Protein AF-0000000076649477 (afdb_homodimer)

Sequence (1118 aa):
MYPLTRFLCGWVLLFLPVAQAIWNPIISGWNPDPAILTVGDDYYIATSSFEYWPGIPIYHSKDLSNWTIKSHALTRPEQLQLYGTPTGAGAWAPSLSFINGKFWLSAMTRWTYDPVARVWPRVWFISSEDLVNWSDPVWAEPWGIDPELFQDPVTKKTYLNLMAPNNNKDRLWGISQCEVSLASGNCVGPYVSLWNGTLPHNSTARPEGPKMYYKDEWYYLLIAEGGTDQLHRSTIARSKTPSGPFVAGPHNPLLYNGQWGFDNLTVQSTGHATLTKTNDGLWYATFLARRNINGSSPLGRETFMVNVDWKDEWPVFNQGDPVLLSKQIKPEVGPRQVPRQWVDDFSRTNLDPSWYQLRAPYTKNYKLEKGKLVLKPNVFG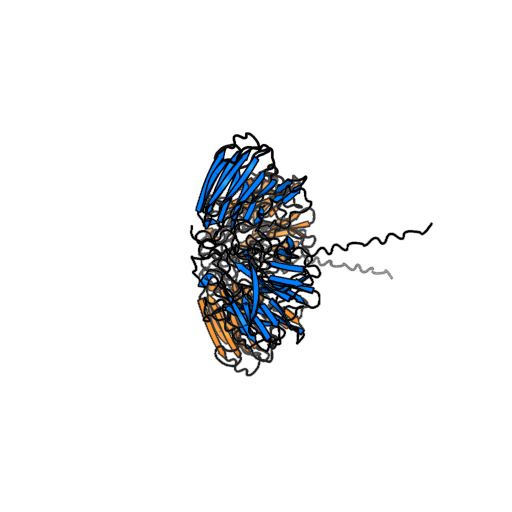LSDRDTPAALLRKQKSLNMTFSAELSNFKGDLGPRNRIGISSYLSEFQHQDIGVRGCVNATGICIYTELNKNGTQEYWQTPLNQTSGLAGGFRLHIKAEPLKYRLGYSFGKEAPVYVTSFASSWQAFAPPNWFVFSGASWAIFATGDGEPWPHNGPQVGFNEVRETFHEENIPNYDRWMYPLTRFLCGWVLLFLPVAQAIWNPIISGWNPDPAILTVGDDYYIATSSFEYWPGIPIYHSKDLSNWTIKSHALTRPEQLQLYGTPTGAGAWAPSLSFINGKFWLSAMTRWTYDPVARVWPRVWFISSEDLVNWSDPVWAEPWGIDPELFQDPVTKKTYLNLMAPNNNKDRLWGISQCEVSLASGNCVGPYVSLWNGTLPHNSTARPEGPKMYYKDEWYYLLIAEGGTDQLHRSTIARSKTPSGPFVAGPHNPLLYNGQWGFDNLTVQSTGHATLTKTNDGLWYATFLARRNINGSSPLGRETFMVNVDWKDEWPVFNQGDPVLLSKQIKPEVGPRQVPRQWVDDFSRTNLDPSWYQLRAPYTKNYKLEKGKLVLKPNVFGLSDRDTPAALLRKQKSLNMTFSAELSNFKGDLGPRNRIGISSYLSEFQHQDIGVRGCVNATGICIYTELNKNGTQEYWQTPLNQTSGLAGGFRLHIKAEPLKYRLGYSFGKEAPVYVTSFASSWQAFAPPNWFVFSGASWAIFATGDGEPWPHNGPQVGFNEVRETFHEENIPNYDRW

pLDDT: mean 94.02, std 10.31, range [33.03, 98.94]

Structure (mmCIF, N/CA/C/O backbone):
data_AF-0000000076649477-model_v1
#
loop_
_entity.id
_entity.type
_entity.pdbx_description
1 polymer 'Probable xylan 1,4-beta-xylosidase'
#
loop_
_atom_site.group_PDB
_atom_site.id
_atom_site.type_symbol
_atom_site.label_atom_id
_atom_site.label_alt_id
_atom_site.label_comp_id
_atom_site.label_asym_id
_atom_site.label_entity_id
_atom_site.label_seq_id
_atom_site.pdbx_PDB_ins_code
_atom_site.Cartn_x
_atom_site.Cartn_y
_atom_site.Cartn_z
_atom_site.occupancy
_atom_site.B_iso_or_equiv
_atom_site.auth_seq_id
_atom_site.auth_comp_id
_atom_site.auth_asym_id
_atom_site.auth_atom_id
_atom_site.pdbx_PDB_model_num
ATOM 1 N N . MET A 1 1 ? 13.805 -37.781 -79.062 1 33.09 1 MET A N 1
ATOM 2 C CA . MET A 1 1 ? 14.367 -37.281 -77.875 1 33.09 1 MET A CA 1
ATOM 3 C C . MET A 1 1 ? 13.266 -36.875 -76.875 1 33.09 1 MET A C 1
ATOM 5 O O . MET A 1 1 ? 12.523 -35.938 -77.125 1 33.09 1 MET A O 1
ATOM 9 N N . TYR A 1 2 ? 12.594 -37.906 -76.25 1 39.88 2 TYR A N 1
ATOM 10 C CA . TYR A 1 2 ? 11.43 -37.875 -75.375 1 39.88 2 TYR A CA 1
ATOM 11 C C . TYR A 1 2 ? 11.758 -37.188 -74.062 1 39.88 2 TYR A C 1
ATOM 13 O O . TYR A 1 2 ? 12.789 -37.469 -73.438 1 39.88 2 TYR A O 1
ATOM 21 N N . PRO A 1 3 ? 11.25 -35.969 -73.812 1 43.91 3 PRO A N 1
ATOM 22 C CA . PRO A 1 3 ? 11.523 -35.188 -72.562 1 43.91 3 PRO A CA 1
ATOM 23 C C . PRO A 1 3 ? 11.062 -35.906 -71.312 1 43.91 3 PRO A C 1
ATOM 25 O O . PRO A 1 3 ? 9.945 -36.406 -71.25 1 43.91 3 PRO A O 1
ATOM 28 N N . LEU A 1 4 ? 11.898 -36.562 -70.562 1 44.44 4 LEU A N 1
ATOM 29 C CA . LEU A 1 4 ? 11.695 -37.125 -69.25 1 44.44 4 LEU A CA 1
ATOM 30 C C . LEU A 1 4 ? 11.227 -36.094 -68.25 1 44.44 4 LEU A C 1
ATOM 32 O O . LEU A 1 4 ? 11.961 -35.156 -67.938 1 44.44 4 LEU A O 1
ATOM 36 N N . THR A 1 5 ? 9.953 -35.781 -68.188 1 41.66 5 THR A N 1
ATOM 37 C CA . THR A 1 5 ? 9.391 -34.938 -67.125 1 41.66 5 THR A CA 1
ATOM 38 C C . THR A 1 5 ? 9.617 -35.562 -65.75 1 41.66 5 THR A C 1
ATOM 40 O O . THR A 1 5 ? 9.148 -36.688 -65.438 1 41.66 5 THR A O 1
ATOM 43 N N . ARG A 1 6 ? 10.727 -35.188 -65.062 1 44.47 6 ARG A N 1
ATOM 44 C CA . ARG A 1 6 ? 11.031 -35.562 -63.656 1 44.47 6 ARG A CA 1
ATOM 45 C C . ARG A 1 6 ? 9.922 -35.094 -62.719 1 44.47 6 ARG A C 1
ATOM 47 O O . ARG A 1 6 ? 9.625 -33.906 -62.656 1 44.47 6 ARG A O 1
ATOM 54 N N . PHE A 1 7 ? 8.992 -36 -62.406 1 41.12 7 PHE A N 1
ATOM 55 C CA . PHE A 1 7 ? 8.047 -35.75 -61.312 1 41.12 7 PHE A CA 1
ATOM 56 C C . PHE A 1 7 ? 8.781 -35.625 -59.969 1 41.12 7 PHE A C 1
ATOM 58 O O . PHE A 1 7 ? 9.453 -36.562 -59.531 1 41.12 7 PHE A O 1
ATOM 65 N N . LEU A 1 8 ? 9.195 -34.438 -59.562 1 40.97 8 LEU A N 1
ATOM 66 C CA . LEU A 1 8 ? 9.648 -34.188 -58.188 1 40.97 8 LEU A CA 1
ATOM 67 C C . LEU A 1 8 ? 8.555 -34.5 -57.188 1 40.97 8 LEU A C 1
ATOM 69 O O . LEU A 1 8 ? 7.504 -33.875 -57.156 1 40.97 8 LEU A O 1
ATOM 73 N N . CYS A 1 9 ? 8.453 -35.75 -56.719 1 41.22 9 CYS A N 1
ATOM 74 C CA . CYS A 1 9 ? 7.637 -36.094 -55.562 1 41.22 9 CYS A CA 1
ATOM 75 C C . CYS A 1 9 ? 8.062 -35.25 -54.375 1 41.22 9 CYS A C 1
ATOM 77 O O . CYS A 1 9 ? 9.18 -35.375 -53.875 1 41.22 9 CYS A O 1
ATOM 79 N N . GLY A 1 10 ? 7.617 -34.062 -54.25 1 41.19 10 GLY A N 1
ATOM 80 C CA . GLY A 1 10 ? 7.766 -33.344 -53 1 41.19 10 GLY A CA 1
ATOM 81 C C . GLY A 1 10 ? 7.34 -34.125 -51.781 1 41.19 10 GLY A C 1
ATOM 82 O O . GLY A 1 10 ? 6.172 -34.5 -51.656 1 41.19 10 GLY A O 1
ATOM 83 N N . TRP A 1 11 ? 8.211 -34.906 -51.156 1 42.25 11 TRP A N 1
ATOM 84 C CA . TRP A 1 11 ? 7.953 -35.469 -49.844 1 42.25 11 TRP A CA 1
ATOM 85 C C . TRP A 1 11 ? 7.492 -34.406 -48.875 1 42.25 11 TRP A C 1
ATOM 87 O O . TRP A 1 11 ? 8.25 -33.469 -48.562 1 42.25 11 TRP A O 1
ATOM 97 N N . VAL A 1 12 ? 6.246 -34.156 -48.812 1 44.19 12 VAL A N 1
ATOM 98 C CA . VAL A 1 12 ? 5.734 -33.438 -47.625 1 44.19 12 VAL A CA 1
ATOM 99 C C . VAL A 1 12 ? 6.113 -34.188 -46.344 1 44.19 12 VAL A C 1
ATOM 101 O O . VAL A 1 12 ? 5.602 -35.281 -46.094 1 44.19 12 VAL A O 1
ATOM 104 N N . LEU A 1 13 ? 7.324 -34.062 -45.875 1 40.12 13 LEU A N 1
ATOM 105 C CA . LEU A 1 13 ? 7.574 -34.438 -44.5 1 40.12 13 LEU A CA 1
ATOM 106 C C . LEU A 1 13 ? 6.5 -33.875 -43.594 1 40.12 13 LEU A C 1
ATOM 108 O O . LEU A 1 13 ? 6.426 -32.656 -43.375 1 40.12 13 LEU A O 1
ATOM 112 N N . LEU A 1 14 ? 5.414 -34.531 -43.594 1 40.5 14 LEU A N 1
ATOM 113 C CA . LEU A 1 14 ? 4.539 -34.25 -42.469 1 40.5 14 LEU A CA 1
ATOM 114 C C . LEU A 1 14 ? 5.324 -34.219 -41.156 1 40.5 14 LEU A C 1
ATOM 116 O O . LEU A 1 14 ? 5.793 -35.281 -40.688 1 40.5 14 LEU A O 1
ATOM 120 N N . PHE A 1 15 ? 6.004 -33.188 -40.844 1 42.84 15 PHE A N 1
ATOM 121 C CA . PHE A 1 15 ? 6.457 -33.062 -39.469 1 42.84 15 PHE A CA 1
ATOM 122 C C . PHE A 1 15 ? 5.34 -33.406 -38.5 1 42.84 15 PHE A C 1
ATOM 124 O O . PHE A 1 15 ? 4.395 -32.625 -38.312 1 42.84 15 PHE A O 1
ATOM 131 N N . LEU A 1 16 ? 5.016 -34.625 -38.375 1 44.28 16 LEU A N 1
ATOM 132 C CA . LEU A 1 16 ? 4.191 -34.938 -37.219 1 44.28 16 LEU A CA 1
ATOM 133 C C . LEU A 1 16 ? 4.773 -34.344 -35.969 1 44.28 16 LEU A C 1
ATOM 135 O O . LEU A 1 16 ? 5.965 -34.469 -35.688 1 44.28 16 LEU A O 1
ATOM 139 N N . PRO A 1 17 ? 4.133 -33.375 -35.438 1 51.94 17 PRO A N 1
ATOM 140 C CA . PRO A 1 17 ? 4.656 -32.844 -34.188 1 51.94 17 PRO A CA 1
ATOM 141 C C . PRO A 1 17 ? 5.043 -33.938 -33.188 1 51.94 17 PRO A C 1
ATOM 143 O O . PRO A 1 17 ? 4.238 -34.844 -32.938 1 51.94 17 PRO A O 1
ATOM 146 N N . VAL A 1 18 ? 6.27 -34.406 -33.188 1 54.88 18 VAL A N 1
ATOM 147 C CA . VAL A 1 18 ? 6.809 -35.344 -32.219 1 54.88 18 VAL A CA 1
ATOM 148 C C . VAL A 1 18 ? 6.27 -35.031 -30.812 1 54.88 18 VAL A C 1
ATOM 150 O O . VAL A 1 18 ? 6.5 -33.938 -30.297 1 54.88 18 VAL A O 1
ATOM 153 N N . ALA A 1 19 ? 5.332 -35.844 -30.391 1 64.44 19 ALA A N 1
ATOM 154 C CA . ALA A 1 19 ? 4.832 -35.75 -29.016 1 64.44 19 ALA A CA 1
ATOM 155 C C . ALA A 1 19 ? 5.98 -35.688 -28.016 1 64.44 19 ALA A C 1
ATOM 157 O O . ALA A 1 19 ? 6.934 -36.469 -28.125 1 64.44 19 ALA A O 1
ATOM 158 N N . GLN A 1 20 ? 6.082 -34.625 -27.234 1 78.38 20 GLN A N 1
ATOM 159 C CA . GLN A 1 20 ? 7.09 -34.531 -26.172 1 78.38 20 GLN A CA 1
ATOM 160 C C . GLN A 1 20 ? 6.559 -35.062 -24.844 1 78.38 20 GLN A C 1
ATOM 162 O O . GLN A 1 20 ? 5.352 -35 -24.594 1 78.38 20 GLN A O 1
ATOM 167 N N . ALA A 1 21 ? 7.457 -35.688 -24.094 1 87.81 21 ALA A N 1
ATOM 168 C CA . ALA A 1 21 ? 7.129 -36.25 -22.797 1 87.81 21 ALA A CA 1
ATOM 169 C C . ALA A 1 21 ? 6.711 -35.188 -21.812 1 87.81 21 ALA A C 1
ATOM 171 O O . ALA A 1 21 ? 7.375 -34.156 -21.688 1 87.81 21 ALA A O 1
ATOM 172 N N . ILE A 1 22 ? 5.605 -35.406 -21.172 1 93.69 22 ILE A N 1
ATOM 173 C CA . ILE A 1 22 ? 5.117 -34.5 -20.156 1 93.69 22 ILE A CA 1
ATOM 174 C C . ILE A 1 22 ? 5.414 -35.062 -18.766 1 93.69 22 ILE A C 1
ATOM 176 O O . ILE A 1 22 ? 4.918 -36.125 -18.391 1 93.69 22 ILE A O 1
ATOM 180 N N . TRP A 1 23 ? 6.266 -34.344 -18.031 1 94.75 23 TRP A N 1
ATOM 181 C CA . TRP A 1 23 ? 6.633 -34.719 -16.672 1 94.75 23 TRP A CA 1
ATOM 182 C C . TRP A 1 23 ? 6.258 -33.625 -15.688 1 94.75 23 TRP A C 1
ATOM 184 O O . TRP A 1 23 ? 6.41 -32.438 -15.977 1 94.75 23 TRP A O 1
ATOM 194 N N . ASN A 1 24 ? 5.781 -34.094 -14.547 1 96.56 24 ASN A N 1
ATOM 195 C CA . ASN A 1 24 ? 5.555 -33.156 -13.461 1 96.56 24 ASN A CA 1
ATOM 196 C C . ASN A 1 24 ? 6.84 -32.875 -12.688 1 96.56 24 ASN A C 1
ATOM 198 O O . ASN A 1 24 ? 7.652 -33.781 -12.477 1 96.56 24 ASN A O 1
ATOM 202 N N . PRO A 1 25 ? 6.941 -31.625 -12.18 1 97.38 25 PRO A N 1
ATOM 203 C CA . PRO A 1 25 ? 6.09 -30.484 -12.5 1 97.38 25 PRO A CA 1
ATOM 204 C C . PRO A 1 25 ? 6.285 -29.984 -13.938 1 97.38 25 PRO A C 1
ATOM 206 O O . PRO A 1 25 ? 7.402 -30.031 -14.461 1 97.38 25 PRO A O 1
ATOM 209 N N . ILE A 1 26 ? 5.234 -29.453 -14.523 1 97.56 26 ILE A N 1
ATOM 210 C CA . ILE A 1 26 ? 5.352 -28.984 -15.898 1 97.56 26 ILE A CA 1
ATOM 211 C C . ILE A 1 26 ? 5.969 -27.578 -15.914 1 97.56 26 ILE A C 1
ATOM 213 O O . ILE A 1 26 ? 6.59 -27.188 -16.906 1 97.56 26 ILE A O 1
ATOM 217 N N . ILE A 1 27 ? 5.77 -26.797 -14.945 1 98.12 27 ILE A N 1
ATOM 218 C CA . ILE A 1 27 ? 6.5 -25.562 -14.688 1 98.12 27 ILE A CA 1
ATOM 219 C C . ILE A 1 27 ? 7.094 -25.594 -13.289 1 98.12 27 ILE A C 1
ATOM 221 O O . ILE A 1 27 ? 6.395 -25.344 -12.297 1 98.12 27 ILE A O 1
ATOM 225 N N . SER A 1 28 ? 8.375 -25.828 -13.234 1 97.12 28 SER A N 1
ATOM 226 C CA . SER A 1 28 ? 9.055 -25.984 -11.961 1 97.12 28 SER A CA 1
ATOM 227 C C . SER A 1 28 ? 9.352 -24.625 -11.328 1 97.12 28 SER A C 1
ATOM 229 O O . SER A 1 28 ? 9.406 -23.609 -12.031 1 97.12 28 SER A O 1
ATOM 231 N N . GLY A 1 29 ? 9.547 -24.625 -9.945 1 98.06 29 GLY A N 1
ATOM 232 C CA . GLY A 1 29 ? 9.578 -23.375 -9.188 1 98.06 29 GLY A CA 1
ATOM 233 C C . GLY A 1 29 ? 8.195 -22.859 -8.836 1 98.06 29 GLY A C 1
ATOM 234 O O . GLY A 1 29 ? 7.195 -23.312 -9.391 1 98.06 29 GLY A O 1
ATOM 235 N N . TRP A 1 30 ? 8.109 -21.984 -7.887 1 98.38 30 TRP A N 1
ATOM 236 C CA . TRP A 1 30 ? 6.785 -21.531 -7.484 1 98.38 30 TRP A CA 1
ATOM 237 C C . TRP A 1 30 ? 6.07 -20.844 -8.641 1 98.38 30 TRP A C 1
ATOM 239 O O . TRP A 1 30 ? 6.559 -19.844 -9.172 1 98.38 30 TRP A O 1
ATOM 249 N N . ASN A 1 31 ? 5.027 -21.328 -9.086 1 98.69 31 ASN A N 1
ATOM 250 C CA . ASN A 1 31 ? 4.039 -20.906 -10.078 1 98.69 31 ASN A CA 1
ATOM 251 C C . ASN A 1 31 ? 2.641 -21.391 -9.719 1 98.69 31 ASN A C 1
ATOM 253 O O . ASN A 1 31 ? 2.041 -22.172 -10.461 1 98.69 31 ASN A O 1
ATOM 257 N N . PRO A 1 32 ? 2.129 -20.828 -8.641 1 98.25 32 PRO A N 1
ATOM 258 C CA . PRO A 1 32 ? 0.87 -21.359 -8.117 1 98.25 32 PRO A CA 1
ATOM 259 C C . PRO A 1 32 ? -0.351 -20.859 -8.883 1 98.25 32 PRO A C 1
ATOM 261 O O . PRO A 1 32 ? -0.244 -19.906 -9.664 1 98.25 32 PRO A O 1
ATOM 264 N N . ASP A 1 33 ? -1.457 -21.578 -8.672 1 98.5 33 ASP A N 1
ATOM 265 C CA . ASP A 1 33 ? -2.775 -21.234 -9.195 1 98.5 33 ASP A CA 1
ATOM 266 C C . ASP A 1 33 ? -2.771 -21.203 -10.719 1 98.5 33 ASP A C 1
ATOM 268 O O . ASP A 1 33 ? -3.223 -20.234 -11.328 1 98.5 33 ASP A O 1
ATOM 272 N N . PRO A 1 34 ? -2.27 -22.25 -11.305 1 98.81 34 PRO A N 1
ATOM 273 C CA . PRO A 1 34 ? -2.18 -22.234 -12.766 1 98.81 34 PRO A CA 1
ATOM 274 C C . PRO A 1 34 ? -3.549 -22.234 -13.445 1 98.81 34 PRO A C 1
ATOM 276 O O . PRO A 1 34 ? -4.367 -23.125 -13.188 1 98.81 34 PRO A O 1
ATOM 279 N N . ALA A 1 35 ? -3.758 -21.281 -14.25 1 98.81 35 ALA A N 1
ATOM 280 C CA . ALA A 1 35 ? -4.965 -21.172 -15.07 1 98.81 35 ALA A CA 1
ATOM 281 C C . ALA A 1 35 ? -4.652 -21.406 -16.547 1 98.81 35 ALA A C 1
ATOM 283 O O . ALA A 1 35 ? -4.168 -20.516 -17.234 1 98.81 35 ALA A O 1
ATOM 284 N N . ILE A 1 36 ? -4.965 -22.609 -17 1 98.75 36 ILE A N 1
ATOM 285 C CA . ILE A 1 36 ? -4.645 -22.969 -18.375 1 98.75 36 ILE A CA 1
ATOM 286 C C . ILE A 1 36 ? -5.816 -22.609 -19.281 1 98.75 36 ILE A C 1
ATOM 288 O O . ILE A 1 36 ? -6.98 -22.734 -18.891 1 98.75 36 ILE A O 1
ATOM 292 N N . LEU A 1 37 ? -5.527 -22.125 -20.469 1 98.38 37 LEU A N 1
ATOM 293 C CA . LEU A 1 37 ? -6.48 -21.812 -21.516 1 98.38 37 LEU A CA 1
ATOM 294 C C . LEU A 1 37 ? -5.977 -22.312 -22.875 1 98.38 37 LEU A C 1
ATOM 296 O O . LEU A 1 37 ? -4.816 -22.078 -23.219 1 98.38 37 LEU A O 1
ATOM 300 N N . THR A 1 38 ? -6.801 -23.047 -23.531 1 97.56 38 THR A N 1
ATOM 301 C CA . THR A 1 38 ? -6.516 -23.469 -24.906 1 97.56 38 THR A CA 1
ATOM 302 C C . THR A 1 38 ? -7.219 -22.562 -25.906 1 97.56 38 THR A C 1
ATOM 304 O O . THR A 1 38 ? -8.43 -22.359 -25.828 1 97.56 38 THR A O 1
ATOM 307 N N . VAL A 1 39 ? -6.496 -21.984 -26.797 1 96.19 39 VAL A N 1
ATOM 308 C CA . VAL A 1 39 ? -7.031 -21.234 -27.922 1 96.19 39 VAL A CA 1
ATOM 309 C C . VAL A 1 39 ? -6.367 -21.703 -29.219 1 96.19 39 VAL A C 1
ATOM 311 O O . VAL A 1 39 ? -5.164 -21.516 -29.406 1 96.19 39 VAL A O 1
ATOM 314 N N . GLY A 1 40 ? -7.105 -22.266 -30.078 1 93.25 40 GLY A N 1
ATOM 315 C CA . GLY A 1 40 ? -6.512 -22.891 -31.25 1 93.25 40 GLY A CA 1
ATOM 316 C C . GLY A 1 40 ? -5.566 -24.031 -30.891 1 93.25 40 GLY A C 1
ATOM 317 O O . GLY A 1 40 ? -5.934 -24.938 -30.156 1 93.25 40 GLY A O 1
ATOM 318 N N . ASP A 1 41 ? -4.336 -23.922 -31.391 1 93.81 41 ASP A N 1
ATOM 319 C CA . ASP A 1 41 ? -3.348 -24.969 -31.156 1 93.81 41 ASP A CA 1
ATOM 320 C C . ASP A 1 41 ? -2.357 -24.562 -30.078 1 93.81 41 ASP A C 1
ATOM 322 O O . ASP A 1 41 ? -1.328 -25.219 -29.891 1 93.81 41 ASP A O 1
ATOM 326 N N . ASP A 1 42 ? -2.719 -23.5 -29.406 1 96.81 42 ASP A N 1
ATOM 327 C CA . ASP A 1 42 ? -1.796 -22.969 -28.406 1 96.81 42 ASP A CA 1
ATOM 328 C C . ASP A 1 42 ? -2.357 -23.125 -27 1 96.81 42 ASP A C 1
ATOM 330 O O . ASP A 1 42 ? -3.572 -23.062 -26.797 1 96.81 42 ASP A O 1
ATOM 334 N N . TYR A 1 43 ? -1.467 -23.375 -26.047 1 98.06 43 TYR A N 1
ATOM 335 C CA . TYR A 1 43 ? -1.799 -23.453 -24.625 1 98.06 43 TYR A CA 1
ATOM 336 C C . TYR A 1 43 ? -1.148 -22.328 -23.844 1 98.06 43 TYR A C 1
ATOM 338 O O . TYR A 1 43 ? 0.032 -22.031 -24.031 1 98.06 43 TYR A O 1
ATOM 346 N N . TYR A 1 44 ? -1.955 -21.672 -23.031 1 98.75 44 TYR A N 1
ATOM 347 C CA . TYR A 1 44 ? -1.463 -20.594 -22.172 1 98.75 44 TYR A CA 1
ATOM 348 C C . TYR A 1 44 ? -1.757 -20.891 -20.719 1 98.75 44 TYR A C 1
ATOM 350 O O . TYR A 1 44 ? -2.803 -21.453 -20.375 1 98.75 44 TYR A O 1
ATOM 358 N N . ILE A 1 45 ? -0.805 -20.547 -19.844 1 98.88 45 ILE A N 1
ATOM 359 C CA . ILE A 1 45 ? -1.014 -20.656 -18.391 1 98.88 45 ILE A CA 1
ATOM 360 C C . ILE A 1 45 ? -0.663 -19.328 -17.719 1 98.88 45 ILE A C 1
ATOM 362 O O . ILE A 1 45 ? 0.417 -18.781 -17.953 1 98.88 45 ILE A O 1
ATOM 366 N N . ALA A 1 46 ? -1.607 -18.75 -17.016 1 98.94 46 ALA A N 1
ATOM 367 C CA . ALA A 1 46 ? -1.323 -17.641 -16.109 1 98.94 46 ALA A CA 1
ATOM 368 C C . ALA A 1 46 ? -1.118 -18.141 -14.68 1 98.94 46 ALA A C 1
ATOM 370 O O . ALA A 1 46 ? -1.828 -19.031 -14.211 1 98.94 46 ALA A O 1
ATOM 371 N N . THR A 1 47 ? -0.164 -17.547 -13.914 1 98.88 47 THR A N 1
ATOM 372 C CA . THR A 1 47 ? 0.074 -17.938 -12.531 1 98.88 47 THR A CA 1
ATOM 373 C C . THR A 1 47 ? 0.193 -16.703 -11.641 1 98.88 47 THR A C 1
ATOM 375 O O . THR A 1 47 ? 0.349 -15.586 -12.133 1 98.88 47 THR A O 1
ATOM 378 N N . SER A 1 48 ? 0.037 -16.922 -10.352 1 98.75 48 SER A N 1
ATOM 379 C CA . SER A 1 48 ? 0.168 -15.844 -9.375 1 98.75 48 SER A CA 1
ATOM 380 C C . SER A 1 48 ? 1.591 -15.297 -9.344 1 98.75 48 SER A C 1
ATOM 382 O O . SER A 1 48 ? 2.547 -16.031 -9.617 1 98.75 48 SER A O 1
ATOM 384 N N . SER A 1 49 ? 1.669 -13.977 -8.969 1 98.62 49 SER A N 1
ATOM 385 C CA . SER A 1 49 ? 2.99 -13.367 -8.883 1 98.62 49 SER A CA 1
ATOM 386 C C . SER A 1 49 ? 3.205 -12.695 -7.527 1 98.62 49 SER A C 1
ATOM 388 O O . SER A 1 49 ? 4.328 -12.32 -7.188 1 98.62 49 SER A O 1
ATOM 390 N N . PHE A 1 50 ? 2.162 -12.5 -6.766 1 98.31 50 PHE A N 1
ATOM 391 C CA . PHE A 1 50 ? 2.223 -11.992 -5.402 1 98.31 50 PHE A CA 1
ATOM 392 C C . PHE A 1 50 ? 2.885 -10.625 -5.363 1 98.31 50 PHE A C 1
ATOM 394 O O . PHE A 1 50 ? 2.473 -9.711 -6.078 1 98.31 50 PHE A O 1
ATOM 401 N N . GLU A 1 51 ? 3.844 -10.383 -4.477 1 98.25 51 GLU A N 1
ATOM 402 C CA . GLU A 1 51 ? 4.434 -9.062 -4.285 1 98.25 51 GLU A CA 1
ATOM 403 C C . GLU A 1 51 ? 5.523 -8.789 -5.316 1 98.25 51 GLU A C 1
ATOM 405 O O . GLU A 1 51 ? 6.238 -7.793 -5.223 1 98.25 51 GLU A O 1
ATOM 410 N N . TYR A 1 52 ? 5.621 -9.578 -6.34 1 98.56 52 TYR A N 1
ATOM 411 C CA . TYR A 1 52 ? 6.703 -9.461 -7.312 1 98.56 52 TYR A CA 1
ATOM 412 C C . TYR A 1 52 ? 6.227 -8.734 -8.562 1 98.56 52 TYR A C 1
ATOM 414 O O . TYR A 1 52 ? 5.035 -8.75 -8.883 1 98.56 52 TYR A O 1
ATOM 422 N N . TRP A 1 53 ? 7.219 -8.133 -9.258 1 98.25 53 TRP A N 1
ATOM 423 C CA . TRP A 1 53 ? 7.02 -7.309 -10.438 1 98.25 53 TRP A CA 1
ATOM 424 C C . TRP A 1 53 ? 7.961 -7.738 -11.562 1 98.25 53 TRP A C 1
ATOM 426 O O . TRP A 1 53 ? 9.156 -7.941 -11.336 1 98.25 53 TRP A O 1
ATOM 436 N N . PRO A 1 54 ? 7.48 -7.805 -12.859 1 98.12 54 PRO A N 1
ATOM 437 C CA . PRO A 1 54 ? 6.105 -7.641 -13.328 1 98.12 54 PRO A CA 1
ATOM 438 C C . PRO A 1 54 ? 5.172 -8.742 -12.836 1 98.12 54 PRO A C 1
ATOM 440 O O . PRO A 1 54 ? 5.633 -9.719 -12.234 1 98.12 54 PRO A O 1
ATOM 443 N N . GLY A 1 55 ? 3.861 -8.492 -13.078 1 98.69 55 GLY A N 1
ATOM 444 C CA . GLY A 1 55 ? 2.893 -9.359 -12.438 1 98.69 55 GLY A CA 1
ATOM 445 C C . GLY A 1 55 ? 2.225 -10.32 -13.406 1 98.69 55 GLY A C 1
ATOM 446 O O . GLY A 1 55 ? 2.033 -10 -14.578 1 98.69 55 GLY A O 1
ATOM 447 N N . ILE A 1 56 ? 1.915 -11.477 -12.867 1 98.81 56 ILE A N 1
ATOM 448 C CA . ILE A 1 56 ? 1.141 -12.539 -13.5 1 98.81 56 ILE A CA 1
ATOM 449 C C . ILE A 1 56 ? 1.813 -12.953 -14.812 1 98.81 56 ILE A C 1
ATOM 451 O O . ILE A 1 56 ? 1.379 -12.555 -15.891 1 98.81 56 ILE A O 1
ATOM 455 N N . PRO A 1 57 ? 2.74 -13.812 -14.734 1 98.81 57 PRO A N 1
ATOM 456 C CA . PRO A 1 57 ? 3.35 -14.352 -15.953 1 98.81 57 PRO A CA 1
ATOM 457 C C . PRO A 1 57 ? 2.379 -15.188 -16.781 1 98.81 57 PRO A C 1
ATOM 459 O O . PRO A 1 57 ? 1.552 -15.914 -16.219 1 98.81 57 PRO A O 1
ATOM 462 N N . ILE A 1 58 ? 2.5 -15.008 -18.062 1 98.88 58 ILE A N 1
ATOM 463 C CA . ILE A 1 58 ? 1.779 -15.828 -19.031 1 98.88 58 ILE A CA 1
ATOM 464 C C . ILE A 1 58 ? 2.752 -16.766 -19.734 1 98.88 58 ILE A C 1
ATOM 466 O O . ILE A 1 58 ? 3.635 -16.328 -20.469 1 98.88 58 ILE A O 1
ATOM 470 N N . TYR A 1 59 ? 2.549 -18.062 -19.453 1 98.81 59 TYR A N 1
ATOM 471 C CA . TYR A 1 59 ? 3.35 -19.078 -20.109 1 98.81 59 TYR A CA 1
ATOM 472 C C . TYR A 1 59 ? 2.674 -19.562 -21.391 1 98.81 59 TYR A C 1
ATOM 474 O O . TYR A 1 59 ? 1.45 -19.5 -21.516 1 98.81 59 TYR A O 1
ATOM 482 N N . HIS A 1 60 ? 3.492 -20.047 -22.312 1 98.69 60 HIS A N 1
ATOM 483 C CA . HIS A 1 60 ? 3.016 -20.547 -23.609 1 98.69 60 HIS A CA 1
ATOM 484 C C . HIS A 1 60 ? 3.635 -21.891 -23.938 1 98.69 60 HIS A C 1
ATOM 486 O O . HIS A 1 60 ? 4.812 -22.125 -23.656 1 98.69 60 HIS A O 1
ATOM 492 N N . SER A 1 61 ? 2.869 -22.781 -24.422 1 97.5 61 SER A N 1
ATOM 493 C CA . SER A 1 61 ? 3.312 -24.094 -24.922 1 97.5 61 SER A CA 1
ATOM 494 C C . SER A 1 61 ? 2.529 -24.5 -26.156 1 97.5 61 SER A C 1
ATOM 496 O O . SER A 1 61 ? 1.379 -24.094 -26.328 1 97.5 61 SER A O 1
ATOM 498 N N . LYS A 1 62 ? 3.111 -25.344 -27.016 1 95.12 62 LYS A N 1
ATOM 499 C CA . LYS A 1 62 ? 2.438 -25.938 -28.156 1 95.12 62 LYS A CA 1
ATOM 500 C C . LYS A 1 62 ? 2.24 -27.438 -27.953 1 95.12 62 LYS A C 1
ATOM 502 O O . LYS A 1 62 ? 1.485 -28.078 -28.703 1 95.12 62 LYS A O 1
ATOM 507 N N . ASP A 1 63 ? 2.859 -28 -26.922 1 92.75 63 ASP A N 1
ATOM 508 C CA . ASP A 1 63 ? 2.867 -29.469 -26.781 1 92.75 63 ASP A CA 1
ATOM 509 C C . ASP A 1 63 ? 2.559 -29.891 -25.359 1 92.75 63 ASP A C 1
ATOM 511 O O . ASP A 1 63 ? 2.67 -31.062 -25.016 1 92.75 63 ASP A O 1
ATOM 515 N N . LEU A 1 64 ? 2.264 -28.922 -24.438 1 95.12 64 LEU A N 1
ATOM 516 C CA . LEU A 1 64 ? 1.919 -29.141 -23.031 1 95.12 64 LEU A CA 1
ATOM 517 C C . LEU A 1 64 ? 3.127 -29.641 -22.25 1 95.12 64 LEU A C 1
ATOM 519 O O . LEU A 1 64 ? 3.01 -29.969 -21.062 1 95.12 64 LEU A O 1
ATOM 523 N N . SER A 1 65 ? 4.309 -29.641 -22.844 1 92.94 65 SER A N 1
ATOM 524 C CA . SER A 1 65 ? 5.516 -30.141 -22.203 1 92.94 65 SER A CA 1
ATOM 525 C C . SER A 1 65 ? 6.543 -29.031 -22.016 1 92.94 65 SER A C 1
ATOM 527 O O . SER A 1 65 ? 7.129 -28.891 -20.938 1 92.94 65 SER A O 1
ATOM 529 N N . ASN A 1 66 ? 6.73 -28.266 -23.062 1 93.31 66 ASN A N 1
ATOM 530 C CA . ASN A 1 66 ? 7.68 -27.156 -23.031 1 93.31 66 ASN A CA 1
ATOM 531 C C . ASN A 1 66 ? 6.977 -25.812 -22.812 1 93.31 66 ASN A C 1
ATOM 533 O O . ASN A 1 66 ? 6.188 -25.375 -23.656 1 93.31 66 ASN A O 1
ATOM 537 N N . TRP A 1 67 ? 7.285 -25.234 -21.719 1 97 67 TRP A N 1
ATOM 538 C CA . TRP A 1 67 ? 6.637 -23.984 -21.359 1 97 67 TRP A CA 1
ATOM 539 C C . TRP A 1 67 ? 7.656 -22.844 -21.281 1 97 67 TRP A C 1
ATOM 541 O O . TRP A 1 67 ? 8.711 -23 -20.672 1 97 67 TRP A O 1
ATOM 551 N N . THR A 1 68 ? 7.324 -21.734 -21.938 1 97 68 THR A N 1
ATOM 552 C CA . THR A 1 68 ? 8.141 -20.516 -21.875 1 97 68 THR A CA 1
ATOM 553 C C . THR A 1 68 ? 7.301 -19.312 -21.484 1 97 68 THR A C 1
ATOM 555 O O . THR A 1 68 ? 6.09 -19.297 -21.703 1 97 68 THR A O 1
ATOM 558 N N . ILE A 1 69 ? 7.938 -18.328 -20.922 1 98.25 69 ILE A N 1
ATOM 559 C CA . ILE A 1 69 ? 7.227 -17.094 -20.594 1 98.25 69 ILE A CA 1
ATOM 560 C C . ILE A 1 69 ? 6.965 -16.297 -21.875 1 98.25 69 ILE A C 1
ATOM 562 O O . ILE A 1 69 ? 7.906 -15.891 -22.547 1 98.25 69 ILE A O 1
ATOM 566 N N . LYS A 1 70 ? 5.77 -16.125 -22.125 1 98.06 70 LYS A N 1
ATOM 567 C CA . LYS A 1 70 ? 5.375 -15.305 -23.266 1 98.06 70 LYS A CA 1
ATOM 568 C C . LYS A 1 70 ? 5.371 -13.82 -22.906 1 98.06 70 LYS A C 1
ATOM 570 O O . LYS A 1 70 ? 5.809 -12.977 -23.688 1 98.06 70 LYS A O 1
ATOM 575 N N . SER A 1 71 ? 4.785 -13.523 -21.812 1 98.31 71 SER A N 1
ATOM 576 C CA . SER A 1 71 ? 4.625 -12.148 -21.344 1 98.31 71 SER A CA 1
ATOM 577 C C . SER A 1 71 ? 4.27 -12.117 -19.859 1 98.31 71 SER A C 1
ATOM 579 O O . SER A 1 71 ? 4.199 -13.164 -19.203 1 98.31 71 SER A O 1
ATOM 581 N N . HIS A 1 72 ? 4.207 -10.922 -19.375 1 98.69 72 HIS A N 1
ATOM 582 C CA . HIS A 1 72 ? 3.529 -10.633 -18.109 1 98.69 72 HIS A CA 1
ATOM 583 C C . HIS A 1 72 ? 2.301 -9.758 -18.328 1 98.69 72 HIS A C 1
ATOM 585 O O . HIS A 1 72 ? 2.328 -8.836 -19.141 1 98.69 72 HIS A O 1
ATOM 591 N N . ALA A 1 73 ? 1.286 -9.992 -17.578 1 98.81 73 ALA A N 1
ATOM 592 C CA . ALA A 1 73 ? 0.033 -9.273 -17.781 1 98.81 73 ALA A CA 1
ATOM 593 C C . ALA A 1 73 ? 0.103 -7.859 -17.219 1 98.81 73 ALA A C 1
ATOM 595 O O . ALA A 1 73 ? -0.509 -6.934 -17.75 1 98.81 73 ALA A O 1
ATOM 596 N N . LEU A 1 74 ? 0.801 -7.719 -16.125 1 98.56 74 LEU A N 1
ATOM 597 C CA . LEU A 1 74 ? 0.87 -6.441 -15.422 1 98.56 74 LEU A CA 1
ATOM 598 C C . LEU A 1 74 ? 2.283 -5.871 -15.469 1 98.56 74 LEU A C 1
ATOM 600 O O . LEU A 1 74 ? 3.164 -6.316 -14.734 1 98.56 74 LEU A O 1
ATOM 604 N N . THR A 1 75 ? 2.451 -4.797 -16.312 1 97.5 75 THR A N 1
ATOM 605 C CA . THR A 1 75 ? 3.803 -4.301 -16.547 1 97.5 75 THR A CA 1
ATOM 606 C C . THR A 1 75 ? 3.871 -2.793 -16.328 1 97.5 75 THR A C 1
ATOM 608 O O . THR A 1 75 ? 4.918 -2.176 -16.531 1 97.5 75 THR A O 1
ATOM 611 N N . ARG A 1 76 ? 2.734 -2.186 -15.93 1 95.5 76 ARG A N 1
ATOM 612 C CA . ARG A 1 76 ? 2.686 -0.754 -15.656 1 95.5 76 ARG A CA 1
ATOM 613 C C . ARG A 1 76 ? 2.211 -0.484 -14.234 1 95.5 76 ARG A C 1
ATOM 615 O O . ARG A 1 76 ? 1.311 -1.163 -13.734 1 95.5 76 ARG A O 1
ATOM 622 N N . PRO A 1 77 ? 2.744 0.551 -13.609 1 91 77 PRO A N 1
ATOM 623 C CA . PRO A 1 77 ? 2.342 0.848 -12.234 1 91 77 PRO A CA 1
ATOM 624 C C . PRO A 1 77 ? 0.845 1.117 -12.102 1 91 77 PRO A C 1
ATOM 626 O O . PRO A 1 77 ? 0.256 0.842 -11.047 1 91 77 PRO A O 1
ATOM 629 N N . GLU A 1 78 ? 0.195 1.562 -13.148 1 89.75 78 GLU A N 1
ATOM 630 C CA . GLU A 1 78 ? -1.236 1.85 -13.117 1 89.75 78 GLU A CA 1
ATOM 631 C C . GLU A 1 78 ? -2.055 0.567 -13 1 89.75 78 GLU A C 1
ATOM 633 O O . GLU A 1 78 ? -3.193 0.593 -12.531 1 89.75 78 GLU A O 1
ATOM 638 N N . GLN A 1 79 ? -1.429 -0.517 -13.375 1 93.88 79 GLN A N 1
ATOM 639 C CA . GLN A 1 79 ? -2.127 -1.798 -13.344 1 93.88 79 GLN A CA 1
ATOM 640 C C . GLN A 1 79 ? -1.883 -2.525 -12.031 1 93.88 79 GLN A C 1
ATOM 642 O O . GLN A 1 79 ? -2.748 -3.264 -11.555 1 93.88 79 GLN A O 1
ATOM 647 N N . LEU A 1 80 ? -0.709 -2.297 -11.516 1 95.88 80 LEU A N 1
ATOM 648 C CA . LEU A 1 80 ? -0.296 -3.064 -10.352 1 95.88 80 LEU A CA 1
ATOM 649 C C . LEU A 1 80 ? 0.484 -2.191 -9.375 1 95.88 80 LEU A C 1
ATOM 651 O O . LEU A 1 80 ? 1.702 -2.047 -9.5 1 95.88 80 LEU A O 1
ATOM 655 N N . GLN A 1 81 ? -0.254 -1.704 -8.414 1 93.06 81 GLN A N 1
ATOM 656 C CA . GLN A 1 81 ? 0.34 -0.854 -7.387 1 93.06 81 GLN A CA 1
ATOM 657 C C . GLN A 1 81 ? 0.666 -1.654 -6.133 1 93.06 81 GLN A C 1
ATOM 659 O O . GLN A 1 81 ? -0.226 -1.971 -5.34 1 93.06 81 GLN A O 1
ATOM 664 N N . LEU A 1 82 ? 1.95 -1.886 -5.863 1 97.19 82 LEU A N 1
ATOM 665 C CA . LEU A 1 82 ? 2.346 -2.793 -4.793 1 97.19 82 LEU A CA 1
ATOM 666 C C . LEU A 1 82 ? 3.166 -2.062 -3.734 1 97.19 82 LEU A C 1
ATOM 668 O O . LEU A 1 82 ? 3.984 -2.674 -3.043 1 97.19 82 LEU A O 1
ATOM 672 N N . TYR A 1 83 ? 3.014 -0.745 -3.59 1 95.75 83 TYR A N 1
ATOM 673 C CA . TYR A 1 83 ? 3.812 -0.003 -2.621 1 95.75 83 TYR A CA 1
ATOM 674 C C . TYR A 1 83 ? 3.42 -0.372 -1.195 1 95.75 83 TYR A C 1
ATOM 676 O O . TYR A 1 83 ? 2.238 -0.35 -0.844 1 95.75 83 TYR A O 1
ATOM 684 N N . GLY A 1 84 ? 4.395 -0.767 -0.396 1 95.56 84 GLY A N 1
ATOM 685 C CA . GLY A 1 84 ? 4.152 -1.122 0.993 1 95.56 84 GLY A CA 1
ATOM 686 C C . GLY A 1 84 ? 3.496 -2.48 1.155 1 95.56 84 GLY A C 1
ATOM 687 O O . GLY A 1 84 ? 3.076 -2.846 2.256 1 95.56 84 GLY A O 1
ATOM 688 N N . THR A 1 85 ? 3.408 -3.227 0.12 1 97.38 85 THR A N 1
ATOM 689 C CA . THR A 1 85 ? 2.734 -4.52 0.148 1 97.38 85 THR A CA 1
ATOM 690 C C . THR A 1 85 ? 3.619 -5.574 0.806 1 97.38 85 THR A C 1
ATOM 692 O O . THR A 1 85 ? 4.801 -5.699 0.472 1 97.38 85 THR A O 1
ATOM 695 N N . PRO A 1 86 ? 3.111 -6.375 1.761 1 97.25 86 PRO A N 1
ATOM 696 C CA . PRO A 1 86 ? 3.928 -7.363 2.467 1 97.25 86 PRO A CA 1
ATOM 697 C C . PRO A 1 86 ? 4.117 -8.648 1.664 1 97.25 86 PRO A C 1
ATOM 699 O O . PRO A 1 86 ? 3.424 -8.867 0.669 1 97.25 86 PRO A O 1
ATOM 702 N N . THR A 1 87 ? 5.059 -9.461 2.178 1 95.88 87 THR A N 1
ATOM 703 C CA . THR A 1 87 ? 5.215 -10.812 1.642 1 95.88 87 THR A CA 1
ATOM 704 C C . THR A 1 87 ? 3.904 -11.586 1.723 1 95.88 87 THR A C 1
ATOM 706 O O . THR A 1 87 ? 3.17 -11.469 2.707 1 95.88 87 THR A O 1
ATOM 709 N N . GLY A 1 88 ? 3.654 -12.305 0.706 1 95.56 88 GLY A N 1
ATOM 710 C CA . GLY A 1 88 ? 2.461 -13.133 0.684 1 95.56 88 GLY A CA 1
ATOM 711 C C . GLY A 1 88 ? 1.245 -12.414 0.131 1 95.56 88 GLY A C 1
ATOM 712 O O . GLY A 1 88 ? 0.203 -13.031 -0.102 1 95.56 88 GLY A O 1
ATOM 713 N N . ALA A 1 89 ? 1.303 -11.117 -0.092 1 97.5 89 ALA A N 1
ATOM 714 C CA . ALA A 1 89 ? 0.22 -10.336 -0.688 1 97.5 89 ALA A CA 1
ATOM 715 C C . ALA A 1 89 ? 0.477 -10.086 -2.17 1 97.5 89 ALA A C 1
ATOM 717 O O . ALA A 1 89 ? 1.137 -10.891 -2.838 1 97.5 89 ALA A O 1
ATOM 718 N N . GLY A 1 90 ? -0.167 -9.102 -2.744 1 98.06 90 GLY A N 1
ATOM 719 C CA . GLY A 1 90 ? 0.02 -8.758 -4.145 1 98.06 90 GLY A CA 1
ATOM 720 C C . GLY A 1 90 ? -1.003 -9.406 -5.059 1 98.06 90 GLY A C 1
ATOM 721 O O . GLY A 1 90 ? -2.191 -9.453 -4.73 1 98.06 90 GLY A O 1
ATOM 722 N N . ALA A 1 91 ? -0.598 -9.812 -6.266 1 98.44 91 ALA A N 1
ATOM 723 C CA . ALA A 1 91 ? -1.495 -10.32 -7.301 1 98.44 91 ALA A CA 1
ATOM 724 C C . ALA A 1 91 ? -1.638 -11.836 -7.211 1 98.44 91 ALA A C 1
ATOM 726 O O . ALA A 1 91 ? -0.663 -12.57 -7.391 1 98.44 91 ALA A O 1
ATOM 727 N N . TRP A 1 92 ? -2.973 -12.25 -6.98 1 96.75 92 TRP A N 1
ATOM 728 C CA . TRP A 1 92 ? -3.25 -13.656 -6.711 1 96.75 92 TRP A CA 1
ATOM 729 C C . TRP A 1 92 ? -4.164 -14.25 -7.777 1 96.75 92 TRP A C 1
ATOM 731 O O . TRP A 1 92 ? -5.07 -13.57 -8.266 1 96.75 92 TRP A O 1
ATOM 741 N N . ALA A 1 93 ? -3.973 -15.5 -7.977 1 97.5 93 ALA A N 1
ATOM 742 C CA . ALA A 1 93 ? -4.922 -16.5 -8.445 1 97.5 93 ALA A CA 1
ATOM 743 C C . ALA A 1 93 ? -5.645 -16.031 -9.703 1 97.5 93 ALA A C 1
ATOM 745 O O . ALA A 1 93 ? -6.871 -15.906 -9.703 1 97.5 93 ALA A O 1
ATOM 746 N N . PRO A 1 94 ? -4.891 -15.906 -10.773 1 98.75 94 PRO A N 1
ATOM 747 C CA . PRO A 1 94 ? -5.52 -15.5 -12.031 1 98.75 94 PRO A CA 1
ATOM 748 C C . PRO A 1 94 ? -6.371 -16.609 -12.648 1 98.75 94 PRO A C 1
ATOM 750 O O . PRO A 1 94 ? -6.199 -17.781 -12.312 1 98.75 94 PRO A O 1
ATOM 753 N N . SER A 1 95 ? -7.324 -16.172 -13.461 1 98.88 95 SER A N 1
ATOM 754 C CA . SER A 1 95 ? -8.039 -17.031 -14.398 1 98.88 95 SER A CA 1
ATOM 755 C C . SER A 1 95 ? -8.016 -16.453 -15.805 1 98.88 95 SER A C 1
ATOM 757 O O . SER A 1 95 ? -8.062 -15.227 -15.977 1 98.88 95 SER A O 1
ATOM 759 N N . LEU A 1 96 ? -7.941 -17.328 -16.766 1 98.81 96 LEU A N 1
ATOM 760 C CA . LEU A 1 96 ? -7.984 -16.906 -18.172 1 98.81 96 LEU A CA 1
ATOM 761 C C . LEU A 1 96 ? -9.305 -17.312 -18.812 1 98.81 96 LEU A C 1
ATOM 763 O O . LEU A 1 96 ? -9.82 -18.406 -18.547 1 98.81 96 LEU A O 1
ATOM 767 N N . SER A 1 97 ? -9.805 -16.453 -19.641 1 98.56 97 SER A N 1
ATOM 768 C CA . SER A 1 97 ? -10.977 -16.719 -20.453 1 98.56 97 SER A CA 1
ATOM 769 C C . SER A 1 97 ? -10.828 -16.109 -21.844 1 98.56 97 SER A C 1
ATOM 771 O O . SER A 1 97 ? -10.039 -15.18 -22.047 1 98.56 97 SER A O 1
ATOM 773 N N . PHE A 1 98 ? -11.445 -16.703 -22.781 1 97.88 98 PHE A N 1
ATOM 774 C CA . PHE A 1 98 ? -11.555 -16.172 -24.125 1 97.88 98 PHE A CA 1
ATOM 775 C C . PHE A 1 98 ? -13 -15.844 -24.469 1 97.88 98 PHE A C 1
ATOM 777 O O . PHE A 1 98 ? -13.812 -16.75 -24.656 1 97.88 98 PHE A O 1
ATOM 784 N N . ILE A 1 99 ? -13.289 -14.539 -24.453 1 97.75 99 ILE A N 1
ATOM 785 C CA . ILE A 1 99 ? -14.664 -14.078 -24.609 1 97.75 99 ILE A CA 1
ATOM 786 C C . ILE A 1 99 ? -14.758 -13.125 -25.797 1 97.75 99 ILE A C 1
ATOM 788 O O . ILE A 1 99 ? -14.055 -12.109 -25.844 1 97.75 99 ILE A O 1
ATOM 792 N N . ASN A 1 100 ? -15.594 -13.445 -26.734 1 95.44 100 ASN A N 1
ATOM 793 C CA . ASN A 1 100 ? -15.867 -12.609 -27.906 1 95.44 100 ASN A CA 1
ATOM 794 C C . ASN A 1 100 ? -14.586 -12.219 -28.625 1 95.44 100 ASN A C 1
ATOM 796 O O . ASN A 1 100 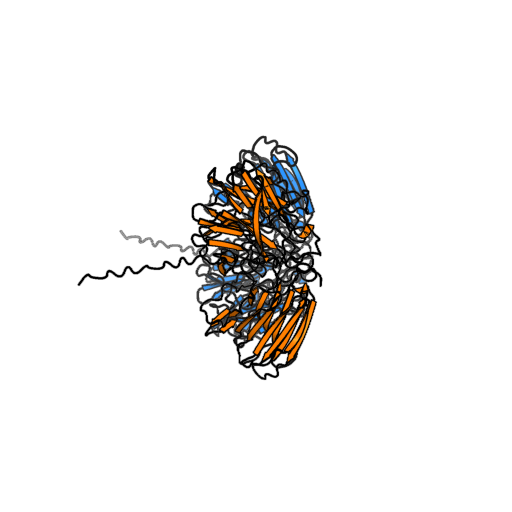? -14.367 -11.047 -28.938 1 95.44 100 ASN A O 1
ATOM 800 N N . GLY A 1 101 ? -13.695 -13.109 -28.766 1 96.06 101 GLY A N 1
ATOM 801 C CA . GLY A 1 101 ? -12.5 -12.93 -29.578 1 96.06 101 GLY A CA 1
ATOM 802 C C . GLY A 1 101 ? -11.375 -12.242 -28.828 1 96.06 101 GLY A C 1
ATOM 803 O O . GLY A 1 101 ? -10.367 -11.867 -29.438 1 96.06 101 GLY A O 1
ATOM 804 N N . LYS A 1 102 ? -11.547 -12.109 -27.516 1 97.56 102 LYS A N 1
ATOM 805 C CA . LYS A 1 102 ? -10.516 -11.453 -26.719 1 97.56 102 LYS A CA 1
ATOM 806 C C . LYS A 1 102 ? -10.117 -12.312 -25.531 1 97.56 102 LYS A C 1
ATOM 808 O O . LYS A 1 102 ? -10.938 -13.062 -25 1 97.56 102 LYS A O 1
ATOM 813 N N . PHE A 1 103 ? -8.828 -12.148 -25.203 1 98.75 103 PHE A N 1
ATOM 814 C CA . PHE A 1 103 ? -8.359 -12.758 -23.953 1 98.75 103 PHE A CA 1
ATOM 815 C C . PHE A 1 103 ? -8.766 -11.914 -22.75 1 98.75 103 PHE A C 1
ATOM 817 O O . PHE A 1 103 ? -8.68 -10.688 -22.797 1 98.75 103 PHE A O 1
ATOM 824 N N . TRP A 1 104 ? -9.305 -12.578 -21.766 1 98.88 104 TRP A N 1
ATOM 825 C CA . TRP A 1 104 ? -9.602 -11.938 -20.484 1 98.88 104 TRP A CA 1
ATOM 826 C C . TRP A 1 104 ? -8.828 -12.602 -19.359 1 98.88 104 TRP A C 1
ATOM 828 O O . TRP A 1 104 ? -8.68 -13.82 -19.328 1 98.88 104 TRP A O 1
ATOM 838 N N . LEU A 1 105 ? -8.312 -11.781 -18.5 1 98.88 105 LEU A N 1
ATOM 839 C CA . LEU A 1 105 ? -7.668 -12.219 -17.266 1 98.88 105 LEU A CA 1
ATOM 840 C C . LEU A 1 105 ? -8.359 -11.625 -16.047 1 98.88 105 LEU A C 1
ATOM 842 O O . LEU A 1 105 ? -8.539 -10.414 -15.953 1 98.88 105 LEU A O 1
ATOM 846 N N . SER A 1 106 ? -8.898 -12.453 -15.172 1 98.88 106 SER A N 1
ATOM 847 C CA . SER A 1 106 ? -9.43 -12.023 -13.891 1 98.88 106 SER A CA 1
ATOM 848 C C . SER A 1 106 ? -8.492 -12.391 -12.742 1 98.88 106 SER A C 1
ATOM 850 O O . SER A 1 106 ? -7.879 -13.461 -12.766 1 98.88 106 SER A O 1
ATOM 852 N N . ALA A 1 107 ? -8.32 -11.508 -11.797 1 98.75 107 ALA A N 1
ATOM 853 C CA . ALA A 1 107 ? -7.461 -11.703 -10.633 1 98.75 107 ALA A CA 1
ATOM 854 C C . ALA A 1 107 ? -7.809 -10.727 -9.516 1 98.75 107 ALA A C 1
ATOM 856 O O . ALA A 1 107 ? -8.906 -10.164 -9.492 1 98.75 107 ALA A O 1
ATOM 857 N N . MET A 1 108 ? -7.012 -10.734 -8.508 1 98.12 108 MET A N 1
ATOM 858 C CA . MET A 1 108 ? -7.156 -9.781 -7.41 1 98.12 108 MET A CA 1
ATOM 859 C C . MET A 1 108 ? -5.793 -9.297 -6.922 1 98.12 108 MET A C 1
ATOM 861 O O . MET A 1 108 ? -4.781 -9.969 -7.141 1 98.12 108 MET A O 1
ATOM 865 N N . THR A 1 109 ? -5.73 -8.117 -6.445 1 97.81 109 THR A N 1
ATOM 866 C CA . THR A 1 109 ? -4.559 -7.559 -5.781 1 97.81 109 THR A CA 1
ATOM 867 C C . THR A 1 109 ? -4.84 -7.312 -4.305 1 97.81 109 THR A C 1
ATOM 869 O O . THR A 1 109 ? -5.715 -6.52 -3.957 1 97.81 109 THR A O 1
ATOM 872 N N . ARG A 1 110 ? -4.148 -8.031 -3.541 1 97.06 110 ARG A N 1
ATOM 873 C CA . ARG A 1 110 ? -4.27 -7.844 -2.1 1 97.06 110 ARG A CA 1
ATOM 874 C C . ARG A 1 110 ? -3.146 -6.961 -1.566 1 97.06 110 ARG A C 1
ATOM 876 O O . ARG A 1 110 ? -1.971 -7.324 -1.65 1 97.06 110 ARG A O 1
ATOM 883 N N . TRP A 1 111 ? -3.512 -5.848 -0.896 1 97 111 TRP A N 1
ATOM 884 C CA . TRP A 1 111 ? -2.496 -4.902 -0.436 1 97 111 TRP A CA 1
ATOM 885 C C . TRP A 1 111 ? -2.17 -5.129 1.037 1 97 111 TRP A C 1
ATOM 887 O O . TRP A 1 111 ? -1.097 -4.75 1.507 1 97 111 TRP A O 1
ATOM 897 N N . THR A 1 112 ? -3.137 -5.75 1.728 1 95 112 THR A N 1
ATOM 898 C CA . THR A 1 112 ? -2.955 -5.977 3.156 1 95 112 THR A CA 1
ATOM 899 C C . THR A 1 112 ? -3.082 -7.461 3.49 1 95 112 THR A C 1
ATOM 901 O O . THR A 1 112 ? -4.129 -8.062 3.262 1 95 112 THR A O 1
ATOM 904 N N . TYR A 1 113 ? -2.047 -8.008 4.023 1 95.62 113 TYR A N 1
ATOM 905 C CA . TYR A 1 113 ? -2.027 -9.406 4.445 1 95.62 113 TYR A CA 1
ATOM 906 C C . TYR A 1 113 ? -0.927 -9.648 5.469 1 95.62 113 TYR A C 1
ATOM 908 O O . TYR A 1 113 ? 0.012 -10.406 5.211 1 95.62 113 TYR A O 1
ATOM 916 N N . ASP A 1 114 ? -1.013 -9.023 6.582 1 94.31 114 ASP A N 1
ATOM 917 C CA . ASP A 1 114 ? -0.092 -9.172 7.703 1 94.31 114 ASP A CA 1
ATOM 918 C C . ASP A 1 114 ? -0.851 -9.375 9.016 1 94.31 114 ASP A C 1
ATOM 920 O O . ASP A 1 114 ? -2.082 -9.445 9.016 1 94.31 114 ASP A O 1
ATOM 924 N N . PRO A 1 115 ? -0.167 -9.531 10.156 1 93.62 115 PRO A N 1
ATOM 925 C CA . PRO A 1 115 ? -0.837 -9.93 11.398 1 93.62 115 PRO A CA 1
ATOM 926 C C . PRO A 1 115 ? -1.828 -8.883 11.891 1 93.62 115 PRO A C 1
ATOM 928 O O . PRO A 1 115 ? -2.699 -9.188 12.711 1 93.62 115 PRO A O 1
ATOM 931 N N . VAL A 1 116 ? -1.803 -7.668 11.352 1 92.5 116 VAL A N 1
ATOM 932 C CA . VAL A 1 116 ? -2.635 -6.633 11.953 1 92.5 116 VAL A CA 1
ATOM 933 C C . VAL A 1 116 ? -3.709 -6.191 10.961 1 92.5 116 VAL A C 1
ATOM 935 O O . VAL A 1 116 ? -4.656 -5.496 11.336 1 92.5 116 VAL A O 1
ATOM 938 N N . ALA A 1 117 ? -3.562 -6.555 9.742 1 91.88 117 ALA A N 1
ATOM 939 C CA . ALA A 1 117 ? -4.543 -6.168 8.727 1 91.88 117 ALA A CA 1
ATOM 940 C C . ALA A 1 117 ? -4.637 -7.219 7.629 1 91.88 117 ALA A C 1
ATOM 942 O O . ALA A 1 117 ? -3.689 -7.422 6.867 1 91.88 117 ALA A O 1
ATOM 943 N N . ARG A 1 118 ? -5.762 -7.859 7.52 1 92.5 118 ARG A N 1
ATOM 944 C CA . ARG A 1 118 ? -6.074 -8.812 6.461 1 92.5 118 ARG A CA 1
ATOM 945 C C . ARG A 1 118 ? -7.387 -8.453 5.77 1 92.5 118 ARG A C 1
ATOM 947 O O . ARG A 1 118 ? -8.414 -9.086 6.016 1 92.5 118 ARG A O 1
ATOM 954 N N . VAL A 1 119 ? -7.367 -7.527 4.848 1 93.31 119 VAL A N 1
ATOM 955 C CA . VAL A 1 119 ? -8.562 -7.02 4.176 1 93.31 119 VAL A CA 1
ATOM 956 C C . VAL A 1 119 ? -8.812 -7.82 2.9 1 93.31 119 VAL A C 1
ATOM 958 O O . VAL A 1 119 ? -7.895 -8.055 2.113 1 93.31 119 VAL A O 1
ATOM 961 N N . TRP A 1 120 ? -10.07 -8.297 2.703 1 94.62 120 TRP A N 1
ATOM 962 C CA . TRP A 1 120 ? -10.43 -8.922 1.436 1 94.62 120 TRP A CA 1
ATOM 963 C C . TRP A 1 120 ? -10.367 -7.918 0.291 1 94.62 120 TRP A C 1
ATOM 965 O O . TRP A 1 120 ? -10.914 -6.816 0.394 1 94.62 120 TRP A O 1
ATOM 975 N N . PRO A 1 121 ? -9.711 -8.289 -0.746 1 95.19 121 PRO A N 1
ATOM 976 C CA . PRO A 1 121 ? -9.633 -7.367 -1.883 1 95.19 121 PRO A CA 1
ATOM 977 C C . PRO A 1 121 ? -10.844 -7.465 -2.807 1 95.19 121 PRO A C 1
ATOM 979 O O . PRO A 1 121 ? -11.469 -8.523 -2.906 1 95.19 121 PRO A O 1
ATOM 982 N N . ARG A 1 122 ? -11.172 -6.328 -3.551 1 94.5 122 ARG A N 1
ATOM 983 C CA . ARG A 1 122 ? -12.016 -6.465 -4.734 1 94.5 122 ARG A CA 1
ATOM 984 C C . ARG A 1 122 ? -11.281 -7.203 -5.848 1 94.5 122 ARG A C 1
ATOM 986 O O . ARG A 1 122 ? -10.062 -7.086 -5.977 1 94.5 122 ARG A O 1
ATOM 993 N N . VAL A 1 123 ? -12.07 -7.875 -6.586 1 98.06 123 VAL A N 1
ATOM 994 C CA . VAL A 1 123 ? -11.477 -8.555 -7.734 1 98.06 123 VAL A CA 1
ATOM 995 C C . VAL A 1 123 ? -11.531 -7.641 -8.953 1 98.06 123 VAL A C 1
ATOM 997 O O . VAL A 1 123 ? -12.242 -6.633 -8.953 1 98.06 123 VAL A O 1
ATOM 1000 N N . TRP A 1 124 ? -10.703 -7.926 -9.953 1 98.44 124 TRP A N 1
ATOM 1001 C CA . TRP A 1 124 ? -10.664 -7.129 -11.172 1 98.44 124 TRP A CA 1
ATOM 1002 C C . TRP A 1 124 ? -10.445 -8.016 -12.391 1 98.44 124 TRP A C 1
ATOM 1004 O O . TRP A 1 124 ? -10.148 -9.211 -12.258 1 98.44 124 TRP A O 1
ATOM 1014 N N . PHE A 1 125 ? -10.688 -7.484 -13.578 1 98.62 125 PHE A N 1
ATOM 1015 C CA . PHE A 1 125 ? -10.312 -8.18 -14.805 1 98.62 125 PHE A CA 1
ATOM 1016 C C . PHE A 1 125 ? -9.797 -7.191 -15.844 1 98.62 125 PHE A C 1
ATOM 1018 O O . PHE A 1 125 ? -10.094 -5.996 -15.773 1 98.62 125 PHE A O 1
ATOM 1025 N N . ILE A 1 126 ? -8.953 -7.664 -16.703 1 98.75 126 ILE A N 1
ATOM 1026 C CA . ILE A 1 126 ? -8.344 -6.934 -17.812 1 98.75 126 ILE A CA 1
ATOM 1027 C C . ILE A 1 126 ? -8.492 -7.738 -19.109 1 98.75 126 ILE A C 1
ATOM 1029 O O . ILE A 1 126 ? -8.828 -8.922 -19.062 1 98.75 126 ILE A O 1
ATOM 1033 N N . SER A 1 127 ? -8.289 -7.082 -20.266 1 98.69 127 SER A N 1
ATOM 1034 C CA . SER A 1 127 ? -8.438 -7.762 -21.547 1 98.69 127 SER A CA 1
ATOM 1035 C C . SER A 1 127 ? -7.258 -7.453 -22.469 1 98.69 127 SER A C 1
ATOM 1037 O O . SER A 1 127 ? -6.547 -6.469 -22.281 1 98.69 127 SER A O 1
ATOM 1039 N N . SER A 1 128 ? -6.984 -8.328 -23.359 1 98.75 128 SER A N 1
ATOM 1040 C CA . SER A 1 128 ? -5.906 -8.234 -24.344 1 98.75 128 SER A CA 1
ATOM 1041 C C . SER A 1 128 ? -6.27 -8.945 -25.641 1 98.75 128 SER A C 1
ATOM 1043 O O . SER A 1 128 ? -6.957 -9.969 -25.625 1 98.75 128 SER A O 1
ATOM 1045 N N . GLU A 1 129 ? -5.738 -8.461 -26.781 1 98.06 129 GLU A N 1
ATOM 1046 C CA . GLU A 1 129 ? -5.898 -9.133 -28.078 1 98.06 129 GLU A CA 1
ATOM 1047 C C . GLU A 1 129 ? -4.738 -10.078 -28.344 1 98.06 129 GLU A C 1
ATOM 1049 O O . GLU A 1 129 ? -4.863 -11.008 -29.156 1 98.06 129 GLU A O 1
ATOM 1054 N N . ASP A 1 130 ? -3.625 -9.867 -27.688 1 97.81 130 ASP A N 1
ATOM 1055 C CA . ASP A 1 130 ? -2.408 -10.562 -28.094 1 97.81 130 ASP A CA 1
ATOM 1056 C C . ASP A 1 130 ? -1.683 -11.156 -26.875 1 97.81 130 ASP A C 1
ATOM 1058 O O . ASP A 1 130 ? -0.579 -11.688 -27.016 1 97.81 130 ASP A O 1
ATOM 1062 N N . LEU A 1 131 ? -2.227 -10.992 -25.656 1 98.12 131 LEU A N 1
ATOM 1063 C CA . LEU A 1 131 ? -1.676 -11.484 -24.406 1 98.12 131 LEU A CA 1
ATOM 1064 C C . LEU A 1 131 ? -0.413 -10.719 -24.016 1 98.12 131 LEU A C 1
ATOM 1066 O O . LEU A 1 131 ? 0.335 -11.148 -23.141 1 98.12 131 LEU A O 1
ATOM 1070 N N . VAL A 1 132 ? -0.105 -9.625 -24.656 1 97.94 132 VAL A N 1
ATOM 1071 C CA . VAL A 1 132 ? 1.067 -8.805 -24.375 1 97.94 132 VAL A CA 1
ATOM 1072 C C . VAL A 1 132 ? 0.626 -7.43 -23.859 1 97.94 132 VAL A C 1
ATOM 1074 O O . VAL A 1 132 ? 1.081 -6.969 -22.812 1 97.94 132 VAL A O 1
ATOM 1077 N N . ASN A 1 133 ? -0.266 -6.84 -24.672 1 98.06 133 ASN A N 1
ATOM 1078 C CA . ASN A 1 133 ? -0.83 -5.547 -24.297 1 98.06 133 ASN A CA 1
ATOM 1079 C C . ASN A 1 133 ? -2.164 -5.703 -23.578 1 98.06 133 ASN A C 1
ATOM 1081 O O . ASN A 1 133 ? -3.145 -6.16 -24.156 1 98.06 133 ASN A O 1
ATOM 1085 N N . TRP A 1 134 ? -2.18 -5.32 -22.359 1 98.62 134 TRP A N 1
ATOM 1086 C CA . TRP A 1 134 ? -3.381 -5.52 -21.547 1 98.62 134 TRP A CA 1
ATOM 1087 C C . TRP A 1 134 ? -3.998 -4.18 -21.156 1 98.62 134 TRP A C 1
ATOM 1089 O O . TRP A 1 134 ? -3.283 -3.199 -20.938 1 98.62 134 TRP A O 1
ATOM 1099 N N . SER A 1 135 ? -5.316 -4.117 -21.031 1 98.06 135 SER A N 1
ATOM 1100 C CA . SER A 1 135 ? -6.051 -2.932 -20.609 1 98.06 135 SER A CA 1
ATOM 1101 C C . SER A 1 135 ? -5.785 -2.617 -19.141 1 98.06 135 SER A C 1
ATOM 1103 O O . SER A 1 135 ? -5.113 -3.385 -18.438 1 98.06 135 SER A O 1
ATOM 1105 N N . ASP A 1 136 ? -6.25 -1.441 -18.734 1 96.81 136 ASP A N 1
ATOM 1106 C CA . ASP A 1 136 ? -6.289 -1.152 -17.297 1 96.81 136 ASP A CA 1
ATOM 1107 C C . ASP A 1 136 ? -7.352 -1.997 -16.594 1 96.81 136 ASP A C 1
ATOM 1109 O O . ASP A 1 136 ? -8.312 -2.445 -17.234 1 96.81 136 ASP A O 1
ATOM 1113 N N . PRO A 1 137 ? -7.215 -2.178 -15.328 1 97.38 137 PRO A N 1
ATOM 1114 C CA . PRO A 1 137 ? -8.156 -3.033 -14.609 1 97.38 137 PRO A CA 1
ATOM 1115 C C . PRO A 1 137 ? -9.57 -2.451 -14.562 1 97.38 137 PRO A C 1
ATOM 1117 O O . PRO A 1 137 ? -9.734 -1.245 -14.359 1 97.38 137 PRO A O 1
ATOM 1120 N N . VAL A 1 138 ? -10.547 -3.283 -14.797 1 97.94 138 VAL A N 1
ATOM 1121 C CA . VAL A 1 138 ? -11.938 -3.047 -14.422 1 97.94 138 VAL A CA 1
ATOM 1122 C C . VAL A 1 138 ? -12.227 -3.695 -13.078 1 97.94 138 VAL A C 1
ATOM 1124 O O . VAL A 1 138 ? -12.156 -4.918 -12.938 1 97.94 138 VAL A O 1
ATOM 1127 N N . TRP A 1 139 ? -12.539 -2.861 -12.102 1 97.62 139 TRP A N 1
ATOM 1128 C CA . TRP A 1 139 ? -12.758 -3.357 -10.75 1 97.62 139 TRP A CA 1
ATOM 1129 C C . TRP A 1 139 ? -14.203 -3.832 -10.57 1 97.62 139 TRP A C 1
ATOM 1131 O O . TRP A 1 139 ? -15.141 -3.076 -10.812 1 97.62 139 TRP A O 1
ATOM 1141 N N . ALA A 1 140 ? -14.312 -5.074 -10.062 1 97.94 140 ALA A N 1
ATOM 1142 C CA . ALA A 1 140 ? -15.633 -5.652 -9.836 1 97.94 140 ALA A CA 1
ATOM 1143 C C . ALA A 1 140 ? -16.203 -5.223 -8.484 1 97.94 140 ALA A C 1
ATOM 1145 O O . ALA A 1 140 ? -15.492 -4.637 -7.668 1 97.94 140 ALA A O 1
ATOM 1146 N N . GLU A 1 141 ? -17.469 -5.508 -8.258 1 96.5 141 GLU A N 1
ATOM 1147 C CA . GLU A 1 141 ? -18.156 -5.043 -7.059 1 96.5 141 GLU A CA 1
ATOM 1148 C C . GLU A 1 141 ? -17.844 -5.945 -5.863 1 96.5 141 GLU A C 1
ATOM 1150 O O . GLU A 1 141 ? -17.672 -5.461 -4.742 1 96.5 141 GLU A O 1
ATOM 1155 N N . PRO A 1 142 ? -17.75 -7.273 -6.086 1 96.31 142 PRO A N 1
ATOM 1156 C CA . PRO A 1 142 ? -17.531 -8.141 -4.926 1 96.31 142 PRO A CA 1
ATOM 1157 C C . PRO A 1 142 ? -16.078 -8.125 -4.441 1 96.31 142 PRO A C 1
ATOM 1159 O O . PRO A 1 142 ? -15.172 -7.848 -5.227 1 96.31 142 PRO A O 1
ATOM 1162 N N . TRP A 1 143 ? -15.914 -8.344 -3.174 1 95.88 143 TRP A N 1
ATOM 1163 C CA . TRP A 1 143 ? -14.586 -8.664 -2.658 1 95.88 143 TRP A CA 1
ATOM 1164 C C . TRP A 1 143 ? -14.414 -10.172 -2.508 1 95.88 143 TRP A C 1
ATOM 1166 O O . TRP A 1 143 ? -15.391 -10.922 -2.518 1 95.88 143 TRP A O 1
ATOM 1176 N N . GLY A 1 144 ? -13.266 -10.602 -2.5 1 96.88 144 GLY A N 1
ATOM 1177 C CA . GLY A 1 144 ? -12.914 -12.008 -2.424 1 96.88 144 GLY A CA 1
ATOM 1178 C C . GLY A 1 144 ? -11.625 -12.344 -3.154 1 96.88 144 GLY A C 1
ATOM 1179 O O . GLY A 1 144 ? -10.773 -11.484 -3.344 1 96.88 144 GLY A O 1
ATOM 1180 N N . ILE A 1 145 ? -11.516 -13.68 -3.488 1 97.44 145 ILE A N 1
ATOM 1181 C CA . ILE A 1 145 ? -10.328 -14.133 -4.191 1 97.44 145 ILE A CA 1
ATOM 1182 C C . ILE A 1 145 ? -10.719 -15.109 -5.297 1 97.44 145 ILE A C 1
ATOM 1184 O O . ILE A 1 145 ? -11.883 -15.5 -5.406 1 97.44 145 ILE A O 1
ATOM 1188 N N . ASP A 1 146 ? -9.789 -15.406 -6.125 1 98.56 146 ASP A N 1
ATOM 1189 C CA . ASP A 1 146 ? -9.844 -16.453 -7.141 1 98.56 146 ASP A CA 1
ATOM 1190 C C . ASP A 1 146 ? -11 -16.219 -8.109 1 98.56 146 ASP A C 1
ATOM 1192 O O . ASP A 1 146 ? -11.812 -17.109 -8.344 1 98.56 146 ASP A O 1
ATOM 1196 N N . PRO A 1 147 ? -11.078 -15.055 -8.734 1 98.81 147 PRO A N 1
ATOM 1197 C CA . PRO A 1 147 ? -12.172 -14.789 -9.672 1 98.81 147 PRO A CA 1
ATOM 1198 C C . PRO A 1 147 ? -12.023 -15.547 -10.992 1 98.81 147 PRO A C 1
ATOM 1200 O O . PRO A 1 147 ? -10.898 -15.828 -11.414 1 98.81 147 PRO A O 1
ATOM 1203 N N . GLU A 1 148 ? -13.164 -15.781 -11.617 1 98.81 148 GLU A N 1
ATOM 1204 C CA . GLU A 1 148 ? -13.234 -16.328 -12.969 1 98.81 148 GLU A CA 1
ATOM 1205 C C . GLU A 1 148 ? -14.367 -15.688 -13.758 1 98.81 148 GLU A C 1
ATOM 1207 O O . GLU A 1 148 ? -15.477 -15.523 -13.242 1 98.81 148 GLU A O 1
ATOM 1212 N N . LEU A 1 149 ? -14.039 -15.305 -14.984 1 98.88 149 LEU A N 1
ATOM 1213 C CA . LEU A 1 149 ? -15.07 -14.898 -15.922 1 98.88 149 LEU A CA 1
ATOM 1214 C C . LEU A 1 149 ? -15.531 -16.078 -16.766 1 98.88 149 LEU A C 1
ATOM 1216 O O . LEU A 1 149 ? -14.719 -16.719 -17.438 1 98.88 149 LEU A O 1
ATOM 1220 N N . PHE A 1 150 ? -16.875 -16.344 -16.75 1 98.62 150 PHE A N 1
ATOM 1221 C CA . PHE A 1 150 ? -17.484 -17.406 -17.547 1 98.62 150 PHE A CA 1
ATOM 1222 C C . PHE A 1 150 ? -18.578 -16.859 -18.453 1 98.62 150 PHE A C 1
ATOM 1224 O O . PHE A 1 150 ? -19.562 -16.297 -17.969 1 98.62 150 PHE A O 1
ATOM 1231 N N . GLN A 1 151 ? -18.344 -16.953 -19.688 1 98.5 151 GLN A N 1
ATOM 1232 C CA . GLN A 1 151 ? -19.438 -16.656 -20.609 1 98.5 151 GLN A CA 1
ATOM 1233 C C . GLN A 1 151 ? -20.25 -17.906 -20.922 1 98.5 151 GLN A C 1
ATOM 1235 O O . GLN A 1 151 ? -19.734 -18.859 -21.484 1 98.5 151 GLN A O 1
ATOM 1240 N N . ASP A 1 152 ? -21.516 -17.844 -20.578 1 98.12 152 ASP A N 1
ATOM 1241 C CA . ASP A 1 152 ? -22.422 -18.938 -20.875 1 98.12 152 ASP A CA 1
ATOM 1242 C C . ASP A 1 152 ? -22.641 -19.109 -22.375 1 98.12 152 ASP A C 1
ATOM 1244 O O . ASP A 1 152 ? -23.141 -18.188 -23.031 1 98.12 152 ASP A O 1
ATOM 1248 N N . PRO A 1 153 ? -22.297 -20.281 -22.844 1 96.56 153 PRO A N 1
ATOM 1249 C CA . PRO A 1 153 ? -22.438 -20.453 -24.297 1 96.56 153 PRO A CA 1
ATOM 1250 C C . PRO A 1 153 ? -23.891 -20.531 -24.734 1 96.56 153 PRO A C 1
ATOM 1252 O O . PRO A 1 153 ? -24.203 -20.359 -25.922 1 96.56 153 PRO A O 1
ATOM 1255 N N . VAL A 1 154 ? -24.781 -20.75 -23.828 1 96.69 154 VAL A N 1
ATOM 1256 C CA . VAL A 1 154 ? -26.203 -20.875 -24.156 1 96.69 154 VAL A CA 1
ATOM 1257 C C . VAL A 1 154 ? -26.859 -19.5 -24.141 1 96.69 154 VAL A C 1
ATOM 1259 O O . VAL A 1 154 ? -27.438 -19.078 -25.141 1 96.69 154 VAL A O 1
ATOM 1262 N N . THR A 1 155 ? -26.734 -18.766 -23.094 1 95.94 155 THR A N 1
ATOM 1263 C CA . THR A 1 155 ? -27.438 -17.5 -22.922 1 95.94 155 THR A CA 1
ATOM 1264 C C . THR A 1 155 ? -26.578 -16.328 -23.375 1 95.94 155 THR A C 1
ATOM 1266 O O . THR A 1 155 ? -27.078 -15.219 -23.562 1 95.94 155 THR A O 1
ATOM 1269 N N . LYS A 1 156 ? -25.312 -16.516 -23.5 1 96.44 156 LYS A N 1
ATOM 1270 C CA . LYS A 1 156 ? -24.312 -15.523 -23.875 1 96.44 156 LYS A CA 1
ATOM 1271 C C . LYS A 1 156 ? -24.094 -14.523 -22.734 1 96.44 156 LYS A C 1
ATOM 1273 O O . LYS A 1 156 ? -23.312 -13.578 -22.891 1 96.44 156 LYS A O 1
ATOM 1278 N N . LYS A 1 157 ? -24.688 -14.758 -21.578 1 97.62 157 LYS A N 1
ATOM 1279 C CA . LYS A 1 157 ? -24.422 -13.945 -20.391 1 97.62 157 LYS A CA 1
ATOM 1280 C C . LYS A 1 157 ? -23.047 -14.25 -19.812 1 97.62 157 LYS A C 1
ATOM 1282 O O . LYS A 1 157 ? -22.578 -15.383 -19.891 1 97.62 157 LYS A O 1
ATOM 1287 N N . THR A 1 158 ? -22.438 -13.188 -19.312 1 98.56 158 THR A N 1
ATOM 1288 C CA . THR A 1 158 ? -21.156 -13.367 -18.656 1 98.56 158 THR A CA 1
ATOM 1289 C C . THR A 1 158 ? -21.312 -13.359 -17.141 1 98.56 158 THR A C 1
ATOM 1291 O O . THR A 1 158 ? -21.969 -12.477 -16.578 1 98.56 158 THR A O 1
ATOM 1294 N N . TYR A 1 159 ? -20.734 -14.359 -16.516 1 98.81 159 TYR A N 1
ATOM 1295 C CA . TYR A 1 159 ? -20.797 -14.484 -15.055 1 98.81 159 TYR A CA 1
ATOM 1296 C C . TYR A 1 159 ? -19.422 -14.297 -14.438 1 98.81 159 TYR A C 1
ATOM 1298 O O . TYR A 1 159 ? -18.406 -14.688 -15.031 1 98.81 159 TYR A O 1
ATOM 1306 N N . LEU A 1 160 ? -19.406 -13.648 -13.266 1 98.81 160 LEU A N 1
ATOM 1307 C CA . LEU A 1 160 ? -18.25 -13.609 -12.383 1 98.81 160 LEU A CA 1
ATOM 1308 C C . LEU A 1 160 ? -18.406 -14.609 -11.242 1 98.81 160 LEU A C 1
ATOM 1310 O O . LEU A 1 160 ? -19.328 -14.492 -10.43 1 98.81 160 LEU A O 1
ATOM 1314 N N . ASN A 1 161 ? -17.578 -15.641 -11.227 1 98.88 161 ASN A N 1
ATOM 1315 C CA . ASN A 1 161 ? -17.484 -16.594 -10.117 1 98.88 161 ASN A CA 1
ATOM 1316 C C . ASN A 1 161 ? -16.281 -16.281 -9.234 1 98.88 161 ASN A C 1
ATOM 1318 O O . ASN A 1 161 ? -15.203 -15.938 -9.727 1 98.88 161 ASN A O 1
ATOM 1322 N N . LEU A 1 162 ? -16.484 -16.375 -7.918 1 98.62 162 LEU A N 1
ATOM 1323 C CA . LEU A 1 162 ? -15.359 -16.094 -7.023 1 98.62 162 LEU A CA 1
ATOM 1324 C C . LEU A 1 162 ? -15.594 -16.719 -5.652 1 98.62 162 LEU A C 1
ATOM 1326 O O . LEU A 1 162 ? -16.719 -17.109 -5.32 1 98.62 162 LEU A O 1
ATOM 1330 N N . MET A 1 163 ? -14.523 -16.859 -4.926 1 98.12 163 MET A N 1
ATOM 1331 C CA . MET A 1 163 ? -14.648 -17.078 -3.488 1 98.12 163 MET A CA 1
ATOM 1332 C C . MET A 1 163 ? -14.922 -15.766 -2.756 1 98.12 163 MET A C 1
ATOM 1334 O O . MET A 1 163 ? -14.234 -14.773 -2.982 1 98.12 163 MET A O 1
ATOM 1338 N N . ALA A 1 164 ? -15.914 -15.742 -1.946 1 96.69 164 ALA A N 1
ATOM 1339 C CA . ALA A 1 164 ? -16.234 -14.594 -1.113 1 96.69 164 ALA A CA 1
ATOM 1340 C C . ALA A 1 164 ? -16.672 -15.023 0.283 1 96.69 164 ALA A C 1
ATOM 1342 O O . ALA A 1 164 ? -17.219 -16.109 0.456 1 96.69 164 ALA A O 1
ATOM 1343 N N . PRO A 1 165 ? -16.359 -14.18 1.255 1 93.38 165 PRO A N 1
ATOM 1344 C CA . PRO A 1 165 ? -16.938 -14.477 2.568 1 93.38 165 PRO A CA 1
ATOM 1345 C C . PRO A 1 165 ? -18.453 -14.281 2.607 1 93.38 165 PRO A C 1
ATOM 1347 O O . PRO A 1 165 ? -18.984 -13.422 1.896 1 93.38 165 PRO A O 1
ATOM 1350 N N . ASN A 1 166 ? -19.047 -15 3.488 1 85.75 166 ASN A N 1
ATOM 1351 C CA . ASN A 1 166 ? -20.5 -14.891 3.609 1 85.75 166 ASN A CA 1
ATOM 1352 C C . ASN A 1 166 ? -20.906 -13.547 4.191 1 85.75 166 ASN A C 1
ATOM 1354 O O . ASN A 1 166 ? -21.969 -13.023 3.863 1 85.75 166 ASN A O 1
ATOM 1358 N N . ASN A 1 167 ? -20.062 -13.07 5.059 1 78.25 167 ASN A N 1
ATOM 1359 C CA . ASN A 1 167 ? -20.266 -11.758 5.652 1 78.25 167 ASN A CA 1
ATOM 1360 C C . ASN A 1 167 ? -19.031 -11.281 6.402 1 78.25 167 ASN A C 1
ATOM 1362 O O . ASN A 1 167 ? -18.016 -11.992 6.457 1 78.25 167 ASN A O 1
ATOM 1366 N N . ASN A 1 168 ? -19.062 -10.07 6.918 1 75.62 168 ASN A N 1
ATOM 1367 C CA . ASN A 1 168 ? -17.922 -9.484 7.594 1 75.62 168 ASN A CA 1
ATOM 1368 C C . ASN A 1 168 ? -17.828 -9.93 9.055 1 75.62 168 ASN A C 1
ATOM 1370 O O . ASN A 1 168 ? -16.859 -9.641 9.742 1 75.62 168 ASN A O 1
ATOM 1374 N N . LYS A 1 169 ? -18.75 -10.758 9.469 1 77 169 LYS A N 1
ATOM 1375 C CA . LYS A 1 169 ? -18.75 -11.234 10.852 1 77 169 LYS A CA 1
ATOM 1376 C C . LYS A 1 169 ? -18.203 -12.656 10.938 1 77 169 LYS A C 1
ATOM 1378 O O . LYS A 1 169 ? -17.141 -12.883 11.531 1 77 169 LYS A O 1
ATOM 1383 N N . ASP A 1 170 ? -18.891 -13.57 10.211 1 82.56 170 ASP A N 1
ATOM 1384 C CA . ASP A 1 170 ? -18.484 -14.969 10.25 1 82.56 170 ASP A CA 1
ATOM 1385 C C . ASP A 1 170 ? -17.297 -15.234 9.312 1 82.56 170 ASP A C 1
ATOM 1387 O O . ASP A 1 170 ? -16.453 -16.078 9.594 1 82.56 170 ASP A O 1
ATOM 1391 N N . ARG A 1 171 ? -17.375 -14.508 8.211 1 87.75 171 ARG A N 1
ATOM 1392 C CA . ARG A 1 171 ? -16.312 -14.531 7.207 1 87.75 171 ARG A CA 1
ATOM 1393 C C . ARG A 1 171 ? -16.031 -15.953 6.738 1 87.75 171 ARG A C 1
ATOM 1395 O O . ARG A 1 171 ? -14.867 -16.344 6.586 1 87.75 171 ARG A O 1
ATOM 1402 N N . LEU A 1 172 ? -17.078 -16.812 6.691 1 92.06 172 LEU A N 1
ATOM 1403 C CA . LEU A 1 172 ? -16.953 -18.156 6.129 1 92.06 172 LEU A CA 1
ATOM 1404 C C . LEU A 1 172 ? -16.812 -18.094 4.613 1 92.06 172 LEU A C 1
ATOM 1406 O O . LEU A 1 172 ? -17.547 -17.359 3.949 1 92.06 172 LEU A O 1
ATOM 1410 N N . TRP A 1 173 ? -15.891 -18.875 4.172 1 95.88 173 TRP A N 1
ATOM 1411 C CA . TRP A 1 173 ? -15.633 -18.891 2.734 1 95.88 173 TRP A CA 1
ATOM 1412 C C . TRP A 1 173 ? -16.766 -19.578 1.985 1 95.88 173 TRP A C 1
ATOM 1414 O O . TRP A 1 173 ? -17.391 -20.516 2.5 1 95.88 173 TRP A O 1
ATOM 1424 N N . GLY A 1 174 ? -17.047 -19.156 0.837 1 96.81 174 GLY A N 1
ATOM 1425 C CA . GLY A 1 174 ? -17.984 -19.75 -0.098 1 96.81 174 GLY A CA 1
ATOM 1426 C C . GLY A 1 174 ? -17.781 -19.281 -1.527 1 96.81 174 GLY A C 1
ATOM 1427 O O . GLY A 1 174 ? -17.078 -18.312 -1.773 1 96.81 174 GLY A O 1
ATOM 1428 N N . ILE A 1 175 ? -18.391 -20.062 -2.414 1 98.19 175 ILE A N 1
ATOM 1429 C CA . ILE A 1 175 ? -18.344 -19.656 -3.816 1 98.19 175 ILE A CA 1
ATOM 1430 C C . ILE A 1 175 ? -19.562 -18.797 -4.152 1 98.19 175 ILE A C 1
ATOM 1432 O O . ILE A 1 175 ? -20.688 -19.219 -3.908 1 98.19 175 ILE A O 1
ATOM 1436 N N . SER A 1 176 ? -19.312 -17.594 -4.703 1 97.75 176 SER A N 1
ATOM 1437 C CA . SER A 1 176 ? -20.359 -16.656 -5.047 1 97.75 176 SER A CA 1
ATOM 1438 C C . SER A 1 176 ? -20.328 -16.297 -6.527 1 97.75 176 SER A C 1
ATOM 1440 O O . SER A 1 176 ? -19.344 -16.594 -7.219 1 97.75 176 SER A O 1
ATOM 1442 N N . GLN A 1 177 ? -21.5 -15.711 -6.977 1 98.38 177 GLN A N 1
ATOM 1443 C CA . GLN A 1 177 ? -21.625 -15.398 -8.398 1 98.38 177 GLN A CA 1
ATOM 1444 C C . GLN A 1 177 ? -22.531 -14.195 -8.625 1 98.38 177 GLN A C 1
ATOM 1446 O O . GLN A 1 177 ? -23.469 -13.969 -7.855 1 98.38 177 GLN A O 1
ATOM 1451 N N . CYS A 1 178 ? -22.281 -13.453 -9.648 1 98 178 CYS A N 1
ATOM 1452 C CA . CYS A 1 178 ? -23.266 -12.562 -10.258 1 98 178 CYS A CA 1
ATOM 1453 C C . CYS A 1 178 ? -23.047 -12.461 -11.766 1 98 178 CYS A C 1
ATOM 1455 O O . CYS A 1 178 ? -21.953 -12.742 -12.258 1 98 178 CYS A O 1
ATOM 1457 N N . GLU A 1 179 ? -24.172 -12.188 -12.484 1 98.5 179 GLU A N 1
ATOM 1458 C CA . GLU A 1 179 ? -23.969 -11.688 -13.844 1 98.5 179 GLU A CA 1
ATOM 1459 C C . GLU A 1 179 ? -23.234 -10.359 -13.836 1 98.5 179 GLU A C 1
ATOM 1461 O O . GLU A 1 179 ? -23.562 -9.461 -13.055 1 98.5 179 GLU A O 1
ATOM 1466 N N . VAL A 1 180 ? -22.219 -10.195 -14.734 1 98.38 180 VAL A N 1
ATOM 1467 C CA . VAL A 1 180 ? -21.328 -9.047 -14.578 1 98.38 180 VAL A CA 1
ATOM 1468 C C . VAL A 1 180 ? -21.234 -8.273 -15.891 1 98.38 180 VAL A C 1
ATOM 1470 O O . VAL A 1 180 ? -21.25 -8.867 -16.969 1 98.38 180 VAL A O 1
ATOM 1473 N N . SER A 1 181 ? -21.078 -6.941 -15.797 1 97.75 181 SER A N 1
ATOM 1474 C CA . SER A 1 181 ? -20.719 -6.082 -16.922 1 97.75 181 SER A CA 1
ATOM 1475 C C . SER A 1 181 ? -19.203 -6.027 -17.109 1 97.75 181 SER A C 1
ATOM 1477 O O . SER A 1 181 ? -18.484 -5.555 -16.234 1 97.75 181 SER A O 1
ATOM 1479 N N . LEU A 1 182 ? -18.75 -6.426 -18.297 1 97.94 182 LEU A N 1
ATOM 1480 C CA . LEU A 1 182 ? -17.312 -6.426 -18.578 1 97.94 182 LEU A CA 1
ATOM 1481 C C . LEU A 1 182 ? -16.797 -5.004 -18.719 1 97.94 182 LEU A C 1
ATOM 1483 O O . LEU A 1 182 ? -15.594 -4.762 -18.547 1 97.94 182 LEU A O 1
ATOM 1487 N N . ALA A 1 183 ? -17.672 -4.094 -19.016 1 96.5 183 ALA A N 1
ATOM 1488 C CA . ALA A 1 183 ? -17.281 -2.705 -19.219 1 96.5 183 ALA A CA 1
ATOM 1489 C C . ALA A 1 183 ? -17.141 -1.974 -17.891 1 96.5 183 ALA A C 1
ATOM 1491 O O . ALA A 1 183 ? -16.203 -1.195 -17.688 1 96.5 183 ALA A O 1
ATOM 1492 N N . SER A 1 184 ? -18.047 -2.307 -16.938 1 96 184 SER A N 1
ATOM 1493 C CA . SER A 1 184 ? -18.109 -1.483 -15.734 1 96 184 SER A CA 1
ATOM 1494 C C . SER A 1 184 ? -17.641 -2.264 -14.508 1 96 184 SER A C 1
ATOM 1496 O O . SER A 1 184 ? -17.312 -1.674 -13.477 1 96 184 SER A O 1
ATOM 1498 N N . GLY A 1 185 ? -17.703 -3.557 -14.57 1 97.06 185 GLY A N 1
ATOM 1499 C CA . GLY A 1 185 ? -17.406 -4.379 -13.406 1 97.06 185 GLY A CA 1
ATOM 1500 C C . GLY A 1 185 ? -18.594 -4.559 -12.477 1 97.06 185 GLY A C 1
ATOM 1501 O O . GLY A 1 185 ? -18.5 -5.301 -11.5 1 97.06 185 GLY A O 1
ATOM 1502 N N . ASN A 1 186 ? -19.734 -3.979 -12.828 1 96 186 ASN A N 1
ATOM 1503 C CA . ASN A 1 186 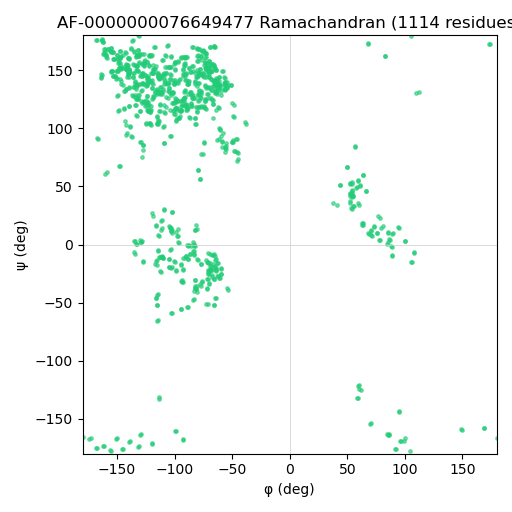? -20.922 -4.047 -11.969 1 96 186 ASN A CA 1
ATOM 1504 C C . ASN A 1 186 ? -21.609 -5.402 -12.07 1 96 186 ASN A C 1
ATOM 1506 O O . ASN A 1 186 ? -21.656 -6 -13.148 1 96 186 ASN A O 1
ATOM 1510 N N . CYS A 1 187 ? -22.188 -5.84 -10.945 1 97.19 187 CYS A N 1
ATOM 1511 C CA . CYS A 1 187 ? -23.141 -6.934 -10.992 1 97.19 187 CYS A CA 1
ATOM 1512 C C . CYS A 1 187 ? -24.469 -6.477 -11.609 1 97.19 187 CYS A C 1
ATOM 1514 O O . CYS A 1 187 ? -25.172 -5.656 -11.023 1 97.19 187 CYS A O 1
ATOM 1516 N N . VAL A 1 188 ? -24.844 -7.016 -12.711 1 96.88 188 VAL A N 1
ATOM 1517 C CA . VAL A 1 188 ? -26.047 -6.594 -13.414 1 96.88 188 VAL A CA 1
ATOM 1518 C C . VAL A 1 188 ? -27.172 -7.605 -13.172 1 96.88 188 VAL A C 1
ATOM 1520 O O . VAL A 1 188 ? -28.188 -7.59 -13.867 1 96.88 188 VAL A O 1
ATOM 1523 N N . GLY A 1 189 ? -27 -8.5 -12.289 1 95.5 189 GLY A N 1
ATOM 1524 C CA . GLY A 1 189 ? -27.938 -9.469 -11.75 1 95.5 189 GLY A CA 1
ATOM 1525 C C . GLY A 1 189 ? -27.734 -9.758 -10.273 1 95.5 189 GLY A C 1
ATOM 1526 O O . GLY A 1 189 ? -26.875 -9.141 -9.633 1 95.5 189 GLY A O 1
ATOM 1527 N N . PRO A 1 190 ? -28.516 -10.703 -9.75 1 95.06 190 PRO A N 1
ATOM 1528 C CA . PRO A 1 190 ? -28.391 -11.008 -8.328 1 95.06 190 PRO A CA 1
ATOM 1529 C C . PRO A 1 190 ? -27.016 -11.555 -7.961 1 95.06 190 PRO A C 1
ATOM 1531 O O . PRO A 1 190 ? -26.406 -12.305 -8.742 1 95.06 190 PRO A O 1
ATOM 1534 N N . TYR A 1 191 ? -26.531 -11.094 -6.789 1 95.38 191 TYR A N 1
ATOM 1535 C CA . TYR A 1 191 ? -25.344 -11.688 -6.168 1 95.38 191 TYR A CA 1
ATOM 1536 C C . TYR A 1 191 ? -25.734 -12.844 -5.258 1 95.38 191 TYR A C 1
ATOM 1538 O O . TYR A 1 191 ? -26.422 -12.648 -4.25 1 95.38 191 TYR A O 1
ATOM 1546 N N . VAL A 1 192 ? -25.219 -14.094 -5.645 1 95.06 192 VAL A N 1
ATOM 1547 C CA . VAL A 1 192 ? -25.781 -15.266 -4.98 1 95.06 192 VAL A CA 1
ATOM 1548 C C . VAL A 1 192 ? -24.656 -16.188 -4.508 1 95.06 192 VAL A C 1
ATOM 1550 O O . VAL A 1 192 ? -23.562 -16.172 -5.066 1 95.06 192 VAL A O 1
ATOM 1553 N N . SER A 1 193 ? -24.969 -16.969 -3.453 1 94.56 193 SER A N 1
ATOM 1554 C CA . SER A 1 193 ? -24.125 -18.094 -3.059 1 94.56 193 SER A CA 1
ATOM 1555 C C . SER A 1 193 ? -24.359 -19.297 -3.969 1 94.56 193 SER A C 1
ATOM 1557 O O . SER A 1 193 ? -25.484 -19.75 -4.145 1 94.56 193 SER A O 1
ATOM 1559 N N . LEU A 1 194 ? -23.266 -19.797 -4.516 1 95.75 194 LEU A N 1
ATOM 1560 C CA . LEU A 1 194 ? -23.391 -20.859 -5.504 1 95.75 194 LEU A CA 1
ATOM 1561 C C . LEU A 1 194 ? -23.25 -22.234 -4.848 1 95.75 194 LEU A C 1
ATOM 1563 O O . LEU A 1 194 ? -24.047 -23.141 -5.105 1 95.75 194 LEU A O 1
ATOM 1567 N N . TRP A 1 195 ? -22.203 -22.469 -4.172 1 96.88 195 TRP A N 1
ATOM 1568 C CA . TRP A 1 195 ? -21.812 -23.766 -3.635 1 96.88 195 TRP A CA 1
ATOM 1569 C C . TRP A 1 195 ? -20.734 -23.609 -2.57 1 96.88 195 TRP A C 1
ATOM 1571 O O . TRP A 1 195 ? -19.859 -22.734 -2.678 1 96.88 195 TRP A O 1
ATOM 1581 N N . ASN A 1 196 ? -20.781 -24.469 -1.502 1 95.44 196 ASN A N 1
ATOM 1582 C CA . ASN A 1 196 ? -19.844 -24.328 -0.395 1 95.44 196 ASN A CA 1
ATOM 1583 C C . ASN A 1 196 ? -18.938 -25.562 -0.281 1 95.44 196 ASN A C 1
ATOM 1585 O O . ASN A 1 196 ? -18.312 -25.781 0.761 1 95.44 196 ASN A O 1
ATOM 1589 N N . GLY A 1 197 ? -18.891 -26.344 -1.333 1 97.06 197 GLY A N 1
ATOM 1590 C CA . GLY A 1 197 ? -17.969 -27.469 -1.342 1 97.06 197 GLY A CA 1
ATOM 1591 C C . GLY A 1 197 ? -18.531 -28.703 -0.67 1 97.06 197 GLY A C 1
ATOM 1592 O O . GLY A 1 197 ? -19.75 -28.859 -0.548 1 97.06 197 GLY A O 1
ATOM 1593 N N . THR A 1 198 ? -17.656 -29.656 -0.32 1 97.88 198 THR A N 1
ATOM 1594 C CA . THR A 1 198 ? -18.062 -30.953 0.188 1 97.88 198 THR A CA 1
ATOM 1595 C C . THR A 1 198 ? -17.719 -31.094 1.67 1 97.88 198 THR A C 1
ATOM 1597 O O . THR A 1 198 ? -18.141 -32.062 2.324 1 97.88 198 THR A O 1
ATOM 1600 N N . LEU A 1 199 ? -16.938 -30.172 2.166 1 97.06 199 LEU A N 1
ATOM 1601 C CA . LEU A 1 199 ? -16.531 -30.219 3.566 1 97.06 199 LEU A CA 1
ATOM 1602 C C . LEU A 1 199 ? -17.531 -29.453 4.441 1 97.06 199 LEU A C 1
ATOM 1604 O O . LEU A 1 199 ? -18.312 -28.656 3.941 1 97.06 199 LEU A O 1
ATOM 1608 N N . PRO A 1 200 ? -17.516 -29.719 5.785 1 95.12 200 PRO A N 1
ATOM 1609 C CA . PRO A 1 200 ? -18.375 -28.891 6.652 1 95.12 200 PRO A CA 1
ATOM 1610 C C . PRO A 1 200 ? -18.125 -27.406 6.488 1 95.12 200 PRO A C 1
ATOM 1612 O O . PRO A 1 200 ? -16.969 -26.969 6.449 1 95.12 200 PRO A O 1
ATOM 1615 N N . HIS A 1 201 ? -19.203 -26.75 6.406 1 92.31 201 HIS A N 1
ATOM 1616 C CA . HIS A 1 201 ? -19.109 -25.328 6.105 1 92.31 201 HIS A CA 1
ATOM 1617 C C . HIS A 1 201 ? -18.656 -24.531 7.328 1 92.31 201 HIS A C 1
ATOM 1619 O O . HIS A 1 201 ? -19.469 -23.875 7.98 1 92.31 201 HIS A O 1
ATOM 1625 N N . ASN A 1 202 ? -17.453 -24.531 7.645 1 92.75 202 ASN A N 1
ATOM 1626 C CA . ASN A 1 202 ? -16.812 -23.797 8.734 1 92.75 202 ASN A CA 1
ATOM 1627 C C . ASN A 1 202 ? -15.469 -23.203 8.305 1 92.75 202 ASN A C 1
ATOM 1629 O O . ASN A 1 202 ? -15.156 -23.172 7.113 1 92.75 202 ASN A O 1
ATOM 1633 N N . SER A 1 203 ? -14.711 -22.719 9.219 1 88.69 203 SER A N 1
ATOM 1634 C CA . SER A 1 203 ? -13.531 -21.906 8.922 1 88.69 203 SER A CA 1
ATOM 1635 C C . SER A 1 203 ? -12.422 -22.766 8.312 1 88.69 203 SER A C 1
ATOM 1637 O O . SER A 1 203 ? -11.461 -22.234 7.746 1 88.69 203 SER A O 1
ATOM 1639 N N . THR A 1 204 ? -12.547 -24.062 8.258 1 90.81 204 THR A N 1
ATOM 1640 C CA . THR A 1 204 ? -11.469 -24.922 7.77 1 90.81 204 THR A CA 1
ATOM 1641 C C . THR A 1 204 ? -11.758 -25.391 6.348 1 90.81 204 THR A C 1
ATOM 1643 O O . THR A 1 204 ? -10.867 -25.875 5.656 1 90.81 204 THR A O 1
ATOM 1646 N N . ALA A 1 205 ? -13.023 -25.344 5.918 1 93.5 205 ALA A N 1
ATOM 1647 C CA . ALA A 1 205 ? -13.406 -25.875 4.609 1 93.5 205 ALA A CA 1
ATOM 1648 C C . ALA A 1 205 ? -12.758 -25.062 3.484 1 93.5 205 ALA A C 1
ATOM 1650 O O . ALA A 1 205 ? -12.234 -25.641 2.525 1 93.5 205 ALA A O 1
ATOM 1651 N N . ARG A 1 206 ? -12.875 -23.797 3.467 1 95.5 206 ARG A N 1
ATOM 1652 C CA . ARG A 1 206 ? -12.234 -22.812 2.605 1 95.5 206 ARG A CA 1
ATOM 1653 C C . ARG A 1 206 ? -12.422 -23.156 1.133 1 95.5 206 ARG A C 1
ATOM 1655 O O . ARG A 1 206 ? -11.445 -23.25 0.384 1 95.5 206 ARG A O 1
ATOM 1662 N N . PRO A 1 207 ? -13.656 -23.391 0.721 1 97.94 207 PRO A N 1
ATOM 1663 C CA . PRO A 1 207 ? -13.867 -23.516 -0.724 1 97.94 207 PRO A CA 1
ATOM 1664 C C . PRO A 1 207 ? -13.359 -22.297 -1.501 1 97.94 207 PRO A C 1
ATOM 1666 O O . PRO A 1 207 ? -13.562 -21.156 -1.075 1 97.94 207 PRO A O 1
ATOM 1669 N N . GLU A 1 208 ? -12.68 -22.547 -2.658 1 98.06 208 GLU A N 1
ATOM 1670 C CA . GLU A 1 208 ? -12.047 -21.469 -3.418 1 98.06 208 GLU A CA 1
ATOM 1671 C C . GLU A 1 208 ? -11.742 -21.922 -4.848 1 98.06 208 GLU A C 1
ATOM 1673 O O . GLU A 1 208 ? -12.031 -23.047 -5.227 1 98.06 208 GLU A O 1
ATOM 1678 N N . GLY A 1 209 ? -11.281 -21.016 -5.664 1 98.5 209 GLY A N 1
ATOM 1679 C CA . GLY A 1 209 ? -10.758 -21.297 -6.992 1 98.5 209 GLY A CA 1
ATOM 1680 C C . GLY A 1 209 ? -11.812 -21.812 -7.953 1 98.5 209 GLY A C 1
ATOM 1681 O O . GLY A 1 209 ? -11.586 -22.797 -8.664 1 98.5 209 GLY A O 1
ATOM 1682 N N . PRO A 1 210 ? -12.977 -21.234 -8.031 1 98.81 210 PRO A N 1
ATOM 1683 C CA . PRO A 1 210 ? -14.016 -21.75 -8.914 1 98.81 210 PRO A CA 1
ATOM 1684 C C . PRO A 1 210 ? -13.641 -21.672 -10.391 1 98.81 210 PRO A C 1
ATOM 1686 O O . PRO A 1 210 ? -13.039 -20.672 -10.82 1 98.81 210 PRO A O 1
ATOM 1689 N N . LYS A 1 211 ?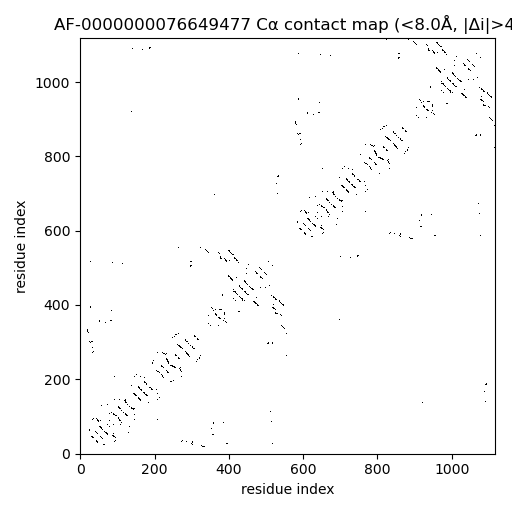 -13.945 -22.719 -11.094 1 98.75 211 LYS A N 1
ATOM 1690 C CA . LYS A 1 211 ? -13.906 -22.828 -12.547 1 98.75 211 LYS A CA 1
ATOM 1691 C C . LYS A 1 211 ? -15.18 -23.484 -13.086 1 98.75 211 LYS A C 1
ATOM 1693 O O . LYS A 1 211 ? -15.5 -24.609 -12.719 1 98.75 211 LYS A O 1
ATOM 1698 N N . MET A 1 212 ? -15.852 -22.719 -13.922 1 98.75 212 MET A N 1
ATOM 1699 C CA . MET A 1 212 ? -17.094 -23.25 -14.461 1 98.75 212 MET A CA 1
ATOM 1700 C C . MET A 1 212 ? -16.906 -23.703 -15.906 1 98.75 212 MET A C 1
ATOM 1702 O O . MET A 1 212 ? -16.219 -23.047 -16.688 1 98.75 212 MET A O 1
ATOM 1706 N N . TYR A 1 213 ? -17.594 -24.844 -16.234 1 98.25 213 TYR A N 1
ATOM 1707 C CA . TYR A 1 213 ? -17.562 -25.422 -17.578 1 98.25 213 TYR A CA 1
ATOM 1708 C C . TYR A 1 213 ? -18.969 -25.844 -18.016 1 98.25 213 TYR A C 1
ATOM 1710 O O . TYR A 1 213 ? -19.797 -26.219 -17.188 1 98.25 213 TYR A O 1
ATOM 1718 N N . TYR A 1 214 ? -19.156 -25.641 -19.281 1 98 214 TYR A N 1
ATOM 1719 C CA . TYR A 1 214 ? -20.359 -26.188 -19.906 1 98 214 TYR A CA 1
ATOM 1720 C C . TYR A 1 214 ? -20.031 -27.375 -20.812 1 98 214 TYR A C 1
ATOM 1722 O O . TYR A 1 214 ? -19.219 -27.25 -21.719 1 98 214 TYR A O 1
ATOM 1730 N N . LYS A 1 215 ? -20.562 -28.531 -20.5 1 97.06 215 LYS A N 1
ATOM 1731 C CA . LYS A 1 215 ? -20.344 -29.75 -21.266 1 97.06 215 LYS A CA 1
ATOM 1732 C C . LYS A 1 215 ? -21.562 -30.672 -21.203 1 97.06 215 LYS A C 1
ATOM 1734 O O . LYS A 1 215 ? -22.094 -30.938 -20.125 1 97.06 215 LYS A O 1
ATOM 1739 N N . ASP A 1 216 ? -22.062 -31.125 -22.375 1 96.75 216 ASP A N 1
ATOM 1740 C CA . ASP A 1 216 ? -23.156 -32.094 -22.5 1 96.75 216 ASP A CA 1
ATOM 1741 C C . ASP A 1 216 ? -24.375 -31.672 -21.688 1 96.75 216 ASP A C 1
ATOM 1743 O O . ASP A 1 216 ? -24.922 -32.438 -20.906 1 96.75 216 ASP A O 1
ATOM 1747 N N . GLU A 1 217 ? -24.719 -30.453 -21.75 1 97 217 GLU A N 1
ATOM 1748 C CA . GLU A 1 217 ? -25.922 -29.812 -21.219 1 97 217 GLU A CA 1
ATOM 1749 C C . GLU A 1 217 ? -25.844 -29.703 -19.703 1 97 217 GLU A C 1
ATOM 1751 O O . GLU A 1 217 ? -26.875 -29.547 -19.031 1 97 217 GLU A O 1
ATOM 1756 N N . TRP A 1 218 ? -24.609 -29.875 -19.141 1 98.31 218 TRP A N 1
ATOM 1757 C CA . TRP A 1 218 ? -24.375 -29.641 -17.719 1 98.31 218 TRP A CA 1
ATOM 1758 C C . TRP A 1 218 ? -23.453 -28.453 -17.5 1 98.31 218 TRP A C 1
ATOM 1760 O O . TRP A 1 218 ? -22.5 -28.25 -18.266 1 98.31 218 TRP A O 1
ATOM 1770 N N . TYR A 1 219 ? -23.766 -27.734 -16.469 1 98.62 219 TYR A N 1
ATOM 1771 C CA . TYR A 1 219 ? -22.797 -26.781 -15.922 1 98.62 219 TYR A CA 1
ATOM 1772 C C . TYR A 1 219 ? -22 -27.406 -14.789 1 98.62 219 TYR A C 1
ATOM 1774 O O . TYR A 1 219 ? -22.562 -27.797 -13.758 1 98.62 219 TYR A O 1
ATOM 1782 N N . TYR A 1 220 ? -20.75 -27.562 -14.992 1 98.75 220 TYR A N 1
ATOM 1783 C CA . TYR A 1 220 ? -19.859 -28.094 -13.969 1 98.75 220 TYR A CA 1
ATOM 1784 C C . TYR A 1 220 ? -19.156 -26.984 -13.219 1 98.75 220 TYR A C 1
ATOM 1786 O O . TYR A 1 220 ? -18.75 -25.984 -13.812 1 98.75 220 TYR A O 1
ATOM 1794 N N . LEU A 1 221 ? -19.031 -27.125 -11.938 1 98.81 221 LEU A N 1
ATOM 1795 C CA . LEU A 1 221 ? -18.281 -26.203 -11.086 1 98.81 221 LEU A CA 1
ATOM 1796 C C . LEU A 1 221 ? -17.172 -26.938 -10.344 1 98.81 221 LEU A C 1
ATOM 1798 O O . LEU A 1 221 ? -17.438 -27.703 -9.422 1 98.81 221 LEU A O 1
ATOM 1802 N N . LEU A 1 222 ? -15.953 -26.719 -10.836 1 98.88 222 LEU A N 1
ATOM 1803 C CA . LEU A 1 222 ? -14.75 -27.25 -10.195 1 98.88 222 LEU A CA 1
ATOM 1804 C C . LEU A 1 222 ? -14.172 -26.25 -9.203 1 98.88 222 LEU A C 1
ATOM 1806 O O . LEU A 1 222 ? -14.008 -25.078 -9.531 1 98.88 222 LEU A O 1
ATOM 1810 N N . ILE A 1 223 ? -13.953 -26.688 -7.926 1 98.81 223 ILE A N 1
ATOM 1811 C CA . ILE A 1 223 ? -13.383 -25.781 -6.93 1 98.81 223 ILE A CA 1
ATOM 1812 C C . ILE A 1 223 ? -12.234 -26.469 -6.199 1 98.81 223 ILE A C 1
ATOM 1814 O O . ILE A 1 223 ? -11.984 -27.656 -6.41 1 98.81 223 ILE A O 1
ATOM 1818 N N . ALA A 1 224 ? -11.453 -25.719 -5.465 1 98.56 224 ALA A N 1
ATOM 1819 C CA . ALA A 1 224 ? -10.547 -26.234 -4.441 1 98.56 224 ALA A CA 1
ATOM 1820 C C . ALA A 1 224 ? -11.156 -26.094 -3.051 1 98.56 224 ALA A C 1
ATOM 1822 O O . ALA A 1 224 ? -12.078 -25.297 -2.848 1 98.56 224 ALA A O 1
ATOM 1823 N N . GLU A 1 225 ? -10.719 -26.875 -2.133 1 98.12 225 GLU A N 1
ATOM 1824 C CA . GLU A 1 225 ? -11.117 -26.719 -0.738 1 98.12 225 GLU A CA 1
ATOM 1825 C C . GLU A 1 225 ? -10.148 -27.422 0.2 1 98.12 225 GLU A C 1
ATOM 1827 O O . GLU A 1 225 ? -9.211 -28.094 -0.253 1 98.12 225 GLU A O 1
ATOM 1832 N N . GLY A 1 226 ? -10.258 -27.156 1.479 1 96.69 226 GLY A N 1
ATOM 1833 C CA . GLY A 1 226 ? -9.414 -27.766 2.494 1 96.69 226 GLY A CA 1
ATOM 1834 C C . GLY A 1 226 ? -8.203 -26.922 2.842 1 96.69 226 GLY A C 1
ATOM 1835 O O . GLY A 1 226 ? -7.23 -27.422 3.414 1 96.69 226 GLY A O 1
ATOM 1836 N N . GLY A 1 227 ? -8.242 -25.703 2.439 1 92.88 227 GLY A N 1
ATOM 1837 C CA . GLY A 1 227 ? -7.102 -24.828 2.678 1 92.88 227 GLY A CA 1
ATOM 1838 C C . GLY A 1 227 ? -6.035 -24.938 1.607 1 92.88 227 GLY A C 1
ATOM 1839 O O . GLY A 1 227 ? -6.32 -25.344 0.478 1 92.88 227 GLY A O 1
ATOM 1840 N N . THR A 1 228 ? -4.824 -24.438 1.904 1 88.38 228 THR A N 1
ATOM 1841 C CA . THR A 1 228 ? -3.783 -24.391 0.883 1 88.38 228 THR A CA 1
ATOM 1842 C C . THR A 1 228 ? -2.631 -25.328 1.252 1 88.38 228 THR A C 1
ATOM 1844 O O . THR A 1 228 ? -1.623 -25.391 0.544 1 88.38 228 THR A O 1
ATOM 1847 N N . ASP A 1 229 ? -2.797 -26.078 2.26 1 90.81 229 ASP A N 1
ATOM 1848 C CA . ASP A 1 229 ? -1.73 -26.953 2.742 1 90.81 229 ASP A CA 1
ATOM 1849 C C . ASP A 1 229 ? -2.098 -28.422 2.557 1 90.81 229 ASP A C 1
ATOM 1851 O O . ASP A 1 229 ? -2.518 -28.828 1.472 1 90.81 229 ASP A O 1
ATOM 1855 N N . GLN A 1 230 ? -1.945 -29.219 3.551 1 89.75 230 GLN A N 1
ATOM 1856 C CA . GLN A 1 230 ? -1.986 -30.672 3.43 1 89.75 230 GLN A CA 1
ATOM 1857 C C . GLN A 1 230 ? -3.389 -31.156 3.076 1 89.75 230 GLN A C 1
ATOM 1859 O O . GLN A 1 230 ? -3.549 -32.188 2.445 1 89.75 230 GLN A O 1
ATOM 1864 N N . LEU A 1 231 ? -4.367 -30.359 3.357 1 95.12 231 LEU A N 1
ATOM 1865 C CA . LEU A 1 231 ? -5.738 -30.797 3.129 1 95.12 231 LEU A CA 1
ATOM 1866 C C . LEU A 1 231 ? -6.25 -30.297 1.78 1 95.12 231 LEU A C 1
ATOM 1868 O O . LEU A 1 231 ? -7.383 -30.594 1.395 1 95.12 231 LEU A O 1
ATOM 1872 N N . HIS A 1 232 ? -5.426 -29.625 1.083 1 97.12 232 HIS A N 1
ATOM 1873 C CA . HIS A 1 232 ? -5.84 -29.031 -0.184 1 97.12 232 HIS A CA 1
ATOM 1874 C C . HIS A 1 232 ? -6.277 -30.109 -1.177 1 97.12 232 HIS A C 1
ATOM 1876 O O . HIS A 1 232 ? -5.641 -31.156 -1.282 1 97.12 232 HIS A O 1
ATOM 1882 N N . ARG A 1 233 ? -7.375 -29.844 -1.872 1 98.31 233 ARG A N 1
ATOM 1883 C CA . ARG A 1 233 ? -7.953 -30.828 -2.785 1 98.31 233 ARG A CA 1
ATOM 1884 C C . ARG A 1 233 ? -8.836 -30.141 -3.826 1 98.31 233 ARG A C 1
ATOM 1886 O O . ARG A 1 233 ? -9.148 -28.953 -3.703 1 98.31 233 ARG A O 1
ATOM 1893 N N . SER A 1 234 ? -9.211 -30.891 -4.84 1 98.62 234 SER A N 1
ATOM 1894 C CA . SER A 1 234 ? -10.172 -30.422 -5.836 1 98.62 234 SER A CA 1
ATOM 1895 C C . SER A 1 234 ? -11.445 -31.25 -5.801 1 98.62 234 SER A C 1
ATOM 1897 O O . SER A 1 234 ? -11.391 -32.469 -5.73 1 98.62 234 SER A O 1
ATOM 1899 N N . THR A 1 235 ? -12.547 -30.531 -5.812 1 98.75 235 THR A N 1
ATOM 1900 C CA . THR A 1 235 ? -13.867 -31.156 -5.832 1 98.75 235 THR A CA 1
ATOM 1901 C C . THR A 1 235 ? -14.75 -30.516 -6.902 1 98.75 235 THR A C 1
ATOM 1903 O O . THR A 1 235 ? -14.453 -29.438 -7.395 1 98.75 235 THR A O 1
ATOM 1906 N N . ILE A 1 236 ? -15.844 -31.266 -7.262 1 98.75 236 ILE A N 1
ATOM 1907 C CA . ILE A 1 236 ? -16.656 -30.781 -8.375 1 98.75 236 ILE A CA 1
ATOM 1908 C C . ILE A 1 236 ? -18.141 -31 -8.062 1 98.75 236 ILE A C 1
ATOM 1910 O O . ILE A 1 236 ? -18.5 -31.906 -7.301 1 98.75 236 ILE A O 1
ATOM 1914 N N . ALA A 1 237 ? -18.984 -30.125 -8.594 1 98.81 237 ALA A N 1
ATOM 1915 C CA . ALA A 1 237 ? -20.438 -30.234 -8.602 1 98.81 237 ALA A CA 1
ATOM 1916 C C . ALA A 1 237 ? -21 -29.891 -9.969 1 98.81 237 ALA A C 1
ATOM 1918 O O . ALA A 1 237 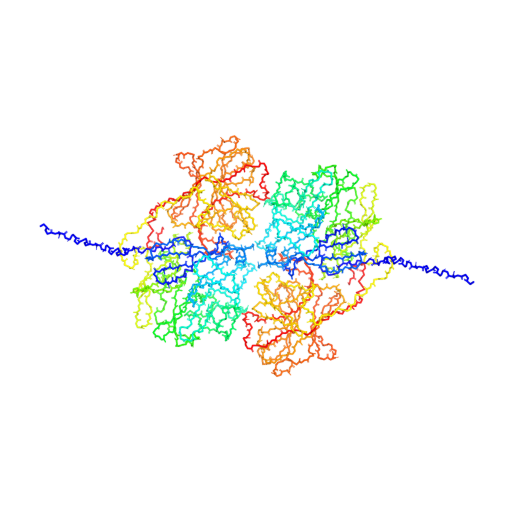? -20.281 -29.422 -10.852 1 98.81 237 ALA A O 1
ATOM 1919 N N . ARG A 1 238 ? -22.281 -30.219 -10.211 1 98.5 238 ARG A N 1
ATOM 1920 C CA . ARG A 1 238 ? -22.891 -29.844 -11.484 1 98.5 238 ARG A CA 1
ATOM 1921 C C . ARG A 1 238 ? -24.328 -29.375 -11.281 1 98.5 238 ARG A C 1
ATOM 1923 O O . ARG A 1 238 ? -24.906 -29.594 -10.219 1 98.5 238 ARG A O 1
ATOM 1930 N N . SER A 1 239 ? -24.828 -28.656 -12.25 1 98.44 239 SER A N 1
ATOM 1931 C CA . SER A 1 239 ? -26.188 -28.109 -12.273 1 98.44 239 SER A CA 1
ATOM 1932 C C . SER A 1 239 ? -26.703 -27.984 -13.703 1 98.44 239 SER A C 1
ATOM 1934 O O . SER A 1 239 ? -25.938 -28.062 -14.664 1 98.44 239 SER A O 1
ATOM 1936 N N . LYS A 1 240 ? -28.062 -27.828 -13.82 1 97.75 240 LYS A N 1
ATOM 1937 C CA . LYS A 1 240 ? -28.688 -27.609 -15.125 1 97.75 240 LYS A CA 1
ATOM 1938 C C . LYS A 1 240 ? -28.734 -26.125 -15.477 1 97.75 240 LYS A C 1
ATOM 1940 O O . LYS A 1 240 ? -28.969 -25.766 -16.625 1 97.75 240 LYS A O 1
ATOM 1945 N N . THR A 1 241 ? -28.469 -25.312 -14.5 1 97.44 241 THR A N 1
ATOM 1946 C CA . THR A 1 241 ? -28.391 -23.875 -14.703 1 97.44 241 THR A CA 1
ATOM 1947 C C . THR A 1 241 ? -27.078 -23.312 -14.18 1 97.44 241 THR A C 1
ATOM 1949 O O . THR A 1 241 ? -26.453 -23.906 -13.297 1 97.44 241 THR A O 1
ATOM 1952 N N . PRO A 1 242 ? -26.625 -22.172 -14.758 1 97.56 242 PRO A N 1
ATOM 1953 C CA . PRO A 1 242 ? -25.312 -21.656 -14.367 1 97.56 242 PRO A CA 1
ATOM 1954 C C . PRO A 1 242 ? -25.281 -21.172 -12.922 1 97.56 242 PRO A C 1
ATOM 1956 O O . PRO A 1 242 ? -24.203 -21.016 -12.344 1 97.56 242 PRO A O 1
ATOM 1959 N N . SER A 1 243 ? -26.438 -20.938 -12.312 1 97.38 243 SER A N 1
ATOM 1960 C CA . SER A 1 243 ? -26.453 -20.375 -10.969 1 97.38 243 SER A CA 1
ATOM 1961 C C . SER A 1 243 ? -26.938 -21.391 -9.945 1 97.38 243 SER A C 1
ATOM 1963 O O . SER A 1 243 ? -27.219 -21.047 -8.797 1 97.38 243 SER A O 1
ATOM 1965 N N . GLY A 1 244 ? -26.969 -22.547 -10.352 1 94.94 244 GLY A N 1
ATOM 1966 C CA . GLY A 1 244 ? -27.328 -23.609 -9.422 1 94.94 244 GLY A CA 1
ATOM 1967 C C . GLY A 1 244 ? -28.812 -23.906 -9.406 1 94.94 244 GLY A C 1
ATOM 1968 O O . GLY A 1 244 ? -29.562 -23.422 -10.258 1 94.94 244 GLY A O 1
ATOM 1969 N N . PRO A 1 245 ? -29.188 -24.828 -8.484 1 96.5 245 PRO A N 1
ATOM 1970 C CA . PRO A 1 245 ? -28.391 -25.422 -7.414 1 96.5 245 PRO A CA 1
ATOM 1971 C C . PRO A 1 245 ? -27.406 -26.469 -7.926 1 96.5 245 PRO A C 1
ATOM 1973 O O . PRO A 1 245 ? -27.719 -27.219 -8.852 1 96.5 245 PRO A O 1
ATOM 1976 N N . PHE A 1 246 ? -26.25 -26.594 -7.285 1 98.06 246 PHE A N 1
ATOM 1977 C CA . PHE A 1 246 ? -25.203 -27.516 -7.68 1 98.06 246 PHE A CA 1
ATOM 1978 C C . PHE A 1 246 ? -25.234 -28.781 -6.82 1 98.06 246 PHE A C 1
ATOM 1980 O O . PHE A 1 246 ? -25.438 -28.703 -5.605 1 98.06 246 PHE A O 1
ATOM 1987 N N . VAL A 1 247 ? -25.047 -29.891 -7.434 1 97.44 247 VAL A N 1
ATOM 1988 C CA . VAL A 1 247 ? -25 -31.188 -6.766 1 97.44 247 VAL A CA 1
ATOM 1989 C C . VAL A 1 247 ? -23.578 -31.766 -6.852 1 97.44 247 VAL A C 1
ATOM 1991 O O . VAL A 1 247 ? -23.016 -31.875 -7.938 1 97.44 247 VAL A O 1
ATOM 1994 N N . ALA A 1 248 ? -23.062 -32.219 -5.734 1 98.44 248 ALA A N 1
ATOM 1995 C CA . ALA A 1 248 ? -21.703 -32.719 -5.641 1 98.44 248 ALA A CA 1
ATOM 1996 C C . ALA A 1 248 ? -21.531 -34 -6.461 1 98.44 248 ALA A C 1
ATOM 1998 O O . ALA A 1 248 ? -22.422 -34.875 -6.48 1 98.44 248 ALA A O 1
ATOM 1999 N N . GLY A 1 249 ? -20.391 -34.125 -7.121 1 98.25 249 GLY A N 1
ATOM 2000 C CA . GLY A 1 249 ? -20.078 -35.375 -7.82 1 98.25 249 GLY A CA 1
ATOM 2001 C C . GLY A 1 249 ? -19.891 -36.562 -6.891 1 98.25 249 GLY A C 1
ATOM 2002 O O . GLY A 1 249 ? -19.391 -36.406 -5.773 1 98.25 249 GLY A O 1
ATOM 2003 N N . PRO A 1 250 ? -20.141 -37.688 -7.398 1 97.12 250 PRO A N 1
ATOM 2004 C CA . PRO A 1 250 ? -20.125 -38.875 -6.543 1 97.12 250 PRO A CA 1
ATOM 2005 C C . PRO A 1 250 ? -18.703 -39.344 -6.223 1 97.12 250 PRO A C 1
ATOM 2007 O O . PRO A 1 250 ? -18.5 -40.094 -5.262 1 97.12 250 PRO A O 1
ATOM 2010 N N . HIS A 1 251 ? -17.719 -38.938 -6.922 1 95.69 251 HIS A N 1
ATOM 2011 C CA . HIS A 1 251 ? -16.375 -39.469 -6.75 1 95.69 251 HIS A CA 1
ATOM 2012 C C . HIS A 1 251 ? -15.438 -38.406 -6.16 1 95.69 251 HIS A C 1
ATOM 2014 O O . HIS A 1 251 ? -14.219 -38.531 -6.262 1 95.69 251 HIS A O 1
ATOM 2020 N N . ASN A 1 252 ? -15.953 -37.406 -5.535 1 97.94 252 ASN A N 1
ATOM 2021 C CA . ASN A 1 252 ? -15.133 -36.406 -4.852 1 97.94 252 ASN A CA 1
ATOM 2022 C C . ASN A 1 252 ? -14.359 -37.031 -3.689 1 97.94 252 ASN A C 1
ATOM 2024 O O . ASN A 1 252 ? -14.859 -37.938 -3.008 1 97.94 252 ASN A O 1
ATOM 2028 N N . PRO A 1 253 ? -13.164 -36.469 -3.387 1 98.06 253 PRO A N 1
ATOM 2029 C CA . PRO A 1 253 ? -12.43 -35.469 -4.168 1 98.06 253 PRO A CA 1
ATOM 2030 C C . PRO A 1 253 ? -11.844 -36.031 -5.453 1 98.06 253 PRO A C 1
ATOM 2032 O O . PRO A 1 253 ? -11.469 -37.219 -5.5 1 98.06 253 PRO A O 1
ATOM 2035 N N . LEU A 1 254 ? -11.742 -35.219 -6.461 1 98.19 254 LEU A N 1
ATOM 2036 C CA . LEU A 1 254 ? -11.156 -35.625 -7.738 1 98.19 254 LEU A CA 1
ATOM 2037 C C . LEU A 1 254 ? -9.633 -35.688 -7.645 1 98.19 254 LEU A C 1
ATOM 2039 O O . LEU A 1 254 ? -9 -36.469 -8.375 1 98.19 254 LEU A O 1
ATOM 2043 N N . LEU A 1 255 ? -9.062 -34.875 -6.859 1 98 255 LEU A N 1
ATOM 2044 C CA . LEU A 1 255 ? -7.625 -34.75 -6.66 1 98 255 LEU A CA 1
ATOM 2045 C C . LEU A 1 255 ? -7.305 -34.438 -5.203 1 98 255 LEU A C 1
ATOM 2047 O O . LEU A 1 255 ? -7.734 -33.406 -4.676 1 98 255 LEU A O 1
ATOM 2051 N N . TYR A 1 256 ? -6.586 -35.375 -4.555 1 98.12 256 TYR A N 1
ATOM 2052 C CA . TYR A 1 256 ? -6.23 -35.219 -3.148 1 98.12 256 TYR A CA 1
ATOM 2053 C C . TYR A 1 256 ? -5.16 -36.219 -2.748 1 98.12 256 TYR A C 1
ATOM 2055 O O . TYR A 1 256 ? -5.469 -37.281 -2.223 1 98.12 256 TYR A O 1
ATOM 2063 N N . ASN A 1 257 ? -3.932 -35.812 -2.883 1 97.81 257 ASN A N 1
ATOM 2064 C CA . ASN A 1 257 ? -2.85 -36.719 -2.523 1 97.81 257 ASN A CA 1
ATOM 2065 C C . ASN A 1 257 ? -2.773 -36.938 -1.014 1 97.81 257 ASN A C 1
ATOM 2067 O O . ASN A 1 257 ? -2.215 -37.906 -0.551 1 97.81 257 ASN A O 1
ATOM 2071 N N . GLY A 1 258 ? -3.293 -36.031 -0.262 1 95.81 258 GLY A N 1
ATOM 2072 C CA . GLY A 1 258 ? -3.277 -36.156 1.187 1 95.81 258 GLY A CA 1
ATOM 2073 C C . GLY A 1 258 ? -4 -37.406 1.685 1 95.81 258 GLY A C 1
ATOM 2074 O O . GLY A 1 258 ? -3.797 -37.844 2.822 1 95.81 258 GLY A O 1
ATOM 2075 N N . GLN A 1 259 ? -4.824 -37.906 0.914 1 95.25 259 GLN A N 1
ATOM 2076 C CA . GLN A 1 259 ? -5.605 -39.062 1.311 1 95.25 259 GLN A CA 1
ATOM 2077 C C . GLN A 1 259 ? -4.707 -40.281 1.55 1 95.25 259 GLN A C 1
ATOM 2079 O O . GLN A 1 259 ? -5.086 -41.219 2.268 1 95.25 259 GLN A O 1
ATOM 2084 N N . TRP A 1 260 ? -3.557 -40.281 1.034 1 94.38 260 TRP A N 1
ATOM 2085 C CA . TRP A 1 260 ? -2.621 -41.406 1.209 1 94.38 260 TRP A CA 1
ATOM 2086 C C . TRP A 1 260 ? -1.614 -41.094 2.312 1 94.38 260 TRP A C 1
ATOM 2088 O O . TRP A 1 260 ? -0.577 -41.75 2.416 1 94.38 260 TRP A O 1
ATOM 2098 N N . GLY A 1 261 ? -1.811 -40.031 3.104 1 90.56 261 GLY A N 1
ATOM 2099 C CA . GLY A 1 261 ? -0.95 -39.625 4.203 1 90.56 261 GLY A CA 1
ATOM 2100 C C . GLY A 1 261 ? -0.233 -38.312 3.941 1 90.56 261 GLY A C 1
ATOM 2101 O O . GLY A 1 261 ? 0.477 -38.188 2.943 1 90.56 261 GLY A O 1
ATOM 2102 N N . PHE A 1 262 ? -0.302 -37.438 4.922 1 86.44 262 PHE A N 1
ATOM 2103 C CA . PHE A 1 262 ? 0.269 -36.094 4.766 1 86.44 262 PHE A CA 1
ATOM 2104 C C . PHE A 1 262 ? 1.792 -36.156 4.781 1 86.44 262 PHE A C 1
ATOM 2106 O O . PHE A 1 262 ? 2.457 -35.281 4.203 1 86.44 262 PHE A O 1
ATOM 2113 N N . ASP A 1 263 ? 2.295 -37.094 5.453 1 88.12 263 ASP A N 1
ATOM 2114 C CA . ASP A 1 263 ? 3.74 -37.25 5.582 1 88.12 263 ASP A CA 1
ATOM 2115 C C . ASP A 1 263 ? 4.238 -38.469 4.789 1 88.12 263 ASP A C 1
ATOM 2117 O O . ASP A 1 263 ? 5.234 -39.094 5.16 1 88.12 263 ASP A O 1
ATOM 2121 N N . ASN A 1 264 ? 3.596 -38.812 3.725 1 92.88 264 ASN A N 1
ATOM 2122 C CA . ASN A 1 264 ? 3.941 -40 2.971 1 92.88 264 ASN A CA 1
ATOM 2123 C C . ASN A 1 264 ? 4.438 -39.656 1.568 1 92.88 264 ASN A C 1
ATOM 2125 O O . ASN A 1 264 ? 5.645 -39.625 1.323 1 92.88 264 ASN A O 1
ATOM 2129 N N . LEU A 1 265 ? 3.547 -39.094 0.733 1 96.62 265 LEU A N 1
ATOM 2130 C CA . LEU A 1 265 ? 3.895 -38.812 -0.653 1 96.62 265 LEU A CA 1
ATOM 2131 C C . LEU A 1 265 ? 4.695 -37.531 -0.753 1 96.62 265 LEU A C 1
ATOM 2133 O O . LEU A 1 265 ? 4.41 -36.562 -0.041 1 96.62 265 LEU A O 1
ATOM 2137 N N . THR A 1 266 ? 5.652 -37.5 -1.685 1 97.5 266 THR A N 1
ATOM 2138 C CA . THR A 1 266 ? 6.422 -36.312 -1.974 1 97.5 266 THR A CA 1
ATOM 2139 C C . THR A 1 266 ? 5.523 -35.188 -2.525 1 97.5 266 THR A C 1
ATOM 2141 O O . THR A 1 266 ? 5.59 -34.062 -2.076 1 97.5 266 THR A O 1
ATOM 2144 N N . VAL A 1 267 ? 4.672 -35.562 -3.451 1 98 267 VAL A N 1
ATOM 2145 C CA . VAL A 1 267 ? 3.727 -34.625 -4.012 1 98 267 VAL A CA 1
ATOM 2146 C C . VAL A 1 267 ? 2.551 -34.438 -3.055 1 98 267 VAL A C 1
ATOM 2148 O O . VAL A 1 267 ? 1.857 -35.375 -2.717 1 98 267 VAL A O 1
ATOM 2151 N N . GLN A 1 268 ? 2.389 -33.188 -2.584 1 97.06 268 GLN A N 1
ATOM 2152 C CA . GLN A 1 268 ? 1.322 -32.875 -1.641 1 97.06 268 GLN A CA 1
ATOM 2153 C C . GLN A 1 268 ? 0.631 -31.578 -2.014 1 97.06 268 GLN A C 1
ATOM 2155 O O . GLN A 1 268 ? 1.024 -30.906 -2.975 1 97.06 268 GLN A O 1
ATOM 2160 N N . SER A 1 269 ? -0.445 -31.219 -1.254 1 96.88 269 SER A N 1
ATOM 2161 C CA . SER A 1 269 ? -1.179 -29.969 -1.413 1 96.88 269 SER A CA 1
ATOM 2162 C C . SER A 1 269 ? -1.728 -29.828 -2.828 1 96.88 269 SER A C 1
ATOM 2164 O O . SER A 1 269 ? -1.535 -28.797 -3.473 1 96.88 269 SER A O 1
ATOM 2166 N N . THR A 1 270 ? -2.359 -30.891 -3.266 1 98.06 270 THR A N 1
ATOM 2167 C CA . THR A 1 270 ? -2.83 -30.938 -4.645 1 98.06 270 THR A CA 1
ATOM 2168 C C . THR A 1 270 ? -4.219 -30.312 -4.766 1 98.06 270 THR A C 1
ATOM 2170 O O . THR A 1 270 ? -5.199 -30.875 -4.27 1 98.06 270 THR A O 1
ATOM 2173 N N . GLY A 1 271 ? -4.309 -29.172 -5.359 1 97.81 271 GLY A N 1
ATOM 2174 C CA . GLY A 1 271 ? -5.602 -28.531 -5.52 1 97.81 271 GLY A CA 1
ATOM 2175 C C . GLY A 1 271 ? -5.57 -27.359 -6.492 1 97.81 271 GLY A C 1
ATOM 2176 O O . GLY A 1 271 ? -4.602 -27.188 -7.238 1 97.81 271 GLY A O 1
ATOM 2177 N N . HIS A 1 272 ? -6.723 -26.672 -6.582 1 98.25 272 HIS A N 1
ATOM 2178 C CA . HIS A 1 272 ? -6.867 -25.5 -7.438 1 98.25 272 HIS A CA 1
ATOM 2179 C C . HIS A 1 272 ? -6.68 -25.875 -8.906 1 98.25 272 HIS A C 1
ATOM 2181 O O . HIS A 1 272 ? -5.879 -25.25 -9.609 1 98.25 272 HIS A O 1
ATOM 2187 N N . ALA A 1 273 ? -7.473 -26.719 -9.383 1 98.75 273 ALA A N 1
ATOM 2188 C CA . ALA A 1 273 ? -7.305 -27.281 -10.719 1 98.75 273 ALA A CA 1
ATOM 2189 C C . ALA A 1 273 ? -8.078 -26.484 -11.758 1 98.75 273 ALA A C 1
ATOM 2191 O O . ALA A 1 273 ? -9.102 -25.875 -11.453 1 98.75 273 ALA A O 1
ATOM 2192 N N . THR A 1 274 ? -7.617 -26.484 -12.93 1 98.88 274 THR A N 1
ATOM 2193 C CA . THR A 1 274 ? -8.258 -25.922 -14.117 1 98.88 274 THR A CA 1
ATOM 2194 C C . THR A 1 274 ? -8.227 -26.922 -15.266 1 98.88 274 THR A C 1
ATOM 2196 O O . THR A 1 274 ? -7.164 -27.469 -15.602 1 98.88 274 THR A O 1
ATOM 2199 N N . LEU A 1 275 ? -9.367 -27.172 -15.875 1 98.5 275 LEU A N 1
ATOM 2200 C CA . LEU A 1 275 ? -9.492 -28.125 -16.969 1 98.5 275 LEU A CA 1
ATOM 2201 C C . LEU A 1 275 ? -9.172 -27.469 -18.312 1 98.5 275 LEU A C 1
ATOM 2203 O O . LEU A 1 275 ? -9.414 -26.281 -18.484 1 98.5 275 LEU A O 1
ATOM 2207 N N . THR A 1 276 ? -8.633 -28.297 -19.203 1 97 276 THR A N 1
ATOM 2208 C CA . THR A 1 276 ? -8.484 -27.875 -20.594 1 97 276 THR A CA 1
ATOM 2209 C C . THR A 1 276 ? -8.688 -29.062 -21.531 1 97 276 THR A C 1
ATOM 2211 O O . THR A 1 276 ? -8.5 -30.219 -21.141 1 97 276 THR A O 1
ATOM 2214 N N . LYS A 1 277 ? -9.125 -28.75 -22.688 1 95.81 277 LYS A N 1
ATOM 2215 C CA . LYS A 1 277 ? -9.312 -29.719 -23.75 1 95.81 277 LYS A CA 1
ATOM 2216 C C . LYS A 1 277 ? -8.43 -29.406 -24.953 1 95.81 277 LYS A C 1
ATOM 2218 O O . LYS A 1 277 ? -8.43 -28.281 -25.453 1 95.81 277 LYS A O 1
ATOM 2223 N N . THR A 1 278 ? -7.715 -30.422 -25.328 1 92.31 278 THR A N 1
ATOM 2224 C CA . THR A 1 278 ? -6.887 -30.234 -26.516 1 92.31 278 THR A CA 1
ATOM 2225 C C . THR A 1 278 ? -7.734 -30.344 -27.781 1 92.31 278 THR A C 1
ATOM 2227 O O . THR A 1 278 ? -8.883 -30.781 -27.734 1 92.31 278 THR A O 1
ATOM 2230 N N . ASN A 1 279 ? -7.152 -29.953 -28.906 1 87.94 279 ASN A N 1
ATOM 2231 C CA . ASN A 1 279 ? -7.859 -30 -30.172 1 87.94 279 ASN A CA 1
ATOM 2232 C C . ASN A 1 279 ? -8.172 -31.438 -30.578 1 87.94 279 ASN A C 1
ATOM 2234 O O . ASN A 1 279 ? -9.148 -31.688 -31.297 1 87.94 279 ASN A O 1
ATOM 2238 N N . ASP A 1 280 ? -7.344 -32.344 -30.172 1 86.88 280 ASP A N 1
ATOM 2239 C CA . ASP A 1 280 ? -7.562 -33.719 -30.531 1 86.88 280 ASP A CA 1
ATOM 2240 C C . ASP A 1 280 ? -8.555 -34.375 -29.578 1 86.88 280 ASP A C 1
ATOM 2242 O O . ASP A 1 280 ? -8.773 -35.594 -29.641 1 86.88 280 ASP A O 1
ATOM 2246 N N . GLY A 1 281 ? -9.031 -33.625 -28.594 1 90.38 281 GLY A N 1
ATOM 2247 C CA . GLY A 1 281 ? -10.125 -34.094 -27.766 1 90.38 281 GLY A CA 1
ATOM 2248 C C . GLY A 1 281 ? -9.656 -34.656 -26.422 1 90.38 281 GLY A C 1
ATOM 2249 O O . GLY A 1 281 ? -10.469 -35.156 -25.641 1 90.38 281 GLY A O 1
ATOM 2250 N N . LEU A 1 282 ? -8.375 -34.594 -26.172 1 92.94 282 LEU A N 1
ATOM 2251 C CA . LEU A 1 282 ? -7.852 -35.062 -24.891 1 92.94 282 LEU A CA 1
ATOM 2252 C C . LEU A 1 282 ? -8.047 -34 -23.812 1 92.94 282 LEU A C 1
ATOM 2254 O O . LEU A 1 282 ? -7.961 -32.812 -24.094 1 92.94 282 LEU A O 1
ATOM 2258 N N . TRP A 1 283 ? -8.32 -34.5 -22.594 1 96.88 283 TRP A N 1
ATOM 2259 C CA . TRP A 1 283 ? -8.531 -33.594 -21.469 1 96.88 283 TRP A CA 1
ATOM 2260 C C . TRP A 1 283 ? -7.367 -33.656 -20.484 1 96.88 283 TRP A C 1
ATOM 2262 O O . TRP A 1 283 ? -6.836 -34.719 -20.219 1 96.88 283 TRP A O 1
ATOM 2272 N N . TYR A 1 284 ? -6.988 -32.5 -20.016 1 97.88 284 TYR A N 1
ATOM 2273 C CA . TYR A 1 284 ? -5.992 -32.375 -18.953 1 97.88 284 TYR A CA 1
ATOM 2274 C C . TYR A 1 284 ? -6.473 -31.406 -17.875 1 97.88 284 TYR A C 1
ATOM 2276 O O . TYR A 1 284 ? -7.441 -30.672 -18.078 1 97.88 284 TYR A O 1
ATOM 2284 N N . ALA A 1 285 ? -5.836 -31.484 -16.75 1 98.56 285 ALA A N 1
ATOM 2285 C CA . ALA A 1 285 ? -6.031 -30.5 -15.688 1 98.56 285 ALA A CA 1
ATOM 2286 C C . ALA A 1 285 ? -4.691 -30.016 -15.141 1 98.56 285 ALA A C 1
ATOM 2288 O O . ALA A 1 285 ? -3.822 -30.828 -14.805 1 98.56 285 ALA A O 1
ATOM 2289 N N . THR A 1 286 ? -4.523 -28.719 -15.156 1 98.75 286 THR A N 1
ATOM 2290 C CA . THR A 1 286 ? -3.414 -28.172 -14.391 1 98.75 286 THR A CA 1
ATOM 2291 C C . THR A 1 286 ? -3.826 -27.906 -12.945 1 98.75 286 THR A C 1
ATOM 2293 O O . THR A 1 286 ? -5.004 -27.688 -12.664 1 98.75 286 THR A O 1
ATOM 2296 N N . PHE A 1 287 ? -2.9 -27.969 -12.047 1 98.69 287 PHE A N 1
ATOM 2297 C CA . PHE A 1 287 ? -3.148 -27.688 -10.633 1 98.69 287 PHE A CA 1
ATOM 2298 C C . PHE A 1 287 ? -1.852 -27.344 -9.914 1 98.69 287 PHE A C 1
ATOM 2300 O O . PHE A 1 287 ? -0.763 -27.5 -10.469 1 98.69 287 PHE A O 1
ATOM 2307 N N . LEU A 1 288 ? -1.979 -26.734 -8.719 1 98.62 288 LEU A N 1
ATOM 2308 C CA . LEU A 1 288 ? -0.79 -26.469 -7.914 1 98.62 288 LEU A CA 1
ATOM 2309 C C . LEU A 1 288 ? -0.502 -27.641 -6.977 1 98.62 288 LEU A C 1
ATOM 2311 O O . LEU A 1 288 ? -1.424 -28.344 -6.543 1 98.62 288 LEU A O 1
ATOM 2315 N N . ALA A 1 289 ? 0.729 -27.859 -6.738 1 98.19 289 ALA A N 1
ATOM 2316 C CA . ALA A 1 289 ? 1.201 -28.844 -5.766 1 98.19 289 ALA A CA 1
ATOM 2317 C C . ALA A 1 289 ? 2.596 -28.484 -5.262 1 98.19 289 ALA A C 1
ATOM 2319 O O . ALA A 1 289 ? 3.238 -27.578 -5.781 1 98.19 289 ALA A O 1
ATOM 2320 N N . ARG A 1 290 ? 2.943 -29.141 -4.223 1 97.5 290 ARG A N 1
ATOM 2321 C CA . ARG A 1 290 ? 4.273 -29 -3.639 1 97.5 290 ARG A CA 1
ATOM 2322 C C . ARG A 1 290 ? 5.059 -30.297 -3.762 1 97.5 290 ARG A C 1
ATOM 2324 O O . ARG A 1 290 ? 4.477 -31.391 -3.803 1 97.5 290 ARG A O 1
ATOM 2331 N N . ARG A 1 291 ? 6.418 -30.266 -3.955 1 97.69 291 ARG A N 1
ATOM 2332 C CA . ARG A 1 291 ? 7.328 -31.375 -3.693 1 97.69 291 ARG A CA 1
ATOM 2333 C C . ARG A 1 291 ? 7.965 -31.234 -2.314 1 97.69 291 ARG A C 1
ATOM 2335 O O . ARG A 1 291 ? 8.805 -30.359 -2.092 1 97.69 291 ARG A O 1
ATOM 2342 N N . ASN A 1 292 ? 7.527 -32.094 -1.46 1 96.94 292 ASN A N 1
ATOM 2343 C CA . ASN A 1 292 ? 8.031 -32.062 -0.092 1 96.94 292 ASN A CA 1
ATOM 2344 C C . ASN A 1 292 ? 9.383 -32.75 0.035 1 96.94 292 ASN A C 1
ATOM 2346 O O . ASN A 1 292 ? 9.602 -33.812 -0.534 1 96.94 292 ASN A O 1
ATOM 2350 N N . ILE A 1 293 ? 10.273 -32.156 0.738 1 96.56 293 ILE A N 1
ATOM 2351 C CA . ILE A 1 293 ? 11.57 -32.656 1.166 1 96.56 293 ILE A CA 1
ATOM 2352 C C . ILE A 1 293 ? 11.648 -32.656 2.691 1 96.56 293 ILE A C 1
ATOM 2354 O O . ILE A 1 293 ? 11.867 -31.609 3.307 1 96.56 293 ILE A O 1
ATOM 2358 N N . ASN A 1 294 ? 11.508 -33.812 3.24 1 95.19 294 ASN A N 1
ATOM 2359 C CA . ASN A 1 294 ? 11.508 -33.938 4.691 1 95.19 294 ASN A CA 1
ATOM 2360 C C . ASN A 1 294 ? 10.492 -33.031 5.348 1 95.19 294 ASN A C 1
ATOM 2362 O O . ASN A 1 294 ? 10.844 -32.219 6.219 1 95.19 294 ASN A O 1
ATOM 2366 N N . GLY A 1 295 ? 9.359 -33 4.797 1 93.88 295 GLY A N 1
ATOM 2367 C CA . GLY A 1 295 ? 8.234 -32.281 5.387 1 93.88 295 GLY A CA 1
ATOM 2368 C C . GLY A 1 295 ? 8.164 -30.828 4.973 1 93.88 295 GLY A C 1
ATOM 2369 O O . GLY A 1 295 ? 7.25 -30.109 5.379 1 93.88 295 GLY A O 1
ATOM 2370 N N . SER A 1 296 ? 9.109 -30.344 4.164 1 94.94 296 SER A N 1
ATOM 2371 C CA . SER A 1 296 ? 9.125 -28.953 3.738 1 94.94 296 SER A CA 1
ATOM 2372 C C . SER A 1 296 ? 9.188 -28.844 2.219 1 94.94 296 SER A C 1
ATOM 2374 O O . SER A 1 296 ? 9.531 -29.797 1.533 1 94.94 296 SER A O 1
ATOM 2376 N N . SER A 1 297 ? 8.758 -27.719 1.69 1 96.69 297 SER A N 1
ATOM 2377 C CA . SER A 1 297 ? 8.727 -27.531 0.243 1 96.69 297 SER A CA 1
ATOM 2378 C C . SER A 1 297 ? 9.445 -26.25 -0.165 1 96.69 297 SER A C 1
ATOM 2380 O O . SER A 1 297 ? 8.812 -25.25 -0.465 1 96.69 297 SER A O 1
ATOM 2382 N N . PRO A 1 298 ? 10.719 -26.266 -0.346 1 97.75 298 PRO A N 1
ATOM 2383 C CA . PRO A 1 298 ? 11.5 -25.062 -0.622 1 97.75 298 PRO A CA 1
ATOM 2384 C C . PRO A 1 298 ? 11.094 -24.375 -1.925 1 97.75 298 PRO A C 1
ATOM 2386 O O . PRO A 1 298 ? 11.211 -23.156 -2.049 1 97.75 298 PRO A O 1
ATOM 2389 N N . LEU A 1 299 ? 10.57 -25.141 -2.877 1 98.31 299 LEU A N 1
ATOM 2390 C CA . LEU A 1 299 ? 10.219 -24.547 -4.168 1 98.31 299 LEU A CA 1
ATOM 2391 C C . LEU A 1 299 ? 8.789 -24.016 -4.156 1 98.31 299 LEU A C 1
ATOM 2393 O O . LEU A 1 299 ? 8.312 -23.484 -5.164 1 98.31 299 LEU A O 1
ATOM 2397 N N . GLY A 1 300 ? 8.094 -24.172 -3.033 1 97.56 300 GLY A N 1
ATOM 2398 C CA . GLY A 1 300 ? 6.734 -23.672 -2.928 1 97.56 300 GLY A CA 1
ATOM 2399 C C . GLY A 1 300 ? 5.746 -24.453 -3.777 1 97.56 300 GLY A C 1
ATOM 2400 O O . GLY A 1 300 ? 5.867 -25.672 -3.924 1 97.56 300 GLY A O 1
ATOM 2401 N N . ARG A 1 301 ? 4.695 -23.828 -4.152 1 97.62 301 ARG A N 1
ATOM 2402 C CA . ARG A 1 301 ? 3.652 -24.422 -4.977 1 97.62 301 ARG A CA 1
ATOM 2403 C C . ARG A 1 301 ? 3.992 -24.312 -6.461 1 97.62 301 ARG A C 1
ATOM 2405 O O . ARG A 1 301 ? 4.145 -23.203 -6.98 1 97.62 301 ARG A O 1
ATOM 2412 N N . GLU A 1 302 ? 4.102 -25.422 -7.059 1 98.5 302 GLU A N 1
ATOM 2413 C CA . GLU A 1 302 ? 4.504 -25.5 -8.461 1 98.5 302 GLU A CA 1
ATOM 2414 C C . GLU A 1 302 ? 3.316 -25.844 -9.352 1 98.5 302 GLU A C 1
ATOM 2416 O O . GLU A 1 302 ? 2.203 -26.062 -8.867 1 98.5 302 GLU A O 1
ATOM 2421 N N . THR A 1 303 ? 3.521 -25.781 -10.688 1 98.81 303 THR A N 1
ATOM 2422 C CA . THR A 1 303 ? 2.449 -26.125 -11.617 1 98.81 303 THR A CA 1
ATOM 2423 C C . THR A 1 303 ? 2.566 -27.578 -12.062 1 98.81 303 THR A C 1
ATOM 2425 O O . THR A 1 303 ? 3.598 -27.984 -12.602 1 98.81 303 THR A O 1
ATOM 2428 N N . PHE A 1 304 ? 1.516 -28.297 -11.836 1 98.62 304 PHE A N 1
ATOM 2429 C CA . PHE A 1 304 ? 1.399 -29.703 -12.195 1 98.62 304 PHE A CA 1
ATOM 2430 C C . PHE A 1 304 ? 0.28 -29.922 -13.211 1 98.62 304 PHE A C 1
ATOM 2432 O O . PHE A 1 304 ? -0.482 -28.984 -13.5 1 98.62 304 PHE A O 1
ATOM 2439 N N . MET A 1 305 ? 0.283 -31.156 -13.734 1 98.38 305 MET A N 1
ATOM 2440 C CA . MET A 1 305 ? -0.755 -31.516 -14.688 1 98.38 305 MET A CA 1
ATOM 2441 C C . MET A 1 305 ? -1.099 -33 -14.578 1 98.38 305 MET A C 1
ATOM 2443 O O . MET A 1 305 ? -0.262 -33.812 -14.164 1 98.38 305 MET A O 1
ATOM 2447 N N . VAL A 1 306 ? -2.352 -33.375 -14.914 1 98 306 VAL A N 1
ATOM 2448 C CA . VAL A 1 306 ? -2.766 -34.781 -15.023 1 98 306 VAL A CA 1
ATOM 2449 C C . VAL A 1 306 ? -3.691 -34.938 -16.234 1 98 306 VAL A C 1
ATOM 2451 O O . VAL A 1 306 ? -4.301 -33.969 -16.688 1 98 306 VAL A O 1
ATOM 2454 N N . ASN A 1 307 ? -3.787 -36.156 -16.672 1 96.19 307 ASN A N 1
ATOM 2455 C CA . ASN A 1 307 ? -4.832 -36.5 -17.625 1 96.19 307 ASN A CA 1
ATOM 2456 C C . ASN A 1 307 ? -6.203 -36.562 -16.953 1 96.19 307 ASN A C 1
ATOM 2458 O O . ASN A 1 307 ? -6.309 -36.875 -15.773 1 96.19 307 ASN A O 1
ATOM 2462 N N . VAL A 1 308 ? -7.152 -36.281 -17.766 1 98 308 VAL A N 1
ATOM 2463 C CA . VAL A 1 308 ? -8.531 -36.344 -17.281 1 98 308 VAL A CA 1
ATOM 2464 C C . VAL A 1 308 ? -9.352 -37.219 -18.219 1 98 308 VAL A C 1
ATOM 2466 O O . VAL A 1 308 ? -9.43 -36.969 -19.422 1 98 308 VAL A O 1
ATOM 2469 N N . ASP A 1 309 ? -9.922 -38.219 -17.625 1 96.75 309 ASP A N 1
ATOM 2470 C CA . ASP A 1 309 ? -10.898 -39.031 -18.312 1 96.75 309 ASP A CA 1
ATOM 2471 C C . ASP A 1 309 ? -12.32 -38.688 -17.859 1 96.75 309 ASP A C 1
ATOM 2473 O O . ASP A 1 309 ? -12.516 -38 -16.875 1 96.75 309 ASP A O 1
ATOM 2477 N N . TRP A 1 310 ? -13.281 -39.094 -18.672 1 97.44 310 TRP A N 1
ATOM 2478 C CA . TRP A 1 310 ? -14.688 -38.906 -18.328 1 97.44 310 TRP A CA 1
ATOM 2479 C C . TRP A 1 310 ? -15.406 -40.25 -18.25 1 97.44 310 TRP A C 1
ATOM 2481 O O . TRP A 1 310 ? -15.305 -41.094 -19.156 1 97.44 310 TRP A O 1
ATOM 2491 N N . LYS A 1 311 ? -16.016 -40.469 -17.125 1 97 311 LYS A N 1
ATOM 2492 C CA . LYS A 1 311 ? -16.812 -41.656 -16.875 1 97 311 LYS A CA 1
ATOM 2493 C C . LYS A 1 311 ? -18.172 -41.312 -16.281 1 97 311 LYS A C 1
ATOM 2495 O O . LYS A 1 311 ? -18.266 -40.594 -15.289 1 97 311 LYS A O 1
ATOM 2500 N N . ASP A 1 312 ? -19.297 -41.781 -16.906 1 96.44 312 ASP A N 1
ATOM 2501 C CA . ASP A 1 312 ? -20.672 -41.531 -16.453 1 96.44 312 ASP A CA 1
ATOM 2502 C C . ASP A 1 312 ? -20.922 -40.062 -16.25 1 96.44 312 ASP A C 1
ATOM 2504 O O . ASP A 1 312 ? -21.406 -39.625 -15.203 1 96.44 312 ASP A O 1
ATOM 2508 N N . GLU A 1 313 ? -20.375 -39.25 -17.094 1 96.12 313 GLU A N 1
ATOM 2509 C CA . GLU A 1 313 ? -20.594 -37.812 -17.203 1 96.12 313 GLU A CA 1
ATOM 2510 C C . GLU A 1 313 ? -19.812 -37.031 -16.141 1 96.12 313 GLU A C 1
ATOM 2512 O O . GLU A 1 313 ? -20.109 -35.875 -15.852 1 96.12 313 GLU A O 1
ATOM 2517 N N . TRP A 1 314 ? -18.875 -37.75 -15.539 1 98.38 314 TRP A N 1
ATOM 2518 C CA . TRP A 1 314 ? -18.047 -37.062 -14.547 1 98.38 314 TRP A CA 1
ATOM 2519 C C . TRP A 1 314 ? -16.562 -37.219 -14.883 1 98.38 314 TRP A C 1
ATOM 2521 O O . TRP A 1 314 ? -16.141 -38.25 -15.398 1 98.38 314 TRP A O 1
ATOM 2531 N N . PRO A 1 315 ? -15.773 -36.188 -14.586 1 98.25 315 PRO A N 1
ATOM 2532 C CA . PRO A 1 315 ? -14.336 -36.312 -14.828 1 98.25 315 PRO A CA 1
ATOM 2533 C C . PRO A 1 315 ? -13.633 -37.188 -13.797 1 98.25 315 PRO A C 1
ATOM 2535 O O . PRO A 1 315 ? -14 -37.188 -12.617 1 98.25 315 PRO A O 1
ATOM 2538 N N . VAL A 1 316 ? -12.648 -37.906 -14.25 1 98.25 316 VAL A N 1
ATOM 2539 C CA . VAL A 1 316 ? -11.766 -38.719 -13.43 1 98.25 316 VAL A CA 1
ATOM 2540 C C . VAL A 1 316 ? -10.32 -38.281 -13.609 1 98.25 316 VAL A C 1
ATOM 2542 O O . VAL A 1 316 ? -9.773 -38.344 -14.711 1 98.25 316 VAL A O 1
ATOM 2545 N N . PHE A 1 317 ? -9.773 -37.781 -12.492 1 98.31 317 PHE A N 1
ATOM 2546 C CA . PHE A 1 317 ? -8.414 -37.25 -12.555 1 98.31 317 PHE A CA 1
ATOM 2547 C C . PHE A 1 317 ? -7.398 -38.375 -12.336 1 98.31 317 PHE A C 1
ATOM 2549 O O . PHE A 1 317 ? -7.531 -39.188 -11.406 1 98.31 317 PHE A O 1
ATOM 2556 N N . ASN A 1 318 ? -6.406 -38.469 -13.203 1 97.31 318 ASN A N 1
ATOM 2557 C CA . ASN A 1 318 ? -5.262 -39.375 -13.062 1 97.31 318 ASN A CA 1
ATOM 2558 C C . ASN A 1 318 ? -5.707 -40.812 -12.828 1 97.31 318 ASN A C 1
ATOM 2560 O O . ASN A 1 318 ? -5.117 -41.5 -12.008 1 97.31 318 ASN A O 1
ATOM 2564 N N . GLN A 1 319 ? -6.812 -41.156 -13.367 1 95.19 319 GLN A N 1
ATOM 2565 C CA . GLN A 1 319 ? -7.383 -42.5 -13.289 1 95.19 319 GLN A CA 1
ATOM 2566 C C . GLN A 1 319 ? -7.727 -42.875 -11.844 1 95.19 319 GLN A C 1
ATOM 2568 O O . GLN A 1 319 ? -7.797 -44.031 -11.5 1 95.19 319 GLN A O 1
ATOM 2573 N N . GLY A 1 320 ? -7.793 -41.844 -10.984 1 95.31 320 GLY A N 1
ATOM 2574 C CA . GLY A 1 320 ? -8.125 -42.062 -9.586 1 95.31 320 GLY A CA 1
ATOM 2575 C C . GLY A 1 320 ? -6.91 -42.406 -8.734 1 95.31 320 GLY A C 1
ATOM 2576 O O . GLY A 1 320 ? -7.031 -42.625 -7.527 1 95.31 320 GLY A O 1
ATOM 2577 N N . ASP A 1 321 ? -5.719 -42.375 -9.297 1 96 321 ASP A N 1
ATOM 2578 C CA . ASP A 1 321 ? -4.477 -42.688 -8.609 1 96 321 ASP A CA 1
ATOM 2579 C C . ASP A 1 321 ? -3.795 -41.438 -8.062 1 96 321 ASP A C 1
ATOM 2581 O O . ASP A 1 321 ? -4.125 -40.312 -8.453 1 96 321 ASP A O 1
ATOM 2585 N N . PRO A 1 322 ? -2.912 -41.625 -7.102 1 96.62 322 PRO A N 1
ATOM 2586 C CA . PRO A 1 322 ? -2.145 -40.469 -6.648 1 96.62 322 PRO A CA 1
ATOM 2587 C C . PRO A 1 322 ? -1.217 -39.938 -7.727 1 96.62 322 PRO A C 1
ATOM 2589 O O . PRO A 1 322 ? -0.829 -40.656 -8.648 1 96.62 322 PRO A O 1
ATOM 2592 N N . VAL A 1 323 ? -0.928 -38.719 -7.605 1 97.69 323 VAL A N 1
ATOM 2593 C CA . VAL A 1 323 ? 0.058 -38.094 -8.477 1 97.69 323 VAL A CA 1
ATOM 2594 C C . VAL A 1 323 ? 1.466 -38.406 -7.977 1 97.69 323 VAL A C 1
ATOM 2596 O O . VAL A 1 323 ? 1.826 -38.062 -6.852 1 97.69 323 VAL A O 1
ATOM 2599 N N . LEU A 1 324 ? 2.256 -39.094 -8.797 1 97.06 324 LEU A N 1
ATOM 2600 C CA . LEU A 1 324 ? 3.615 -39.5 -8.453 1 97.06 324 LEU A CA 1
ATOM 2601 C C . LEU A 1 324 ? 4.621 -38.875 -9.43 1 97.06 324 LEU A C 1
ATOM 2603 O O . LEU A 1 324 ? 4.359 -38.781 -10.625 1 97.06 324 LEU A O 1
ATOM 2607 N N . LEU A 1 325 ? 5.816 -38.594 -8.875 1 95.81 325 LEU A N 1
ATOM 2608 C CA . LEU A 1 325 ? 6.855 -38 -9.703 1 95.81 325 LEU A CA 1
ATOM 2609 C C . LEU A 1 325 ? 7.398 -39 -10.719 1 95.81 325 LEU A C 1
ATOM 2611 O O . LEU A 1 325 ? 7.871 -38.594 -11.781 1 95.81 325 LEU A O 1
ATOM 2615 N N . SER A 1 326 ? 7.312 -40.25 -10.461 1 93.94 326 SER A N 1
ATOM 2616 C CA . SER A 1 326 ? 7.895 -41.281 -11.312 1 93.94 326 SER A CA 1
ATOM 2617 C C . SER A 1 326 ? 6.969 -41.656 -12.469 1 93.94 326 SER A C 1
ATOM 2619 O O . SER A 1 326 ? 7.352 -42.375 -13.375 1 93.94 326 SER A O 1
ATOM 2621 N N . LYS A 1 327 ? 5.816 -41.094 -12.43 1 92.81 327 LYS A N 1
ATOM 2622 C CA . LYS A 1 327 ? 4.855 -41.438 -13.477 1 92.81 327 LYS A CA 1
ATOM 2623 C C . LYS A 1 327 ? 4.758 -40.312 -14.516 1 92.81 327 LYS A C 1
ATOM 2625 O O . LYS A 1 327 ? 4.555 -39.156 -14.156 1 92.81 327 LYS A O 1
ATOM 2630 N N . GLN A 1 328 ? 4.895 -40.688 -15.734 1 91.25 328 GLN A N 1
ATOM 2631 C CA . GLN A 1 328 ? 4.75 -39.75 -16.844 1 91.25 328 GLN A CA 1
ATOM 2632 C C . GLN A 1 328 ? 3.281 -39.5 -17.172 1 91.25 328 GLN A C 1
ATOM 2634 O O . GLN A 1 328 ? 2.441 -40.375 -16.984 1 91.25 328 GLN A O 1
ATOM 2639 N N . ILE A 1 329 ? 3.016 -38.312 -17.625 1 91.12 329 ILE A N 1
ATOM 2640 C CA . ILE A 1 329 ? 1.673 -37.969 -18.094 1 91.12 329 ILE A CA 1
ATOM 2641 C C . ILE A 1 329 ? 1.505 -38.406 -19.547 1 91.12 329 ILE A C 1
ATOM 2643 O O . ILE A 1 329 ? 2.369 -38.156 -20.391 1 91.12 329 ILE A O 1
ATOM 2647 N N . LYS A 1 330 ? 0.516 -39.094 -19.844 1 82.88 330 LYS A N 1
ATOM 2648 C CA . LYS A 1 330 ? 0.299 -39.625 -21.188 1 82.88 330 LYS A CA 1
ATOM 2649 C C . LYS A 1 330 ? 0.17 -38.5 -22.219 1 82.88 330 LYS A C 1
ATOM 2651 O O . LYS A 1 330 ? -0.419 -37.469 -21.938 1 82.88 330 LYS A O 1
ATOM 2656 N N . PRO A 1 331 ? 0.801 -38.812 -23.422 1 76.62 331 PRO A N 1
ATOM 2657 C CA . PRO A 1 331 ? 1.484 -40.031 -23.906 1 76.62 331 PRO A CA 1
ATOM 2658 C C . PRO A 1 331 ? 2.904 -40.156 -23.359 1 76.62 331 PRO A C 1
ATOM 2660 O O . PRO A 1 331 ? 3.596 -39.156 -23.188 1 76.62 331 PRO A O 1
ATOM 2663 N N . GLU A 1 332 ? 3.195 -41.344 -23.016 1 74.88 332 GLU A N 1
ATOM 2664 C CA . GLU A 1 332 ? 4.523 -41.594 -22.469 1 74.88 332 GLU A CA 1
ATOM 2665 C C . GLU A 1 332 ? 5.555 -41.75 -23.578 1 74.88 332 GLU A C 1
ATOM 2667 O O . GLU A 1 332 ? 5.621 -42.812 -24.219 1 74.88 332 GLU A O 1
ATOM 2672 N N . VAL A 1 333 ? 6.371 -40.719 -23.797 1 76.62 333 VAL A N 1
ATOM 2673 C CA . VAL A 1 333 ? 7.148 -40.75 -25.031 1 76.62 333 VAL A CA 1
ATOM 2674 C C . VAL A 1 333 ? 8.625 -40.531 -24.719 1 76.62 333 VAL A C 1
ATOM 2676 O O . VAL A 1 333 ? 9.477 -40.594 -25.609 1 76.62 333 VAL A O 1
ATOM 2679 N N . GLY A 1 334 ? 9.117 -40.406 -23.469 1 82.56 334 GLY A N 1
ATOM 2680 C CA . GLY A 1 334 ? 10.539 -40.188 -23.266 1 82.56 334 GLY A CA 1
ATOM 2681 C C . GLY A 1 334 ? 10.906 -39.906 -21.828 1 82.56 334 GLY A C 1
ATOM 2682 O O . GLY A 1 334 ? 10.031 -39.781 -20.969 1 82.56 334 GLY A O 1
ATOM 2683 N N . PRO A 1 335 ? 12.242 -39.875 -21.703 1 85 335 PRO A N 1
ATOM 2684 C CA . PRO A 1 335 ? 12.727 -39.656 -20.328 1 85 335 PRO A CA 1
ATOM 2685 C C . PRO A 1 335 ? 12.609 -38.219 -19.859 1 85 335 PRO A C 1
ATOM 2687 O O . PRO A 1 335 ? 12.438 -37.312 -20.688 1 85 335 PRO A O 1
ATOM 2690 N N . ARG A 1 336 ? 12.617 -38.094 -18.547 1 87.81 336 ARG A N 1
ATOM 2691 C CA . ARG A 1 336 ? 12.727 -36.781 -17.953 1 87.81 336 ARG A CA 1
ATOM 2692 C C . ARG A 1 336 ? 14.062 -36.125 -18.312 1 87.81 336 ARG A C 1
ATOM 2694 O O . ARG A 1 336 ? 15.117 -36.75 -18.188 1 87.81 336 ARG A O 1
ATOM 2701 N N . GLN A 1 337 ? 13.992 -34.969 -18.734 1 83.44 337 GLN A N 1
ATOM 2702 C CA . GLN A 1 337 ? 15.219 -34.281 -19.094 1 83.44 337 GLN A CA 1
ATOM 2703 C C . GLN A 1 337 ? 15.68 -33.344 -17.984 1 83.44 337 GLN A C 1
ATOM 2705 O O . GLN A 1 337 ? 14.859 -32.719 -17.312 1 83.44 337 GLN A O 1
ATOM 2710 N N . VAL A 1 338 ? 17 -33.344 -17.828 1 89.38 338 VAL A N 1
ATOM 2711 C CA . VAL A 1 338 ? 17.594 -32.312 -16.984 1 89.38 338 VAL A CA 1
ATOM 2712 C C . VAL A 1 338 ? 17.672 -31 -17.781 1 89.38 338 VAL A C 1
ATOM 2714 O O . VAL A 1 338 ? 18.156 -30.969 -18.922 1 89.38 338 VAL A O 1
ATOM 2717 N N . PRO A 1 339 ? 17.188 -29.984 -17.172 1 91.25 339 PRO A N 1
ATOM 2718 C CA . PRO A 1 339 ? 17.25 -28.719 -17.891 1 91.25 339 PRO A CA 1
ATOM 2719 C C . PRO A 1 339 ? 18.672 -28.328 -18.281 1 91.25 339 PRO A C 1
ATOM 2721 O O . PRO A 1 339 ? 19.625 -28.656 -17.562 1 91.25 339 PRO A O 1
ATOM 2724 N N . ARG A 1 340 ? 18.766 -27.625 -19.391 1 93.5 340 ARG A N 1
ATOM 2725 C CA . ARG A 1 340 ? 20.062 -27.078 -19.797 1 93.5 340 ARG A CA 1
ATOM 2726 C C . ARG A 1 340 ? 20.5 -25.922 -18.906 1 93.5 340 ARG A C 1
ATOM 2728 O O . ARG A 1 340 ? 19.641 -25.25 -18.328 1 93.5 340 ARG A O 1
ATOM 2735 N N . GLN A 1 341 ? 21.75 -25.844 -18.859 1 96.75 341 GLN A N 1
ATOM 2736 C CA . GLN A 1 341 ? 22.297 -24.688 -18.156 1 96.75 341 GLN A CA 1
ATOM 2737 C C . GLN A 1 341 ? 21.719 -23.375 -18.703 1 96.75 341 GLN A C 1
ATOM 2739 O O . GLN A 1 341 ? 21.562 -23.234 -19.922 1 96.75 341 GLN A O 1
ATOM 2744 N N . TRP A 1 342 ? 21.391 -22.484 -17.828 1 97.19 342 TRP A N 1
ATOM 2745 C CA . TRP A 1 342 ? 20.891 -21.172 -18.203 1 97.19 342 TRP A CA 1
ATOM 2746 C C . TRP A 1 342 ? 21.922 -20.094 -17.859 1 97.19 342 TRP A C 1
ATOM 2748 O O . TRP A 1 342 ? 22.469 -20.078 -16.766 1 97.19 342 TRP A O 1
ATOM 2758 N N . VAL A 1 343 ? 22.234 -19.234 -18.828 1 97.94 343 VAL A N 1
ATOM 2759 C CA . VAL A 1 343 ? 23.203 -18.156 -18.625 1 97.94 343 VAL A CA 1
ATOM 2760 C C . VAL A 1 343 ? 22.594 -16.828 -19.062 1 97.94 343 VAL A C 1
ATOM 2762 O O . VAL A 1 343 ? 21.953 -16.75 -20.109 1 97.94 343 VAL A O 1
ATOM 2765 N N . ASP A 1 344 ? 22.703 -15.82 -18.281 1 98.31 344 ASP A N 1
ATOM 2766 C CA . ASP A 1 344 ? 22.438 -14.438 -18.672 1 98.31 344 ASP A CA 1
ATOM 2767 C C . ASP A 1 344 ? 23.719 -13.602 -18.609 1 98.31 344 ASP A C 1
ATOM 2769 O O . ASP A 1 344 ? 24.234 -13.352 -17.516 1 98.31 344 ASP A O 1
ATOM 2773 N N . ASP A 1 345 ? 24.203 -13.242 -19.719 1 97.88 345 ASP A N 1
ATOM 2774 C CA . ASP A 1 345 ? 25.406 -12.414 -19.75 1 97.88 345 ASP A CA 1
ATOM 2775 C C . ASP A 1 345 ? 25.062 -10.938 -19.906 1 97.88 345 ASP A C 1
ATOM 2777 O O . ASP A 1 345 ? 25.938 -10.117 -20.188 1 97.88 345 ASP A O 1
ATOM 2781 N N . PHE A 1 346 ? 23.812 -10.648 -19.828 1 98 346 PHE A N 1
ATOM 2782 C CA . PHE A 1 346 ? 23.25 -9.297 -19.828 1 98 346 PHE A CA 1
ATOM 2783 C C . PHE A 1 346 ? 23.625 -8.555 -21.094 1 98 346 PHE A C 1
ATOM 2785 O O . PHE A 1 346 ? 23.828 -7.34 -21.078 1 98 346 PHE A O 1
ATOM 2792 N N . SER A 1 347 ? 23.672 -9.266 -22.141 1 96 347 SER A N 1
ATOM 2793 C CA . SER A 1 347 ? 24.047 -8.656 -23.406 1 96 347 SER A CA 1
ATOM 2794 C C . SER A 1 347 ? 22.797 -8.188 -24.172 1 96 347 SER A C 1
ATOM 2796 O O . SER A 1 347 ? 22.906 -7.438 -25.141 1 96 347 SER A O 1
ATOM 2798 N N . ARG A 1 348 ? 21.656 -8.594 -23.719 1 93.69 348 ARG A N 1
ATOM 2799 C CA . ARG A 1 348 ? 20.406 -8.211 -24.391 1 93.69 348 ARG A CA 1
ATOM 2800 C C . ARG A 1 348 ? 20.031 -6.77 -24.062 1 93.69 348 ARG A C 1
ATOM 2802 O O . ARG A 1 348 ? 20.547 -6.188 -23.109 1 93.69 348 ARG A O 1
ATOM 2809 N N . THR A 1 349 ? 19.141 -6.301 -24.938 1 93.25 349 THR A N 1
ATOM 2810 C CA . THR A 1 349 ? 18.688 -4.926 -24.766 1 93.25 349 THR A CA 1
ATOM 2811 C C . THR A 1 349 ? 17.766 -4.82 -23.547 1 93.25 349 THR A C 1
ATOM 2813 O O . THR A 1 349 ? 17.797 -3.822 -22.828 1 93.25 349 THR A O 1
ATOM 2816 N N . ASN A 1 350 ? 16.984 -5.895 -23.422 1 93.94 350 ASN A N 1
ATOM 2817 C CA . ASN A 1 350 ? 16.062 -5.934 -22.297 1 93.94 350 ASN A CA 1
ATOM 2818 C C . ASN A 1 350 ? 16.359 -7.102 -21.375 1 93.94 350 ASN A C 1
ATOM 2820 O O . ASN A 1 350 ? 16.969 -8.094 -21.781 1 93.94 350 ASN A O 1
ATOM 2824 N N . LEU A 1 351 ? 15.953 -6.875 -20.156 1 95.12 351 LEU A N 1
ATOM 2825 C CA . LEU A 1 351 ? 16.094 -7.938 -19.156 1 95.12 351 LEU A CA 1
ATOM 2826 C C . LEU A 1 351 ? 15.297 -9.172 -19.562 1 95.12 351 LEU A C 1
ATOM 2828 O O . LEU A 1 351 ? 14.18 -9.055 -20.078 1 95.12 351 LEU A O 1
ATOM 2832 N N . ASP A 1 352 ? 15.883 -10.328 -19.391 1 96.62 352 ASP A N 1
ATOM 2833 C CA . ASP A 1 352 ? 15.133 -11.57 -19.594 1 96.62 352 ASP A CA 1
ATOM 2834 C C . ASP A 1 352 ? 13.828 -11.547 -18.797 1 96.62 352 ASP A C 1
ATOM 2836 O O . ASP A 1 352 ? 13.797 -11.109 -17.656 1 96.62 352 ASP A O 1
ATOM 2840 N N . PRO A 1 353 ? 12.68 -12.008 -19.375 1 97.12 353 PRO A N 1
ATOM 2841 C CA . PRO A 1 353 ? 11.367 -11.906 -18.734 1 97.12 353 PRO A CA 1
ATOM 2842 C C . PRO A 1 353 ? 11.273 -12.742 -17.469 1 97.12 353 PRO A C 1
ATOM 2844 O O . PRO A 1 353 ? 10.312 -12.594 -16.703 1 97.12 353 PRO A O 1
ATOM 2847 N N . SER A 1 354 ? 12.25 -13.562 -17.172 1 97.56 354 SER A N 1
ATOM 2848 C CA . SER A 1 354 ? 12.195 -14.398 -15.977 1 97.56 354 SER A CA 1
ATOM 2849 C C . SER A 1 354 ? 12.742 -13.664 -14.766 1 97.56 354 SER A C 1
ATOM 2851 O O . SER A 1 354 ? 12.773 -14.211 -13.656 1 97.56 354 SER A O 1
ATOM 2853 N N . TRP A 1 355 ? 13.188 -12.406 -14.953 1 98.5 355 TRP A N 1
ATOM 2854 C CA . TRP A 1 355 ? 13.625 -11.578 -13.836 1 98.5 355 TRP A CA 1
ATOM 2855 C C . TRP A 1 355 ? 12.453 -10.812 -13.234 1 98.5 355 TRP A C 1
ATOM 2857 O O . TRP A 1 355 ? 11.586 -10.312 -13.961 1 98.5 355 TRP A O 1
ATOM 2867 N N . TYR A 1 356 ? 12.5 -10.742 -11.938 1 98.5 356 TYR A N 1
ATOM 2868 C CA . TYR A 1 356 ? 11.477 -10.008 -11.188 1 98.5 356 TYR A CA 1
ATOM 2869 C C . TYR A 1 356 ? 12.117 -8.992 -10.25 1 98.5 356 TYR A C 1
ATOM 2871 O O . TYR A 1 356 ? 13.281 -9.133 -9.875 1 98.5 356 TYR A O 1
ATOM 2879 N N . GLN A 1 357 ? 11.359 -8 -9.914 1 98.06 357 GLN A N 1
ATOM 2880 C CA . GLN A 1 357 ? 11.68 -7.105 -8.805 1 98.06 357 GLN A CA 1
ATOM 2881 C C . GLN A 1 357 ? 10.703 -7.297 -7.648 1 98.06 357 GLN A C 1
ATOM 2883 O O . GLN A 1 357 ? 9.648 -7.914 -7.809 1 98.06 357 GLN A O 1
ATOM 2888 N N . LEU A 1 358 ? 11.172 -6.867 -6.484 1 98.31 358 LEU A N 1
ATOM 2889 C CA . LEU A 1 358 ? 10.273 -6.82 -5.336 1 98.31 358 LEU A CA 1
ATOM 2890 C C . LEU A 1 358 ? 9.391 -5.574 -5.383 1 98.31 358 LEU A C 1
ATOM 2892 O O . LEU A 1 358 ? 9.898 -4.449 -5.367 1 98.31 358 LEU A O 1
ATOM 2896 N N . ARG A 1 359 ? 8.039 -5.805 -5.547 1 97.88 359 ARG A N 1
ATOM 2897 C CA . ARG A 1 359 ? 7.047 -4.734 -5.562 1 97.88 359 ARG A CA 1
ATOM 2898 C C . ARG A 1 359 ? 7.207 -3.859 -6.801 1 97.88 359 ARG A C 1
ATOM 2900 O O . ARG A 1 359 ? 8.117 -4.074 -7.609 1 97.88 359 ARG A O 1
ATOM 2907 N N . ALA A 1 360 ? 6.301 -2.92 -7.039 1 96.44 360 ALA A N 1
ATOM 2908 C CA . ALA A 1 360 ? 6.324 -2.031 -8.195 1 96.44 360 ALA A CA 1
ATOM 2909 C C . ALA A 1 360 ? 7.422 -0.978 -8.062 1 96.44 360 ALA A C 1
ATOM 2911 O O . ALA A 1 360 ? 7.48 -0.263 -7.055 1 96.44 360 ALA A O 1
ATOM 2912 N N . PRO A 1 361 ? 8.273 -0.887 -9.016 1 95.06 361 PRO A N 1
ATOM 2913 C CA . PRO A 1 361 ? 9.336 0.112 -8.922 1 95.06 361 PRO A CA 1
ATOM 2914 C C . PRO A 1 361 ? 8.836 1.535 -9.156 1 95.06 361 PRO A C 1
ATOM 2916 O O . PRO A 1 361 ? 8.008 1.764 -10.047 1 95.06 361 PRO A O 1
ATOM 2919 N N . TYR A 1 362 ? 9.273 2.477 -8.367 1 94.12 362 TYR A N 1
ATOM 2920 C CA . TYR A 1 362 ? 8.961 3.887 -8.586 1 94.12 362 TYR A CA 1
ATOM 2921 C C . TYR A 1 362 ? 10.227 4.672 -8.93 1 94.12 362 TYR A C 1
ATOM 2923 O O . TYR A 1 362 ? 10.148 5.859 -9.266 1 94.12 362 TYR A O 1
ATOM 2931 N N . THR A 1 363 ? 11.406 4.008 -8.859 1 94.56 363 THR A N 1
ATOM 2932 C CA . THR A 1 363 ? 12.68 4.527 -9.352 1 94.56 363 THR A CA 1
ATOM 2933 C C . THR A 1 363 ? 13.398 3.482 -10.195 1 94.56 363 THR A C 1
ATOM 2935 O O . THR A 1 363 ? 13.062 2.299 -10.148 1 94.56 363 THR A O 1
ATOM 2938 N N . LYS A 1 364 ? 14.359 3.979 -10.977 1 93.38 364 LYS A N 1
ATOM 2939 C CA . LYS A 1 364 ? 15.203 3.047 -11.719 1 93.38 364 LYS A CA 1
ATOM 2940 C C . LYS A 1 364 ? 16.281 2.436 -10.828 1 93.38 364 LYS A C 1
ATOM 2942 O O . LYS A 1 364 ? 17.109 3.154 -10.273 1 93.38 364 LYS A O 1
ATOM 2947 N N . ASN A 1 365 ? 16.297 1.099 -10.797 1 95.38 365 ASN A N 1
ATOM 2948 C CA . ASN A 1 365 ? 17.172 0.422 -9.852 1 95.38 365 ASN A CA 1
ATOM 2949 C C . ASN A 1 365 ? 18.312 -0.314 -10.57 1 95.38 365 ASN A C 1
ATOM 2951 O O . ASN A 1 365 ? 19.234 -0.803 -9.938 1 95.38 365 ASN A O 1
ATOM 2955 N N . TYR A 1 366 ? 18.219 -0.418 -11.891 1 97.56 366 TYR A N 1
ATOM 2956 C CA . TYR A 1 366 ? 19.234 -1.111 -12.664 1 97.56 366 TYR A CA 1
ATOM 2957 C C . TYR A 1 366 ? 19.297 -0.581 -14.086 1 97.56 366 TYR A C 1
ATOM 2959 O O . TYR A 1 366 ? 18.406 0.156 -14.523 1 97.56 366 TYR A O 1
ATOM 2967 N N . LYS A 1 367 ? 20.359 -0.934 -14.773 1 97 367 LYS A N 1
ATOM 2968 C CA . LYS A 1 367 ? 20.484 -0.719 -16.203 1 97 367 LYS A CA 1
ATOM 2969 C C . LYS A 1 367 ? 21.406 -1.758 -16.844 1 97 367 LYS A C 1
ATOM 2971 O O . LYS A 1 367 ? 22.312 -2.275 -16.172 1 97 367 LYS A O 1
ATOM 2976 N N . LEU A 1 368 ? 21.062 -2.111 -18.016 1 97.5 368 LEU A N 1
ATOM 2977 C CA . LEU A 1 368 ? 21.969 -2.92 -18.828 1 97.5 368 LEU A CA 1
ATOM 2978 C C . LEU A 1 368 ? 22.891 -2.035 -19.656 1 97.5 368 LEU A C 1
ATOM 2980 O O . LEU A 1 368 ? 22.438 -1.166 -20.391 1 97.5 368 LEU A O 1
ATOM 2984 N N . GLU A 1 369 ? 24.156 -2.244 -19.391 1 94.44 369 GLU A N 1
ATOM 2985 C CA . GLU A 1 369 ? 25.141 -1.407 -20.078 1 94.44 369 GLU A CA 1
ATOM 2986 C C . GLU A 1 369 ? 26.359 -2.223 -20.5 1 94.44 369 GLU A C 1
ATOM 2988 O O . GLU A 1 369 ? 27.078 -2.775 -19.672 1 94.44 369 GLU A O 1
ATOM 2993 N N . LYS A 1 370 ? 26.625 -2.277 -21.828 1 92.44 370 LYS A N 1
ATOM 2994 C CA . LYS A 1 370 ? 27.844 -2.881 -22.375 1 92.44 370 LYS A CA 1
ATOM 2995 C C . LYS A 1 370 ? 28.016 -4.316 -21.891 1 92.44 370 LYS A C 1
ATOM 2997 O O . LYS A 1 370 ? 29.078 -4.699 -21.422 1 92.44 370 LYS A O 1
ATOM 3002 N N . GLY A 1 371 ? 26.953 -4.996 -21.875 1 94.25 371 GLY A N 1
ATOM 3003 C CA . GLY A 1 371 ? 27.031 -6.406 -21.531 1 94.25 371 GLY A CA 1
ATOM 3004 C C . GLY A 1 371 ? 27.172 -6.652 -20.031 1 94.25 371 GLY A C 1
ATOM 3005 O O . GLY A 1 371 ? 27.797 -7.633 -19.625 1 94.25 371 GLY A O 1
ATOM 3006 N N . LYS A 1 372 ? 26.766 -5.711 -19.281 1 96.38 372 LYS A N 1
ATOM 3007 C CA . LYS A 1 372 ? 26.75 -5.84 -17.828 1 96.38 372 LYS A CA 1
ATOM 3008 C C . LYS A 1 372 ? 25.422 -5.375 -17.234 1 96.38 372 LYS A C 1
ATOM 3010 O O . LYS A 1 372 ? 24.719 -4.562 -17.844 1 96.38 372 LYS A O 1
ATOM 3015 N N . LEU A 1 373 ? 25.125 -6.012 -16.141 1 98.56 373 LEU A N 1
ATOM 3016 C CA . LEU A 1 373 ? 24.062 -5.465 -15.305 1 98.56 373 LEU A CA 1
ATOM 3017 C C . LEU A 1 373 ? 24.625 -4.469 -14.289 1 98.56 373 LEU A C 1
ATOM 3019 O O . LEU A 1 373 ? 25.438 -4.832 -13.438 1 98.56 373 LEU A O 1
ATOM 3023 N N . VAL A 1 374 ? 24.234 -3.242 -14.422 1 98.31 374 VAL A N 1
ATOM 3024 C CA . VAL A 1 374 ? 24.594 -2.223 -13.445 1 98.31 374 VAL A CA 1
ATOM 3025 C C . VAL A 1 374 ? 23.438 -1.986 -12.477 1 98.31 374 VAL A C 1
ATOM 3027 O O . VAL A 1 374 ? 22.328 -1.68 -12.906 1 98.31 374 VAL A O 1
ATOM 3030 N N . LEU A 1 375 ? 23.75 -2.188 -11.195 1 98.38 375 LEU A N 1
ATOM 3031 C CA . LEU A 1 375 ? 22.75 -1.892 -10.18 1 98.38 375 LEU A CA 1
ATOM 3032 C C . LEU A 1 375 ? 22.891 -0.458 -9.68 1 98.38 375 LEU A C 1
ATOM 3034 O O . LEU A 1 375 ? 23.984 0.1 -9.68 1 98.38 375 LEU A O 1
ATOM 3038 N N . LYS A 1 376 ? 21.781 0.113 -9.344 1 97.12 376 LYS A N 1
ATOM 3039 C CA . LYS A 1 376 ? 21.734 1.404 -8.672 1 97.12 376 LYS A CA 1
ATOM 3040 C C . LYS A 1 376 ? 21.281 1.252 -7.223 1 97.12 376 LYS A C 1
ATOM 3042 O O . LYS A 1 376 ? 20.125 1.502 -6.906 1 97.12 376 LYS A O 1
ATOM 3047 N N . PRO A 1 377 ? 22.25 1.007 -6.363 1 97.44 377 PRO A N 1
ATOM 3048 C CA . PRO A 1 377 ? 21.875 0.748 -4.969 1 97.44 377 PRO A CA 1
ATOM 3049 C C . PRO A 1 377 ? 21.172 1.934 -4.32 1 97.44 377 PRO A C 1
ATOM 3051 O O . PRO A 1 377 ? 21.469 3.088 -4.637 1 97.44 377 PRO A O 1
ATOM 3054 N N . ASN A 1 378 ? 20.234 1.634 -3.477 1 96.06 378 ASN A N 1
ATOM 3055 C CA . ASN A 1 378 ? 19.516 2.643 -2.711 1 96.06 378 ASN A CA 1
ATOM 3056 C C . ASN A 1 378 ? 19.5 2.309 -1.223 1 96.06 378 ASN A C 1
ATOM 3058 O O . ASN A 1 378 ? 20.328 1.538 -0.742 1 96.06 378 ASN A O 1
ATOM 3062 N N . VAL A 1 379 ? 18.625 2.918 -0.471 1 95.31 379 VAL A N 1
ATOM 3063 C CA . VAL A 1 379 ? 18.656 2.857 0.986 1 95.31 379 VAL A CA 1
ATOM 3064 C C . VAL A 1 379 ? 18.031 1.549 1.463 1 95.31 379 VAL A C 1
ATOM 3066 O O . VAL A 1 379 ? 18.172 1.172 2.629 1 95.31 379 VAL A O 1
ATOM 3069 N N . PHE A 1 380 ? 17.359 0.82 0.622 1 96.12 380 PHE A N 1
ATOM 3070 C CA . PHE A 1 380 ? 16.609 -0.371 1.02 1 96.12 380 PHE A CA 1
ATOM 3071 C C . PHE A 1 380 ? 17.406 -1.634 0.705 1 96.12 380 PHE A C 1
ATOM 3073 O O . PHE A 1 380 ? 18.234 -1.645 -0.216 1 96.12 380 PHE A O 1
ATOM 3080 N N . GLY A 1 381 ? 17.156 -2.652 1.518 1 96.31 381 GLY A N 1
ATOM 3081 C CA . GLY A 1 381 ? 17.656 -3.998 1.274 1 96.31 381 GLY A CA 1
ATOM 3082 C C . GLY A 1 381 ? 16.547 -5.023 1.13 1 96.31 381 GLY A C 1
ATOM 3083 O O . GLY A 1 381 ? 15.367 -4.668 1.052 1 96.31 381 GLY A O 1
ATOM 3084 N N . LEU A 1 382 ? 16.938 -6.285 1.097 1 97.5 382 LEU A N 1
ATOM 3085 C CA . LEU A 1 382 ? 16.016 -7.387 0.839 1 97.5 382 LEU A CA 1
ATOM 3086 C C . LEU A 1 382 ? 15.047 -7.574 2.004 1 97.5 382 LEU A C 1
ATOM 3088 O O . LEU A 1 382 ? 13.984 -8.188 1.85 1 97.5 382 LEU A O 1
ATOM 3092 N N . SER A 1 383 ? 15.375 -7.043 3.178 1 95.62 383 SER A N 1
ATOM 3093 C CA . SER A 1 383 ? 14.531 -7.223 4.355 1 95.62 383 SER A CA 1
ATOM 3094 C C . SER A 1 383 ? 13.5 -6.102 4.473 1 95.62 383 SER A C 1
ATOM 3096 O O . SER A 1 383 ? 12.617 -6.152 5.328 1 95.62 383 SER A O 1
ATOM 3098 N N . ASP A 1 384 ? 13.648 -5.09 3.668 1 94.69 384 ASP A N 1
ATOM 3099 C CA . ASP A 1 384 ? 12.773 -3.928 3.787 1 94.69 384 ASP A CA 1
ATOM 3100 C C . ASP A 1 384 ? 11.508 -4.105 2.949 1 94.69 384 ASP A C 1
ATOM 3102 O O . ASP A 1 384 ? 11.57 -4.602 1.821 1 94.69 384 ASP A O 1
ATOM 3106 N N . ARG A 1 385 ? 10.375 -3.705 3.523 1 96.19 385 ARG A N 1
ATOM 3107 C CA . ARG A 1 385 ? 9.109 -3.723 2.799 1 96.19 385 ARG A CA 1
ATOM 3108 C C . ARG A 1 385 ? 9.008 -2.537 1.844 1 96.19 385 ARG A C 1
ATOM 3110 O O . ARG A 1 385 ? 8.094 -1.715 1.961 1 96.19 385 ARG A O 1
ATOM 3117 N N . ASP A 1 386 ? 9.969 -2.432 0.985 1 96.44 386 ASP A N 1
ATOM 3118 C CA . ASP A 1 386 ? 10.078 -1.454 -0.095 1 96.44 386 ASP A CA 1
ATOM 3119 C C . ASP A 1 386 ? 10.852 -2.025 -1.278 1 96.44 386 ASP A C 1
ATOM 3121 O O . ASP A 1 386 ? 10.992 -3.244 -1.407 1 96.44 386 ASP A O 1
ATOM 3125 N N . THR A 1 387 ? 11.297 -1.198 -2.26 1 96.94 387 THR A N 1
ATOM 3126 C CA . THR A 1 387 ? 11.867 -1.676 -3.516 1 96.94 387 THR A CA 1
ATOM 3127 C C . THR A 1 387 ? 13.383 -1.536 -3.514 1 96.94 387 THR A C 1
ATOM 3129 O O . THR A 1 387 ? 13.914 -0.503 -3.92 1 96.94 387 THR A O 1
ATOM 3132 N N . PRO A 1 388 ? 14.102 -2.553 -3.137 1 97.75 388 PRO A N 1
ATOM 3133 C CA . PRO A 1 388 ? 15.562 -2.52 -3.207 1 97.75 388 PRO A CA 1
ATOM 3134 C C . PRO A 1 388 ? 16.094 -2.631 -4.637 1 97.75 388 PRO A C 1
ATOM 3136 O O . PRO A 1 388 ? 15.336 -2.969 -5.551 1 97.75 388 PRO A O 1
ATOM 3139 N N . ALA A 1 389 ? 17.344 -2.307 -4.82 1 98.44 389 ALA A N 1
ATOM 3140 C CA . ALA A 1 389 ? 18.016 -2.625 -6.078 1 98.44 389 ALA A CA 1
ATOM 3141 C C . ALA A 1 389 ? 18.328 -4.117 -6.172 1 98.44 389 ALA A C 1
ATOM 3143 O O . ALA A 1 389 ? 19.422 -4.559 -5.793 1 98.44 389 ALA A O 1
ATOM 3144 N N . ALA A 1 390 ? 17.344 -4.859 -6.676 1 98.81 390 ALA A N 1
ATOM 3145 C CA . ALA A 1 390 ? 17.453 -6.316 -6.723 1 98.81 390 ALA A CA 1
ATOM 3146 C C . ALA A 1 390 ? 16.672 -6.891 -7.898 1 98.81 390 ALA A C 1
ATOM 3148 O O . ALA A 1 390 ? 15.633 -6.348 -8.289 1 98.81 390 ALA A O 1
ATOM 3149 N N . LEU A 1 391 ? 17.203 -7.887 -8.469 1 98.81 391 LEU A N 1
ATOM 3150 C CA . LEU A 1 391 ? 16.531 -8.734 -9.445 1 98.81 391 LEU A CA 1
ATOM 3151 C C . LEU A 1 391 ? 16.453 -10.18 -8.961 1 98.81 391 LEU A C 1
ATOM 3153 O O . LEU A 1 391 ? 17.438 -10.703 -8.406 1 98.81 391 LEU A O 1
ATOM 3157 N N . LEU A 1 392 ? 15.305 -10.75 -9.109 1 98.81 392 LEU A N 1
ATOM 3158 C CA . LEU A 1 392 ? 15.102 -12.102 -8.609 1 98.81 392 LEU A CA 1
ATOM 3159 C C . LEU A 1 392 ? 14.672 -13.039 -9.734 1 98.81 392 LEU A C 1
ATOM 3161 O O . LEU A 1 392 ? 14.055 -12.602 -10.711 1 98.81 392 LEU A O 1
ATOM 3165 N N . ARG A 1 393 ? 14.953 -14.25 -9.57 1 98 393 ARG A N 1
ATOM 3166 C CA . ARG A 1 393 ? 14.469 -15.32 -10.438 1 98 393 ARG A CA 1
ATOM 3167 C C . ARG A 1 393 ? 14.102 -16.562 -9.633 1 98 393 ARG A C 1
ATOM 3169 O O . ARG A 1 393 ? 14.766 -16.891 -8.648 1 98 393 ARG A O 1
ATOM 3176 N N . LYS A 1 394 ? 13.164 -17.25 -10.047 1 98.69 394 LYS A N 1
ATOM 3177 C CA . LYS A 1 394 ? 12.648 -18.391 -9.312 1 98.69 394 LYS A CA 1
ATOM 3178 C C . LYS A 1 394 ? 13.641 -19.562 -9.32 1 98.69 394 LYS A C 1
ATOM 3180 O O . LYS A 1 394 ? 14.234 -19.859 -10.359 1 98.69 394 LYS A O 1
ATOM 3185 N N . GLN A 1 395 ? 13.812 -20.156 -8.133 1 98.81 395 GLN A N 1
ATOM 3186 C CA . GLN A 1 395 ? 14.539 -21.422 -8.117 1 98.81 395 GLN A CA 1
ATOM 3187 C C . GLN A 1 395 ? 13.734 -22.516 -8.797 1 98.81 395 GLN A C 1
ATOM 3189 O O . GLN A 1 395 ? 12.57 -22.75 -8.453 1 98.81 395 GLN A O 1
ATOM 3194 N N . LYS A 1 396 ? 14.406 -23.266 -9.672 1 97.81 396 LYS A N 1
ATOM 3195 C CA . LYS A 1 396 ? 13.633 -24.172 -10.516 1 97.81 396 LYS A CA 1
ATOM 3196 C C . LYS A 1 396 ? 13.93 -25.641 -10.18 1 97.81 396 LYS A C 1
ATOM 3198 O O . LYS A 1 396 ? 13.281 -26.547 -10.703 1 97.81 396 LYS A O 1
ATOM 3203 N N . SER A 1 397 ? 14.945 -25.891 -9.391 1 98.31 397 SER A N 1
ATOM 3204 C CA . SER A 1 397 ? 15.336 -27.266 -9.109 1 98.31 397 SER A CA 1
ATOM 3205 C C . SER A 1 397 ? 15.773 -27.422 -7.656 1 98.31 397 SER A C 1
ATOM 3207 O O . SER A 1 397 ? 16.281 -26.484 -7.051 1 98.31 397 SER A O 1
ATOM 3209 N N . LEU A 1 398 ? 15.562 -28.641 -7.141 1 98.06 398 LEU A N 1
ATOM 3210 C CA . LEU A 1 398 ? 15.977 -28.984 -5.781 1 98.06 398 LEU A CA 1
ATOM 3211 C C . LEU A 1 398 ? 17.453 -29.375 -5.742 1 98.06 398 LEU A C 1
ATOM 3213 O O . LEU A 1 398 ? 18.016 -29.562 -4.664 1 98.06 398 LEU A O 1
ATOM 3217 N N . ASN A 1 399 ? 18.047 -29.516 -6.914 1 98.12 399 ASN A N 1
ATOM 3218 C CA . ASN A 1 399 ? 19.469 -29.812 -7.07 1 98.12 399 ASN A CA 1
ATOM 3219 C C . ASN A 1 399 ? 20.109 -28.984 -8.18 1 98.12 399 ASN A C 1
ATOM 3221 O O . ASN A 1 399 ? 20.094 -29.375 -9.344 1 98.12 399 ASN A O 1
ATOM 3225 N N . MET A 1 400 ? 20.656 -27.859 -7.789 1 98.69 400 MET A N 1
ATOM 3226 C CA . MET A 1 400 ? 21.203 -26.906 -8.758 1 98.69 400 MET A CA 1
ATOM 3227 C C . MET A 1 400 ? 22.188 -25.953 -8.078 1 98.69 400 MET A C 1
ATOM 3229 O O . MET A 1 400 ? 22.25 -25.891 -6.852 1 98.69 400 MET A O 1
ATOM 3233 N N . THR A 1 401 ? 22.922 -25.281 -8.898 1 98.69 401 THR A N 1
ATOM 3234 C CA . THR A 1 401 ? 23.812 -24.219 -8.43 1 98.69 401 THR A CA 1
ATOM 3235 C C . THR A 1 401 ? 23.5 -22.906 -9.148 1 98.69 401 THR A C 1
ATOM 3237 O O . THR A 1 401 ? 23.359 -22.875 -10.375 1 98.69 401 THR A O 1
ATOM 3240 N N . PHE A 1 402 ? 23.297 -21.906 -8.383 1 98.81 402 PHE A N 1
ATOM 3241 C CA . PHE A 1 402 ? 23.203 -20.547 -8.875 1 98.81 402 PHE A CA 1
ATOM 3242 C C . PHE A 1 402 ? 24.5 -19.797 -8.617 1 98.81 402 PHE A C 1
ATOM 3244 O O . PHE A 1 402 ? 25.031 -19.812 -7.5 1 98.81 402 PHE A O 1
ATOM 3251 N N . SER A 1 403 ? 25 -19.141 -9.633 1 98.75 403 SER A N 1
ATOM 3252 C CA . SER A 1 403 ? 26.234 -18.359 -9.445 1 98.75 403 SER A CA 1
ATOM 3253 C C . SER A 1 403 ? 26.172 -17.062 -10.227 1 98.75 403 SER A C 1
ATOM 3255 O O . SER A 1 403 ? 25.438 -16.938 -11.211 1 98.75 403 SER A O 1
ATOM 3257 N N . ALA A 1 404 ? 26.906 -16.094 -9.773 1 98.81 404 ALA A N 1
ATOM 3258 C CA . ALA A 1 404 ? 26.969 -14.781 -10.391 1 98.81 404 ALA A CA 1
ATOM 3259 C C . ALA A 1 404 ? 28.375 -14.195 -10.312 1 98.81 404 ALA A C 1
ATOM 3261 O O . ALA A 1 404 ? 29.016 -14.258 -9.258 1 98.81 404 ALA A O 1
ATOM 3262 N N . GLU A 1 405 ? 28.859 -13.711 -11.391 1 98.56 405 GLU A N 1
ATOM 3263 C CA . GLU A 1 405 ? 30.141 -13.023 -11.422 1 98.56 405 GLU A CA 1
ATOM 3264 C C . GLU A 1 405 ? 29.969 -11.516 -11.227 1 98.56 405 GLU A C 1
ATOM 3266 O O . GLU A 1 405 ? 29.312 -10.852 -12.023 1 98.56 405 GLU A O 1
ATOM 3271 N N . LEU A 1 406 ? 30.656 -11 -10.219 1 98.31 406 LEU A N 1
ATOM 3272 C CA . LEU A 1 406 ? 30.578 -9.57 -9.969 1 98.31 406 LEU A CA 1
ATOM 3273 C C . LEU A 1 406 ? 31.453 -8.805 -10.961 1 98.31 406 LEU A C 1
ATOM 3275 O O . LEU A 1 406 ? 32.5 -9.289 -11.367 1 98.31 406 LEU A O 1
ATOM 3279 N N . SER A 1 407 ? 30.969 -7.59 -11.312 1 97.75 407 SER A N 1
ATOM 3280 C CA . SER A 1 407 ? 31.828 -6.688 -12.062 1 97.75 407 SER A CA 1
ATOM 3281 C C . SER A 1 407 ? 32.969 -6.156 -11.195 1 97.75 407 SER A C 1
ATOM 3283 O O . SER A 1 407 ? 32.781 -5.887 -10.008 1 97.75 407 SER A O 1
ATOM 3285 N N . ASN A 1 408 ? 34.125 -5.996 -11.867 1 95.38 408 ASN A N 1
ATOM 3286 C CA . ASN A 1 408 ? 35.219 -5.332 -11.148 1 95.38 408 ASN A CA 1
ATOM 3287 C C . ASN A 1 408 ? 34.938 -3.844 -10.953 1 95.38 408 ASN A C 1
ATOM 3289 O O . ASN A 1 408 ? 34.188 -3.244 -11.727 1 95.38 408 ASN A O 1
ATOM 3293 N N . PHE A 1 409 ? 35.438 -3.318 -9.938 1 95.62 409 PHE A N 1
ATOM 3294 C CA . PHE A 1 409 ? 35.344 -1.879 -9.727 1 95.62 409 PHE A CA 1
ATOM 3295 C C . PHE A 1 409 ? 36.531 -1.358 -8.93 1 95.62 409 PHE A C 1
ATOM 3297 O O . PHE A 1 409 ? 37.188 -2.125 -8.234 1 95.62 409 PHE A O 1
ATOM 3304 N N . LYS A 1 410 ? 36.75 -0.043 -9.062 1 93.44 410 LYS A N 1
ATOM 3305 C CA . LYS A 1 410 ? 37.719 0.671 -8.258 1 93.44 410 LYS A CA 1
ATOM 3306 C C . LYS A 1 410 ? 37.062 1.481 -7.156 1 93.44 410 LYS A C 1
ATOM 3308 O O . LYS A 1 410 ? 35.875 1.831 -7.266 1 93.44 410 LYS A O 1
ATOM 3313 N N . GLY A 1 411 ? 37.812 1.654 -6.137 1 91.06 411 GLY A N 1
ATOM 3314 C CA . GLY A 1 411 ? 37.281 2.453 -5.039 1 91.06 411 GLY A CA 1
ATOM 3315 C C . GLY A 1 411 ? 36.875 1.622 -3.846 1 91.06 411 GLY A C 1
ATOM 3316 O O . GLY A 1 411 ? 36.938 0.392 -3.881 1 91.06 411 GLY A O 1
ATOM 3317 N N . ASP A 1 412 ? 36.375 2.328 -2.785 1 89.69 412 ASP A N 1
ATOM 3318 C CA . ASP A 1 412 ? 36.062 1.67 -1.518 1 89.69 412 ASP A CA 1
ATOM 3319 C C . ASP A 1 412 ? 34.562 1.537 -1.317 1 89.69 412 ASP A C 1
ATOM 3321 O O . ASP A 1 412 ? 33.781 2.281 -1.916 1 89.69 412 ASP A O 1
ATOM 3325 N N . LEU A 1 413 ? 34.219 0.495 -0.542 1 93.06 413 LEU A N 1
ATOM 3326 C CA . LEU A 1 413 ? 32.875 0.342 -0.01 1 93.06 413 LEU A CA 1
ATOM 3327 C C . LEU A 1 413 ? 32.844 0.654 1.482 1 93.06 413 LEU A C 1
ATOM 3329 O O . LEU A 1 413 ? 33.781 0.316 2.213 1 93.06 413 LEU A O 1
ATOM 3333 N N . GLY A 1 414 ? 31.781 1.375 1.858 1 91.56 414 GLY A N 1
ATOM 3334 C CA . GLY A 1 414 ? 31.562 1.49 3.291 1 91.56 414 GLY A CA 1
ATOM 3335 C C . GLY A 1 414 ? 31 0.225 3.91 1 91.56 414 GLY A C 1
ATOM 3336 O O . GLY A 1 414 ? 30.531 -0.671 3.199 1 91.56 414 GLY A O 1
ATOM 3337 N N . PRO A 1 415 ? 31.016 0.149 5.238 1 91.75 415 PRO A N 1
ATOM 3338 C CA . PRO A 1 415 ? 30.562 -1.061 5.934 1 91.75 415 PRO A CA 1
ATOM 3339 C C . PRO A 1 415 ? 29.094 -1.357 5.699 1 91.75 415 PRO A C 1
ATOM 3341 O O . PRO A 1 415 ? 28.625 -2.475 5.953 1 91.75 415 PRO A O 1
ATOM 3344 N N . ARG A 1 416 ? 28.344 -0.389 5.203 1 92.38 416 ARG A N 1
ATOM 3345 C CA . ARG A 1 416 ? 26.922 -0.609 4.949 1 92.38 416 ARG A CA 1
ATOM 3346 C C . ARG A 1 416 ? 26.672 -0.888 3.473 1 92.38 416 ARG A C 1
ATOM 3348 O O . ARG A 1 416 ? 25.578 -1.307 3.096 1 92.38 416 ARG A O 1
ATOM 3355 N N . ASN A 1 417 ? 27.672 -0.596 2.658 1 95.12 417 ASN A N 1
ATOM 3356 C CA . ASN A 1 417 ? 27.562 -0.863 1.229 1 95.12 417 ASN A CA 1
ATOM 3357 C C . ASN A 1 417 ? 27.75 -2.346 0.919 1 95.12 417 ASN A C 1
ATOM 3359 O O . ASN A 1 417 ? 28.812 -2.912 1.199 1 95.12 417 ASN A O 1
ATOM 3363 N N . ARG A 1 418 ? 26.688 -2.938 0.338 1 97.25 418 ARG A N 1
ATOM 3364 C CA . ARG A 1 418 ? 26.75 -4.371 0.071 1 97.25 418 ARG A CA 1
ATOM 3365 C C . ARG A 1 418 ? 26.359 -4.676 -1.373 1 97.25 418 ARG A C 1
ATOM 3367 O O . ARG A 1 418 ? 25.484 -4.02 -1.94 1 97.25 418 ARG A O 1
ATOM 3374 N N . ILE A 1 419 ? 26.969 -5.656 -1.962 1 98.38 419 ILE A N 1
ATOM 3375 C CA . ILE A 1 419 ? 26.562 -6.27 -3.225 1 98.38 419 ILE A CA 1
ATOM 3376 C C . ILE A 1 419 ? 26.75 -7.785 -3.145 1 98.38 419 ILE A C 1
ATOM 3378 O O . ILE A 1 419 ? 27.734 -8.266 -2.598 1 98.38 419 ILE A O 1
ATOM 3382 N N . GLY A 1 420 ? 25.719 -8.539 -3.627 1 98.81 420 GLY A N 1
ATOM 3383 C CA . GLY A 1 420 ? 25.828 -9.992 -3.541 1 98.81 420 GLY A CA 1
ATOM 3384 C C . GLY A 1 420 ? 24.625 -10.711 -4.121 1 98.81 420 GLY A C 1
ATOM 3385 O O . GLY A 1 420 ? 23.906 -10.172 -4.969 1 98.81 420 GLY A O 1
ATOM 3386 N N . ILE A 1 421 ? 24.562 -12.008 -3.777 1 98.94 421 ILE A N 1
ATOM 3387 C CA . ILE A 1 421 ? 23.453 -12.852 -4.184 1 98.94 421 ILE A CA 1
ATOM 3388 C C . ILE A 1 421 ? 22.75 -13.422 -2.949 1 98.94 421 ILE A C 1
ATOM 3390 O O . ILE A 1 421 ? 23.297 -13.375 -1.846 1 98.94 421 ILE A O 1
ATOM 3394 N N . SER A 1 422 ? 21.531 -13.906 -3.135 1 98.94 422 SER A N 1
ATOM 3395 C CA . SER A 1 422 ? 20.719 -14.375 -2.016 1 98.94 422 SER A CA 1
ATOM 3396 C C . SER A 1 422 ? 19.828 -15.539 -2.432 1 98.94 422 SER A C 1
ATOM 3398 O O . SER A 1 422 ? 19.344 -15.586 -3.564 1 98.94 422 SER A O 1
ATOM 3400 N N . SER A 1 423 ? 19.688 -16.531 -1.545 1 98.88 423 SER A N 1
ATOM 3401 C CA . SER A 1 423 ? 18.484 -17.375 -1.543 1 98.88 423 SER A CA 1
ATOM 3402 C C . SER A 1 423 ? 17.344 -16.688 -0.795 1 98.88 423 SER A C 1
ATOM 3404 O O . SER A 1 423 ? 17.359 -16.609 0.435 1 98.88 423 SER A O 1
ATOM 3406 N N . TYR A 1 424 ? 16.375 -16.266 -1.544 1 98.69 424 TYR A N 1
ATOM 3407 C CA . TYR A 1 424 ? 15.352 -15.375 -1 1 98.69 424 TYR A CA 1
ATOM 3408 C C . TYR A 1 424 ? 14.008 -16.078 -0.922 1 98.69 424 TYR A C 1
ATOM 3410 O O . TYR A 1 424 ? 13.547 -16.656 -1.906 1 98.69 424 TYR A O 1
ATOM 3418 N N . LEU A 1 425 ? 13.344 -15.984 0.288 1 98.44 425 LEU A N 1
ATOM 3419 C CA . LEU A 1 425 ? 11.969 -16.438 0.443 1 98.44 425 LEU A CA 1
ATOM 3420 C C . LEU A 1 425 ? 11.039 -15.266 0.752 1 98.44 425 LEU A C 1
ATOM 3422 O O . LEU A 1 425 ? 9.938 -15.18 0.211 1 98.44 425 LEU A O 1
ATOM 3426 N N . SER A 1 426 ? 11.469 -14.398 1.61 1 97.31 426 SER A N 1
ATOM 3427 C CA . SER A 1 426 ? 10.68 -13.258 2.055 1 97.31 426 SER A CA 1
ATOM 3428 C C . SER A 1 426 ? 11.555 -12.195 2.719 1 97.31 426 SER A C 1
ATOM 3430 O O . SER A 1 426 ? 12.758 -12.406 2.891 1 97.31 426 SER A O 1
ATOM 3432 N N . GLU A 1 427 ? 10.938 -11.125 3.08 1 96.06 427 GLU A N 1
ATOM 3433 C CA . GLU A 1 427 ? 11.664 -10.062 3.777 1 96.06 427 GLU A CA 1
ATOM 3434 C C . GLU A 1 427 ? 12.109 -10.516 5.16 1 96.06 427 GLU A C 1
ATOM 3436 O O . GLU A 1 427 ? 12.961 -9.875 5.785 1 96.06 427 GLU A O 1
ATOM 3441 N N . PHE A 1 428 ? 11.625 -11.711 5.594 1 95.81 428 PHE A N 1
ATOM 3442 C CA . PHE A 1 428 ? 11.977 -12.234 6.91 1 95.81 428 PHE A CA 1
ATOM 3443 C C . PHE A 1 428 ? 13 -13.359 6.789 1 95.81 428 PHE A C 1
ATOM 3445 O O . PHE A 1 428 ? 13.648 -13.727 7.77 1 95.81 428 PHE A O 1
ATOM 3452 N N . GLN A 1 429 ? 13.047 -13.891 5.578 1 96.38 429 GLN A N 1
ATOM 3453 C CA . GLN A 1 429 ? 13.836 -15.102 5.363 1 96.38 429 GLN A CA 1
ATOM 3454 C C . GLN A 1 429 ? 14.609 -15.023 4.055 1 96.38 429 GLN A C 1
ATOM 3456 O O . GLN A 1 429 ? 14.062 -15.312 2.984 1 96.38 429 GLN A O 1
ATOM 3461 N N . HIS A 1 430 ? 15.875 -14.727 4.117 1 98.12 430 HIS A N 1
ATOM 3462 C CA . HIS A 1 430 ? 16.797 -14.766 2.984 1 98.12 430 HIS A CA 1
ATOM 3463 C C . HIS A 1 430 ? 18.234 -14.969 3.449 1 98.12 430 HIS A C 1
ATOM 3465 O O . HIS A 1 430 ? 18.594 -14.586 4.566 1 98.12 430 HIS A O 1
ATOM 3471 N N . GLN A 1 431 ? 19.016 -15.609 2.689 1 98.69 431 GLN A N 1
ATOM 3472 C CA . GLN A 1 431 ? 20.375 -16.031 2.988 1 98.69 431 GLN A CA 1
ATOM 3473 C C . GLN A 1 431 ? 21.375 -15.453 1.986 1 98.69 431 GLN A C 1
ATOM 3475 O O . GLN A 1 431 ? 21.391 -15.844 0.818 1 98.69 431 GLN A O 1
ATOM 3480 N N . ASP A 1 432 ? 22.234 -14.578 2.516 1 98.75 432 ASP A N 1
ATOM 3481 C CA . ASP A 1 432 ? 23.016 -13.727 1.628 1 98.75 432 ASP A CA 1
ATOM 3482 C C . ASP A 1 432 ? 24.484 -14.094 1.674 1 98.75 432 ASP A C 1
ATOM 3484 O O . ASP A 1 432 ? 25.016 -14.453 2.73 1 98.75 432 ASP A O 1
ATOM 3488 N N . ILE A 1 433 ? 25.125 -13.992 0.545 1 98.88 433 ILE A N 1
ATOM 3489 C CA . ILE A 1 433 ? 26.578 -13.938 0.426 1 98.88 433 ILE A CA 1
ATOM 3490 C C . ILE A 1 433 ? 26.984 -12.805 -0.528 1 98.88 433 ILE A C 1
ATOM 3492 O O . ILE A 1 433 ? 26.328 -12.602 -1.557 1 98.88 433 ILE A O 1
ATOM 3496 N N . GLY A 1 434 ? 27.953 -12.031 -0.133 1 98.56 434 GLY A N 1
ATOM 3497 C CA . GLY A 1 434 ? 28.375 -10.906 -0.954 1 98.56 434 GLY A CA 1
ATOM 3498 C C . GLY A 1 434 ? 29.625 -10.227 -0.438 1 98.56 434 GLY A C 1
ATOM 3499 O O . GLY A 1 434 ? 30.391 -10.812 0.328 1 98.56 434 GLY A O 1
ATOM 3500 N N . VAL A 1 435 ? 29.906 -9.031 -0.975 1 97.31 435 VAL A N 1
ATOM 3501 C CA . VAL A 1 435 ? 31.031 -8.227 -0.538 1 97.31 435 VAL A CA 1
ATOM 3502 C C . VAL A 1 435 ? 30.531 -6.906 0.045 1 97.31 435 VAL A C 1
ATOM 3504 O O . VAL A 1 435 ? 29.469 -6.414 -0.343 1 97.31 435 VAL A O 1
ATOM 3507 N N . ARG A 1 436 ? 31.281 -6.43 0.926 1 96.31 436 ARG A N 1
ATOM 3508 C CA . ARG A 1 436 ? 31.047 -5.133 1.55 1 96.31 436 ARG A CA 1
ATOM 3509 C C . ARG A 1 436 ? 32.344 -4.539 2.086 1 96.31 436 ARG A C 1
ATOM 3511 O O . ARG A 1 436 ? 33.375 -5.215 2.127 1 96.31 436 ARG A O 1
ATOM 3518 N N . GLY A 1 437 ? 32.25 -3.189 2.486 1 94.81 437 GLY A N 1
ATOM 3519 C CA . GLY A 1 437 ? 33.312 -2.738 3.373 1 94.81 437 GLY A CA 1
ATOM 3520 C C . GLY A 1 437 ? 33.344 -3.471 4.703 1 94.81 437 GLY A C 1
ATOM 3521 O O . GLY A 1 437 ? 32.281 -3.689 5.309 1 94.81 437 GLY A O 1
ATOM 3522 N N . CYS A 1 438 ? 34.594 -3.818 5.137 1 94.69 438 CYS A N 1
ATOM 3523 C CA . CYS A 1 438 ? 34.688 -4.617 6.355 1 94.69 438 CYS A CA 1
ATOM 3524 C C . CYS A 1 438 ? 34.125 -3.869 7.551 1 94.69 438 CYS A C 1
ATOM 3526 O O . CYS A 1 438 ? 34.344 -2.668 7.707 1 94.69 438 CYS A O 1
ATOM 3528 N N . VAL A 1 439 ? 33.344 -4.625 8.32 1 92.44 439 VAL A N 1
ATOM 3529 C CA . VAL A 1 439 ? 32.844 -4.066 9.57 1 92.44 439 VAL A CA 1
ATOM 3530 C C . VAL A 1 439 ? 33.969 -3.996 10.602 1 92.44 439 VAL A C 1
ATOM 3532 O O . VAL A 1 439 ? 34.594 -5.012 10.922 1 92.44 439 VAL A O 1
ATOM 3535 N N . ASN A 1 440 ? 34.219 -2.803 11.133 1 91.19 440 ASN A N 1
ATOM 3536 C CA . ASN A 1 440 ? 35.219 -2.543 12.156 1 91.19 440 ASN A CA 1
ATOM 3537 C C . ASN A 1 440 ? 36.625 -2.838 11.648 1 91.19 440 ASN A C 1
ATOM 3539 O O . ASN A 1 440 ? 37.531 -3.184 12.43 1 91.19 440 ASN A O 1
ATOM 3543 N N . ALA A 1 441 ? 36.844 -2.918 10.383 1 89.31 441 ALA A N 1
ATOM 3544 C CA . ALA A 1 441 ? 38.156 -3.09 9.75 1 89.31 441 ALA A CA 1
ATOM 3545 C C . ALA A 1 441 ? 38.188 -2.383 8.398 1 89.31 441 ALA A C 1
ATOM 3547 O O . ALA A 1 441 ? 37.188 -1.912 7.895 1 89.31 441 ALA A O 1
ATOM 3548 N N . THR A 1 442 ? 39.344 -2.23 7.871 1 89 442 THR A N 1
ATOM 3549 C CA . THR A 1 442 ? 39.5 -1.592 6.574 1 89 442 THR A CA 1
ATOM 3550 C C . THR A 1 442 ? 39.469 -2.627 5.453 1 89 442 THR A C 1
ATOM 3552 O O . THR A 1 442 ? 39.688 -3.814 5.688 1 89 442 THR A O 1
ATOM 3555 N N . GLY A 1 443 ? 39.094 -2.105 4.277 1 91.5 443 GLY A N 1
ATOM 3556 C CA . GLY A 1 443 ? 39.156 -2.957 3.1 1 91.5 443 GLY A CA 1
ATOM 3557 C C . GLY A 1 443 ? 37.812 -3.592 2.77 1 91.5 443 GLY A C 1
ATOM 3558 O O . GLY A 1 443 ? 36.781 -3.201 3.318 1 91.5 443 GLY A O 1
ATOM 3559 N N . ILE A 1 444 ? 37.906 -4.535 1.866 1 94.31 444 ILE A N 1
ATOM 3560 C CA . ILE A 1 444 ? 36.719 -5.234 1.39 1 94.31 444 ILE A CA 1
ATOM 3561 C C . ILE A 1 444 ? 36.656 -6.637 1.984 1 94.31 444 ILE A C 1
ATOM 3563 O O . ILE A 1 444 ? 37.688 -7.332 2.031 1 94.31 444 ILE A O 1
ATOM 3567 N N . CYS A 1 445 ? 35.5 -7.008 2.453 1 96.12 445 CYS A N 1
ATOM 3568 C CA . CYS A 1 445 ? 35.281 -8.328 3.027 1 96.12 445 CYS A CA 1
ATOM 3569 C C . CYS A 1 445 ? 34.219 -9.086 2.268 1 96.12 445 CYS A C 1
ATOM 3571 O O . CYS A 1 445 ? 33.281 -8.477 1.732 1 96.12 445 CYS A O 1
ATOM 3573 N N . ILE A 1 446 ? 34.375 -10.391 2.219 1 96.88 446 ILE A N 1
ATOM 3574 C CA . ILE A 1 446 ? 33.25 -11.258 1.91 1 96.88 446 ILE A CA 1
ATOM 3575 C C . ILE A 1 446 ? 32.438 -11.5 3.174 1 96.88 446 ILE A C 1
ATOM 3577 O O . ILE A 1 446 ? 32.969 -11.656 4.266 1 96.88 446 ILE A O 1
ATOM 3581 N N . TYR A 1 447 ? 31.125 -11.5 3.004 1 98 447 TYR A N 1
ATOM 3582 C CA . TYR A 1 447 ? 30.281 -11.727 4.168 1 98 447 TYR A CA 1
ATOM 3583 C C . TYR A 1 447 ? 29.172 -12.719 3.846 1 98 447 TYR A C 1
ATOM 3585 O O . TYR A 1 447 ? 28.844 -12.93 2.678 1 98 447 TYR A O 1
ATOM 3593 N N . THR A 1 448 ? 28.656 -13.414 4.875 1 98.69 448 THR A N 1
ATOM 3594 C CA . THR A 1 448 ? 27.375 -14.117 4.836 1 98.69 448 THR A CA 1
ATOM 3595 C C . THR A 1 448 ? 26.453 -13.617 5.934 1 98.69 448 THR A C 1
ATOM 3597 O O . THR A 1 448 ? 26.906 -13.242 7.016 1 98.69 448 THR A O 1
ATOM 3600 N N . GLU A 1 449 ? 25.25 -13.492 5.598 1 98 449 GLU A N 1
ATOM 3601 C CA . GLU A 1 449 ? 24.188 -13.141 6.551 1 98 449 GLU A CA 1
ATOM 3602 C C . GLU A 1 449 ? 22.984 -14.055 6.395 1 98 449 GLU A C 1
ATOM 3604 O O . GLU A 1 449 ? 22.312 -14.031 5.359 1 98 449 GLU A O 1
ATOM 3609 N N . LEU A 1 450 ? 22.734 -14.922 7.387 1 98.12 450 LEU A N 1
ATOM 3610 C CA . LEU A 1 450 ? 21.594 -15.844 7.402 1 98.12 450 LEU A CA 1
ATOM 3611 C C . LEU A 1 450 ? 20.453 -15.297 8.258 1 98.12 450 LEU A C 1
ATOM 3613 O O . LEU A 1 450 ? 20.578 -15.227 9.484 1 98.12 450 LEU A O 1
ATOM 3617 N N . ASN A 1 451 ? 19.391 -14.859 7.578 1 96.31 451 ASN A N 1
ATOM 3618 C CA . ASN A 1 451 ? 18.203 -14.352 8.258 1 96.31 451 ASN A CA 1
ATOM 3619 C C . ASN A 1 451 ? 17.156 -15.445 8.438 1 96.31 451 ASN A C 1
ATOM 3621 O O . ASN A 1 451 ? 16.656 -15.992 7.453 1 96.31 451 ASN A O 1
ATOM 3625 N N . LYS A 1 452 ? 16.844 -15.711 9.672 1 92.81 452 LYS A N 1
ATOM 3626 C CA . LYS A 1 452 ? 15.945 -16.812 10.023 1 92.81 452 LYS A CA 1
ATOM 3627 C C . LYS A 1 452 ? 14.836 -16.344 10.953 1 92.81 452 LYS A C 1
ATOM 3629 O O . LYS A 1 452 ? 14.906 -16.562 12.164 1 92.81 452 LYS A O 1
ATOM 3634 N N . ASN A 1 453 ? 13.734 -15.875 10.422 1 86.81 453 ASN A N 1
ATOM 3635 C CA . ASN A 1 453 ? 12.531 -15.461 11.133 1 86.81 453 ASN A CA 1
ATOM 3636 C C . ASN A 1 453 ? 12.875 -14.641 12.375 1 86.81 453 ASN A C 1
ATOM 3638 O O . ASN A 1 453 ? 12.453 -14.969 13.484 1 86.81 453 ASN A O 1
ATOM 3642 N N . GLY A 1 454 ? 13.711 -13.633 12.148 1 82.81 454 GLY A N 1
ATOM 3643 C CA . GLY A 1 454 ? 14 -12.68 13.211 1 82.81 454 GLY A CA 1
ATOM 3644 C C . GLY A 1 454 ? 15.383 -12.852 13.805 1 82.81 454 GLY A C 1
ATOM 3645 O O . GLY A 1 454 ? 15.859 -11.992 14.555 1 82.81 454 GLY A O 1
ATOM 3646 N N . THR A 1 455 ? 16.031 -13.945 13.555 1 90.94 455 THR A N 1
ATOM 3647 C CA . THR A 1 455 ? 17.406 -14.133 13.992 1 90.94 455 THR A CA 1
ATOM 3648 C C . THR A 1 455 ? 18.375 -13.984 12.82 1 90.94 455 THR A C 1
ATOM 3650 O O . THR A 1 455 ? 17.984 -14.203 11.664 1 90.94 455 THR A O 1
ATOM 3653 N N . GLN A 1 456 ? 19.594 -13.562 13.211 1 94.19 456 GLN A N 1
ATOM 3654 C CA . GLN A 1 456 ? 20.594 -13.32 12.172 1 94.19 456 GLN A CA 1
ATOM 3655 C C . GLN A 1 456 ? 21.938 -13.93 12.555 1 94.19 456 GLN A C 1
ATOM 3657 O O . GLN A 1 456 ? 22.375 -13.812 13.703 1 94.19 456 GLN A O 1
ATOM 3662 N N . GLU A 1 457 ? 22.516 -14.734 11.688 1 96.88 457 GLU A N 1
ATOM 3663 C CA . GLU A 1 457 ? 23.891 -15.219 11.781 1 96.88 457 GLU A CA 1
ATOM 3664 C C . GLU A 1 457 ? 24.797 -14.523 10.773 1 96.88 457 GLU A C 1
ATOM 3666 O O . GLU A 1 457 ? 24.5 -14.523 9.57 1 96.88 457 GLU A O 1
ATOM 3671 N N . TYR A 1 458 ? 25.875 -13.969 11.32 1 96.5 458 TYR A N 1
ATOM 3672 C CA . TYR A 1 458 ? 26.75 -13.156 10.484 1 96.5 458 TYR A CA 1
ATOM 3673 C C . TYR A 1 458 ? 28.188 -13.672 10.523 1 96.5 458 TYR A C 1
ATOM 3675 O O . TYR A 1 458 ? 28.656 -14.109 11.57 1 96.5 458 TYR A O 1
ATOM 3683 N N . TRP A 1 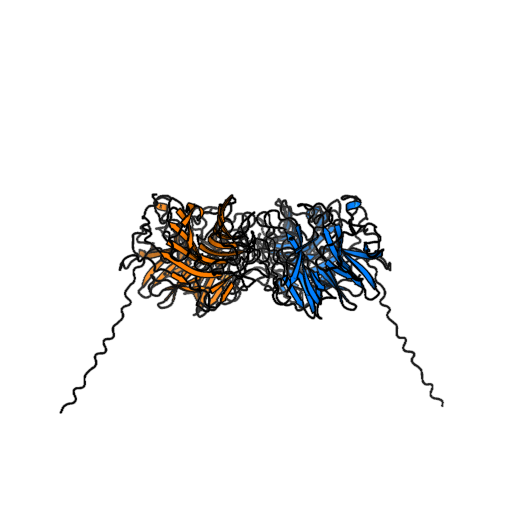459 ? 28.812 -13.703 9.336 1 97.44 459 TRP A N 1
ATOM 3684 C CA . TRP A 1 459 ? 30.219 -14.055 9.172 1 97.44 459 TRP A CA 1
ATOM 3685 C C . TRP A 1 459 ? 30.891 -13.156 8.133 1 97.44 459 TRP A C 1
ATOM 3687 O O . TRP A 1 459 ? 30.25 -12.758 7.152 1 97.44 459 TRP A O 1
ATOM 3697 N N . GLN A 1 460 ? 32.156 -12.781 8.289 1 96.94 460 GLN A N 1
ATOM 3698 C CA . GLN A 1 460 ? 32.938 -12.062 7.27 1 96.94 460 GLN A CA 1
ATOM 3699 C C . GLN A 1 460 ? 34.406 -12.438 7.324 1 96.94 460 GLN A C 1
ATOM 3701 O O . GLN A 1 460 ? 34.906 -12.906 8.352 1 96.94 460 GLN A O 1
ATOM 3706 N N . THR A 1 461 ? 35.094 -12.312 6.27 1 95.56 461 THR A N 1
ATOM 3707 C CA . THR A 1 461 ? 36.531 -12.461 6.168 1 95.56 461 THR A CA 1
ATOM 3708 C C . THR A 1 461 ? 37.125 -11.492 5.137 1 95.56 461 THR A C 1
ATOM 3710 O O . THR A 1 461 ? 36.5 -11.242 4.098 1 95.56 461 THR A O 1
ATOM 3713 N N . PRO A 1 462 ? 38.219 -10.859 5.414 1 94.12 462 PRO A N 1
ATOM 3714 C CA . PRO A 1 462 ? 38.812 -9.93 4.445 1 94.12 462 PRO A CA 1
ATOM 3715 C C . PRO A 1 462 ? 39.219 -10.617 3.141 1 94.12 462 PRO A C 1
ATOM 3717 O O . PRO A 1 462 ? 39.688 -11.75 3.158 1 94.12 462 PRO A O 1
ATOM 3720 N N . LEU A 1 463 ? 38.875 -10.031 1.908 1 90.19 463 LEU A N 1
ATOM 3721 C CA . LEU A 1 463 ? 39.281 -10.523 0.599 1 90.19 463 LEU A CA 1
ATOM 3722 C C . LEU A 1 463 ? 40.688 -10.055 0.279 1 90.19 463 LEU A C 1
ATOM 3724 O O . LEU A 1 463 ? 41.312 -10.547 -0.667 1 90.19 463 LEU A O 1
ATOM 3728 N N . ASN A 1 464 ? 41.5 -9.625 1.066 1 79.69 464 ASN A N 1
ATOM 3729 C CA . ASN A 1 464 ? 42.875 -9.102 0.883 1 79.69 464 ASN A CA 1
ATOM 3730 C C . ASN A 1 464 ? 42.969 -8.289 -0.401 1 79.69 464 ASN A C 1
ATOM 3732 O O . ASN A 1 464 ? 43.812 -8.586 -1.257 1 79.69 464 ASN A O 1
ATOM 3736 N N . GLN A 1 465 ? 42 -7.605 -0.736 1 75.81 465 GLN A N 1
ATOM 3737 C CA . GLN A 1 465 ? 42.031 -6.656 -1.844 1 75.81 465 GLN A CA 1
ATOM 3738 C C . GLN A 1 465 ? 42.156 -5.223 -1.336 1 75.81 465 GLN A C 1
ATOM 3740 O O . GLN A 1 465 ? 41.531 -4.852 -0.345 1 75.81 465 GLN A O 1
ATOM 3745 N N . THR A 1 466 ? 43.188 -4.477 -1.728 1 63.84 466 THR A N 1
ATOM 3746 C CA . THR A 1 466 ? 43.5 -3.178 -1.145 1 63.84 466 THR A CA 1
ATOM 3747 C C . THR A 1 466 ? 42.469 -2.133 -1.565 1 63.84 466 THR A C 1
ATOM 3749 O O . THR A 1 466 ? 42.031 -1.32 -0.748 1 63.84 466 THR A O 1
ATOM 3752 N N . SER A 1 467 ? 42.156 -1.977 -2.869 1 78.44 467 SER A N 1
ATOM 3753 C CA . SER A 1 467 ? 41.219 -0.964 -3.297 1 78.44 467 SER A CA 1
ATOM 3754 C C . SER A 1 467 ? 40.344 -1.465 -4.457 1 78.44 467 SER A C 1
ATOM 3756 O O . SER A 1 467 ? 40.875 -1.668 -5.562 1 78.44 467 SER A O 1
ATOM 3758 N N . GLY A 1 468 ? 39.031 -1.778 -4.148 1 89.69 468 GLY A N 1
ATOM 3759 C CA . GLY A 1 468 ? 38.156 -2.229 -5.203 1 89.69 468 GLY A CA 1
ATOM 3760 C C . GLY A 1 468 ? 38 -3.738 -5.254 1 89.69 468 GLY A C 1
ATOM 3761 O O . GLY A 1 468 ? 38.312 -4.434 -4.285 1 89.69 468 GLY A O 1
ATOM 3762 N N . LEU A 1 469 ? 37.438 -4.234 -6.238 1 94.06 469 LEU A N 1
ATOM 3763 C CA . LEU A 1 469 ? 37.25 -5.656 -6.5 1 94.06 469 LEU A CA 1
ATOM 3764 C C . LEU A 1 469 ? 37.812 -6.043 -7.859 1 94.06 469 LEU A C 1
ATOM 3766 O O . LEU A 1 469 ? 37.438 -5.465 -8.883 1 94.06 469 LEU A O 1
ATOM 3770 N N . ALA A 1 470 ? 38.719 -7.039 -7.805 1 91.94 470 ALA A N 1
ATOM 3771 C CA . ALA A 1 470 ? 39.344 -7.504 -9.039 1 91.94 470 ALA A CA 1
ATOM 3772 C C . ALA A 1 470 ? 38.375 -8.328 -9.875 1 91.94 470 ALA A C 1
ATOM 3774 O O . ALA A 1 470 ? 37.375 -8.836 -9.344 1 91.94 470 ALA A O 1
ATOM 3775 N N . GLY A 1 471 ? 38.688 -8.43 -11.102 1 93.06 471 GLY A N 1
ATOM 3776 C CA . GLY A 1 471 ? 37.875 -9.242 -11.984 1 93.06 471 GLY A CA 1
ATOM 3777 C C . GLY A 1 471 ? 37.938 -10.727 -11.672 1 93.06 471 GLY A C 1
ATOM 3778 O O . GLY A 1 471 ? 38.906 -11.188 -11.062 1 93.06 471 GLY A O 1
ATOM 3779 N N . GLY A 1 472 ? 36.812 -11.453 -12.094 1 94.62 472 GLY A N 1
ATOM 3780 C CA . GLY A 1 472 ? 36.812 -12.906 -11.992 1 94.62 472 GLY A CA 1
ATOM 3781 C C . GLY A 1 472 ? 36.281 -13.406 -10.664 1 94.62 472 GLY A C 1
ATOM 3782 O O . GLY A 1 472 ? 36.375 -14.602 -10.359 1 94.62 472 GLY A O 1
ATOM 3783 N N . PHE A 1 473 ? 35.719 -12.555 -9.852 1 96.5 473 PHE A N 1
ATOM 3784 C CA . PHE A 1 473 ? 35.156 -12.961 -8.578 1 96.5 473 PHE A CA 1
ATOM 3785 C C . PHE A 1 473 ? 33.719 -13.461 -8.766 1 96.5 473 PHE A C 1
ATOM 3787 O O . PHE A 1 473 ? 32.875 -12.75 -9.312 1 96.5 473 PHE A O 1
ATOM 3794 N N . ARG A 1 474 ? 33.469 -14.672 -8.273 1 98.19 474 ARG A N 1
ATOM 3795 C CA . ARG A 1 474 ? 32.156 -15.281 -8.461 1 98.19 474 ARG A CA 1
ATOM 3796 C C . ARG A 1 474 ? 31.578 -15.766 -7.137 1 98.19 474 ARG A C 1
ATOM 3798 O O . ARG A 1 474 ? 32.312 -16.312 -6.301 1 98.19 474 ARG A O 1
ATOM 3805 N N . LEU A 1 475 ? 30.297 -15.531 -6.953 1 98.81 475 LEU A N 1
ATOM 3806 C CA . LEU A 1 475 ? 29.547 -16.047 -5.812 1 98.81 475 LEU A CA 1
ATOM 3807 C C . LEU A 1 475 ? 28.688 -17.234 -6.215 1 98.81 475 LEU A C 1
ATOM 3809 O O . LEU A 1 475 ? 28.203 -17.297 -7.344 1 98.81 475 LEU A O 1
ATOM 3813 N N . HIS A 1 476 ? 28.547 -18.188 -5.242 1 98.81 476 HIS A N 1
ATOM 3814 C CA . HIS A 1 476 ? 27.844 -19.438 -5.527 1 98.81 476 HIS A CA 1
ATOM 3815 C C . HIS A 1 476 ? 26.844 -19.766 -4.422 1 98.81 476 HIS A C 1
ATOM 3817 O O . HIS A 1 476 ? 27.141 -19.594 -3.24 1 98.81 476 HIS A O 1
ATOM 3823 N N . ILE A 1 477 ? 25.688 -20.219 -4.805 1 98.94 477 ILE A N 1
ATOM 3824 C CA . ILE A 1 477 ? 24.75 -20.906 -3.926 1 98.94 477 ILE A CA 1
ATOM 3825 C C . ILE A 1 477 ? 24.422 -22.281 -4.508 1 98.94 477 ILE A C 1
ATOM 3827 O O . ILE A 1 477 ? 23.797 -22.375 -5.574 1 98.94 477 ILE A O 1
ATOM 3831 N N . LYS A 1 478 ? 24.812 -23.297 -3.814 1 98.81 478 LYS A N 1
ATOM 3832 C CA . LYS A 1 478 ? 24.5 -24.672 -4.191 1 98.81 478 LYS A CA 1
ATOM 3833 C C . LYS A 1 478 ? 23.297 -25.188 -3.416 1 98.81 478 LYS A C 1
ATOM 3835 O O . LYS A 1 478 ? 23.328 -25.281 -2.188 1 98.81 478 LYS A O 1
ATOM 3840 N N . ALA A 1 479 ? 22.266 -25.469 -4.141 1 98.69 479 ALA A N 1
ATOM 3841 C CA . ALA A 1 479 ? 21.062 -26.031 -3.545 1 98.69 479 ALA A CA 1
ATOM 3842 C C . ALA A 1 479 ? 21.016 -27.547 -3.721 1 98.69 479 ALA A C 1
ATOM 3844 O O . ALA A 1 479 ? 21.141 -28.047 -4.84 1 98.69 479 ALA A O 1
ATOM 3845 N N . GLU A 1 480 ? 20.875 -28.234 -2.676 1 98 480 GLU A N 1
ATOM 3846 C CA . GLU A 1 480 ? 20.562 -29.656 -2.602 1 98 480 GLU A CA 1
ATOM 3847 C C . GLU A 1 480 ? 19.281 -29.891 -1.809 1 98 480 GLU A C 1
ATOM 3849 O O . GLU A 1 480 ? 18.797 -29 -1.121 1 98 480 GLU A O 1
ATOM 3854 N N . PRO A 1 481 ? 18.688 -31.016 -1.936 1 97.12 481 PRO A N 1
ATOM 3855 C CA . PRO A 1 481 ? 17.359 -31.219 -1.354 1 97.12 481 PRO A CA 1
ATOM 3856 C C . PRO A 1 481 ? 17.312 -30.875 0.135 1 97.12 481 PRO A C 1
ATOM 3858 O O . PRO A 1 481 ? 16.391 -30.172 0.583 1 97.12 481 PRO A O 1
ATOM 3861 N N . LEU A 1 482 ? 18.344 -31.203 0.878 1 97.5 482 LEU A N 1
ATOM 3862 C CA . LEU A 1 482 ? 18.25 -31.062 2.328 1 97.5 482 LEU A CA 1
ATOM 3863 C C . LEU A 1 482 ? 19.047 -29.844 2.811 1 97.5 482 LEU A C 1
ATOM 3865 O O . LEU A 1 482 ? 18.891 -29.422 3.955 1 97.5 482 LEU A O 1
ATOM 3869 N N . LYS A 1 483 ? 19.859 -29.312 1.909 1 97.69 483 LYS A N 1
ATOM 3870 C CA . LYS A 1 483 ? 20.75 -28.281 2.396 1 97.69 483 LYS A CA 1
ATOM 3871 C C . LYS A 1 483 ? 21.172 -27.328 1.27 1 97.69 483 LYS A C 1
ATOM 3873 O O . LYS A 1 483 ? 21.25 -27.75 0.11 1 97.69 483 LYS A O 1
ATOM 3878 N N . TYR A 1 484 ? 21.422 -26.062 1.616 1 98.75 484 TYR A N 1
ATOM 3879 C CA . TYR A 1 484 ? 22.062 -25.078 0.753 1 98.75 484 TYR A CA 1
ATOM 3880 C C . TYR A 1 484 ? 23.453 -24.75 1.257 1 98.75 484 TYR A C 1
ATOM 3882 O O . TYR A 1 484 ? 23.719 -24.766 2.463 1 98.75 484 TYR A O 1
ATOM 3890 N N . ARG A 1 485 ? 24.375 -24.469 0.371 1 98.81 485 ARG A N 1
ATOM 3891 C CA . ARG A 1 485 ? 25.719 -24 0.708 1 98.81 485 ARG A CA 1
ATOM 3892 C C . ARG A 1 485 ? 26.047 -22.703 -0.037 1 98.81 485 ARG A C 1
ATOM 3894 O O . ARG A 1 485 ? 25.688 -22.547 -1.207 1 98.81 485 ARG A O 1
ATOM 3901 N N . LEU A 1 486 ? 26.672 -21.766 0.68 1 98.88 486 LEU A N 1
ATOM 3902 C CA . LEU A 1 486 ? 27.094 -20.5 0.103 1 98.88 486 LEU A CA 1
ATOM 3903 C C . LEU A 1 486 ? 28.625 -20.438 -0.003 1 98.88 486 LEU A C 1
ATOM 3905 O O . LEU A 1 486 ? 29.328 -20.797 0.936 1 98.88 486 LEU A O 1
ATOM 3909 N N . GLY A 1 487 ? 29.094 -20 -1.173 1 98.62 487 GLY A N 1
ATOM 3910 C CA . GLY A 1 487 ? 30.531 -19.938 -1.363 1 98.62 487 GLY A CA 1
ATOM 3911 C C . GLY A 1 487 ? 30.953 -18.938 -2.422 1 98.62 487 GLY A C 1
ATOM 3912 O O . GLY A 1 487 ? 30.141 -18.156 -2.898 1 98.62 487 GLY A O 1
ATOM 3913 N N . TYR A 1 488 ? 32.281 -18.891 -2.68 1 98.19 488 TYR A N 1
ATOM 3914 C CA . TYR A 1 488 ? 32.844 -17.984 -3.662 1 98.19 488 TYR A CA 1
ATOM 3915 C C . TYR A 1 488 ? 34.062 -18.625 -4.355 1 98.19 488 TYR A C 1
ATOM 3917 O O . TYR A 1 488 ? 34.562 -19.641 -3.908 1 98.19 488 TYR A O 1
ATOM 3925 N N . SER A 1 489 ? 34.406 -18.047 -5.5 1 97.5 489 SER A N 1
ATOM 3926 C CA . SER A 1 489 ? 35.625 -18.453 -6.227 1 97.5 489 SER A CA 1
ATOM 3927 C C . SER A 1 489 ? 36.25 -17.281 -6.965 1 97.5 489 SER A C 1
ATOM 3929 O O . SER A 1 489 ? 35.594 -16.25 -7.172 1 97.5 489 SER A O 1
ATOM 3931 N N . PHE A 1 490 ? 37.5 -17.469 -7.273 1 93.5 490 PHE A N 1
ATOM 3932 C CA . PHE A 1 490 ? 38.25 -16.531 -8.125 1 93.5 490 PHE A CA 1
ATOM 3933 C C . PHE A 1 490 ? 38.656 -17.203 -9.43 1 93.5 490 PHE A C 1
ATOM 3935 O O . PHE A 1 490 ? 39.188 -18.312 -9.422 1 93.5 490 PHE A O 1
ATOM 3942 N N . GLY A 1 491 ? 38.344 -16.531 -10.43 1 90.81 491 GLY A N 1
ATOM 3943 C CA . GLY A 1 491 ? 38.75 -17.062 -11.727 1 90.81 491 GLY A CA 1
ATOM 3944 C C . GLY A 1 491 ? 38.156 -18.438 -12.008 1 90.81 491 GLY A C 1
ATOM 3945 O O . GLY A 1 491 ? 36.938 -18.641 -11.938 1 90.81 491 GLY A O 1
ATOM 3946 N N . LYS A 1 492 ? 39.094 -19.344 -12.211 1 90.19 492 LYS A N 1
ATOM 3947 C CA . LYS A 1 492 ? 38.656 -20.703 -12.57 1 90.19 492 LYS A CA 1
ATOM 3948 C C . LYS A 1 492 ? 38.812 -21.656 -11.391 1 90.19 492 LYS A C 1
ATOM 3950 O O . LYS A 1 492 ? 38.719 -22.875 -11.555 1 90.19 492 LYS A O 1
ATOM 3955 N N . GLU A 1 493 ? 38.969 -21.141 -10.25 1 93.38 493 GLU A N 1
ATOM 3956 C CA . GLU A 1 493 ? 39.125 -21.969 -9.062 1 93.38 493 GLU A CA 1
ATOM 3957 C C . GLU A 1 493 ? 37.812 -22.594 -8.656 1 93.38 493 GLU A C 1
ATOM 3959 O O . GLU A 1 493 ? 36.75 -22.094 -8.992 1 93.38 493 GLU A O 1
ATOM 3964 N N . ALA A 1 494 ? 37.969 -23.672 -7.953 1 96 494 ALA A N 1
ATOM 3965 C CA . ALA A 1 494 ? 36.781 -24.297 -7.387 1 96 494 ALA A CA 1
ATOM 3966 C C . ALA A 1 494 ? 36.188 -23.438 -6.285 1 96 494 ALA A C 1
ATOM 3968 O O . ALA A 1 494 ? 36.906 -22.766 -5.547 1 96 494 ALA A O 1
ATOM 3969 N N . PRO A 1 495 ? 34.938 -23.516 -6.168 1 97.38 495 PRO A N 1
ATOM 3970 C CA . PRO A 1 495 ? 34.281 -22.734 -5.113 1 97.38 495 PRO A CA 1
ATOM 3971 C C . PRO A 1 495 ? 34.688 -23.172 -3.713 1 97.38 495 PRO A C 1
ATOM 3973 O O . PRO A 1 495 ? 34.844 -24.375 -3.467 1 97.38 495 PRO A O 1
ATOM 3976 N N . VAL A 1 496 ? 34.906 -22.266 -2.861 1 97.06 496 VAL A N 1
ATOM 3977 C CA . VAL A 1 496 ? 35.031 -22.484 -1.425 1 97.06 496 VAL A CA 1
ATOM 3978 C C . VAL A 1 496 ? 33.688 -22.172 -0.733 1 97.06 496 VAL A C 1
ATOM 3980 O O . VAL A 1 496 ? 33.25 -21.031 -0.744 1 97.06 496 VAL A O 1
ATOM 3983 N N . TYR A 1 497 ? 33.125 -23.141 -0.137 1 98.25 497 TYR A N 1
ATOM 3984 C CA . TYR A 1 497 ? 31.891 -22.938 0.585 1 98.25 497 TYR A CA 1
ATOM 3985 C C . TYR A 1 497 ? 32.156 -22.578 2.045 1 98.25 497 TYR A C 1
ATOM 3987 O O . TYR A 1 497 ? 32.906 -23.266 2.727 1 98.25 497 TYR A O 1
ATOM 3995 N N . VAL A 1 498 ? 31.5 -21.531 2.537 1 98.12 498 VAL A N 1
ATOM 3996 C CA . VAL A 1 498 ? 31.906 -20.984 3.824 1 98.12 498 VAL A CA 1
ATOM 3997 C C . VAL A 1 498 ? 30.781 -21.156 4.844 1 98.12 498 VAL A C 1
ATOM 3999 O O . VAL A 1 498 ? 31 -21.016 6.047 1 98.12 498 VAL A O 1
ATOM 4002 N N . THR A 1 499 ? 29.562 -21.406 4.449 1 98.12 499 THR A N 1
ATOM 4003 C CA . THR A 1 499 ? 28.453 -21.641 5.359 1 98.12 499 THR A CA 1
ATOM 4004 C C . THR A 1 499 ? 27.375 -22.469 4.68 1 98.12 499 THR A C 1
ATOM 4006 O O . THR A 1 499 ? 27.453 -22.766 3.484 1 98.12 499 THR A O 1
ATOM 4009 N N . SER A 1 500 ? 26.438 -23.016 5.457 1 98.31 500 SER A N 1
ATOM 4010 C CA . SER A 1 500 ? 25.312 -23.781 4.973 1 98.31 500 SER A CA 1
ATOM 4011 C C . SER A 1 500 ? 24.078 -23.594 5.855 1 98.31 500 SER A C 1
ATOM 4013 O O . SER A 1 500 ? 24.188 -23.047 6.961 1 98.31 500 SER A O 1
ATOM 4015 N N . PHE A 1 501 ? 22.953 -23.891 5.352 1 97.81 501 PHE A N 1
ATOM 4016 C CA . PHE A 1 501 ? 21.719 -23.891 6.121 1 97.81 501 PHE A CA 1
ATOM 4017 C C . PHE A 1 501 ? 20.75 -24.953 5.609 1 97.81 501 PHE A C 1
ATOM 4019 O O . PHE A 1 501 ? 20.859 -25.391 4.461 1 97.81 501 PHE A O 1
ATOM 4026 N N . ALA A 1 502 ? 19.859 -25.359 6.453 1 97.69 502 ALA A N 1
ATOM 4027 C CA . ALA A 1 502 ? 18.859 -26.359 6.094 1 97.69 502 ALA A CA 1
ATOM 4028 C C . ALA A 1 502 ? 17.859 -25.812 5.086 1 97.69 502 ALA A C 1
ATOM 4030 O O . ALA A 1 502 ? 17.422 -24.656 5.199 1 97.69 502 ALA A O 1
ATOM 4031 N N . SER A 1 503 ? 17.438 -26.688 4.113 1 97.38 503 SER A N 1
ATOM 4032 C CA . SER A 1 503 ? 16.531 -26.281 3.061 1 97.38 503 SER A CA 1
ATOM 4033 C C . SER A 1 503 ? 15.172 -25.875 3.637 1 97.38 503 SER A C 1
ATOM 4035 O O . SER A 1 503 ? 14.445 -25.078 3.033 1 97.38 503 SER A O 1
ATOM 4037 N N . SER A 1 504 ? 14.852 -26.328 4.809 1 96.38 504 SER A N 1
ATOM 4038 C CA . SER A 1 504 ? 13.562 -26.062 5.438 1 96.38 504 SER A CA 1
ATOM 4039 C C . SER A 1 504 ? 13.398 -24.578 5.758 1 96.38 504 SER A C 1
ATOM 4041 O O . SER A 1 504 ? 12.273 -24.094 5.871 1 96.38 504 SER A O 1
ATOM 4043 N N . TRP A 1 505 ? 14.469 -23.844 5.82 1 96.31 505 TRP A N 1
ATOM 4044 C CA . TRP A 1 505 ? 14.398 -22.406 6.105 1 96.31 505 TRP A CA 1
ATOM 4045 C C . TRP A 1 505 ? 13.828 -21.641 4.914 1 96.31 505 TRP A C 1
ATOM 4047 O O . TRP A 1 505 ? 13.422 -20.484 5.051 1 96.31 505 TRP A O 1
ATOM 4057 N N . GLN A 1 506 ? 13.789 -22.281 3.783 1 97 506 GLN A N 1
ATOM 4058 C CA . GLN A 1 506 ? 13.258 -21.641 2.584 1 97 506 GLN A CA 1
ATOM 4059 C C . GLN A 1 506 ? 11.844 -22.109 2.285 1 97 506 GLN A C 1
ATOM 4061 O O . GLN A 1 506 ? 11.398 -22.062 1.137 1 97 506 GLN A O 1
ATOM 4066 N N . ALA A 1 507 ? 11.086 -22.516 3.404 1 94.94 507 ALA A N 1
ATOM 4067 C CA . ALA A 1 507 ? 9.781 -23.109 3.115 1 94.94 507 ALA A CA 1
ATOM 4068 C C . ALA A 1 507 ? 8.703 -22.531 4.031 1 94.94 507 ALA A C 1
ATOM 4070 O O . ALA A 1 507 ? 7.512 -22.797 3.84 1 94.94 507 ALA A O 1
ATOM 4071 N N . PHE A 1 508 ? 9.117 -21.734 5.027 1 90.88 508 PHE A N 1
ATOM 4072 C CA . PHE A 1 508 ? 8.07 -21.328 5.961 1 90.88 508 PHE A CA 1
ATOM 4073 C C . PHE A 1 508 ? 8.227 -19.859 6.352 1 90.88 508 PHE A C 1
ATOM 4075 O O . PHE A 1 508 ? 9.344 -19.344 6.418 1 90.88 508 PHE A O 1
ATOM 4082 N N . ALA A 1 509 ? 7.113 -19.281 6.637 1 91.31 509 ALA A N 1
ATOM 4083 C CA . ALA A 1 509 ? 7.055 -17.922 7.164 1 91.31 509 ALA A CA 1
ATOM 4084 C C . ALA A 1 509 ? 7.062 -17.922 8.688 1 91.31 509 ALA A C 1
ATOM 4086 O O . ALA A 1 509 ? 6.773 -18.938 9.32 1 91.31 509 ALA A O 1
ATOM 4087 N N . PRO A 1 510 ? 7.398 -16.781 9.273 1 92.38 510 PRO A N 1
ATOM 4088 C CA . PRO A 1 510 ? 7.223 -16.719 10.727 1 92.38 510 PRO A CA 1
ATOM 4089 C C . PRO A 1 510 ? 5.758 -16.812 11.148 1 92.38 510 PRO A C 1
ATOM 4091 O O . PRO A 1 510 ? 4.863 -16.719 10.305 1 92.38 510 PRO A O 1
ATOM 4094 N N . PRO A 1 511 ? 5.527 -16.969 12.445 1 90.88 511 PRO A N 1
ATOM 4095 C CA . PRO A 1 511 ? 4.145 -17.078 12.922 1 90.88 511 PRO A CA 1
ATOM 4096 C C . PRO A 1 511 ? 3.281 -15.891 12.508 1 90.88 511 PRO A C 1
ATOM 4098 O O . PRO A 1 511 ? 3.721 -14.742 12.602 1 90.88 511 PRO A O 1
ATOM 4101 N N . ASN A 1 512 ? 2.131 -16.172 12.016 1 92.25 512 ASN A N 1
ATOM 4102 C CA . ASN A 1 512 ? 1.087 -15.227 11.664 1 92.25 512 ASN A CA 1
ATOM 4103 C C . ASN A 1 512 ? 1.382 -14.539 10.336 1 92.25 512 ASN A C 1
ATOM 4105 O O . ASN A 1 512 ? 0.667 -13.617 9.93 1 92.25 512 ASN A O 1
ATOM 4109 N N . TRP A 1 513 ? 2.445 -14.969 9.719 1 94.06 513 TRP A N 1
ATOM 4110 C CA . TRP A 1 513 ? 2.748 -14.547 8.359 1 94.06 513 TRP A CA 1
ATOM 4111 C C . TRP A 1 513 ? 2.527 -15.695 7.375 1 94.06 513 TRP A C 1
ATOM 4113 O O . TRP A 1 513 ? 2.422 -16.859 7.777 1 94.06 513 TRP A O 1
ATOM 4123 N N . PHE A 1 514 ? 2.43 -15.297 6.113 1 91.94 514 PHE A N 1
ATOM 4124 C CA . PHE A 1 514 ? 2.244 -16.312 5.078 1 91.94 514 PHE A CA 1
ATOM 4125 C C . PHE A 1 514 ? 3.166 -16.047 3.893 1 91.94 514 PHE A C 1
ATOM 4127 O O . PHE A 1 514 ? 3.43 -14.891 3.549 1 91.94 514 PHE A O 1
ATOM 4134 N N . VAL A 1 515 ? 3.668 -17.109 3.402 1 93.69 515 VAL A N 1
ATOM 4135 C CA . VAL A 1 515 ? 4.383 -17.109 2.131 1 93.69 515 VAL A CA 1
ATOM 4136 C C . VAL A 1 515 ? 3.766 -18.141 1.187 1 93.69 515 VAL A C 1
ATOM 4138 O O . VAL A 1 515 ? 3.719 -19.328 1.502 1 93.69 515 VAL A O 1
ATOM 4141 N N . PHE A 1 516 ? 3.27 -17.641 0.063 1 94.62 516 PHE A N 1
ATOM 4142 C CA . PHE A 1 516 ? 2.615 -18.531 -0.89 1 94.62 516 PHE A CA 1
ATOM 4143 C C . PHE A 1 516 ? 3.531 -18.828 -2.07 1 94.62 516 PHE A C 1
ATOM 4145 O O . PHE A 1 516 ? 3.195 -19.656 -2.934 1 94.62 516 PHE A O 1
ATOM 4152 N N . SER A 1 517 ? 4.699 -18.172 -2.07 1 95.62 517 SER A N 1
ATOM 4153 C CA . SER A 1 517 ? 5.734 -18.406 -3.074 1 95.62 517 SER A CA 1
ATOM 4154 C C . SER A 1 517 ? 6.73 -19.469 -2.605 1 95.62 517 SER A C 1
ATOM 4156 O O . SER A 1 517 ? 6.414 -20.281 -1.732 1 95.62 517 SER A O 1
ATOM 4158 N N . GLY A 1 518 ? 7.84 -19.609 -3.281 1 97.88 518 GLY A N 1
ATOM 4159 C CA . GLY A 1 518 ? 8.992 -20.422 -2.943 1 97.88 518 GLY A CA 1
ATOM 4160 C C . GLY A 1 518 ? 10.305 -19.672 -3.059 1 97.88 518 GLY A C 1
ATOM 4161 O O . GLY A 1 518 ? 10.32 -18.453 -3.27 1 97.88 518 GLY A O 1
ATOM 4162 N N . ALA A 1 519 ? 11.32 -20.391 -2.889 1 98.5 519 ALA A N 1
ATOM 4163 C CA . ALA A 1 519 ? 12.656 -19.797 -2.906 1 98.5 519 ALA A CA 1
ATOM 4164 C C . ALA A 1 519 ? 12.969 -19.203 -4.273 1 98.5 519 ALA A C 1
ATOM 4166 O O . ALA A 1 519 ? 12.617 -19.766 -5.305 1 98.5 519 ALA A O 1
ATOM 4167 N N . SER A 1 520 ? 13.648 -18.078 -4.25 1 98.75 520 SER A N 1
ATOM 4168 C CA . SER A 1 520 ? 14.188 -17.422 -5.434 1 98.75 520 SER A CA 1
ATOM 4169 C C . SER A 1 520 ? 15.656 -17.047 -5.238 1 98.75 520 SER A C 1
ATOM 4171 O O . SER A 1 520 ? 16.125 -16.953 -4.105 1 98.75 520 SER A O 1
ATOM 4173 N N . TRP A 1 521 ? 16.312 -16.906 -6.367 1 98.88 521 TRP A N 1
ATOM 4174 C CA . TRP A 1 521 ? 17.641 -16.297 -6.355 1 98.88 521 TRP A CA 1
ATOM 4175 C C . TRP A 1 521 ? 17.531 -14.781 -6.508 1 98.88 521 TRP A C 1
ATOM 4177 O O . TRP A 1 521 ? 16.734 -14.281 -7.309 1 98.88 521 TRP A O 1
ATOM 4187 N N . ALA A 1 522 ? 18.344 -14.117 -5.73 1 98.88 522 ALA A N 1
ATOM 4188 C CA . ALA A 1 522 ? 18.391 -12.664 -5.883 1 98.88 522 ALA A CA 1
ATOM 4189 C C . ALA A 1 522 ? 19.828 -12.188 -6.141 1 98.88 522 ALA A C 1
ATOM 4191 O O . ALA A 1 522 ? 20.766 -12.703 -5.539 1 98.88 522 ALA A O 1
ATOM 4192 N N . ILE A 1 523 ? 20.031 -11.289 -7.055 1 98.88 523 ILE A N 1
ATOM 4193 C CA . ILE A 1 523 ? 21.203 -10.438 -7.148 1 98.88 523 ILE A CA 1
ATOM 4194 C C . ILE A 1 523 ? 20.844 -9.023 -6.695 1 98.88 523 ILE A C 1
ATOM 4196 O O . ILE A 1 523 ? 19.812 -8.484 -7.07 1 98.88 523 ILE A O 1
ATOM 4200 N N . PHE A 1 524 ? 21.719 -8.43 -5.789 1 98.88 524 PHE A N 1
ATOM 4201 C CA . PHE A 1 524 ? 21.281 -7.18 -5.184 1 98.88 524 PHE A CA 1
ATOM 4202 C C . PHE A 1 524 ? 22.469 -6.324 -4.773 1 98.88 524 PHE A C 1
ATOM 4204 O O . PHE A 1 524 ? 23.594 -6.82 -4.699 1 98.88 524 PHE A O 1
ATOM 4211 N N . ALA A 1 525 ? 22.25 -5.039 -4.602 1 98.69 525 ALA A N 1
ATOM 4212 C CA . ALA A 1 525 ? 23.125 -4.074 -3.961 1 98.69 525 ALA A CA 1
ATOM 4213 C C . ALA A 1 525 ? 22.344 -3.1 -3.09 1 98.69 525 ALA A C 1
ATOM 4215 O O . ALA A 1 525 ? 21.203 -2.768 -3.402 1 98.69 525 ALA A O 1
ATOM 4216 N N . THR A 1 526 ? 22.969 -2.664 -2.018 1 97.25 526 THR A N 1
ATOM 4217 C CA . THR A 1 526 ? 22.234 -1.809 -1.094 1 97.25 526 THR A CA 1
ATOM 4218 C C . THR A 1 526 ? 23.188 -0.891 -0.332 1 97.25 526 THR A C 1
ATOM 4220 O O . THR A 1 526 ? 24.328 -1.267 -0.049 1 97.25 526 THR A O 1
ATOM 4223 N N . GLY A 1 527 ? 22.656 0.301 -0.087 1 94.62 527 GLY A N 1
ATOM 4224 C CA . GLY A 1 527 ? 23.328 1.186 0.852 1 94.62 527 GLY A CA 1
ATOM 4225 C C . GLY A 1 527 ? 22.922 0.944 2.293 1 94.62 527 GLY A C 1
ATOM 4226 O O . GLY A 1 527 ? 23.516 1.523 3.213 1 94.62 527 GLY A O 1
ATOM 4227 N N . ASP A 1 528 ? 21.953 0.139 2.494 1 92.75 528 ASP A N 1
ATOM 4228 C CA . ASP A 1 528 ? 21.531 -0.364 3.793 1 92.75 528 ASP A CA 1
ATOM 4229 C C . ASP A 1 528 ? 21.25 0.784 4.762 1 92.75 528 ASP A C 1
ATOM 4231 O O . ASP A 1 528 ? 21.828 0.832 5.852 1 92.75 528 ASP A O 1
ATOM 4235 N N . GLY A 1 529 ? 20.422 1.716 4.332 1 91 529 GLY A N 1
ATOM 4236 C CA . GLY A 1 529 ? 19.969 2.793 5.207 1 91 529 GLY A CA 1
ATOM 4237 C C . GLY A 1 529 ? 20.594 4.133 4.855 1 91 529 GLY A C 1
ATOM 4238 O O . GLY A 1 529 ? 20.219 5.16 5.426 1 91 529 GLY A O 1
ATOM 4239 N N . GLU A 1 530 ? 21.5 4.145 3.963 1 90.75 530 GLU A N 1
ATOM 4240 C CA . GLU A 1 530 ? 22.109 5.383 3.482 1 90.75 530 GLU A CA 1
ATOM 4241 C C . GLU A 1 530 ? 22.141 5.426 1.958 1 90.75 530 GLU A C 1
ATOM 4243 O O . GLU A 1 530 ? 22.219 4.387 1.303 1 90.75 530 GLU A O 1
ATOM 4248 N N . PRO A 1 531 ? 22.062 6.652 1.441 1 93.5 531 PRO A N 1
ATOM 4249 C CA . PRO A 1 531 ? 22.297 6.727 -0.002 1 93.5 531 PRO A CA 1
ATOM 4250 C C . PRO A 1 531 ? 23.656 6.148 -0.404 1 93.5 531 PRO A C 1
ATOM 4252 O O . PRO A 1 531 ? 24.625 6.25 0.354 1 93.5 531 PRO A O 1
ATOM 4255 N N . TRP A 1 532 ? 23.641 5.5 -1.585 1 94.81 532 TRP A N 1
ATOM 4256 C CA . TRP A 1 532 ? 24.938 5.117 -2.135 1 94.81 532 TRP A CA 1
ATOM 4257 C C . TRP A 1 532 ? 25.828 6.336 -2.293 1 94.81 532 TRP A C 1
ATOM 4259 O O . TRP A 1 532 ? 25.391 7.395 -2.748 1 94.81 532 TRP A O 1
ATOM 4269 N N . PRO A 1 533 ? 27.109 6.215 -1.859 1 93 533 PRO A N 1
ATOM 4270 C CA . PRO A 1 533 ? 27.953 7.398 -1.925 1 93 533 PRO A CA 1
ATOM 4271 C C . PRO A 1 533 ? 28.062 7.973 -3.336 1 93 533 PRO A C 1
ATOM 4273 O O . PRO A 1 533 ? 28.219 7.219 -4.301 1 93 533 PRO A O 1
ATOM 4276 N N . HIS A 1 534 ? 28.016 9.289 -3.443 1 91.19 534 HIS A N 1
ATOM 4277 C CA . HIS A 1 534 ? 28.016 9.938 -4.746 1 91.19 534 HIS A CA 1
ATOM 4278 C C . HIS A 1 534 ? 29.281 9.633 -5.52 1 91.19 534 HIS A C 1
ATOM 4280 O O . HIS A 1 534 ? 29.297 9.664 -6.754 1 91.19 534 HIS A O 1
ATOM 4286 N N . ASN A 1 535 ? 30.375 9.383 -4.75 1 90.94 535 ASN A N 1
ATOM 4287 C CA . ASN A 1 535 ? 31.641 9.016 -5.375 1 90.94 535 ASN A CA 1
ATOM 4288 C C . ASN A 1 535 ? 31.922 7.52 -5.238 1 90.94 535 ASN A C 1
ATOM 4290 O O . ASN A 1 535 ? 33.062 7.086 -5.363 1 90.94 535 ASN A O 1
ATOM 4294 N N . GLY A 1 536 ? 30.922 6.805 -4.898 1 92 536 GLY A N 1
ATOM 4295 C CA . GLY A 1 536 ? 31.094 5.363 -4.758 1 92 536 GLY A CA 1
ATOM 4296 C C . GLY A 1 536 ? 31.219 4.645 -6.086 1 92 536 GLY A C 1
ATOM 4297 O O . GLY A 1 536 ? 30.891 5.203 -7.137 1 92 536 GLY A O 1
ATOM 4298 N N . PRO A 1 537 ? 31.656 3.469 -6.031 1 95.56 537 PRO A N 1
ATOM 4299 C CA . PRO A 1 537 ? 31.859 2.734 -7.285 1 95.56 537 PRO A CA 1
ATOM 4300 C C . PRO A 1 537 ? 30.531 2.305 -7.926 1 95.56 537 PRO A C 1
ATOM 4302 O O . PRO A 1 537 ? 29.547 2.102 -7.227 1 95.56 537 PRO A O 1
ATOM 4305 N N . GLN A 1 538 ? 30.594 2.205 -9.25 1 95.88 538 GLN A N 1
ATOM 4306 C CA . GLN A 1 538 ? 29.531 1.501 -9.953 1 95.88 538 GLN A CA 1
ATOM 4307 C C . GLN A 1 538 ? 29.609 -0.003 -9.711 1 95.88 538 GLN A C 1
ATOM 4309 O O . GLN A 1 538 ? 30.672 -0.602 -9.82 1 95.88 538 GLN A O 1
ATOM 4314 N N . VAL A 1 539 ? 28.516 -0.632 -9.32 1 97.88 539 VAL A N 1
ATOM 4315 C CA . VAL A 1 539 ? 28.531 -2.051 -8.977 1 97.88 539 VAL A CA 1
ATOM 4316 C C . VAL A 1 539 ? 27.516 -2.799 -9.828 1 97.88 539 VAL A C 1
ATOM 4318 O O . VAL A 1 539 ? 26.547 -2.203 -10.328 1 97.88 539 VAL A O 1
ATOM 4321 N N . GLY A 1 540 ? 27.734 -4.098 -9.984 1 98.38 540 GLY A N 1
ATOM 4322 C CA . GLY A 1 540 ? 26.859 -4.918 -10.805 1 98.38 540 GLY A CA 1
ATOM 4323 C C . GLY A 1 540 ? 27.406 -6.301 -11.078 1 98.38 540 GLY A C 1
ATOM 4324 O O . GLY A 1 540 ? 28.203 -6.824 -10.289 1 98.38 540 GLY A O 1
ATOM 4325 N N . PHE A 1 541 ? 26.922 -6.891 -12.109 1 98.75 541 PHE A N 1
ATOM 4326 C CA . PHE A 1 541 ? 27.281 -8.273 -12.438 1 98.75 541 PHE A CA 1
ATOM 4327 C C . PHE A 1 541 ? 27.578 -8.414 -13.93 1 98.75 541 PHE A C 1
ATOM 4329 O O . PHE A 1 541 ? 26.922 -7.789 -14.766 1 98.75 541 PHE A O 1
ATOM 4336 N N . ASN A 1 542 ? 28.5 -9.336 -14.211 1 98.19 542 ASN A N 1
ATOM 4337 C CA . ASN A 1 542 ? 28.859 -9.625 -15.602 1 98.19 542 ASN A CA 1
ATOM 4338 C C . ASN A 1 542 ? 28.047 -10.789 -16.156 1 98.19 542 ASN A C 1
ATOM 4340 O O . ASN A 1 542 ? 27.797 -10.859 -17.359 1 98.19 542 ASN A O 1
ATOM 4344 N N . GLU A 1 543 ? 27.734 -11.656 -15.211 1 98 543 GLU A N 1
ATOM 4345 C CA . GLU A 1 543 ? 27.094 -12.891 -15.656 1 98 543 GLU A CA 1
ATOM 4346 C C . GLU A 1 543 ? 26.422 -13.617 -14.492 1 98 543 GLU A C 1
ATOM 4348 O O . GLU A 1 543 ? 26.938 -13.609 -13.375 1 98 543 GLU A O 1
ATOM 4353 N N . VAL A 1 544 ? 25.312 -14.258 -14.812 1 98.5 544 VAL A N 1
ATOM 4354 C CA . VAL A 1 544 ? 24.656 -15.195 -13.898 1 98.5 544 VAL A CA 1
ATOM 4355 C C . VAL A 1 544 ? 24.516 -16.562 -14.578 1 98.5 544 VAL A C 1
ATOM 4357 O O . VAL A 1 544 ? 24.266 -16.625 -15.789 1 98.5 544 VAL A O 1
ATOM 4360 N N . ARG A 1 545 ? 24.672 -17.641 -13.773 1 98.31 545 ARG A N 1
ATOM 4361 C CA . ARG A 1 545 ? 24.562 -19 -14.305 1 98.31 545 ARG A CA 1
ATOM 4362 C C . ARG A 1 545 ? 23.734 -19.875 -13.383 1 98.31 545 ARG A C 1
ATOM 4364 O O . ARG A 1 545 ? 23.875 -19.812 -12.156 1 98.31 545 ARG A O 1
ATOM 4371 N N . GLU A 1 546 ? 22.859 -20.625 -14 1 98.62 546 GLU A N 1
ATOM 4372 C CA . GLU A 1 546 ? 22.172 -21.734 -13.344 1 98.62 546 GLU A CA 1
ATOM 4373 C C . GLU A 1 546 ? 22.594 -23.078 -13.93 1 98.62 546 GLU A C 1
ATOM 4375 O O . GLU A 1 546 ? 22.438 -23.312 -15.133 1 98.62 546 GLU A O 1
ATOM 4380 N N . THR A 1 547 ? 23.125 -23.891 -13.062 1 98.19 547 THR A N 1
ATOM 4381 C CA . THR A 1 547 ? 23.5 -25.25 -13.453 1 98.19 547 THR A CA 1
ATOM 4382 C C . THR A 1 547 ? 22.609 -26.266 -12.75 1 98.19 547 THR A C 1
ATOM 4384 O O . THR A 1 547 ? 22.469 -26.234 -11.523 1 98.19 547 THR A O 1
ATOM 4387 N N . PHE A 1 548 ? 22.094 -27.156 -13.562 1 97.88 548 PHE A N 1
ATOM 4388 C CA . PHE A 1 548 ? 21.141 -28.125 -13.055 1 97.88 548 PHE A CA 1
ATOM 4389 C C . PHE A 1 548 ? 21.734 -29.516 -13.008 1 97.88 548 PHE A C 1
ATOM 4391 O O . PHE A 1 548 ? 22.562 -29.875 -13.859 1 97.88 548 PHE A O 1
ATOM 4398 N N . HIS A 1 549 ? 21.312 -30.234 -11.984 1 96.5 549 HIS A N 1
ATOM 4399 C CA . HIS A 1 549 ? 21.688 -31.625 -11.828 1 96.5 549 HIS A CA 1
ATOM 4400 C C . HIS A 1 549 ? 20.469 -32.531 -11.641 1 96.5 549 HIS A C 1
ATOM 4402 O O . HIS A 1 549 ? 19.359 -32.031 -11.398 1 96.5 549 HIS A O 1
ATOM 4408 N N . GLU A 1 550 ? 20.688 -33.781 -11.812 1 94.75 550 GLU A N 1
ATOM 4409 C CA . GLU A 1 550 ? 19.594 -34.719 -11.555 1 94.75 550 GLU A CA 1
ATOM 4410 C C . GLU A 1 550 ? 19.109 -34.625 -10.109 1 94.75 550 GLU A C 1
ATOM 4412 O O . GLU A 1 550 ? 19.922 -34.625 -9.18 1 94.75 550 GLU A O 1
ATOM 4417 N N . GLU A 1 551 ? 17.781 -34.469 -9.922 1 92.75 551 GLU A N 1
ATOM 4418 C CA . GLU A 1 551 ? 17.234 -34.281 -8.578 1 92.75 551 GLU A CA 1
ATOM 4419 C C . GLU A 1 551 ? 17.109 -35.625 -7.84 1 92.75 551 GLU A C 1
ATOM 4421 O O . GLU A 1 551 ? 17.438 -35.688 -6.652 1 92.75 551 GLU A O 1
ATOM 4426 N N . ASN A 1 552 ? 16.688 -36.656 -8.492 1 90.06 552 ASN A N 1
ATOM 4427 C CA . ASN A 1 552 ? 16.469 -38 -7.934 1 90.06 552 ASN A CA 1
ATOM 4428 C C . ASN A 1 552 ? 15.547 -37.938 -6.719 1 90.06 552 ASN A C 1
ATOM 4430 O O . ASN A 1 552 ? 15.883 -38.5 -5.664 1 90.06 552 ASN A O 1
ATOM 4434 N N . ILE A 1 553 ? 14.5 -37.25 -6.824 1 94.69 553 ILE A N 1
ATOM 4435 C CA . ILE A 1 553 ? 13.555 -37.125 -5.719 1 94.69 553 ILE A CA 1
ATOM 4436 C C . ILE A 1 553 ? 12.609 -38.312 -5.711 1 94.69 553 ILE A C 1
ATOM 4438 O O . ILE A 1 553 ? 11.945 -38.594 -6.707 1 94.69 553 ILE A O 1
ATOM 4442 N N . PRO A 1 554 ? 12.469 -39.031 -4.645 1 95.31 554 PRO A N 1
ATOM 4443 C CA . PRO A 1 554 ? 11.602 -40.219 -4.598 1 95.31 554 PRO A CA 1
ATOM 4444 C C . PRO A 1 554 ? 10.117 -39.844 -4.543 1 95.31 554 PRO A C 1
ATOM 4446 O O . PRO A 1 554 ? 9.773 -38.719 -4.211 1 95.31 554 PRO A O 1
ATOM 4449 N N . ASN A 1 555 ? 9.203 -40.844 -4.785 1 96.88 555 ASN A N 1
ATOM 4450 C CA . ASN A 1 555 ? 7.762 -40.688 -4.684 1 96.88 555 ASN A CA 1
ATOM 4451 C C . ASN A 1 555 ? 7.32 -40.469 -3.24 1 96.88 555 ASN A C 1
ATOM 4453 O O . ASN A 1 555 ? 6.297 -39.844 -2.988 1 96.88 555 ASN A O 1
ATOM 4457 N N . TYR A 1 556 ? 8.117 -40.969 -2.34 1 96.5 556 TYR A N 1
ATOM 4458 C CA . TYR A 1 556 ? 7.781 -40.906 -0.922 1 96.5 556 TYR A CA 1
ATOM 4459 C C . TYR A 1 556 ? 8.742 -40 -0.173 1 96.5 556 TYR A C 1
ATOM 4461 O O . TYR A 1 556 ? 9.953 -40.031 -0.407 1 96.5 556 TYR A O 1
ATOM 4469 N N . ASP A 1 557 ? 8.148 -39.188 0.666 1 95.06 557 ASP A N 1
ATOM 4470 C CA . ASP A 1 557 ? 8.93 -38.188 1.406 1 95.06 557 ASP A CA 1
ATOM 4471 C C . ASP A 1 557 ? 9.633 -38.844 2.598 1 95.06 557 ASP A C 1
ATOM 4473 O O . ASP A 1 557 ? 9.32 -38.531 3.75 1 95.06 557 ASP A O 1
ATOM 4477 N N . ARG A 1 558 ? 10.516 -39.719 2.385 1 88.69 558 ARG A N 1
ATOM 4478 C CA . ARG A 1 558 ? 11.305 -40.406 3.398 1 88.69 558 ARG A CA 1
ATOM 4479 C C . ARG A 1 558 ? 12.781 -40.062 3.275 1 88.69 558 ARG A C 1
ATOM 4481 O O . ARG A 1 558 ? 13.422 -40.406 2.271 1 88.69 558 ARG A O 1
ATOM 4488 N N . TRP A 1 559 ? 13.133 -39.188 4.238 1 86.06 559 TRP A N 1
ATOM 4489 C CA . TRP A 1 559 ? 14.516 -38.75 4.246 1 86.06 559 TRP A CA 1
ATOM 4490 C C . TRP A 1 559 ? 15.219 -39.156 5.531 1 86.06 559 TRP A C 1
ATOM 4492 O O . TRP A 1 559 ? 14.594 -39.281 6.586 1 86.06 559 TRP A O 1
ATOM 4502 N N . MET B 1 1 ? -17.781 84.25 -22.641 1 33.03 1 MET B N 1
ATOM 4503 C CA . MET B 1 1 ? -18.344 83 -22.141 1 33.03 1 MET B CA 1
ATOM 4504 C C . MET B 1 1 ? -17.25 81.938 -21.969 1 33.03 1 MET B C 1
ATOM 4506 O O . MET B 1 1 ? -16.703 81.438 -22.953 1 33.03 1 MET B O 1
ATOM 4510 N N . TYR B 1 2 ? -16.375 82.125 -20.938 1 39.5 2 TYR B N 1
ATOM 4511 C CA . TYR B 1 2 ? -15.195 81.312 -20.594 1 39.5 2 TYR B CA 1
ATOM 4512 C C . TYR B 1 2 ? -15.57 79.875 -20.188 1 39.5 2 TYR B C 1
ATOM 4514 O O . TYR B 1 2 ? -16.547 79.688 -19.469 1 39.5 2 TYR B O 1
ATOM 4522 N N . PRO B 1 3 ? -15.141 78.875 -20.953 1 42.75 3 PRO B N 1
ATOM 4523 C CA . PRO B 1 3 ? -15.414 77.438 -20.688 1 42.75 3 PRO B CA 1
ATOM 4524 C C . PRO B 1 3 ? -14.844 76.938 -19.359 1 42.75 3 PRO B C 1
ATOM 4526 O O . PRO B 1 3 ? -13.688 77.25 -19.031 1 42.75 3 PRO B O 1
ATOM 4529 N N . LEU B 1 4 ? -15.617 76.812 -18.281 1 44 4 LEU B N 1
ATOM 4530 C CA . LEU B 1 4 ? -15.305 76.188 -16.984 1 44 4 LEU B CA 1
ATOM 4531 C C . LEU B 1 4 ? -14.844 74.75 -17.141 1 44 4 LEU B C 1
ATOM 4533 O O . LEU B 1 4 ? -15.609 73.875 -17.594 1 44 4 LEU B O 1
ATOM 4537 N N . THR B 1 5 ? -13.586 74.5 -17.406 1 40.97 5 THR B N 1
ATOM 4538 C CA . THR B 1 5 ? -12.992 73.188 -17.359 1 40.97 5 THR B CA 1
ATOM 4539 C C . THR B 1 5 ? -13.133 72.562 -15.977 1 40.97 5 THR B C 1
ATOM 4541 O O . THR B 1 5 ? -12.586 73.062 -15 1 40.97 5 THR B O 1
ATOM 4544 N N . ARG B 1 6 ? -14.25 71.812 -15.695 1 44.44 6 ARG B N 1
ATOM 4545 C CA . ARG B 1 6 ? -14.43 71.062 -14.477 1 44.44 6 ARG B CA 1
ATOM 4546 C C . ARG B 1 6 ? -13.344 70 -14.328 1 44.44 6 ARG B C 1
ATOM 4548 O O . ARG B 1 6 ? -13.18 69.125 -15.203 1 44.44 6 ARG B O 1
ATOM 4555 N N . PHE B 1 7 ? -12.297 70.312 -13.523 1 40.84 7 PHE B N 1
ATOM 4556 C CA . PHE B 1 7 ? -11.328 69.312 -13.086 1 40.84 7 PHE B CA 1
ATOM 4557 C C . PHE B 1 7 ? -12.008 68.188 -12.242 1 40.84 7 PHE B C 1
ATOM 4559 O O . PHE B 1 7 ? -12.586 68.5 -11.188 1 40.84 7 PHE B O 1
ATOM 4566 N N . LEU B 1 8 ? -12.469 67.125 -12.781 1 41.03 8 LEU B N 1
ATOM 4567 C CA . LEU B 1 8 ? -12.859 65.875 -12.047 1 41.03 8 LEU B CA 1
ATOM 4568 C C . LEU B 1 8 ? -11.695 65.375 -11.219 1 41.03 8 LEU B C 1
ATOM 4570 O O . LEU B 1 8 ? -10.68 64.938 -11.773 1 41.03 8 LEU B O 1
ATOM 4574 N N . CYS B 1 9 ? -11.5 65.812 -9.992 1 40.94 9 CYS B N 1
ATOM 4575 C CA . CYS B 1 9 ? -10.609 65.125 -9.047 1 40.94 9 CYS B CA 1
ATOM 4576 C C . CYS B 1 9 ? -11.008 63.688 -8.852 1 40.94 9 CYS B C 1
ATOM 4578 O O . CYS B 1 9 ? -12.078 63.406 -8.32 1 40.94 9 CYS B O 1
ATOM 4580 N N . GLY B 1 10 ? -10.609 62.812 -9.664 1 41.25 10 GLY B N 1
ATOM 4581 C CA . GLY B 1 10 ? -10.719 61.375 -9.391 1 41.25 10 GLY B CA 1
ATOM 4582 C C . GLY B 1 10 ? -10.172 61 -8.031 1 41.25 10 GLY B C 1
ATOM 4583 O O . GLY B 1 10 ? -8.977 61.188 -7.758 1 41.25 10 GLY B O 1
ATOM 4584 N N . TRP B 1 11 ? -10.945 61.031 -6.98 1 42.47 11 TRP B N 1
ATOM 4585 C CA . TRP B 1 11 ? -10.578 60.406 -5.711 1 42.47 11 TRP B CA 1
ATOM 4586 C C . TRP B 1 11 ? -10.109 58.969 -5.922 1 42.47 11 TRP B C 1
ATOM 4588 O O . TRP B 1 11 ? -10.898 58.125 -6.336 1 42.47 11 TRP B O 1
ATOM 4598 N N . VAL B 1 12 ? -8.867 58.75 -6.129 1 44.53 12 VAL B N 1
ATOM 4599 C CA . VAL B 1 12 ? -8.312 57.406 -5.934 1 44.53 12 VAL B CA 1
ATOM 4600 C C . VAL B 1 12 ? -8.562 56.969 -4.496 1 44.53 12 VAL B C 1
ATOM 4602 O O . VAL B 1 12 ? -7.98 57.5 -3.557 1 44.53 12 VAL B O 1
ATOM 4605 N N . LEU B 1 13 ? -9.719 56.438 -4.195 1 40.12 13 LEU B N 1
ATOM 4606 C CA . LEU B 1 13 ? -9.836 55.656 -2.969 1 40.12 13 LEU B CA 1
ATOM 4607 C C . LEU B 1 13 ? -8.711 54.656 -2.865 1 40.12 13 LEU B C 1
ATOM 4609 O O . LEU B 1 13 ? -8.672 53.688 -3.629 1 40.12 13 LEU B O 1
ATOM 4613 N N . LEU B 1 14 ? -7.621 55.125 -2.441 1 40.94 14 LEU B N 1
ATOM 4614 C CA . LEU B 1 14 ? -6.66 54.125 -1.974 1 40.94 14 LEU B CA 1
ATOM 4615 C C . LEU B 1 14 ? -7.336 53.125 -1.051 1 40.94 14 LEU B C 1
ATOM 4617 O O . LEU B 1 14 ? -7.719 53.438 0.072 1 40.94 14 LEU B O 1
ATOM 4621 N N . PHE B 1 15 ? -8.016 52.156 -1.539 1 42.66 15 PHE B N 1
ATOM 4622 C CA . PHE B 1 15 ? -8.336 51.031 -0.693 1 42.66 15 PHE B CA 1
ATOM 4623 C C . PHE B 1 15 ? -7.121 50.562 0.107 1 42.66 15 PHE B C 1
ATOM 4625 O O . PHE B 1 15 ? -6.203 49.969 -0.44 1 42.66 15 PHE B O 1
ATOM 4632 N N . LEU B 1 16 ? -6.75 51.312 1.05 1 44.88 16 LEU B N 1
ATOM 4633 C CA . LEU B 1 16 ? -5.801 50.719 1.983 1 44.88 16 LEU B CA 1
ATOM 4634 C C . LEU B 1 16 ? -6.277 49.344 2.426 1 44.88 16 LEU B C 1
ATOM 4636 O O . LEU B 1 16 ? -7.422 49.188 2.863 1 44.88 16 LEU B O 1
ATOM 4640 N N . PRO B 1 17 ? -5.648 48.344 2.02 1 51.91 17 PRO B N 1
ATOM 4641 C CA . PRO B 1 17 ? -6.066 47.031 2.516 1 51.91 17 PRO B CA 1
ATOM 4642 C C . PRO B 1 17 ? -6.289 47 4.027 1 51.91 17 PRO B C 1
ATOM 4644 O O . PRO B 1 17 ? -5.41 47.406 4.789 1 51.91 17 PRO B O 1
ATOM 4647 N N . VAL B 1 18 ? -7.469 47.25 4.52 1 54.88 18 VAL B N 1
ATOM 4648 C CA . VAL B 1 18 ? -7.844 47.125 5.926 1 54.88 18 VAL B CA 1
ATOM 4649 C C . VAL B 1 18 ? -7.195 45.906 6.531 1 54.88 18 VAL B C 1
ATOM 4651 O O . VAL B 1 18 ? -7.43 44.781 6.074 1 54.88 18 VAL B O 1
ATOM 4654 N N . ALA B 1 19 ? -6.195 46.156 7.324 1 64.69 19 ALA B N 1
ATOM 4655 C CA . ALA B 1 19 ? -5.578 45.062 8.094 1 64.69 19 ALA B CA 1
ATOM 4656 C C . ALA B 1 19 ? -6.637 44.25 8.828 1 64.69 19 ALA B C 1
ATOM 4658 O O . ALA B 1 19 ? -7.57 44.812 9.406 1 64.69 19 ALA B O 1
ATOM 4659 N N . GLN B 1 20 ? -6.691 42.938 8.547 1 78.5 20 GLN B N 1
ATOM 4660 C CA . GLN B 1 20 ? -7.613 42.062 9.234 1 78.5 20 GLN B CA 1
ATOM 4661 C C . GLN B 1 20 ? -6.957 41.406 10.461 1 78.5 20 GLN B C 1
ATOM 4663 O O . GLN B 1 20 ? -5.738 41.219 10.484 1 78.5 20 GLN B O 1
ATOM 4668 N N . ALA B 1 21 ? -7.77 41.219 11.492 1 88.12 21 ALA B N 1
ATOM 4669 C CA . ALA B 1 21 ? -7.312 40.625 12.75 1 88.12 21 ALA B CA 1
ATOM 4670 C C . ALA B 1 21 ? -6.863 39.188 12.547 1 88.12 21 ALA B C 1
ATOM 4672 O O . ALA B 1 21 ? -7.559 38.406 11.906 1 88.12 21 ALA B O 1
ATOM 4673 N N . ILE B 1 22 ? -5.699 38.906 13.07 1 93.81 22 ILE B N 1
ATOM 4674 C CA . ILE B 1 22 ? -5.168 37.531 12.992 1 93.81 22 ILE B CA 1
ATOM 4675 C C . ILE B 1 22 ? -5.324 36.844 14.344 1 93.81 22 ILE B C 1
ATOM 4677 O O . ILE B 1 22 ? 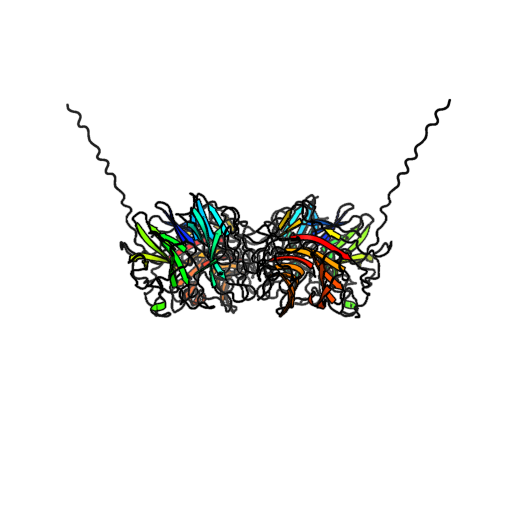-4.75 37.281 15.344 1 93.81 22 ILE B O 1
ATOM 4681 N N . TRP B 1 23 ? -6.145 35.781 14.367 1 94.75 23 TRP B N 1
ATOM 4682 C CA . TRP B 1 23 ? -6.379 35 15.57 1 94.75 23 TRP B CA 1
ATOM 4683 C C . TRP B 1 23 ? -5.961 33.562 15.367 1 94.75 23 TRP B C 1
ATOM 4685 O O . TRP B 1 23 ? -6.184 32.969 14.297 1 94.75 23 TRP B O 1
ATOM 4695 N N . ASN B 1 24 ? -5.375 33 16.438 1 96.56 24 ASN B N 1
ATOM 4696 C CA . ASN B 1 24 ? -5.094 31.578 16.406 1 96.56 24 ASN B CA 1
ATOM 4697 C C . ASN B 1 24 ? -6.316 30.766 16.812 1 96.56 24 ASN B C 1
ATOM 4699 O O . ASN B 1 24 ? -7.074 31.172 17.703 1 96.56 24 ASN B O 1
ATOM 4703 N N . PRO B 1 25 ? -6.43 29.531 16.234 1 97.38 25 PRO B N 1
ATOM 4704 C CA . PRO B 1 25 ? -5.656 29.047 15.086 1 97.38 25 PRO B CA 1
ATOM 4705 C C . PRO B 1 25 ? -5.996 29.781 13.797 1 97.38 25 PRO B C 1
ATOM 4707 O O . PRO B 1 25 ? -7.148 30.172 13.578 1 97.38 25 PRO B O 1
ATOM 4710 N N . ILE B 1 26 ? -5.02 29.906 12.906 1 97.56 26 ILE B N 1
ATOM 4711 C CA . ILE B 1 26 ? -5.273 30.625 11.664 1 97.56 26 ILE B CA 1
ATOM 4712 C C . ILE B 1 26 ? -5.949 29.688 10.656 1 97.56 26 ILE B C 1
ATOM 4714 O O . ILE B 1 26 ? -6.668 30.156 9.766 1 97.56 26 ILE B O 1
ATOM 4718 N N . ILE B 1 27 ? -5.707 28.438 10.68 1 98.12 27 ILE B N 1
ATOM 4719 C CA . ILE B 1 27 ? -6.465 27.406 9.984 1 98.12 27 ILE B CA 1
ATOM 4720 C C . ILE B 1 27 ? -6.938 26.359 10.984 1 98.12 27 ILE B C 1
ATOM 4722 O O . ILE B 1 27 ? -6.164 25.484 11.391 1 98.12 27 ILE B O 1
ATOM 4726 N N . SER B 1 28 ? -8.203 26.422 11.305 1 97.12 28 SER B N 1
ATOM 4727 C CA . SER B 1 28 ? -8.766 25.531 12.312 1 97.12 28 SER B CA 1
ATOM 4728 C C . SER B 1 28 ? -9.055 24.141 11.734 1 97.12 28 SER B C 1
ATOM 4730 O O . SER B 1 28 ? -9.203 24 10.516 1 97.12 28 SER B O 1
ATOM 4732 N N . GLY B 1 29 ? -9.133 23.094 12.656 1 98.06 29 GLY B N 1
ATOM 4733 C CA . GLY B 1 29 ? -9.148 21.703 12.227 1 98.06 29 GLY B CA 1
ATOM 4734 C C . GLY B 1 29 ? -7.77 21.141 11.953 1 98.06 29 GLY B C 1
ATOM 4735 O O . GLY B 1 29 ? -6.801 21.906 11.852 1 98.06 29 GLY B O 1
ATOM 4736 N N . TRP B 1 30 ? -7.637 19.844 11.906 1 98.38 30 TRP B N 1
ATOM 4737 C CA . TRP B 1 30 ? -6.297 19.297 11.719 1 98.38 30 TRP B CA 1
ATOM 4738 C C . TRP B 1 30 ? -5.715 19.75 10.375 1 98.38 30 TRP B C 1
ATOM 4740 O O . TRP B 1 30 ? -6.285 19.469 9.32 1 98.38 30 TRP B O 1
ATOM 4750 N N . ASN B 1 31 ? -4.68 20.438 10.352 1 98.69 31 ASN B N 1
ATOM 4751 C CA . ASN B 1 31 ? -3.803 20.953 9.305 1 98.69 31 ASN B CA 1
ATOM 4752 C C . ASN B 1 31 ? -2.357 21.047 9.781 1 98.69 31 ASN B C 1
ATOM 4754 O O . ASN B 1 31 ? -1.792 22.141 9.82 1 98.69 31 ASN B O 1
ATOM 4758 N N . PRO B 1 32 ? -1.773 19.906 10.016 1 98.25 32 PRO B N 1
ATOM 4759 C CA . PRO B 1 32 ? -0.454 19.906 10.656 1 98.25 32 PRO B CA 1
ATOM 4760 C C . PRO B 1 32 ? 0.676 20.188 9.672 1 98.25 32 PRO B C 1
ATOM 4762 O O . PRO B 1 32 ? 0.466 20.156 8.453 1 98.25 32 PRO B O 1
ATOM 4765 N N . ASP B 1 33 ? 1.833 20.562 10.258 1 98.5 33 ASP B N 1
ATOM 4766 C CA . ASP B 1 33 ? 3.086 20.781 9.539 1 98.5 33 ASP B CA 1
ATOM 4767 C C . ASP B 1 33 ? 2.947 21.891 8.516 1 98.5 33 ASP B C 1
ATOM 4769 O O . ASP B 1 33 ? 3.305 21.719 7.348 1 98.5 33 ASP B O 1
ATOM 4773 N N . PRO B 1 34 ? 2.445 23.016 8.961 1 98.81 34 PRO B N 1
ATOM 4774 C CA . PRO B 1 34 ? 2.227 24.094 7.996 1 98.81 34 PRO B CA 1
ATOM 4775 C C . PRO B 1 34 ? 3.531 24.656 7.434 1 98.81 34 PRO B C 1
ATOM 4777 O O . PRO B 1 34 ? 4.406 25.078 8.195 1 98.81 34 PRO B O 1
ATOM 4780 N N . ALA B 1 35 ? 3.633 24.641 6.164 1 98.81 35 ALA B N 1
ATOM 4781 C CA . ALA B 1 35 ? 4.758 25.219 5.438 1 98.81 35 ALA B CA 1
ATOM 4782 C C . ALA B 1 35 ? 4.332 26.484 4.684 1 98.81 35 ALA B C 1
ATOM 4784 O O . ALA B 1 35 ? 3.752 26.391 3.598 1 98.81 35 ALA B O 1
ATOM 4785 N N . ILE B 1 36 ? 4.66 27.625 5.238 1 98.75 36 ILE B N 1
ATOM 4786 C CA . ILE B 1 36 ? 4.238 28.891 4.637 1 98.75 36 ILE B CA 1
ATOM 4787 C C . ILE B 1 36 ? 5.309 29.391 3.67 1 98.75 36 ILE B C 1
ATOM 4789 O O . ILE B 1 36 ? 6.504 29.203 3.916 1 98.75 36 ILE B O 1
ATOM 4793 N N . LEU B 1 37 ? 4.902 29.953 2.57 1 98.38 37 LEU B N 1
ATOM 4794 C CA . LEU B 1 37 ? 5.746 30.578 1.557 1 98.38 37 LEU B CA 1
ATOM 4795 C C . LEU B 1 37 ? 5.141 31.891 1.089 1 98.38 37 LEU B C 1
ATOM 4797 O O . LEU B 1 37 ? 3.945 31.969 0.798 1 98.38 37 LEU B O 1
ATOM 4801 N N . THR B 1 38 ? 5.941 32.906 1.114 1 97.5 38 THR B N 1
ATOM 4802 C CA . THR B 1 38 ? 5.555 34.219 0.569 1 97.5 38 THR B CA 1
ATOM 4803 C C . THR B 1 38 ? 6.129 34.406 -0.831 1 97.5 38 THR B C 1
ATOM 4805 O O . THR B 1 38 ? 7.336 34.25 -1.036 1 97.5 38 THR B O 1
ATOM 4808 N N . VAL B 1 39 ? 5.309 34.656 -1.777 1 96.12 39 VAL B N 1
ATOM 4809 C CA . VAL B 1 39 ? 5.711 35.031 -3.129 1 96.12 39 VAL B CA 1
ATOM 4810 C C . VAL B 1 39 ? 4.961 36.281 -3.566 1 96.12 39 VAL B C 1
ATOM 4812 O O . VAL B 1 39 ? 3.74 36.25 -3.734 1 96.12 39 VAL B O 1
ATOM 4815 N N . GLY B 1 40 ? 5.648 37.344 -3.777 1 93.12 40 GLY B N 1
ATOM 4816 C CA . GLY B 1 40 ? 4.98 38.625 -4.012 1 93.12 40 GLY B CA 1
ATOM 4817 C C . GLY B 1 40 ? 4.113 39.062 -2.846 1 93.12 40 GLY B C 1
ATOM 4818 O O . GLY B 1 40 ? 4.578 39.125 -1.705 1 93.12 40 GLY B O 1
ATOM 4819 N N . ASP B 1 41 ? 2.84 39.312 -3.152 1 93.75 41 ASP B N 1
ATOM 4820 C CA . ASP B 1 41 ? 1.915 39.812 -2.131 1 93.75 41 ASP B CA 1
ATOM 4821 C C . ASP B 1 41 ? 1.005 38.688 -1.641 1 93.75 41 ASP B C 1
ATOM 4823 O O . ASP B 1 41 ? 0.023 38.938 -0.938 1 93.75 41 ASP B O 1
ATOM 4827 N N . ASP B 1 42 ? 1.382 37.469 -2.027 1 96.69 42 ASP B N 1
ATOM 4828 C CA . ASP B 1 42 ? 0.527 36.344 -1.699 1 96.69 42 ASP B CA 1
ATOM 4829 C C . ASP B 1 42 ? 1.212 35.406 -0.702 1 96.69 42 ASP B C 1
ATOM 4831 O O . ASP B 1 42 ? 2.436 35.25 -0.72 1 96.69 42 ASP B O 1
ATOM 4835 N N . TYR B 1 43 ? 0.409 34.812 0.18 1 98.06 43 TYR B N 1
ATOM 4836 C CA . TYR B 1 43 ? 0.867 33.812 1.146 1 98.06 43 TYR B CA 1
ATOM 4837 C C . TYR B 1 43 ? 0.243 32.469 0.868 1 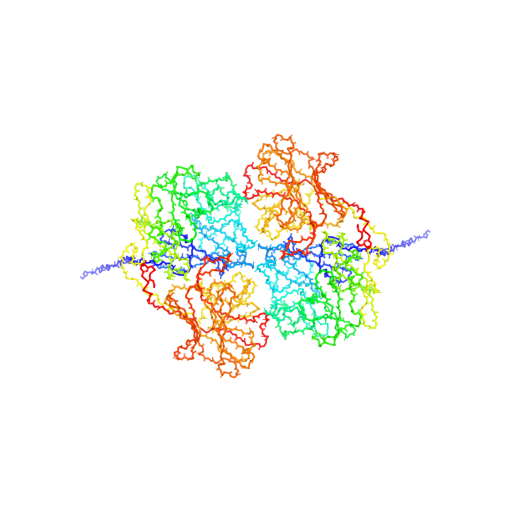98.06 43 TYR B C 1
ATOM 4839 O O . TYR B 1 43 ? -0.96 32.375 0.615 1 98.06 43 TYR B O 1
ATOM 4847 N N . TYR B 1 44 ? 1.086 31.438 0.859 1 98.75 44 TYR B N 1
ATOM 4848 C CA . TYR B 1 44 ? 0.627 30.078 0.653 1 98.75 44 TYR B CA 1
ATOM 4849 C C . TYR B 1 44 ? 1.058 29.172 1.807 1 98.75 44 TYR B C 1
ATOM 4851 O O . TYR B 1 44 ? 2.15 29.344 2.354 1 98.75 44 TYR B O 1
ATOM 4859 N N . ILE B 1 45 ? 0.172 28.25 2.197 1 98.88 45 ILE B N 1
ATOM 4860 C CA . ILE B 1 45 ? 0.51 27.25 3.207 1 98.88 45 ILE B CA 1
ATOM 4861 C C . ILE B 1 45 ? 0.162 25.859 2.688 1 98.88 45 ILE B C 1
ATOM 4863 O O . ILE B 1 45 ? -0.957 25.609 2.227 1 98.88 45 ILE B O 1
ATOM 4867 N N . ALA B 1 46 ? 1.137 24.969 2.65 1 98.94 46 ALA B N 1
ATOM 4868 C CA . ALA B 1 46 ? 0.887 23.531 2.43 1 98.94 46 ALA B CA 1
ATOM 4869 C C . ALA B 1 46 ? 0.827 22.781 3.754 1 98.94 46 ALA B C 1
ATOM 4871 O O . ALA B 1 46 ? 1.611 23.047 4.668 1 98.94 46 ALA B O 1
ATOM 4872 N N . THR B 1 47 ? -0.089 21.781 3.898 1 98.88 47 THR B N 1
ATOM 4873 C CA . THR B 1 47 ? -0.188 21 5.117 1 98.88 47 THR B CA 1
ATOM 4874 C C . THR B 1 47 ? -0.277 19.5 4.789 1 98.88 47 THR B C 1
ATOM 4876 O O . THR B 1 47 ? -0.525 19.141 3.639 1 98.88 47 THR B O 1
ATOM 4879 N N . SER B 1 48 ? 0 18.672 5.773 1 98.75 48 SER B N 1
ATOM 4880 C CA . SER B 1 48 ? -0.09 17.234 5.621 1 98.75 48 SER B CA 1
ATOM 4881 C C . SER B 1 48 ? -1.527 16.781 5.359 1 98.75 48 SER B C 1
ATOM 4883 O O . SER B 1 48 ? -2.473 17.438 5.816 1 98.75 48 SER B O 1
ATOM 4885 N N . SER B 1 49 ? -1.625 15.633 4.629 1 98.62 49 SER B N 1
ATOM 4886 C CA . SER B 1 49 ? -2.957 15.117 4.34 1 98.62 49 SER B CA 1
ATOM 4887 C C . SER B 1 49 ? -3.08 13.648 4.746 1 98.62 49 SER B C 1
ATOM 4889 O O . SER B 1 49 ? -4.184 13.102 4.789 1 98.62 49 SER B O 1
ATOM 4891 N N . PHE B 1 50 ? -1.992 12.977 4.996 1 98.31 50 PHE B N 1
ATOM 4892 C CA . PHE B 1 50 ? -1.953 11.617 5.516 1 98.31 50 PHE B CA 1
ATOM 4893 C C . PHE B 1 50 ? -2.664 10.656 4.574 1 98.31 50 PHE B C 1
ATOM 4895 O O . PHE B 1 50 ? -2.352 10.602 3.381 1 98.31 50 PHE B O 1
ATOM 4902 N N . GLU B 1 51 ? -3.553 9.789 5.059 1 98.25 51 GLU B N 1
ATOM 4903 C CA . GLU B 1 51 ? -4.176 8.75 4.246 1 98.25 51 GLU B CA 1
ATOM 4904 C C . GLU B 1 51 ? -5.359 9.305 3.457 1 98.25 51 GLU B C 1
ATOM 4906 O O . GLU B 1 51 ? -6.094 8.555 2.818 1 98.25 51 GLU B O 1
ATOM 4911 N N . TYR B 1 52 ? -5.523 10.594 3.393 1 98.56 52 TYR B N 1
ATOM 4912 C CA . TYR B 1 52 ? -6.688 11.203 2.756 1 98.56 52 TYR B CA 1
ATOM 4913 C C . TYR B 1 52 ? -6.348 11.68 1.352 1 98.56 52 TYR B C 1
ATOM 4915 O O . TYR B 1 52 ? -5.191 11.984 1.053 1 98.56 52 TYR B O 1
ATOM 4923 N N . TRP B 1 53 ? -7.43 11.773 0.532 1 98.25 53 TRP B N 1
ATOM 4924 C CA . TRP B 1 53 ? -7.367 12.125 -0.882 1 98.25 53 TRP B CA 1
ATOM 4925 C C . TRP B 1 53 ? -8.383 13.211 -1.219 1 98.25 53 TRP B C 1
ATOM 4927 O O . TRP B 1 53 ? -9.547 13.133 -0.815 1 98.25 53 TRP B O 1
ATOM 4937 N N . PRO B 1 54 ? -8 14.25 -2.053 1 98.12 54 PRO B N 1
ATOM 4938 C CA . PRO B 1 54 ? -6.68 14.547 -2.605 1 98.12 54 PRO B CA 1
ATOM 4939 C C . PRO B 1 54 ? -5.664 14.938 -1.532 1 98.12 54 PRO B C 1
ATOM 4941 O O . PRO B 1 54 ? -6.031 15.117 -0.367 1 98.12 54 PRO B O 1
ATOM 4944 N N . GLY B 1 55 ? -4.387 15.016 -2.006 1 98.69 55 GLY B N 1
ATOM 4945 C CA . GLY B 1 55 ? -3.332 15.148 -1.016 1 98.69 55 GLY B CA 1
ATOM 4946 C C . GLY B 1 55 ? -2.715 16.531 -0.983 1 98.69 55 GLY B C 1
ATOM 4947 O O . GLY B 1 55 ? -2.65 17.219 -2.008 1 98.69 55 GLY B O 1
ATOM 4948 N N . ILE B 1 56 ? -2.299 16.906 0.207 1 98.81 56 ILE B N 1
ATOM 4949 C CA . ILE B 1 56 ? -1.542 18.109 0.516 1 98.81 56 ILE B CA 1
ATOM 4950 C C . ILE B 1 56 ? -2.311 19.344 0.033 1 98.81 56 ILE B C 1
ATOM 4952 O O . ILE B 1 56 ? -1.984 19.922 -1.01 1 98.81 56 ILE B O 1
ATOM 4956 N N . PRO B 1 57 ? -3.201 19.812 0.801 1 98.81 57 PRO B N 1
ATOM 4957 C CA . PRO B 1 57 ? -3.895 21.047 0.457 1 98.81 57 PRO B CA 1
ATOM 4958 C C . PRO B 1 57 ? -2.969 22.266 0.467 1 98.81 57 PRO B C 1
ATOM 4960 O O . PRO B 1 57 ? -2.07 22.359 1.309 1 98.81 57 PRO B O 1
ATOM 4963 N N . ILE B 1 58 ? -3.203 23.125 -0.492 1 98.88 58 ILE B N 1
ATOM 4964 C CA . ILE B 1 58 ? -2.533 24.406 -0.577 1 98.88 58 ILE B CA 1
ATOM 4965 C C . ILE B 1 58 ? -3.523 25.531 -0.245 1 98.88 58 ILE B C 1
ATOM 4967 O O . ILE B 1 58 ? -4.48 25.75 -0.989 1 98.88 58 ILE B O 1
ATOM 4971 N N . TYR B 1 59 ? -3.24 26.188 0.871 1 98.81 59 TYR B N 1
ATOM 4972 C CA . TYR B 1 59 ? -4.051 27.328 1.284 1 98.81 59 TYR B CA 1
ATOM 4973 C C . TYR B 1 59 ? -3.471 28.625 0.751 1 98.81 59 TYR B C 1
ATOM 4975 O O . TYR B 1 59 ? -2.266 28.734 0.508 1 98.81 59 TYR B O 1
ATOM 4983 N N . HIS B 1 60 ? -4.344 29.625 0.58 1 98.69 60 HIS B N 1
ATOM 4984 C CA . HIS B 1 60 ? -3.957 30.938 0.063 1 98.69 60 HIS B CA 1
ATOM 4985 C C . HIS B 1 60 ? -4.551 32.062 0.907 1 98.69 60 HIS B C 1
ATOM 4987 O O . HIS B 1 60 ? -5.691 31.953 1.37 1 98.69 60 HIS B O 1
ATOM 4993 N N . SER B 1 61 ? -3.787 33.062 1.189 1 97.5 61 SER B N 1
ATOM 4994 C CA . SER B 1 61 ? -4.223 34.281 1.874 1 97.5 61 SER B CA 1
ATOM 4995 C C . SER B 1 61 ? -3.531 35.5 1.304 1 97.5 61 SER B C 1
ATOM 4997 O O . SER B 1 61 ? -2.418 35.406 0.783 1 97.5 61 SER B O 1
ATOM 4999 N N . LYS B 1 62 ? -4.152 36.688 1.432 1 95.12 62 LYS B N 1
ATOM 5000 C CA . LYS B 1 62 ? -3.559 37.969 1.066 1 95.12 62 LYS B CA 1
ATOM 5001 C C . LYS B 1 62 ? -3.281 38.812 2.303 1 95.12 62 LYS B C 1
ATOM 5003 O O . LYS B 1 62 ? -2.561 39.812 2.229 1 95.12 62 LYS B O 1
ATOM 5008 N N . ASP B 1 63 ? -3.785 38.406 3.461 1 92.69 63 ASP B N 1
ATOM 5009 C CA . ASP B 1 63 ? -3.719 39.25 4.637 1 92.69 63 ASP B CA 1
ATOM 5010 C C . ASP B 1 63 ? -3.271 38.469 5.867 1 92.69 63 ASP B C 1
ATOM 5012 O O . ASP B 1 63 ? -3.311 39 6.988 1 92.69 63 ASP B O 1
ATOM 5016 N N . LEU B 1 64 ? -2.936 37.156 5.73 1 95.12 64 LEU B N 1
ATOM 5017 C CA . LEU B 1 64 ? -2.465 36.25 6.781 1 95.12 64 LEU B CA 1
ATOM 5018 C C . LEU B 1 64 ? -3.578 35.969 7.777 1 95.12 64 LEU B C 1
ATOM 5020 O O . LEU B 1 64 ? -3.344 35.312 8.797 1 95.12 64 LEU B O 1
ATOM 5024 N N . SER B 1 65 ? -4.812 36.375 7.492 1 93 65 SER B N 1
ATOM 5025 C CA . SER B 1 65 ? -5.938 36.156 8.398 1 93 65 SER B CA 1
ATOM 5026 C C . SER B 1 65 ? -6.988 35.25 7.781 1 93 65 SER B C 1
ATOM 5028 O O . SER B 1 65 ? -7.48 34.312 8.438 1 93 65 SER B O 1
ATOM 5030 N N . ASN B 1 66 ? -7.312 35.531 6.547 1 93.38 66 ASN B N 1
ATOM 5031 C CA . ASN B 1 66 ? -8.305 34.719 5.82 1 93.38 66 ASN B CA 1
ATOM 5032 C C . ASN B 1 66 ? -7.641 33.719 4.898 1 93.38 66 ASN B C 1
ATOM 5034 O O . ASN B 1 66 ? -6.949 34.094 3.949 1 93.38 66 ASN B O 1
ATOM 5038 N N . TRP B 1 67 ? -7.883 32.5 5.199 1 97 67 TRP B N 1
ATOM 5039 C CA . TRP B 1 67 ? -7.258 31.406 4.438 1 97 67 TRP B CA 1
ATOM 5040 C C . TRP B 1 67 ? -8.312 30.562 3.727 1 97 67 TRP B C 1
ATOM 5042 O O . TRP B 1 67 ? -9.305 30.172 4.332 1 97 67 TRP B O 1
ATOM 5052 N N . THR B 1 68 ? -8.07 30.312 2.428 1 97 68 THR B N 1
ATOM 5053 C CA . THR B 1 68 ? -8.93 29.438 1.635 1 97 68 THR B CA 1
ATOM 5054 C C . THR B 1 68 ? -8.102 28.375 0.925 1 97 68 THR B C 1
ATOM 5056 O O . THR B 1 68 ? -6.914 28.562 0.665 1 97 68 THR B O 1
ATOM 5059 N N . ILE B 1 69 ? -8.734 27.266 0.603 1 98.25 69 ILE B N 1
ATOM 5060 C CA . ILE B 1 69 ? -8.047 26.234 -0.17 1 98.25 69 ILE B CA 1
ATOM 5061 C C . ILE B 1 69 ? -7.926 26.672 -1.627 1 98.25 69 ILE B C 1
ATOM 5063 O O . ILE B 1 69 ? -8.938 26.875 -2.305 1 98.25 69 ILE B O 1
ATOM 5067 N N . LYS B 1 70 ? -6.77 26.781 -2.039 1 98.06 70 LYS B N 1
ATOM 5068 C CA . LYS B 1 70 ? -6.512 27.109 -3.438 1 98.06 70 LYS B CA 1
ATOM 5069 C C . LYS B 1 70 ? -6.535 25.859 -4.309 1 98.06 70 LYS B C 1
ATOM 5071 O O . LYS B 1 70 ? -7.078 25.891 -5.418 1 98.06 70 LYS B O 1
ATOM 5076 N N . SER B 1 71 ? -5.863 24.875 -3.865 1 98.31 71 SER B N 1
ATOM 5077 C CA . SER B 1 71 ? -5.719 23.625 -4.594 1 98.31 71 SER B CA 1
ATOM 5078 C C . SER B 1 71 ? -5.23 22.5 -3.678 1 98.31 71 SER B C 1
ATOM 5080 O O . SER B 1 71 ? -5.059 22.719 -2.475 1 98.31 71 SER B O 1
ATOM 5082 N N . HIS B 1 72 ? -5.176 21.344 -4.266 1 98.69 72 HIS B N 1
ATOM 5083 C CA . HIS B 1 72 ? -4.41 20.234 -3.713 1 98.69 72 HIS B CA 1
ATOM 5084 C C . HIS B 1 72 ? -3.238 19.859 -4.621 1 98.69 72 HIS B C 1
ATOM 5086 O O . HIS B 1 72 ? -3.371 19.875 -5.844 1 98.69 72 HIS B O 1
ATOM 5092 N N . ALA B 1 73 ? -2.154 19.484 -4.039 1 98.81 73 ALA B N 1
ATOM 5093 C CA . ALA B 1 73 ? -0.954 19.219 -4.828 1 98.81 73 ALA B CA 1
ATOM 5094 C C . ALA B 1 73 ? -1.029 17.859 -5.504 1 98.81 73 ALA B C 1
ATOM 5096 O O . ALA B 1 73 ? -0.5 17.672 -6.602 1 98.81 73 ALA B O 1
ATOM 5097 N N . LEU B 1 74 ? -1.642 16.922 -4.84 1 98.56 74 LEU B N 1
ATOM 5098 C CA . LEU B 1 74 ? -1.702 15.539 -5.332 1 98.56 74 LEU B CA 1
ATOM 5099 C C . LEU B 1 74 ? -3.137 15.148 -5.668 1 98.56 74 LEU B C 1
ATOM 5101 O O . LEU B 1 74 ? -3.936 14.867 -4.773 1 98.56 74 LEU B O 1
ATOM 5105 N N . THR B 1 75 ? -3.416 15.062 -7.012 1 97.56 75 THR B N 1
ATOM 5106 C CA . THR B 1 75 ? -4.801 14.867 -7.422 1 97.56 75 THR B CA 1
ATOM 5107 C C . THR B 1 75 ? -4.914 13.703 -8.406 1 97.56 75 THR B C 1
ATOM 5109 O O . THR B 1 75 ? -5.996 13.422 -8.922 1 97.56 75 THR B O 1
ATOM 5112 N N . ARG B 1 76 ? -3.775 13.039 -8.688 1 95.62 76 ARG B N 1
ATOM 5113 C CA . ARG B 1 76 ? -3.762 11.891 -9.594 1 95.62 76 ARG B CA 1
ATOM 5114 C C . ARG B 1 76 ? -3.176 10.664 -8.906 1 95.62 76 ARG B C 1
ATOM 5116 O O . ARG B 1 76 ? -2.211 10.773 -8.148 1 95.62 76 ARG B O 1
ATOM 5123 N N . PRO B 1 77 ? -3.709 9.484 -9.219 1 91.19 77 PRO B N 1
ATOM 5124 C CA . PRO B 1 77 ? -3.201 8.273 -8.578 1 91.19 77 PRO B CA 1
ATOM 5125 C C . PRO B 1 77 ? -1.712 8.047 -8.836 1 91.19 77 PRO B C 1
ATOM 5127 O O . PRO B 1 77 ? -1.02 7.465 -7.996 1 91.19 77 PRO B O 1
ATOM 5130 N N . GLU B 1 78 ? -1.178 8.57 -9.922 1 89.75 78 GLU B N 1
ATOM 5131 C CA . GLU B 1 78 ? 0.235 8.414 -10.25 1 89.75 78 GLU B CA 1
ATOM 5132 C C . GLU B 1 78 ? 1.119 9.195 -9.281 1 89.75 78 GLU B C 1
ATOM 5134 O O . GLU B 1 78 ? 2.293 8.867 -9.102 1 89.75 78 GLU B O 1
ATOM 5139 N N . GLN B 1 79 ? 0.521 10.172 -8.664 1 93.88 79 GLN B N 1
ATOM 5140 C CA . GLN B 1 79 ? 1.276 11.008 -7.742 1 93.88 79 GLN B CA 1
ATOM 5141 C C . GLN B 1 79 ? 1.181 10.484 -6.312 1 93.88 79 GLN B C 1
ATOM 5143 O O . GLN B 1 79 ? 2.119 10.633 -5.527 1 93.88 79 GLN B O 1
ATOM 5148 N N . LEU B 1 80 ? 0.036 9.914 -6.051 1 96 80 LEU B N 1
ATOM 5149 C CA . LEU B 1 80 ? -0.235 9.523 -4.672 1 96 80 LEU B CA 1
ATOM 5150 C C . LEU B 1 80 ? -0.983 8.195 -4.617 1 96 80 LEU B C 1
ATOM 5152 O O . LEU B 1 80 ? -2.215 8.172 -4.66 1 96 80 LEU B O 1
ATOM 5156 N N . GLN B 1 81 ? -0.204 7.164 -4.473 1 93.31 81 GLN B N 1
ATOM 5157 C CA . GLN B 1 81 ? -0.771 5.824 -4.359 1 93.31 81 GLN B CA 1
ATOM 5158 C C . GLN B 1 81 ? -0.919 5.41 -2.9 1 93.31 81 GLN B C 1
ATOM 5160 O O . GLN B 1 81 ? 0.07 5.098 -2.234 1 93.31 81 GLN B O 1
ATOM 5165 N N . LEU B 1 82 ? -2.16 5.305 -2.408 1 97.25 82 LEU B N 1
ATOM 5166 C CA . LEU B 1 82 ? -2.406 5.082 -0.989 1 97.25 82 LEU B CA 1
ATOM 5167 C C . LEU B 1 82 ? -3.16 3.773 -0.768 1 97.25 82 LEU B C 1
ATOM 5169 O O . LEU B 1 82 ? -3.904 3.639 0.206 1 97.25 82 LEU B O 1
ATOM 5173 N N . TYR B 1 83 ? -3.018 2.793 -1.662 1 95.69 83 TYR B N 1
ATOM 5174 C CA . TYR B 1 83 ? -3.756 1.543 -1.521 1 95.69 83 TYR B CA 1
ATOM 5175 C C . TYR B 1 83 ? -3.234 0.731 -0.342 1 95.69 83 TYR B C 1
ATOM 5177 O O . TYR B 1 83 ? -2.029 0.498 -0.224 1 95.69 83 TYR B O 1
ATOM 5185 N N . GLY B 1 84 ? -4.125 0.35 0.561 1 95.44 84 GLY B N 1
ATOM 5186 C CA . GLY B 1 84 ? -3.752 -0.446 1.72 1 95.44 84 GLY B CA 1
ATOM 5187 C C . GLY B 1 84 ? -3.037 0.355 2.791 1 95.44 84 GLY B C 1
ATOM 5188 O O . GLY B 1 84 ? -2.506 -0.212 3.746 1 95.44 84 GLY B O 1
ATOM 5189 N N . THR B 1 85 ? -3.02 1.625 2.662 1 97.38 85 THR B N 1
ATOM 5190 C CA . THR B 1 85 ? -2.295 2.486 3.592 1 97.38 85 THR B CA 1
ATOM 5191 C C . THR B 1 85 ? -3.074 2.652 4.895 1 97.38 85 THR B C 1
ATOM 5193 O O . THR B 1 85 ? -4.273 2.938 4.871 1 97.38 85 THR B O 1
ATOM 5196 N N . PRO B 1 86 ? -2.447 2.475 6.07 1 97.25 86 PRO B N 1
ATOM 5197 C CA . PRO B 1 86 ? -3.158 2.566 7.352 1 97.25 86 PRO B CA 1
ATOM 5198 C C . PRO B 1 86 ? -3.365 4.008 7.805 1 97.25 86 PRO B C 1
ATOM 5200 O O . PRO B 1 86 ? -2.754 4.93 7.258 1 97.25 86 PRO B O 1
ATOM 5203 N N . THR B 1 87 ? -4.215 4.129 8.844 1 95.94 87 THR B N 1
ATOM 5204 C CA . THR B 1 87 ? -4.367 5.41 9.516 1 95.94 87 THR B CA 1
ATOM 5205 C C . THR B 1 87 ? -3.023 5.918 10.031 1 95.94 87 THR B C 1
ATOM 5207 O O . THR B 1 87 ? -2.209 5.137 10.531 1 95.94 87 THR B O 1
ATOM 5210 N N . GLY B 1 88 ? -2.834 7.176 9.883 1 95.69 88 GLY B N 1
ATOM 5211 C CA . GLY B 1 88 ? -1.614 7.789 10.383 1 95.69 88 GLY B CA 1
ATOM 5212 C C . GLY B 1 88 ? -0.482 7.777 9.367 1 95.69 88 GLY B C 1
ATOM 5213 O O . GLY B 1 88 ? 0.557 8.406 9.586 1 95.69 88 GLY B O 1
ATOM 5214 N N . ALA B 1 89 ? -0.609 7.074 8.258 1 97.56 89 ALA B N 1
ATOM 5215 C CA . ALA B 1 89 ? 0.385 7.051 7.188 1 97.56 89 ALA B CA 1
ATOM 5216 C C . ALA B 1 89 ? -0.006 7.992 6.055 1 97.56 89 ALA B C 1
ATOM 5218 O O . ALA B 1 89 ? -0.681 9 6.281 1 97.56 89 ALA B O 1
ATOM 5219 N N . GLY B 1 90 ? 0.542 7.809 4.879 1 98.06 90 GLY B N 1
ATOM 5220 C CA . GLY B 1 90 ? 0.218 8.633 3.723 1 98.06 90 GLY B CA 1
ATOM 5221 C C . GLY B 1 90 ? 1.185 9.781 3.518 1 98.06 90 GLY B C 1
ATOM 5222 O O . GLY B 1 90 ? 2.396 9.617 3.668 1 98.06 90 GLY B O 1
ATOM 5223 N N . ALA B 1 91 ? 0.696 10.945 3.062 1 98.44 91 ALA B N 1
ATOM 5224 C CA . ALA B 1 91 ? 1.521 12.086 2.684 1 98.44 91 ALA B CA 1
ATOM 5225 C C . ALA B 1 91 ? 1.729 13.023 3.869 1 98.44 91 ALA B C 1
ATOM 5227 O O . ALA B 1 91 ? 0.772 13.609 4.383 1 98.44 91 ALA B O 1
ATOM 5228 N N . TRP B 1 92 ? 3.107 13.18 4.211 1 96.94 92 TRP B N 1
ATOM 5229 C CA . TRP B 1 92 ? 3.457 13.922 5.422 1 96.94 92 TRP B CA 1
ATOM 5230 C C . TRP B 1 92 ? 4.301 15.148 5.082 1 96.94 92 TRP B C 1
ATOM 5232 O O . TRP B 1 92 ? 5.125 15.109 4.168 1 96.94 92 TRP B O 1
ATOM 5242 N N . ALA B 1 93 ? 4.148 16.109 5.914 1 97.62 93 ALA B N 1
ATOM 5243 C CA . ALA B 1 93 ? 5.09 17.156 6.285 1 97.62 93 ALA B CA 1
ATOM 5244 C C . ALA B 1 93 ? 5.684 17.828 5.047 1 97.62 93 ALA B C 1
ATOM 5246 O O . ALA B 1 93 ? 6.902 17.797 4.84 1 97.62 93 ALA B O 1
ATOM 5247 N N . PRO B 1 94 ? 4.832 18.531 4.305 1 98.75 94 PRO B N 1
ATOM 5248 C CA . PRO B 1 94 ? 5.336 19.234 3.121 1 98.75 94 PRO B CA 1
ATOM 5249 C C . PRO B 1 94 ? 6.176 20.453 3.473 1 98.75 94 PRO B C 1
ATOM 5251 O O . PRO B 1 94 ? 6.082 20.969 4.586 1 98.75 94 PRO B O 1
ATOM 5254 N N . SER B 1 95 ? 7.039 20.812 2.535 1 98.88 95 SER B N 1
ATOM 5255 C CA . SER B 1 95 ? 7.707 22.109 2.5 1 98.88 95 SER B CA 1
ATOM 5256 C C . SER B 1 95 ? 7.539 22.781 1.143 1 98.88 95 SER B C 1
ATOM 5258 O O . SER B 1 95 ? 7.516 22.109 0.109 1 98.88 95 SER B O 1
ATOM 5260 N N . LEU B 1 96 ? 7.418 24.078 1.169 1 98.81 96 LEU B N 1
ATOM 5261 C CA . LEU B 1 96 ? 7.324 24.859 -0.059 1 98.81 96 LEU B CA 1
ATOM 5262 C C . LEU B 1 96 ? 8.602 25.656 -0.292 1 98.81 96 LEU B C 1
ATOM 5264 O O . LEU B 1 96 ? 9.188 26.188 0.655 1 98.81 96 LEU B O 1
ATOM 5268 N N . SER B 1 97 ? 9 25.734 -1.532 1 98.5 97 SER B N 1
ATOM 5269 C CA . SER B 1 97 ? 10.109 26.578 -1.973 1 98.5 97 SER B CA 1
ATOM 5270 C C . SER B 1 97 ? 9.812 27.203 -3.328 1 98.5 97 SER B C 1
ATOM 5272 O O . SER B 1 97 ? 8.969 26.719 -4.082 1 98.5 97 SER B O 1
ATOM 5274 N N . PHE B 1 98 ? 10.367 28.328 -3.535 1 97.81 98 PHE B N 1
ATOM 5275 C CA . PHE B 1 98 ? 10.344 29 -4.832 1 97.81 98 PHE B CA 1
ATOM 5276 C C . PHE B 1 98 ? 11.742 29.094 -5.422 1 97.81 98 PHE B C 1
ATOM 5278 O O . PHE B 1 98 ? 12.57 29.859 -4.941 1 97.81 98 PHE B O 1
ATOM 5285 N N . ILE B 1 99 ? 11.969 28.234 -6.426 1 97.75 99 ILE B N 1
ATOM 5286 C CA . ILE B 1 99 ? 13.305 28.094 -6.992 1 97.75 99 ILE B CA 1
ATOM 5287 C C . ILE B 1 99 ? 13.258 28.359 -8.492 1 97.75 99 ILE B C 1
ATOM 5289 O O . ILE B 1 99 ? 12.523 27.703 -9.227 1 97.75 99 ILE B O 1
ATOM 5293 N N . ASN B 1 100 ? 14.023 29.344 -8.945 1 95.31 100 ASN B N 1
ATOM 5294 C CA . ASN B 1 100 ? 14.164 29.672 -10.359 1 95.31 100 ASN B CA 1
ATOM 5295 C C . ASN B 1 100 ? 12.805 29.906 -11.016 1 95.31 100 ASN B C 1
ATOM 5297 O O . ASN B 1 100 ? 12.516 29.344 -12.07 1 95.31 100 ASN B O 1
ATOM 5301 N N . GLY B 1 101 ? 11.938 30.562 -10.352 1 95.88 101 GLY B N 1
ATOM 5302 C CA . GLY B 1 101 ? 10.672 31 -10.914 1 95.88 101 GLY B CA 1
ATOM 5303 C C . GLY B 1 101 ? 9.586 29.953 -10.844 1 95.88 101 GLY B C 1
ATOM 5304 O O . GLY B 1 101 ? 8.508 30.109 -11.43 1 95.88 101 GLY B O 1
ATOM 5305 N N . LYS B 1 102 ? 9.867 28.875 -10.109 1 97.5 102 LYS B N 1
ATOM 5306 C CA . LYS B 1 102 ? 8.891 27.797 -9.984 1 97.5 102 LYS B CA 1
ATOM 5307 C C . LYS B 1 102 ? 8.633 27.453 -8.523 1 97.5 102 LYS B C 1
ATOM 5309 O O . LYS B 1 102 ? 9.531 27.578 -7.684 1 97.5 102 LYS B O 1
ATOM 5314 N N . PHE B 1 103 ? 7.367 27.047 -8.32 1 98.75 103 PHE B N 1
ATOM 5315 C CA . PHE B 1 103 ? 7.035 26.5 -7.008 1 98.75 103 PHE B CA 1
ATOM 5316 C C . PHE B 1 103 ? 7.508 25.047 -6.887 1 98.75 103 PHE B C 1
ATOM 5318 O O . PHE B 1 103 ? 7.367 24.266 -7.828 1 98.75 103 PHE B O 1
ATOM 5325 N N . TRP B 1 104 ? 8.148 24.766 -5.789 1 98.88 104 TRP B N 1
ATOM 5326 C CA . TRP B 1 104 ? 8.531 23.391 -5.457 1 98.88 104 TRP B CA 1
ATOM 5327 C C . TRP B 1 104 ? 7.887 22.953 -4.148 1 98.88 104 TRP B C 1
ATOM 5329 O O . TRP B 1 104 ? 7.785 23.734 -3.201 1 98.88 104 TRP B O 1
ATOM 5339 N N . LEU B 1 105 ? 7.43 21.734 -4.152 1 98.88 105 LEU B N 1
ATOM 5340 C CA . LEU B 1 105 ? 6.906 21.078 -2.957 1 98.88 105 LEU B CA 1
ATOM 5341 C C . LEU B 1 105 ? 7.68 19.797 -2.664 1 98.88 105 LEU B C 1
ATOM 5343 O O . LEU B 1 105 ? 7.812 18.938 -3.535 1 98.88 105 LEU B O 1
ATOM 5347 N N . SER B 1 106 ? 8.312 19.703 -1.516 1 98.88 106 SER B N 1
ATOM 5348 C CA . SER B 1 106 ? 8.938 18.469 -1.046 1 98.88 106 SER B CA 1
ATOM 5349 C C . SER B 1 106 ? 8.109 17.828 0.061 1 98.88 106 SER B C 1
ATOM 5351 O O . SER B 1 106 ? 7.539 18.516 0.903 1 98.88 106 SER B O 1
ATOM 5353 N N . ALA B 1 107 ? 7.984 16.516 0.035 1 98.75 107 ALA B N 1
ATOM 5354 C CA . ALA B 1 107 ? 7.234 15.742 1.023 1 98.75 107 ALA B CA 1
ATOM 5355 C C . ALA B 1 107 ? 7.637 14.266 0.987 1 98.75 107 ALA B C 1
ATOM 5357 O O . ALA B 1 107 ? 8.703 13.922 0.482 1 98.75 107 ALA B O 1
ATOM 5358 N N . MET B 1 108 ? 6.93 13.484 1.731 1 98.12 108 MET B N 1
ATOM 5359 C CA . MET B 1 108 ? 7.129 12.039 1.724 1 98.12 108 MET B CA 1
ATOM 5360 C C . MET B 1 108 ? 5.797 11.305 1.812 1 98.12 108 MET B C 1
ATOM 5362 O O . MET B 1 108 ? 4.801 11.867 2.268 1 98.12 108 MET B O 1
ATOM 5366 N N . THR B 1 109 ? 5.727 10.148 1.238 1 97.75 109 THR B N 1
ATOM 5367 C CA . THR B 1 109 ? 4.594 9.242 1.352 1 97.75 109 THR B CA 1
ATOM 5368 C C . THR B 1 109 ? 4.988 7.977 2.107 1 97.75 109 THR B C 1
ATOM 5370 O O . THR B 1 109 ? 5.852 7.223 1.656 1 97.75 109 THR B O 1
ATOM 5373 N N . ARG B 1 110 ? 4.398 7.848 3.213 1 97.06 110 ARG B N 1
ATOM 5374 C CA . ARG B 1 110 ? 4.637 6.645 4.004 1 97.06 110 ARG B CA 1
ATOM 5375 C C . ARG B 1 110 ? 3.529 5.617 3.787 1 97.06 110 ARG B C 1
ATOM 5377 O O . ARG B 1 110 ? 2.367 5.879 4.102 1 97.06 110 ARG B O 1
ATOM 5384 N N . TRP B 1 111 ? 3.902 4.387 3.365 1 97.06 111 TRP B N 1
ATOM 5385 C CA . TRP B 1 111 ? 2.895 3.381 3.045 1 97.06 111 TRP B CA 1
ATOM 5386 C C . TRP B 1 111 ? 2.699 2.414 4.207 1 97.06 111 TRP B C 1
ATOM 5388 O O . TRP B 1 111 ? 1.667 1.747 4.305 1 97.06 111 TRP B O 1
ATOM 5398 N N . THR B 1 112 ? 3.734 2.354 5.066 1 95.19 112 THR B N 1
ATOM 5399 C CA . THR B 1 112 ? 3.67 1.444 6.203 1 95.19 112 THR B CA 1
ATOM 5400 C C . THR B 1 112 ? 3.871 2.201 7.516 1 95.19 112 THR B C 1
ATOM 5402 O O . THR B 1 112 ? 4.898 2.854 7.711 1 95.19 112 THR B O 1
ATOM 5405 N N . TYR B 1 113 ? 2.926 2.1 8.375 1 95.69 113 TYR B N 1
ATOM 5406 C CA . TYR B 1 113 ? 2.996 2.707 9.695 1 95.69 113 TYR B CA 1
ATOM 5407 C C . TYR B 1 113 ? 2.008 2.051 10.656 1 95.69 113 TYR B C 1
ATOM 5409 O O . TYR B 1 113 ? 1.084 2.703 11.148 1 95.69 113 TYR B O 1
ATOM 5417 N N . ASP B 1 114 ? 2.162 0.798 10.883 1 94.25 114 ASP B N 1
ATOM 5418 C CA . ASP B 1 114 ? 1.358 0.002 11.805 1 94.25 114 ASP B CA 1
ATOM 5419 C C . ASP B 1 114 ? 2.244 -0.823 12.734 1 94.25 114 ASP B C 1
ATOM 5421 O O . ASP B 1 114 ? 3.473 -0.721 12.688 1 94.25 114 ASP B O 1
ATOM 5425 N N . PRO B 1 115 ? 1.667 -1.604 13.656 1 93.56 115 PRO B N 1
ATOM 5426 C CA . PRO B 1 115 ? 2.469 -2.252 14.695 1 93.56 115 PRO B CA 1
ATOM 5427 C C . PRO B 1 115 ? 3.459 -3.268 14.133 1 93.56 115 PRO B C 1
ATOM 5429 O O . PRO B 1 115 ? 4.414 -3.65 14.82 1 93.56 115 PRO B O 1
ATOM 5432 N N . VAL B 1 116 ? 3.342 -3.643 12.867 1 92.38 116 VAL B N 1
ATOM 5433 C CA . VAL B 1 116 ? 4.184 -4.738 12.398 1 92.38 116 VAL B CA 1
ATOM 5434 C C . VAL B 1 116 ? 5.141 -4.23 11.32 1 92.38 116 VAL B C 1
ATOM 5436 O O . VAL B 1 116 ? 6.094 -4.918 10.953 1 92.38 116 VAL B O 1
ATOM 5439 N N . ALA B 1 117 ? 4.891 -3.07 10.805 1 91.94 117 ALA B N 1
ATOM 5440 C CA . ALA B 1 117 ? 5.75 -2.514 9.766 1 91.94 117 ALA B CA 1
ATOM 5441 C C . ALA B 1 117 ? 5.793 -0.991 9.844 1 91.94 117 ALA B C 1
ATOM 5443 O O . ALA B 1 117 ? 4.785 -0.322 9.602 1 91.94 117 ALA B O 1
ATOM 5444 N N . ARG B 1 118 ? 6.949 -0.447 10.133 1 92.62 118 ARG B N 1
ATOM 5445 C CA . ARG B 1 118 ? 7.203 0.991 10.156 1 92.62 118 ARG B CA 1
ATOM 5446 C C . ARG B 1 118 ? 8.43 1.342 9.32 1 92.62 118 ARG B C 1
ATOM 5448 O O . ARG B 1 118 ? 9.461 1.746 9.867 1 92.62 118 ARG B O 1
ATOM 5455 N N . VAL B 1 119 ? 8.312 1.33 8.016 1 93.62 119 VAL B N 1
ATOM 5456 C CA . VAL B 1 119 ? 9.43 1.555 7.098 1 93.62 119 VAL B CA 1
ATOM 5457 C C . VAL B 1 119 ? 9.594 3.051 6.848 1 93.62 119 VAL B C 1
ATOM 5459 O O . VAL B 1 119 ? 8.617 3.76 6.594 1 93.62 119 VAL B O 1
ATOM 5462 N N . TRP B 1 120 ? 10.844 3.568 6.977 1 94.81 120 TRP B N 1
ATOM 5463 C CA . TRP B 1 120 ? 11.109 4.953 6.594 1 94.81 120 TRP B CA 1
ATOM 5464 C C . TRP B 1 120 ? 10.906 5.152 5.094 1 94.81 120 TRP B C 1
ATOM 5466 O O . TRP B 1 120 ? 11.414 4.367 4.285 1 94.81 120 TRP B O 1
ATOM 5476 N N . PRO B 1 121 ? 10.188 6.152 4.758 1 95.25 121 PRO B N 1
ATOM 5477 C CA . PRO B 1 121 ? 9.969 6.398 3.33 1 95.25 121 PRO B CA 1
ATOM 5478 C C . PRO B 1 121 ? 11.102 7.199 2.693 1 95.25 121 PRO B C 1
ATOM 5480 O O . PRO B 1 121 ? 11.75 8 3.367 1 95.25 121 PRO B O 1
ATOM 5483 N N . ARG B 1 122 ? 11.32 7.031 1.327 1 94.62 122 ARG B N 1
ATOM 5484 C CA . ARG B 1 122 ? 12.062 8.039 0.58 1 94.62 122 ARG B CA 1
ATOM 5485 C C . ARG B 1 122 ? 11.266 9.328 0.459 1 94.62 122 ARG B C 1
ATOM 5487 O O . ARG B 1 122 ? 10.039 9.305 0.365 1 94.62 122 ARG B O 1
ATOM 5494 N N . VAL B 1 123 ? 12.016 10.352 0.415 1 98.06 123 VAL B N 1
ATOM 5495 C CA . VAL B 1 123 ? 11.344 11.633 0.216 1 98.06 123 VAL B CA 1
ATOM 5496 C C . VAL B 1 123 ? 11.266 11.945 -1.276 1 98.06 123 VAL B C 1
ATOM 5498 O O . VAL B 1 123 ? 11.938 11.312 -2.088 1 98.06 123 VAL B O 1
ATOM 5501 N N . TRP B 1 124 ? 10.367 12.859 -1.647 1 98.44 124 TRP B N 1
ATOM 5502 C CA . TRP B 1 124 ? 10.203 13.258 -3.043 1 98.44 124 TRP B CA 1
ATOM 5503 C C . TRP B 1 124 ? 9.906 14.75 -3.156 1 98.44 124 TRP B C 1
ATOM 5505 O O . TRP B 1 124 ? 9.68 15.422 -2.148 1 98.44 124 TRP B O 1
ATOM 5515 N N . PHE B 1 125 ? 10.031 15.289 -4.355 1 98.69 125 PHE B N 1
ATOM 5516 C CA . PHE B 1 125 ? 9.586 16.656 -4.609 1 98.69 125 PHE B CA 1
ATOM 5517 C C . PHE B 1 125 ? 8.938 16.766 -5.984 1 98.69 125 PHE B C 1
ATOM 5519 O O . PHE B 1 125 ? 9.195 15.938 -6.863 1 98.69 125 PHE B O 1
ATOM 5526 N N . ILE B 1 126 ? 8.047 17.703 -6.125 1 98.75 126 ILE B N 1
ATOM 5527 C CA . ILE B 1 126 ? 7.316 18.031 -7.348 1 98.75 126 ILE B CA 1
ATOM 5528 C C . ILE B 1 126 ? 7.383 19.531 -7.602 1 98.75 126 ILE B C 1
ATOM 5530 O O . ILE B 1 126 ? 7.77 20.297 -6.719 1 98.75 126 ILE B O 1
ATOM 5534 N N . SER B 1 127 ? 7.055 19.969 -8.844 1 98.69 127 SER B N 1
ATOM 5535 C CA . SER B 1 127 ? 7.109 21.391 -9.18 1 98.69 127 SER B CA 1
ATOM 5536 C C . SER B 1 127 ? 5.852 21.828 -9.914 1 98.69 127 SER B C 1
ATOM 5538 O O . SER B 1 127 ? 5.121 21 -10.461 1 98.69 127 SER B O 1
ATOM 5540 N N . SER B 1 128 ? 5.535 23.062 -9.82 1 98.75 128 SER B N 1
ATOM 5541 C CA . SER B 1 128 ? 4.371 23.688 -10.438 1 98.75 128 SER B CA 1
ATOM 5542 C C . SER B 1 128 ? 4.648 25.156 -10.789 1 98.75 128 SER B C 1
ATOM 5544 O O . SER B 1 128 ? 5.375 25.844 -10.07 1 98.75 128 SER B O 1
ATOM 5546 N N . GLU B 1 129 ? 4.004 25.672 -11.852 1 98 129 GLU B N 1
ATOM 5547 C CA . GLU B 1 129 ? 4.078 27.094 -12.211 1 98 129 GLU B CA 1
ATOM 5548 C C . GLU B 1 129 ? 2.934 27.875 -11.578 1 98 129 GLU B C 1
ATOM 5550 O O . GLU B 1 129 ? 3.025 29.094 -11.43 1 98 129 GLU B O 1
ATOM 5555 N N . ASP B 1 130 ? 1.873 27.203 -11.219 1 97.75 130 ASP B N 1
ATOM 5556 C CA . ASP B 1 130 ? 0.652 27.922 -10.859 1 97.75 130 ASP B CA 1
ATOM 5557 C C . ASP B 1 130 ? 0.06 27.375 -9.555 1 97.75 130 ASP B C 1
ATOM 5559 O O . ASP B 1 130 ? -1.027 27.781 -9.148 1 97.75 130 ASP B O 1
ATOM 5563 N N . LEU B 1 131 ? 0.697 26.359 -8.922 1 98.06 131 LEU B N 1
ATOM 5564 C CA . LEU B 1 131 ? 0.279 25.719 -7.676 1 98.06 131 LEU B CA 1
ATOM 5565 C C . LEU B 1 131 ? -0.975 24.891 -7.891 1 98.06 131 LEU B C 1
ATOM 5567 O O . LEU B 1 131 ? -1.621 24.469 -6.926 1 98.06 131 LEU B O 1
ATOM 5571 N N . VAL B 1 132 ? -1.388 24.625 -9.094 1 97.94 132 VAL B N 1
ATOM 5572 C CA . VAL B 1 132 ? -2.562 23.828 -9.414 1 97.94 132 VAL B CA 1
ATOM 5573 C C . VAL B 1 132 ? -2.137 22.562 -10.148 1 97.94 132 VAL B C 1
ATOM 5575 O O . VAL B 1 132 ? -2.514 21.453 -9.758 1 97.94 132 VAL B O 1
ATOM 5578 N N . ASN B 1 133 ? -1.344 22.797 -11.203 1 98 133 ASN B N 1
ATOM 5579 C CA . ASN B 1 133 ? -0.802 21.672 -11.969 1 98 133 ASN B CA 1
ATOM 5580 C C . ASN B 1 133 ? 0.596 21.297 -11.5 1 98 133 ASN B C 1
ATOM 5582 O O . ASN B 1 133 ? 1.536 22.078 -11.617 1 98 133 ASN B O 1
ATOM 5586 N N . TRP B 1 134 ? 0.707 20.125 -10.992 1 98.62 134 TRP B N 1
ATOM 5587 C CA . TRP B 1 134 ? 1.981 19.703 -10.422 1 98.62 134 TRP B CA 1
ATOM 5588 C C . TRP B 1 134 ? 2.576 18.547 -11.219 1 98.62 134 TRP B C 1
ATOM 5590 O O . TRP B 1 134 ? 1.843 17.719 -11.75 1 98.62 134 TRP B O 1
ATOM 5600 N N . SER B 1 135 ? 3.893 18.453 -11.305 1 98.06 135 SER B N 1
ATOM 5601 C CA . SER B 1 135 ? 4.609 17.375 -11.977 1 98.06 135 SER B CA 1
ATOM 5602 C C . SER B 1 135 ? 4.461 16.062 -11.219 1 98.06 135 SER B C 1
ATOM 5604 O O . SER B 1 135 ? 3.889 16.031 -10.133 1 98.06 135 SER B O 1
ATOM 5606 N N . ASP B 1 136 ? 4.902 15 -11.875 1 96.81 136 ASP B N 1
ATOM 5607 C CA . ASP B 1 136 ? 5.055 13.734 -11.156 1 96.81 136 ASP B CA 1
ATOM 5608 C C . ASP B 1 136 ? 6.211 13.812 -10.164 1 96.81 136 ASP B C 1
ATOM 5610 O O . ASP B 1 136 ? 7.125 14.617 -10.328 1 96.81 136 ASP B O 1
ATOM 5614 N N . PRO B 1 137 ? 6.207 12.977 -9.18 1 97.38 137 PRO B N 1
ATOM 5615 C CA . PRO B 1 137 ? 7.246 13.039 -8.148 1 97.38 137 PRO B CA 1
ATOM 5616 C C . PRO B 1 137 ? 8.625 12.68 -8.68 1 97.38 137 PRO B C 1
ATOM 5618 O O . PRO B 1 137 ? 8.766 11.734 -9.469 1 97.38 137 PRO B O 1
ATOM 5621 N N . VAL B 1 138 ? 9.617 13.438 -8.297 1 97.94 138 VAL B N 1
ATOM 5622 C CA . VAL B 1 138 ? 11.023 13.055 -8.352 1 97.94 138 VAL B CA 1
ATOM 5623 C C . VAL B 1 138 ? 11.461 12.484 -7.004 1 97.94 138 VAL B C 1
ATOM 5625 O O . VAL B 1 138 ? 11.453 13.188 -5.992 1 97.94 138 VAL B O 1
ATOM 5628 N N . TRP B 1 139 ? 11.828 11.211 -7.023 1 97.62 139 TRP B N 1
ATOM 5629 C CA . TRP B 1 139 ? 12.18 10.523 -5.781 1 97.62 139 TRP B CA 1
ATOM 5630 C C . TRP B 1 139 ? 13.641 10.758 -5.43 1 97.62 139 TRP B C 1
ATOM 5632 O O . TRP B 1 139 ? 14.531 10.492 -6.242 1 97.62 139 TRP B O 1
ATOM 5642 N N . ALA B 1 140 ? 13.852 11.195 -4.168 1 97.94 140 ALA B N 1
ATOM 5643 C CA . ALA B 1 140 ? 15.203 11.461 -3.695 1 97.94 140 ALA B CA 1
ATOM 5644 C C . ALA B 1 140 ? 15.867 10.18 -3.195 1 97.94 140 ALA B C 1
ATOM 5646 O O . ALA B 1 140 ? 15.211 9.148 -3.062 1 97.94 140 ALA B O 1
ATOM 5647 N N . GLU B 1 141 ? 17.156 10.25 -2.93 1 96.5 141 GLU B N 1
ATOM 5648 C CA . GLU B 1 141 ? 17.922 9.062 -2.557 1 96.5 141 GLU B CA 1
ATOM 5649 C C . GLU B 1 141 ? 17.75 8.742 -1.073 1 96.5 141 GLU B C 1
ATOM 5651 O O . GLU B 1 141 ? 17.656 7.578 -0.691 1 96.5 141 GLU B O 1
ATOM 5656 N N . PRO B 1 142 ? 17.703 9.773 -0.208 1 96.38 142 PRO B N 1
ATOM 5657 C CA . PRO B 1 142 ? 17.609 9.453 1.219 1 96.38 142 PRO B CA 1
ATOM 5658 C C . PRO B 1 142 ? 16.203 9.039 1.647 1 96.38 142 PRO B C 1
ATOM 5660 O O . PRO B 1 142 ? 15.227 9.422 1.011 1 96.38 142 PRO B O 1
ATOM 5663 N N . TRP B 1 143 ? 16.172 8.211 2.664 1 96 143 TRP B N 1
ATOM 5664 C CA . TRP B 1 143 ? 14.898 7.996 3.359 1 96 143 TRP B CA 1
ATOM 5665 C C . TRP B 1 143 ? 14.812 8.867 4.605 1 96 143 TRP B C 1
ATOM 5667 O O . TRP B 1 143 ? 15.82 9.398 5.078 1 96 143 TRP B O 1
ATOM 5677 N N . GLY B 1 144 ? 13.68 9.125 5.031 1 96.88 144 GLY B N 1
ATOM 5678 C CA . GLY B 1 144 ? 13.406 9.984 6.172 1 96.88 144 GLY B CA 1
ATOM 5679 C C . GLY B 1 144 ? 12.078 10.703 6.066 1 96.88 144 GLY B C 1
ATOM 5680 O O . GLY B 1 144 ? 11.164 10.242 5.367 1 96.88 144 GLY B O 1
ATOM 5681 N N . ILE B 1 145 ? 11.992 11.82 6.863 1 97.5 145 ILE B N 1
ATOM 5682 C CA . ILE B 1 145 ? 10.758 12.609 6.848 1 97.5 145 ILE B CA 1
ATOM 5683 C C . ILE B 1 145 ? 11.094 14.094 6.828 1 97.5 145 ILE B C 1
ATOM 5685 O O . ILE B 1 145 ? 12.258 14.477 6.953 1 97.5 145 ILE B O 1
ATOM 5689 N N . ASP B 1 146 ? 10.102 14.875 6.578 1 98.56 146 ASP B N 1
ATOM 5690 C CA . ASP B 1 146 ? 10.117 16.328 6.695 1 98.56 146 ASP B CA 1
ATOM 5691 C C . ASP B 1 146 ? 11.172 16.953 5.785 1 98.56 146 ASP B C 1
ATOM 5693 O O . ASP B 1 146 ? 12 17.75 6.234 1 98.56 146 ASP B O 1
ATOM 5697 N N . PRO B 1 147 ? 11.141 16.672 4.488 1 98.81 147 PRO B N 1
ATOM 5698 C CA . PRO B 1 147 ? 12.141 17.25 3.582 1 98.81 147 PRO B CA 1
ATOM 5699 C C . PRO B 1 147 ? 11.906 18.719 3.297 1 98.81 147 PRO B C 1
ATOM 5701 O O . PRO B 1 147 ? 10.766 19.188 3.342 1 98.81 147 PRO B O 1
ATOM 5704 N N . GLU B 1 148 ? 13.008 19.391 2.951 1 98.81 148 GLU B N 1
ATOM 5705 C CA . GLU B 1 148 ? 12.984 20.766 2.465 1 98.81 148 GLU B CA 1
ATOM 5706 C C . GLU B 1 148 ? 14.023 20.984 1.366 1 98.81 148 GLU B C 1
ATOM 5708 O O . GLU B 1 148 ? 15.164 20.516 1.481 1 98.81 148 GLU B O 1
ATOM 5713 N N . LEU B 1 149 ? 13.57 21.641 0.307 1 98.88 149 LEU B N 1
ATOM 5714 C CA . LEU B 1 149 ? 14.508 22.125 -0.706 1 98.88 149 LEU B CA 1
ATOM 5715 C C . LEU B 1 149 ? 14.938 23.547 -0.412 1 98.88 149 LEU B C 1
ATOM 5717 O O . LEU B 1 149 ? 14.102 24.453 -0.291 1 98.88 149 LEU B O 1
ATOM 5721 N N . PHE B 1 150 ? 16.297 23.766 -0.318 1 98.62 150 PHE B N 1
ATOM 5722 C CA . PHE B 1 150 ? 16.875 25.078 -0.093 1 98.62 150 PHE B CA 1
ATOM 5723 C C . PHE B 1 150 ? 17.859 25.438 -1.197 1 98.62 150 PHE B C 1
ATOM 5725 O O . PHE B 1 150 ? 18.859 24.734 -1.387 1 98.62 150 PHE B O 1
ATOM 5732 N N . GLN B 1 151 ? 17.547 26.438 -1.908 1 98.5 151 GLN B N 1
ATOM 5733 C CA . GLN B 1 151 ? 18.547 26.953 -2.834 1 98.5 151 GLN B CA 1
ATOM 5734 C C . GLN B 1 151 ? 19.375 28.062 -2.182 1 98.5 151 GLN B C 1
ATOM 5736 O O . GLN B 1 151 ? 18.844 29.094 -1.785 1 98.5 151 GLN B O 1
ATOM 5741 N N . ASP B 1 152 ? 20.656 27.812 -2.117 1 98.06 152 ASP B N 1
ATOM 5742 C CA . ASP B 1 152 ? 21.594 28.781 -1.56 1 98.06 152 ASP B CA 1
ATOM 5743 C C . ASP B 1 152 ? 21.672 30.031 -2.447 1 98.06 152 ASP B C 1
ATOM 5745 O O . ASP B 1 152 ? 22.078 29.938 -3.609 1 98.06 152 ASP B O 1
ATOM 5749 N N . PRO B 1 153 ? 21.344 31.156 -1.852 1 96.5 153 PRO B N 1
ATOM 5750 C CA . PRO B 1 153 ? 21.375 32.344 -2.684 1 96.5 153 PRO B CA 1
ATOM 5751 C C . PRO B 1 153 ? 22.797 32.781 -3.045 1 96.5 153 PRO B C 1
ATOM 5753 O O . PRO B 1 153 ? 22.984 33.594 -3.973 1 96.5 153 PRO B O 1
ATOM 5756 N N . VAL B 1 154 ? 23.766 32.281 -2.369 1 96.62 154 VAL B N 1
ATOM 5757 C CA . VAL B 1 154 ? 25.156 32.688 -2.605 1 96.62 154 VAL B CA 1
ATOM 5758 C C . VAL B 1 154 ? 25.75 31.781 -3.686 1 96.62 154 VAL B C 1
ATOM 5760 O O . VAL B 1 154 ? 26.219 32.281 -4.719 1 96.62 154 VAL B O 1
ATOM 5763 N N . THR B 1 155 ? 25.688 30.5 -3.533 1 96 155 THR B N 1
ATOM 5764 C CA . THR B 1 155 ? 26.344 29.578 -4.438 1 96 155 THR B CA 1
ATOM 5765 C C . THR B 1 155 ? 25.391 29.109 -5.535 1 96 155 THR B C 1
ATOM 5767 O O . THR B 1 155 ? 25.828 28.531 -6.535 1 96 155 THR B O 1
ATOM 5770 N N . LYS B 1 156 ? 24.141 29.281 -5.352 1 96.38 156 LYS B N 1
ATOM 5771 C CA . LYS B 1 156 ? 23.062 28.859 -6.254 1 96.38 156 LYS B CA 1
ATOM 5772 C C . LYS B 1 156 ? 22.906 27.344 -6.246 1 96.38 156 LYS B C 1
ATOM 5774 O O . LYS B 1 156 ? 22.062 26.812 -6.969 1 96.38 156 LYS B O 1
ATOM 5779 N N . LYS B 1 157 ? 23.594 26.656 -5.367 1 97.62 157 LYS B N 1
ATOM 5780 C CA . LYS B 1 157 ? 23.406 25.219 -5.176 1 97.62 157 LYS B CA 1
ATOM 5781 C C . LYS B 1 157 ? 22.109 24.922 -4.438 1 97.62 157 LYS B C 1
ATOM 5783 O O . LYS B 1 157 ? 21.672 25.703 -3.588 1 97.62 157 LYS B O 1
ATOM 5788 N N . THR B 1 158 ? 21.5 23.812 -4.855 1 98.56 158 THR B N 1
ATOM 5789 C CA . THR B 1 158 ? 20.281 23.391 -4.168 1 98.56 158 THR B CA 1
ATOM 5790 C C . THR B 1 158 ? 20.578 22.266 -3.195 1 98.56 158 THR B C 1
ATOM 5792 O O . THR B 1 158 ? 21.25 21.281 -3.553 1 98.56 158 THR B O 1
ATOM 5795 N N . TYR B 1 159 ? 20.094 22.422 -1.981 1 98.81 159 TYR B N 1
ATOM 5796 C CA . TYR B 1 159 ? 20.281 21.406 -0.94 1 98.81 159 TYR B CA 1
ATOM 5797 C C . TYR B 1 159 ? 18.953 20.781 -0.552 1 98.81 159 TYR B C 1
ATOM 5799 O O . TYR B 1 159 ? 17.922 21.438 -0.551 1 98.81 159 TYR B O 1
ATOM 5807 N N . LEU B 1 160 ? 19.016 19.453 -0.28 1 98.81 160 LEU B N 1
ATOM 5808 C CA . LEU B 1 160 ? 17.938 18.719 0.372 1 98.81 160 LEU B CA 1
ATOM 5809 C C . LEU B 1 160 ? 18.234 18.531 1.856 1 98.81 160 LEU B C 1
ATOM 5811 O O . LEU B 1 160 ? 19.203 17.875 2.219 1 98.81 160 LEU B O 1
ATOM 5815 N N . ASN B 1 161 ? 17.453 19.172 2.717 1 98.88 161 ASN B N 1
ATOM 5816 C CA . ASN B 1 161 ? 17.484 18.953 4.16 1 98.88 161 ASN B CA 1
ATOM 5817 C C . ASN B 1 161 ? 16.344 18.047 4.621 1 98.88 161 ASN B C 1
ATOM 5819 O O . ASN B 1 161 ? 15.227 18.156 4.129 1 98.88 161 ASN B O 1
ATOM 5823 N N . LEU B 1 162 ? 16.672 17.125 5.539 1 98.62 162 LEU B N 1
ATOM 5824 C CA . LEU B 1 162 ? 15.625 16.219 6.016 1 98.62 162 LEU B CA 1
ATOM 5825 C C . LEU B 1 162 ? 16 15.617 7.363 1 98.62 162 LEU B C 1
ATOM 5827 O O . LEU B 1 162 ? 17.172 15.656 7.762 1 98.62 162 LEU B O 1
ATOM 5831 N N . MET B 1 163 ? 14.992 15.125 8.039 1 98.12 163 MET B N 1
ATOM 5832 C CA . MET B 1 163 ? 15.258 14.195 9.133 1 98.12 163 MET B CA 1
ATOM 5833 C C . MET B 1 163 ? 15.531 12.797 8.609 1 98.12 163 MET B C 1
ATOM 5835 O O . MET B 1 163 ? 14.781 12.281 7.777 1 98.12 163 MET B O 1
ATOM 5839 N N . ALA B 1 164 ? 16.594 12.211 9.039 1 96.75 164 ALA B N 1
ATOM 5840 C CA . ALA B 1 164 ? 16.938 10.836 8.688 1 96.75 164 ALA B CA 1
ATOM 5841 C C . ALA B 1 164 ? 17.516 10.086 9.891 1 96.75 164 ALA B C 1
ATOM 5843 O O . ALA B 1 164 ? 18.125 10.688 10.773 1 96.75 164 ALA B O 1
ATOM 5844 N N . PRO B 1 165 ? 17.25 8.781 9.906 1 93.56 165 PRO B N 1
ATOM 5845 C CA . PRO B 1 165 ? 17.953 8.008 10.938 1 93.56 165 PRO B CA 1
ATOM 5846 C C . PRO B 1 165 ? 19.453 7.895 10.688 1 93.56 165 PRO B C 1
ATOM 5848 O O . PRO B 1 165 ? 19.891 7.875 9.531 1 93.56 165 PRO B O 1
ATOM 5851 N N . ASN B 1 166 ? 20.141 7.73 11.758 1 86 166 ASN B N 1
ATOM 5852 C CA . ASN B 1 166 ? 21.578 7.617 11.625 1 86 166 ASN B CA 1
ATOM 5853 C C . ASN B 1 166 ? 21.984 6.301 10.977 1 86 166 ASN B C 1
ATOM 5855 O O . ASN B 1 166 ? 23 6.234 10.281 1 86 166 ASN B O 1
ATOM 5859 N N . ASN B 1 167 ? 21.219 5.309 11.25 1 78.62 167 ASN B N 1
ATOM 5860 C CA . ASN B 1 167 ? 21.406 3.996 10.641 1 78.62 167 ASN B CA 1
ATOM 5861 C C . ASN B 1 167 ? 20.219 3.082 10.883 1 78.62 167 ASN B C 1
ATOM 5863 O O . ASN B 1 167 ? 19.25 3.473 11.555 1 78.62 167 ASN B O 1
ATOM 5867 N N . ASN B 1 168 ? 20.25 1.895 10.305 1 76.06 168 ASN B N 1
ATOM 5868 C CA . ASN B 1 168 ? 19.125 0.966 10.414 1 76.06 168 ASN B CA 1
ATOM 5869 C C . ASN B 1 168 ? 19.188 0.163 11.711 1 76.06 168 ASN B C 1
ATOM 5871 O O . ASN B 1 168 ? 18.25 -0.57 12.031 1 76.06 168 ASN B O 1
ATOM 5875 N N . LYS B 1 169 ? 20.156 0.426 12.531 1 77.31 169 LYS B N 1
ATOM 5876 C CA . LYS B 1 169 ? 20.297 -0.296 13.797 1 77.31 169 LYS B CA 1
ATOM 5877 C C . LYS B 1 169 ? 19.828 0.559 14.969 1 77.31 169 LYS B C 1
ATOM 5879 O O . LYS B 1 169 ? 18.828 0.23 15.633 1 77.31 169 LYS B O 1
ATOM 5884 N N . ASP B 1 170 ? 20.484 1.736 15.117 1 82.81 170 ASP B N 1
ATOM 5885 C CA . ASP B 1 170 ? 20.141 2.615 16.234 1 82.81 170 ASP B CA 1
ATOM 5886 C C . ASP B 1 170 ? 18.906 3.453 15.914 1 82.81 170 ASP B C 1
ATOM 5888 O O . ASP B 1 170 ? 18.125 3.781 16.812 1 82.81 170 ASP B O 1
ATOM 5892 N N . ARG B 1 171 ? 18.859 3.809 14.648 1 88 171 ARG B N 1
ATOM 5893 C CA . ARG B 1 171 ? 17.719 4.539 14.102 1 88 171 ARG B CA 1
ATOM 5894 C C . ARG B 1 171 ? 17.453 5.82 14.883 1 88 171 ARG B C 1
ATOM 5896 O O . ARG B 1 171 ? 16.312 6.148 15.18 1 88 171 ARG B O 1
ATOM 5903 N N . LEU B 1 172 ? 18.531 6.465 15.398 1 92.19 172 LEU B N 1
ATOM 5904 C CA . LEU B 1 172 ? 18.422 7.766 16.047 1 92.19 172 LEU B CA 1
ATOM 5905 C C . LEU B 1 172 ? 18.172 8.867 15.023 1 92.19 172 LEU B C 1
ATOM 5907 O O . LEU B 1 172 ? 18.797 8.898 13.969 1 92.19 172 LEU B O 1
ATOM 5911 N N . TRP B 1 173 ? 17.234 9.68 15.398 1 95.88 173 TRP B N 1
ATOM 5912 C CA . TRP B 1 173 ? 16.859 10.766 14.5 1 95.88 173 TRP B CA 1
ATOM 5913 C C . TRP B 1 173 ? 17.953 11.82 14.422 1 95.88 173 TRP B C 1
ATOM 5915 O O . TRP B 1 173 ? 18.656 12.07 15.406 1 95.88 173 TRP B O 1
ATOM 5925 N N . GLY B 1 174 ? 18.109 12.414 13.32 1 96.88 174 GLY B N 1
ATOM 5926 C CA . GLY B 1 174 ? 18.984 13.547 13.078 1 96.88 174 GLY B CA 1
ATOM 5927 C C . GLY B 1 174 ? 18.641 14.305 11.805 1 96.88 174 GLY B C 1
ATOM 5928 O O . GLY B 1 174 ? 17.891 13.812 10.969 1 96.88 174 GLY B O 1
ATOM 5929 N N . ILE B 1 175 ? 19.203 15.516 11.758 1 98.19 175 ILE B N 1
ATOM 5930 C CA . ILE B 1 175 ? 19.016 16.297 10.539 1 98.19 175 ILE B CA 1
ATOM 5931 C C . ILE B 1 175 ? 20.172 16.031 9.57 1 98.19 175 ILE B C 1
ATOM 5933 O O . ILE B 1 175 ? 21.344 16.156 9.938 1 98.19 175 ILE B O 1
ATOM 5937 N N . SER B 1 176 ? 19.812 15.633 8.32 1 97.75 176 SER B N 1
ATOM 5938 C CA . SER B 1 176 ? 20.797 15.297 7.289 1 97.75 176 SER B CA 1
ATOM 5939 C C . SER B 1 176 ? 20.625 16.188 6.059 1 97.75 176 SER B C 1
ATOM 5941 O O . SER B 1 176 ? 19.594 16.859 5.918 1 97.75 176 SER B O 1
ATOM 5943 N N . GLN B 1 177 ? 21.734 16.172 5.223 1 98.38 177 GLN B N 1
ATOM 5944 C CA . GLN B 1 177 ? 21.719 17.047 4.051 1 98.38 177 GLN B CA 1
ATOM 5945 C C . GLN B 1 177 ? 22.547 16.453 2.918 1 98.38 177 GLN B C 1
ATOM 5947 O O . GLN B 1 177 ? 23.547 15.758 3.166 1 98.38 177 GLN B O 1
ATOM 5952 N N . CYS B 1 178 ? 22.172 16.719 1.7 1 98 178 CYS B N 1
ATOM 5953 C CA . CYS B 1 178 ? 23.062 16.625 0.544 1 98 178 CYS B CA 1
ATOM 5954 C C . CYS B 1 178 ? 22.719 17.672 -0.499 1 98 178 CYS B C 1
ATOM 5956 O O . CYS B 1 178 ? 21.594 18.188 -0.517 1 98 178 CYS B O 1
ATOM 5958 N N . GLU B 1 179 ? 23.766 18.094 -1.267 1 98.5 179 GLU B N 1
ATOM 5959 C CA . GLU B 1 179 ? 23.422 18.766 -2.514 1 98.5 179 GLU B CA 1
ATOM 5960 C C . GLU B 1 179 ? 22.625 17.859 -3.445 1 98.5 179 GLU B C 1
ATOM 5962 O O . GLU B 1 179 ? 22.984 16.688 -3.635 1 98.5 179 GLU B O 1
ATOM 5967 N N . VAL B 1 180 ? 21.531 18.391 -4.078 1 98.38 180 VAL B N 1
ATOM 5968 C CA . VAL B 1 180 ? 20.609 17.484 -4.758 1 98.38 180 VAL B CA 1
ATOM 5969 C C . VAL B 1 180 ? 20.375 17.969 -6.188 1 98.38 180 VAL B C 1
ATOM 5971 O O . VAL B 1 180 ? 20.328 19.172 -6.449 1 98.38 180 VAL B O 1
ATOM 5974 N N . SER B 1 181 ? 20.172 17 -7.121 1 97.75 181 SER B N 1
ATOM 5975 C CA . SER B 1 181 ? 19.688 17.266 -8.469 1 97.75 181 SER B CA 1
ATOM 5976 C C . SER B 1 181 ? 18.156 17.312 -8.508 1 97.75 181 SER B C 1
ATOM 5978 O O . SER B 1 181 ? 17.5 16.328 -8.227 1 97.75 181 SER B O 1
ATOM 5980 N N . LEU B 1 182 ? 17.625 18.453 -8.945 1 97.94 182 LEU B N 1
ATOM 5981 C CA . LEU B 1 182 ? 16.172 18.609 -9.008 1 97.94 182 LEU B CA 1
ATOM 5982 C C . LEU B 1 182 ? 15.578 17.75 -10.117 1 97.94 182 LEU B C 1
ATOM 5984 O O . LEU B 1 182 ? 14.398 17.422 -10.078 1 97.94 182 LEU B O 1
ATOM 5988 N N . ALA B 1 183 ? 16.391 17.422 -11.07 1 96.56 183 ALA B N 1
ATOM 5989 C CA . ALA B 1 183 ? 15.922 16.641 -12.211 1 96.56 183 ALA B CA 1
ATOM 5990 C C . ALA B 1 183 ? 15.883 15.156 -11.875 1 96.56 183 ALA B C 1
ATOM 5992 O O . ALA B 1 183 ? 14.938 14.453 -12.25 1 96.56 183 ALA B O 1
ATOM 5993 N N . SER B 1 184 ? 16.875 14.688 -11.094 1 95.94 184 SER B N 1
ATOM 5994 C CA . SER B 1 184 ? 17 13.25 -10.93 1 95.94 184 SER B CA 1
ATOM 5995 C C . SER B 1 184 ? 16.672 12.828 -9.5 1 95.94 184 SER B C 1
ATOM 5997 O O . SER B 1 184 ? 16.422 11.648 -9.234 1 95.94 184 SER B O 1
ATOM 5999 N N . GLY B 1 185 ? 16.797 13.711 -8.578 1 97 185 GLY B N 1
ATOM 6000 C CA . GLY B 1 185 ? 16.625 13.375 -7.172 1 97 185 GLY B CA 1
ATOM 6001 C C . GLY B 1 185 ? 17.891 12.836 -6.527 1 97 185 GLY B C 1
ATOM 6002 O O . GLY B 1 185 ? 17.922 12.594 -5.32 1 97 185 GLY B O 1
ATOM 6003 N N . ASN B 1 186 ? 18.969 12.773 -7.281 1 96 186 ASN B N 1
ATOM 6004 C CA . ASN B 1 186 ? 20.219 12.211 -6.77 1 96 186 ASN B CA 1
ATOM 6005 C C . ASN B 1 186 ? 20.953 13.211 -5.879 1 96 186 ASN B C 1
ATOM 6007 O O . ASN B 1 186 ? 20.938 14.414 -6.141 1 96 186 ASN B O 1
ATOM 6011 N N . CYS B 1 187 ? 21.656 12.664 -4.875 1 97.19 187 CYS B N 1
ATOM 6012 C CA . CYS B 1 187 ? 22.656 13.461 -4.164 1 97.19 187 CYS B CA 1
ATOM 6013 C C . CYS B 1 187 ? 23.891 13.672 -5.023 1 97.19 187 CYS B C 1
ATOM 6015 O O . CYS B 1 187 ? 24.609 12.719 -5.324 1 97.19 187 CYS B O 1
ATOM 6017 N N . VAL B 1 188 ? 24.203 14.875 -5.363 1 96.88 188 VAL B N 1
ATOM 6018 C CA . VAL B 1 188 ? 25.328 15.172 -6.242 1 96.88 188 VAL B CA 1
ATOM 6019 C C . VAL B 1 188 ? 26.5 15.695 -5.422 1 96.88 188 VAL B C 1
ATOM 6021 O O . VAL B 1 188 ? 27.453 16.266 -5.973 1 96.88 188 VAL B O 1
ATOM 6024 N N . GLY B 1 189 ? 26.453 15.602 -4.16 1 95.38 189 GLY B N 1
ATOM 6025 C CA . GLY B 1 189 ? 27.484 15.875 -3.16 1 95.38 189 GLY B CA 1
ATOM 6026 C C . GLY B 1 189 ? 27.406 14.938 -1.967 1 95.38 189 GLY B C 1
ATOM 6027 O O . GLY B 1 189 ? 26.594 14.016 -1.941 1 95.38 189 GLY B O 1
ATOM 6028 N N . PRO B 1 190 ? 28.266 15.203 -0.985 1 94.94 190 PRO B N 1
ATOM 6029 C CA . PRO B 1 190 ? 28.281 14.328 0.188 1 94.94 190 PRO B CA 1
ATOM 6030 C C . PRO B 1 190 ? 26.953 14.367 0.958 1 94.94 190 PRO B C 1
ATOM 6032 O O . PRO B 1 190 ? 26.328 15.422 1.062 1 94.94 190 PRO B O 1
ATOM 6035 N N . TYR B 1 191 ? 26.562 13.156 1.431 1 95.25 191 TYR B N 1
ATOM 6036 C CA . TYR B 1 191 ? 25.453 13.039 2.385 1 95.25 191 TYR B CA 1
ATOM 6037 C C . TYR B 1 191 ? 25.969 13.133 3.818 1 95.25 191 TYR B C 1
ATOM 6039 O O . TYR B 1 191 ? 26.734 12.266 4.273 1 95.25 191 TYR B O 1
ATOM 6047 N N . VAL B 1 192 ? 25.484 14.227 4.547 1 94.94 192 VAL B N 1
ATOM 6048 C CA . VAL B 1 192 ? 26.156 14.523 5.805 1 94.94 192 VAL B CA 1
ATOM 6049 C C . VAL B 1 192 ? 25.109 14.742 6.906 1 94.94 192 VAL B C 1
ATOM 6051 O O . VAL B 1 192 ? 23.969 15.109 6.629 1 94.94 192 VAL B O 1
ATOM 6054 N N . SER B 1 193 ? 25.531 14.477 8.164 1 94.69 193 SER B N 1
ATOM 6055 C CA . SER B 1 193 ? 24.781 14.898 9.344 1 94.69 193 SER B CA 1
ATOM 6056 C C . SER B 1 193 ? 24.984 16.391 9.625 1 94.69 193 SER B C 1
ATOM 6058 O O . SER B 1 193 ? 26.125 16.844 9.75 1 94.69 193 SER B O 1
ATOM 6060 N N . LEU B 1 194 ? 23.891 17.078 9.727 1 95.69 194 LEU B N 1
ATOM 6061 C CA . LEU B 1 194 ? 23.969 18.516 9.859 1 95.69 194 LEU B CA 1
ATOM 6062 C C . LEU B 1 194 ? 23.938 18.938 11.328 1 95.69 194 LEU B C 1
ATOM 6064 O O . LEU B 1 194 ? 24.75 19.766 11.766 1 95.69 194 LEU B O 1
ATOM 6068 N N . TRP B 1 195 ? 22.969 18.547 12.047 1 96.88 195 TRP B N 1
ATOM 6069 C CA . TRP B 1 195 ? 22.672 19 13.406 1 96.88 195 TRP B CA 1
ATOM 6070 C C . TRP B 1 195 ? 21.688 18.047 14.086 1 96.88 195 TRP B C 1
ATOM 6072 O O . TRP B 1 195 ? 20.781 17.531 13.445 1 96.88 195 TRP B O 1
ATOM 6082 N N . ASN B 1 196 ? 21.875 17.828 15.438 1 95.44 196 ASN B N 1
ATOM 6083 C CA . ASN B 1 196 ? 21.031 16.875 16.141 1 95.44 196 ASN B CA 1
ATOM 6084 C C . ASN B 1 196 ? 20.188 17.562 17.219 1 95.44 196 ASN B C 1
ATOM 6086 O O . ASN B 1 196 ? 19.672 16.906 18.125 1 95.44 196 ASN B O 1
ATOM 6090 N N . GLY B 1 197 ? 20.094 18.875 17.125 1 97.12 197 GLY B N 1
ATOM 6091 C CA . GLY B 1 197 ? 19.219 19.578 18.031 1 97.12 197 GLY B CA 1
ATOM 6092 C C . GLY B 1 197 ? 19.891 19.922 19.359 1 97.12 197 GLY B C 1
ATOM 6093 O O . GLY B 1 197 ? 21.109 19.969 19.438 1 97.12 197 GLY B O 1
ATOM 6094 N N . THR B 1 198 ? 19.078 20.25 20.375 1 97.88 198 THR B N 1
ATOM 6095 C CA . THR B 1 198 ? 19.594 20.734 21.656 1 97.88 198 THR B CA 1
ATOM 6096 C C . THR B 1 198 ? 19.391 19.703 22.75 1 97.88 198 THR B C 1
ATOM 6098 O O . THR B 1 198 ? 19.906 19.859 23.859 1 97.88 198 THR B O 1
ATOM 6101 N N . LEU B 1 199 ? 18.609 18.703 22.453 1 97.12 199 LEU B N 1
ATOM 6102 C CA . LEU B 1 199 ? 18.328 17.672 23.438 1 97.12 199 LEU B CA 1
ATOM 6103 C C . LEU B 1 199 ? 19.359 16.547 23.359 1 97.12 199 LEU B C 1
ATOM 6105 O O . LEU B 1 199 ? 20.047 16.406 22.344 1 97.12 199 LEU B O 1
ATOM 6109 N N . PRO B 1 200 ? 19.469 15.711 24.438 1 95.19 200 PRO B N 1
ATOM 6110 C CA . PRO B 1 200 ? 20.359 14.547 24.312 1 95.19 200 PRO B CA 1
ATOM 6111 C C . PRO B 1 200 ? 20.031 13.68 23.109 1 95.19 200 PRO B C 1
ATOM 6113 O O . PRO B 1 200 ? 18.859 13.383 22.859 1 95.19 200 PRO B O 1
ATOM 6116 N N . HIS B 1 201 ? 21.062 13.336 22.484 1 92.38 201 HIS B N 1
ATOM 6117 C CA . HIS B 1 201 ? 20.891 12.617 21.219 1 92.38 201 HIS B CA 1
ATOM 6118 C C . HIS B 1 201 ? 20.516 11.156 21.469 1 92.38 201 HIS B C 1
ATOM 6120 O O . HIS B 1 201 ? 21.344 10.266 21.312 1 92.38 201 HIS B O 1
ATOM 6126 N N . ASN B 1 202 ? 19.328 10.883 21.781 1 92.75 202 ASN B N 1
ATOM 6127 C CA . ASN B 1 202 ? 18.766 9.562 22.016 1 92.75 202 ASN B CA 1
ATOM 6128 C C . ASN B 1 202 ? 17.359 9.438 21.422 1 92.75 202 ASN B C 1
ATOM 6130 O O . ASN B 1 202 ? 16.938 10.297 20.641 1 92.75 202 ASN B O 1
ATOM 6134 N N . SER B 1 203 ? 16.672 8.383 21.734 1 88.62 203 SER B N 1
ATOM 6135 C CA . SER B 1 203 ? 15.43 8.031 21.047 1 88.62 203 SER B CA 1
ATOM 6136 C C . SER B 1 203 ? 14.312 9.016 21.375 1 88.62 203 SER B C 1
ATOM 6138 O O . SER B 1 203 ? 13.289 9.047 20.703 1 88.62 203 SER B O 1
ATOM 6140 N N . THR B 1 204 ? 14.492 9.914 22.297 1 90.88 204 THR B N 1
ATOM 6141 C CA . THR B 1 204 ? 13.422 10.805 22.719 1 90.88 204 THR B CA 1
ATOM 6142 C C . THR B 1 204 ? 13.602 12.195 22.109 1 90.88 204 THR B C 1
ATOM 6144 O O . THR B 1 204 ? 12.672 13 22.109 1 90.88 204 THR B O 1
ATOM 6147 N N . ALA B 1 205 ? 14.797 12.547 21.656 1 93.56 205 ALA B N 1
ATOM 6148 C CA . ALA B 1 205 ? 15.086 13.891 21.156 1 93.56 205 ALA B CA 1
ATOM 6149 C C . ALA B 1 205 ? 14.305 14.18 19.875 1 93.56 205 ALA B C 1
ATOM 6151 O O . ALA B 1 205 ? 13.727 15.258 19.734 1 93.56 205 ALA B O 1
ATOM 6152 N N . ARG B 1 206 ? 14.375 13.344 18.906 1 95.69 206 ARG B N 1
ATOM 6153 C CA . ARG B 1 206 ? 13.617 13.312 17.656 1 95.69 206 ARG B CA 1
ATOM 6154 C C . ARG B 1 206 ? 13.695 14.656 16.938 1 95.69 206 ARG B C 1
ATOM 6156 O O . ARG B 1 206 ? 12.664 15.25 16.609 1 95.69 206 ARG B O 1
ATOM 6163 N N . PRO B 1 207 ? 14.898 15.164 16.719 1 97.94 207 PRO B N 1
ATOM 6164 C CA . PRO B 1 207 ? 14.984 16.344 15.852 1 97.94 207 PRO B CA 1
ATOM 6165 C C . PRO B 1 207 ? 14.367 16.109 14.477 1 97.94 207 PRO B C 1
ATOM 6167 O O . PRO B 1 207 ? 14.555 15.039 13.883 1 97.94 207 PRO B O 1
ATOM 6170 N N . GLU B 1 208 ? 13.594 17.109 13.961 1 98.06 208 GLU B N 1
ATOM 6171 C CA . GLU B 1 208 ? 12.852 16.953 12.711 1 98.06 208 GLU B CA 1
ATOM 6172 C C . GLU B 1 208 ? 12.445 18.297 12.133 1 98.06 208 GLU B C 1
ATOM 6174 O O . GLU B 1 208 ? 12.75 19.344 12.719 1 98.06 208 GLU B O 1
ATOM 6179 N N . GLY B 1 209 ? 11.875 18.312 10.953 1 98.5 209 GLY B N 1
ATOM 6180 C CA . GLY B 1 209 ? 11.25 19.469 10.344 1 98.5 209 GLY B CA 1
ATOM 6181 C C . GLY B 1 209 ? 12.234 20.562 10.008 1 98.5 209 GLY B C 1
ATOM 6182 O O . GLY B 1 209 ? 11.992 21.734 10.297 1 98.5 209 GLY B O 1
ATOM 6183 N N . PRO B 1 210 ? 13.367 20.297 9.414 1 98.81 210 PRO B N 1
ATOM 6184 C CA . PRO B 1 210 ? 14.352 21.328 9.133 1 98.81 210 PRO B CA 1
ATOM 6185 C C . PRO B 1 210 ? 13.844 22.375 8.133 1 98.81 210 PRO B C 1
ATOM 6187 O O . PRO B 1 210 ? 13.164 22.016 7.164 1 98.81 210 PRO B O 1
ATOM 6190 N N . LYS B 1 211 ? 14.141 23.609 8.422 1 98.75 211 LYS B N 1
ATOM 6191 C CA . LYS B 1 211 ? 13.984 24.781 7.555 1 98.75 211 LYS B CA 1
ATOM 6192 C C . LYS B 1 211 ? 15.234 25.656 7.582 1 98.75 211 LYS B C 1
ATOM 6194 O O . LYS B 1 211 ? 15.633 26.141 8.641 1 98.75 211 LYS B O 1
ATOM 6199 N N . MET B 1 212 ? 15.805 25.812 6.391 1 98.75 212 MET B N 1
ATOM 6200 C CA . MET B 1 212 ? 17.016 26.609 6.324 1 98.75 212 MET B CA 1
ATOM 6201 C C . MET B 1 212 ? 16.734 28 5.734 1 98.75 212 MET B C 1
ATOM 6203 O O . MET B 1 212 ? 15.945 28.125 4.801 1 98.75 212 MET B O 1
ATOM 6207 N N . TYR B 1 213 ? 17.438 29.016 6.312 1 98.25 213 TYR B N 1
ATOM 6208 C CA . TYR B 1 213 ? 17.312 30.406 5.875 1 98.25 213 TYR B CA 1
ATOM 6209 C C . TYR B 1 213 ? 18.688 31.062 5.77 1 98.25 213 TYR B C 1
ATOM 6211 O O . TYR B 1 213 ? 19.609 30.719 6.523 1 98.25 213 TYR B O 1
ATOM 6219 N N . TYR B 1 214 ? 18.766 31.906 4.773 1 98 214 TYR B N 1
ATOM 6220 C CA . TYR B 1 214 ? 19.938 32.781 4.672 1 98 214 TYR B CA 1
ATOM 6221 C C . TYR B 1 214 ? 19.562 34.219 4.988 1 98 214 TYR B C 1
ATOM 6223 O O . TYR B 1 214 ? 18.688 34.812 4.355 1 98 214 TYR B O 1
ATOM 6231 N N . LYS B 1 215 ? 20.188 34.781 6.008 1 97.06 215 LYS B N 1
ATOM 6232 C CA . LYS B 1 215 ? 19.938 36.156 6.438 1 97.06 215 LYS B CA 1
ATOM 6233 C C . LYS B 1 215 ? 21.188 36.75 7.062 1 97.06 215 LYS B C 1
ATOM 6235 O O . LYS B 1 215 ? 21.828 36.156 7.922 1 97.06 215 LYS B O 1
ATOM 6240 N N . ASP B 1 216 ? 21.641 37.969 6.578 1 96.75 216 ASP B N 1
ATOM 6241 C CA . ASP B 1 216 ? 22.75 38.75 7.133 1 96.75 216 ASP B CA 1
ATOM 6242 C C . ASP B 1 216 ? 24.016 37.906 7.227 1 96.75 216 ASP B C 1
ATOM 6244 O O . ASP B 1 216 ? 24.656 37.844 8.281 1 96.75 216 ASP B O 1
ATOM 6248 N N . GLU B 1 217 ? 24.312 37.156 6.258 1 97 217 GLU B N 1
ATOM 6249 C CA . GLU B 1 217 ? 25.531 36.375 6.035 1 97 217 GLU B CA 1
ATOM 6250 C C . GLU B 1 217 ? 25.578 35.156 6.949 1 97 217 GLU B C 1
ATOM 6252 O O . GLU B 1 217 ? 26.641 34.594 7.188 1 97 217 GLU B O 1
ATOM 6257 N N . TRP B 1 218 ? 24.391 34.812 7.551 1 98.31 218 TRP B N 1
ATOM 6258 C CA . TRP B 1 218 ? 24.281 33.594 8.328 1 98.31 218 TRP B CA 1
ATOM 6259 C C . TRP B 1 218 ? 23.328 32.594 7.66 1 98.31 218 TRP B C 1
ATOM 6261 O O . TRP B 1 218 ? 22.297 33 7.098 1 98.31 218 TRP B O 1
ATOM 6271 N N . TYR B 1 219 ? 23.703 31.344 7.785 1 98.62 219 TYR B N 1
ATOM 6272 C CA . TYR B 1 219 ? 22.75 30.281 7.523 1 98.62 219 TYR B CA 1
ATOM 6273 C C . TYR B 1 219 ? 22.078 29.812 8.812 1 98.62 219 TYR B C 1
ATOM 6275 O O . TYR B 1 219 ? 22.734 29.312 9.719 1 98.62 219 TYR B O 1
ATOM 6283 N N . TYR B 1 220 ? 20.812 30.016 8.891 1 98.75 220 TYR B N 1
ATOM 6284 C CA . TYR B 1 220 ? 20.047 29.562 10.039 1 98.75 220 TYR B CA 1
ATOM 6285 C C . TYR B 1 220 ? 19.359 28.234 9.758 1 98.75 220 TYR B C 1
ATOM 6287 O O . TYR B 1 220 ? 18.859 28 8.648 1 98.75 220 TYR B O 1
ATOM 6295 N N . LEU B 1 221 ? 19.344 27.359 10.727 1 98.81 221 LEU B N 1
ATOM 6296 C CA . LEU B 1 221 ? 18.625 26.078 10.656 1 98.81 221 LEU B CA 1
ATOM 6297 C C . LEU B 1 221 ? 17.609 25.969 11.789 1 98.81 221 LEU B C 1
ATOM 6299 O O . LEU B 1 221 ? 17.984 25.797 12.953 1 98.81 221 LEU B O 1
ATOM 6303 N N . LEU B 1 222 ? 16.344 26.156 11.414 1 98.88 222 LEU B N 1
ATOM 6304 C CA . LEU B 1 222 ? 15.227 25.984 12.336 1 98.88 222 LEU B CA 1
ATOM 6305 C C . LEU B 1 222 ? 14.703 24.547 12.289 1 98.88 222 LEU B C 1
ATOM 6307 O O . LEU B 1 222 ? 14.453 24.016 11.211 1 98.88 222 LEU B O 1
ATOM 6311 N N . ILE B 1 223 ? 14.602 23.859 13.484 1 98.81 223 ILE B N 1
ATOM 6312 C CA . ILE B 1 223 ? 14.086 22.5 13.516 1 98.81 223 ILE B CA 1
ATOM 6313 C C . ILE B 1 223 ? 13.039 22.375 14.617 1 98.81 223 ILE B C 1
ATOM 6315 O O . ILE B 1 223 ? 12.82 23.297 15.391 1 98.81 223 ILE B O 1
ATOM 6319 N N . ALA B 1 224 ? 12.289 21.281 14.602 1 98.56 224 ALA B N 1
ATOM 6320 C CA . ALA B 1 224 ? 11.492 20.828 15.742 1 98.56 224 ALA B CA 1
ATOM 6321 C C . ALA B 1 224 ? 12.211 19.703 16.5 1 98.56 224 ALA B C 1
ATOM 6323 O O . ALA B 1 224 ? 13.117 19.062 15.961 1 98.56 224 ALA B O 1
ATOM 6324 N N . GLU B 1 225 ? 11.883 19.516 17.734 1 98.12 225 GLU B N 1
ATOM 6325 C CA . GLU B 1 225 ? 12.391 18.375 18.484 1 98.12 225 GLU B CA 1
ATOM 6326 C C . GLU B 1 225 ? 11.539 18.109 19.734 1 98.12 225 GLU B C 1
ATOM 6328 O O . GLU B 1 225 ? 10.594 18.859 20.016 1 98.12 225 GLU B O 1
ATOM 6333 N N . GLY B 1 226 ? 11.75 16.969 20.359 1 96.62 226 GLY B N 1
ATOM 6334 C CA . GLY B 1 226 ? 11.023 16.594 21.562 1 96.62 226 GLY B CA 1
ATOM 6335 C C . GLY B 1 226 ? 9.812 15.719 21.266 1 96.62 226 GLY B C 1
ATOM 6336 O O . GLY B 1 226 ? 8.914 15.586 22.094 1 96.62 226 GLY B O 1
ATOM 6337 N N . GLY B 1 227 ? 9.758 15.219 20.094 1 92.88 227 GLY B N 1
ATOM 6338 C CA . GLY B 1 227 ? 8.609 14.422 19.703 1 92.88 227 GLY B CA 1
ATOM 6339 C C . GLY B 1 227 ? 7.457 15.266 19.172 1 92.88 227 GLY B C 1
ATOM 6340 O O . GLY B 1 227 ? 7.656 16.391 18.719 1 92.88 227 GLY B O 1
ATOM 6341 N N . THR B 1 228 ? 6.238 14.648 19.109 1 88.5 228 THR B N 1
ATOM 6342 C CA . THR B 1 228 ? 5.109 15.352 18.5 1 88.5 228 THR B CA 1
ATOM 6343 C C . THR B 1 228 ? 4.039 15.648 19.547 1 88.5 228 THR B C 1
ATOM 6345 O O . THR B 1 228 ? 2.971 16.172 19.219 1 88.5 228 THR B O 1
ATOM 6348 N N . ASP B 1 229 ? 4.324 15.406 20.75 1 90.81 229 ASP B N 1
ATOM 6349 C CA . ASP B 1 229 ? 3.346 15.586 21.812 1 90.81 229 ASP B CA 1
ATOM 6350 C C . ASP B 1 229 ? 3.756 16.719 22.75 1 90.81 229 ASP B C 1
ATOM 6352 O O . ASP B 1 229 ? 4.109 17.812 22.297 1 90.81 229 ASP B O 1
ATOM 6356 N N . GLN B 1 230 ? 3.701 16.516 24.016 1 89.62 230 GLN B N 1
ATOM 6357 C CA . GLN B 1 230 ? 3.789 17.578 25.016 1 89.62 230 GLN B CA 1
ATOM 6358 C C . GLN B 1 230 ? 5.184 18.203 25.031 1 89.62 230 GLN B C 1
ATOM 6360 O O . GLN B 1 230 ? 5.34 19.375 25.391 1 89.62 230 GLN B O 1
ATOM 6365 N N . LEU B 1 231 ? 6.148 17.5 24.547 1 95.06 231 LEU B N 1
ATOM 6366 C CA . LEU B 1 231 ? 7.516 18.016 24.609 1 95.06 231 LEU B CA 1
ATOM 6367 C C . LEU B 1 231 ? 7.895 18.688 23.297 1 95.06 231 LEU B C 1
ATOM 6369 O O . LEU B 1 231 ? 9.008 19.219 23.156 1 95.06 231 LEU B O 1
ATOM 6373 N N . HIS B 1 232 ? 6.996 18.734 22.406 1 97.06 232 HIS B N 1
ATOM 6374 C CA . HIS B 1 232 ? 7.277 19.297 21.094 1 97.06 232 HIS B CA 1
ATOM 6375 C C . HIS B 1 232 ? 7.672 20.781 21.188 1 97.06 232 HIS B C 1
ATOM 6377 O O . HIS B 1 232 ? 7.074 21.531 21.969 1 97.06 232 HIS B O 1
ATOM 6383 N N . ARG B 1 233 ? 8.703 21.156 20.422 1 98.25 233 ARG B N 1
ATOM 6384 C CA . ARG B 1 233 ? 9.242 22.516 20.5 1 98.25 233 ARG B CA 1
ATOM 6385 C C . ARG B 1 233 ? 10 22.875 19.234 1 98.25 233 ARG B C 1
ATOM 6387 O O . ARG B 1 233 ? 10.273 22 18.406 1 98.25 233 ARG B O 1
ATOM 6394 N N . SER B 1 234 ? 10.32 24.156 19.094 1 98.62 234 SER B N 1
ATOM 6395 C CA . SER B 1 234 ? 11.172 24.625 18 1 98.62 234 SER B CA 1
ATOM 6396 C C . SER B 1 234 ? 12.477 25.203 18.531 1 98.62 234 SER B C 1
ATOM 6398 O O . SER B 1 234 ? 12.484 25.953 19.516 1 98.62 234 SER B O 1
ATOM 6400 N N . THR B 1 235 ? 13.555 24.781 17.906 1 98.69 235 THR B N 1
ATOM 6401 C CA . THR B 1 235 ? 14.898 25.25 18.234 1 98.69 235 THR B CA 1
ATOM 6402 C C . THR B 1 235 ? 15.648 25.672 16.969 1 98.69 235 THR B C 1
ATOM 6404 O O . THR B 1 235 ? 15.266 25.297 15.859 1 98.69 235 THR B O 1
ATOM 6407 N N . ILE B 1 236 ? 16.75 26.484 17.188 1 98.75 236 ILE B N 1
ATOM 6408 C CA . ILE B 1 236 ? 17.438 27.031 16.031 1 98.75 236 ILE B CA 1
ATOM 6409 C C . ILE B 1 236 ? 18.953 26.984 16.266 1 98.75 236 ILE B C 1
ATOM 6411 O O . ILE B 1 236 ? 19.406 27.016 17.406 1 98.75 236 ILE B O 1
ATOM 6415 N N . ALA B 1 237 ? 19.703 26.844 15.195 1 98.81 237 ALA B N 1
ATOM 6416 C CA . ALA B 1 237 ? 21.156 26.969 15.133 1 98.81 237 ALA B CA 1
ATOM 6417 C C . ALA B 1 237 ? 21.594 27.797 13.93 1 98.81 237 ALA B C 1
ATOM 6419 O O . ALA B 1 237 ? 20.766 28.125 13.062 1 98.81 237 ALA B O 1
ATOM 6420 N N . ARG B 1 238 ? 22.859 28.25 13.898 1 98.5 238 ARG B N 1
ATOM 6421 C CA . ARG B 1 238 ? 23.328 28.969 12.727 1 98.5 238 ARG B CA 1
ATOM 6422 C C . ARG B 1 238 ? 24.766 28.578 12.383 1 98.5 238 ARG B C 1
ATOM 6424 O O . ARG B 1 238 ? 25.453 27.953 13.195 1 98.5 238 ARG B O 1
ATOM 6431 N N . SER B 1 239 ? 25.156 28.844 11.156 1 98.44 239 SER B N 1
ATOM 6432 C CA . SER B 1 239 ? 26.469 28.562 10.617 1 98.44 239 SER B CA 1
ATOM 6433 C C . SER B 1 239 ? 26.859 29.562 9.539 1 98.44 239 SER B C 1
ATOM 6435 O O . SER B 1 239 ? 26.016 30.297 9.031 1 98.44 239 SER B O 1
ATOM 6437 N N . LYS B 1 240 ? 28.203 29.594 9.227 1 97.75 240 LYS B N 1
ATOM 6438 C CA . LYS B 1 240 ? 28.703 30.453 8.156 1 97.75 240 LYS B CA 1
ATOM 6439 C C . LYS B 1 240 ? 28.656 29.734 6.809 1 97.75 240 LYS B C 1
ATOM 6441 O O . LYS B 1 240 ? 28.781 30.359 5.758 1 97.75 240 LYS B O 1
ATOM 6446 N N . THR B 1 241 ? 28.438 28.469 6.855 1 97.44 241 THR B N 1
ATOM 6447 C CA . THR B 1 241 ? 28.281 27.656 5.648 1 97.44 241 THR B CA 1
ATOM 6448 C C . THR B 1 241 ? 26.984 26.844 5.691 1 97.44 241 THR B C 1
ATOM 6450 O O . THR B 1 241 ? 26.469 26.562 6.77 1 97.44 241 THR B O 1
ATOM 6453 N N . PRO B 1 242 ? 26.453 26.484 4.508 1 97.56 242 PRO B N 1
ATOM 6454 C CA . PRO B 1 242 ? 25.172 25.812 4.496 1 97.56 242 PRO B CA 1
ATOM 6455 C C . PRO B 1 242 ? 25.234 24.391 5.078 1 97.56 242 PRO B C 1
ATOM 6457 O O . PRO B 1 242 ? 24.203 23.828 5.445 1 97.56 242 PRO B O 1
ATOM 6460 N N . SER B 1 243 ? 26.422 23.844 5.211 1 97.31 243 SER B N 1
ATOM 6461 C CA . SER B 1 243 ? 26.531 22.453 5.664 1 97.31 243 SER B CA 1
ATOM 6462 C C . SER B 1 243 ? 27.141 22.375 7.059 1 97.31 243 SER B C 1
ATOM 6464 O O . SER B 1 243 ? 27.516 21.297 7.523 1 97.31 243 SER B O 1
ATOM 6466 N N . GLY B 1 244 ? 27.203 23.438 7.641 1 95 244 GLY B N 1
ATOM 6467 C CA . GLY B 1 244 ? 27.688 23.469 9.016 1 95 244 GLY B CA 1
ATOM 6468 C C . GLY B 1 244 ? 29.172 23.719 9.117 1 95 244 GLY B C 1
ATOM 6469 O O . GLY B 1 244 ? 29.812 24.078 8.133 1 95 244 GLY B O 1
ATOM 6470 N N . PRO B 1 245 ? 29.672 23.672 10.367 1 96.56 245 PRO B N 1
ATOM 6471 C CA . PRO B 1 245 ? 29.016 23.234 11.594 1 96.56 245 PRO B CA 1
ATOM 6472 C C . PRO B 1 245 ? 28.016 24.266 12.133 1 96.56 245 PRO B C 1
ATOM 6474 O O . PRO B 1 245 ? 28.281 25.469 12.047 1 96.56 245 PRO B O 1
ATOM 6477 N N . PHE B 1 246 ? 26.953 23.797 12.758 1 98.06 246 PHE B N 1
ATOM 6478 C CA . PHE B 1 246 ? 25.906 24.672 13.281 1 98.06 246 PHE B CA 1
ATOM 6479 C C . PHE B 1 246 ? 26.078 24.859 14.789 1 98.06 246 PHE B C 1
ATOM 6481 O O . PHE B 1 246 ? 26.375 23.906 15.508 1 98.06 246 PHE B O 1
ATOM 6488 N N . VAL B 1 247 ? 25.859 26.047 15.234 1 97.44 247 VAL B N 1
ATOM 6489 C CA . VAL B 1 247 ? 25.922 26.406 16.641 1 97.44 247 VAL B CA 1
ATOM 6490 C C . VAL B 1 247 ? 24.531 26.797 17.141 1 97.44 247 VAL B C 1
ATOM 6492 O O . VAL B 1 247 ? 23.875 27.656 16.562 1 97.44 247 VAL B O 1
ATOM 6495 N N . ALA B 1 248 ? 24.141 26.234 18.266 1 98.5 248 ALA B N 1
ATOM 6496 C CA . ALA B 1 248 ? 22.797 26.453 18.828 1 98.5 248 ALA B CA 1
ATOM 6497 C C . ALA B 1 248 ? 22.609 27.891 19.266 1 98.5 248 ALA B C 1
ATOM 6499 O O . ALA B 1 248 ? 23.531 28.516 19.812 1 98.5 248 ALA B O 1
ATOM 6500 N N . GLY B 1 249 ? 21.438 28.438 19.031 1 98.25 249 GLY B N 1
ATOM 6501 C CA . GLY B 1 249 ? 21.109 29.766 19.516 1 98.25 249 GLY B CA 1
ATOM 6502 C C . GLY B 1 249 ? 21.047 29.844 21.031 1 98.25 249 GLY B C 1
ATOM 6503 O O . GLY B 1 249 ? 20.641 28.891 21.688 1 98.25 249 GLY B O 1
ATOM 6504 N N . PRO B 1 250 ? 21.312 31 21.516 1 97.12 250 PRO B N 1
ATOM 6505 C CA . PRO B 1 250 ? 21.422 31.141 22.969 1 97.12 250 PRO B CA 1
ATOM 6506 C C . PRO B 1 250 ? 20.047 31.156 23.656 1 97.12 250 PRO B C 1
ATOM 6508 O O . PRO B 1 250 ? 19.953 30.922 24.859 1 97.12 250 PRO B O 1
ATOM 6511 N N . HIS B 1 251 ? 19 31.375 22.984 1 95.69 251 HIS B N 1
ATOM 6512 C CA . HIS B 1 251 ? 17.703 31.531 23.609 1 95.69 251 HIS B CA 1
ATOM 6513 C C . HIS B 1 251 ? 16.781 30.359 23.297 1 95.69 251 HIS B C 1
ATOM 6515 O O . HIS B 1 251 ? 15.555 30.469 23.438 1 95.69 251 HIS B O 1
ATOM 6521 N N . ASN B 1 252 ? 17.281 29.25 22.922 1 97.94 252 ASN B N 1
ATOM 6522 C CA . ASN B 1 252 ? 16.484 28.047 22.703 1 97.94 252 ASN B CA 1
ATOM 6523 C C . ASN B 1 252 ? 15.828 27.562 24 1 97.94 252 ASN B C 1
ATOM 6525 O O . ASN B 1 252 ? 16.422 27.656 25.062 1 97.94 252 ASN B O 1
ATOM 6529 N N . PRO B 1 253 ? 14.641 26.906 23.891 1 98.06 253 PRO B N 1
ATOM 6530 C CA . PRO B 1 253 ? 13.805 26.797 22.688 1 98.06 253 PRO B CA 1
ATOM 6531 C C . PRO B 1 253 ? 13.125 28.125 22.312 1 98.06 253 PRO B C 1
ATOM 6533 O O . PRO B 1 253 ? 12.805 28.922 23.203 1 98.06 253 PRO B O 1
ATOM 6536 N N . LEU B 1 254 ? 12.898 28.328 21.047 1 98.12 254 LEU B N 1
ATOM 6537 C CA . LEU B 1 254 ? 12.227 29.531 20.562 1 98.12 254 LEU B CA 1
ATOM 6538 C C . LEU B 1 254 ? 10.719 29.453 20.812 1 98.12 254 LEU B C 1
ATOM 6540 O O . LEU B 1 254 ? 10.055 30.484 20.953 1 98.12 254 LEU B O 1
ATOM 6544 N N . LEU B 1 255 ? 10.18 28.312 20.766 1 98 255 LEU B N 1
ATOM 6545 C CA . LEU B 1 255 ? 8.758 28.016 20.922 1 98 255 LEU B CA 1
ATOM 6546 C C . LEU B 1 255 ? 8.555 26.703 21.672 1 98 255 LEU B C 1
ATOM 6548 O O . LEU B 1 255 ? 8.984 25.641 21.219 1 98 255 LEU B O 1
ATOM 6552 N N . TYR B 1 256 ? 7.914 26.812 22.859 1 98.06 256 TYR B N 1
ATOM 6553 C CA . TYR B 1 256 ? 7.68 25.641 23.703 1 98.06 256 TYR B CA 1
ATOM 6554 C C . TYR B 1 256 ? 6.684 25.969 24.812 1 98.06 256 TYR B C 1
ATOM 6556 O O . TYR B 1 256 ? 7.078 26.312 25.938 1 98.06 256 TYR B O 1
ATOM 6564 N N . ASN B 1 257 ? 5.438 25.734 24.516 1 97.75 257 ASN B N 1
ATOM 6565 C CA . ASN B 1 257 ? 4.426 26.031 25.531 1 97.75 257 ASN B CA 1
ATOM 6566 C C . ASN B 1 257 ? 4.492 25.047 26.688 1 97.75 257 ASN B C 1
ATOM 6568 O O . ASN B 1 257 ? 4.023 25.344 27.797 1 97.75 257 ASN B O 1
ATOM 6572 N N . GLY B 1 258 ? 5.012 23.906 26.484 1 95.75 258 GLY B N 1
ATOM 6573 C CA . GLY B 1 258 ? 5.125 22.906 27.547 1 95.75 258 GLY B CA 1
ATOM 6574 C C . GLY B 1 258 ? 5.945 23.391 28.734 1 95.75 258 GLY B C 1
ATOM 6575 O O . GLY B 1 258 ? 5.867 22.828 29.812 1 95.75 258 GLY B O 1
ATOM 6576 N N . GLN B 1 259 ? 6.719 24.344 28.531 1 95.12 259 GLN B N 1
ATOM 6577 C CA . GLN B 1 259 ? 7.586 24.859 29.578 1 95.12 259 GLN B CA 1
ATOM 6578 C C . GLN B 1 259 ? 6.77 25.453 30.719 1 95.12 259 GLN B C 1
ATOM 6580 O O . GLN B 1 259 ? 7.25 25.531 31.859 1 95.12 259 GLN B O 1
ATOM 6585 N N . TRP B 1 260 ? 5.586 25.812 30.5 1 94.31 260 TRP B N 1
ATOM 6586 C CA . TRP B 1 260 ? 4.719 26.375 31.531 1 94.31 260 TRP B CA 1
ATOM 6587 C C . TRP B 1 260 ? 3.805 25.312 32.125 1 94.31 260 TRP B C 1
ATOM 6589 O O . TRP B 1 260 ? 2.797 25.625 32.75 1 94.31 260 TRP B O 1
ATOM 6599 N N . GLY B 1 261 ? 4.031 24.016 31.891 1 90.12 261 GLY B N 1
ATOM 6600 C CA . GLY B 1 261 ? 3.254 22.891 32.375 1 90.12 261 GLY B CA 1
ATOM 6601 C C . GLY B 1 261 ? 2.473 22.188 31.297 1 90.12 261 GLY B C 1
ATOM 6602 O O . GLY B 1 261 ? 1.643 22.797 30.625 1 90.12 261 GLY B O 1
ATOM 6603 N N . PHE B 1 262 ? 2.602 20.859 31.25 1 85.56 262 PHE B N 1
ATOM 6604 C CA . PHE B 1 262 ? 1.995 20.062 30.188 1 85.56 262 PHE B CA 1
ATOM 6605 C C . PHE B 1 262 ? 0.48 20.016 30.359 1 85.56 262 PHE B C 1
ATOM 6607 O O . PHE B 1 262 ? -0.249 19.812 29.375 1 85.56 262 PHE B O 1
ATOM 6614 N N . ASP B 1 263 ? 0.056 20.109 31.547 1 86.94 263 ASP B N 1
ATOM 6615 C CA . ASP B 1 263 ? -1.369 20.031 31.844 1 86.94 263 ASP B CA 1
ATOM 6616 C C . ASP B 1 263 ? -1.915 21.391 32.281 1 86.94 263 ASP B C 1
ATOM 6618 O O . ASP B 1 263 ? -2.883 21.469 33.031 1 86.94 263 ASP B O 1
ATOM 6622 N N . ASN B 1 264 ? -1.343 22.438 31.797 1 92.56 264 ASN B N 1
ATOM 6623 C CA . ASN B 1 264 ? -1.731 23.766 32.25 1 92.56 264 ASN B CA 1
ATOM 6624 C C . ASN B 1 264 ? -2.369 24.562 31.109 1 92.56 264 ASN B C 1
ATOM 6626 O O . ASN B 1 264 ? -3.592 24.703 31.047 1 92.56 264 ASN B O 1
ATOM 6630 N N . LEU B 1 265 ? -1.604 24.859 30.078 1 96.5 265 LEU B N 1
ATOM 6631 C CA . LEU B 1 265 ? -2.084 25.703 28.984 1 96.5 265 LEU B CA 1
ATOM 6632 C C . LEU B 1 265 ? -2.949 24.906 28.016 1 96.5 265 LEU B C 1
ATOM 6634 O O . LEU B 1 265 ? -2.656 23.734 27.734 1 96.5 265 LEU B O 1
ATOM 6638 N N . THR B 1 266 ? -3.982 25.562 27.453 1 97.44 266 THR B N 1
ATOM 6639 C CA . THR B 1 266 ? -4.828 24.969 26.438 1 97.44 266 THR B CA 1
ATOM 6640 C C . THR B 1 266 ? -4.023 24.688 25.172 1 97.44 266 THR B C 1
ATOM 6642 O O . THR B 1 266 ? -4.102 23.594 24.609 1 97.44 266 THR B O 1
ATOM 6645 N N . VAL B 1 267 ? -3.24 25.656 24.75 1 97.94 267 VAL B N 1
ATOM 6646 C CA . VAL B 1 267 ? -2.389 25.484 23.578 1 97.94 267 VAL B CA 1
ATOM 6647 C C . VAL B 1 267 ? -1.141 24.688 23.969 1 97.94 267 VAL B C 1
ATOM 6649 O O . VAL B 1 267 ? -0.377 25.109 24.844 1 97.94 267 VAL B O 1
ATOM 6652 N N . GLN B 1 268 ? -0.988 23.531 23.344 1 97 268 GLN B N 1
ATOM 6653 C CA . GLN B 1 268 ? 0.142 22.656 23.625 1 97 268 GLN B CA 1
ATOM 6654 C C . GLN B 1 268 ? 0.74 22.078 22.344 1 97 268 GLN B C 1
ATOM 6656 O O . GLN B 1 268 ? 0.228 22.328 21.25 1 97 268 GLN B O 1
ATOM 6661 N N . SER B 1 269 ? 1.877 21.312 22.5 1 96.81 269 SER B N 1
ATOM 6662 C CA . SER B 1 269 ? 2.539 20.625 21.391 1 96.81 269 SER B CA 1
ATOM 6663 C C . SER B 1 269 ? 2.955 21.625 20.297 1 96.81 269 SER B C 1
ATOM 6665 O O . SER B 1 269 ? 2.662 21.406 19.125 1 96.81 269 SER B O 1
ATOM 6667 N N . THR B 1 270 ? 3.598 22.672 20.734 1 98 270 THR B N 1
ATOM 6668 C CA . THR B 1 270 ? 3.951 23.75 19.828 1 98 270 THR B CA 1
ATOM 6669 C C . THR B 1 270 ? 5.301 23.484 19.156 1 98 270 THR B C 1
ATOM 6671 O O . THR B 1 270 ? 6.34 23.5 19.828 1 98 270 THR B O 1
ATOM 6674 N N . GLY B 1 271 ? 5.297 23.203 17.891 1 97.81 271 GLY B N 1
ATOM 6675 C CA . GLY B 1 271 ? 6.543 22.938 17.188 1 97.81 271 GLY B CA 1
ATOM 6676 C C . GLY B 1 271 ? 6.383 22.906 15.68 1 97.81 271 GLY B C 1
ATOM 6677 O O . GLY B 1 271 ? 5.348 23.312 15.148 1 97.81 271 GLY B O 1
ATOM 6678 N N . HIS B 1 272 ? 7.504 22.562 15 1 98.25 272 HIS B N 1
ATOM 6679 C CA . HIS B 1 272 ? 7.523 22.438 13.547 1 98.25 272 HIS B CA 1
ATOM 6680 C C . HIS B 1 272 ? 7.23 23.781 12.875 1 98.25 272 HIS B C 1
ATOM 6682 O O . HIS B 1 272 ? 6.348 23.859 12.023 1 98.25 272 HIS B O 1
ATOM 6688 N N . ALA B 1 273 ? 8.008 24.734 13.117 1 98.75 273 ALA B N 1
ATOM 6689 C CA . ALA B 1 273 ? 7.754 26.109 12.688 1 98.75 273 ALA B CA 1
ATOM 6690 C C . ALA B 1 273 ? 8.398 26.391 11.336 1 98.75 273 ALA B C 1
ATOM 6692 O O . ALA B 1 273 ? 9.422 25.797 10.992 1 98.75 273 ALA B O 1
ATOM 6693 N N . THR B 1 274 ? 7.828 27.25 10.586 1 98.88 274 THR B N 1
ATOM 6694 C CA . THR B 1 274 ? 8.336 27.797 9.336 1 98.88 274 THR B CA 1
ATOM 6695 C C . THR B 1 274 ? 8.242 29.312 9.336 1 98.88 274 THR B C 1
ATOM 6697 O O . THR B 1 274 ? 7.184 29.891 9.609 1 98.88 274 THR B O 1
ATOM 6700 N N . LEU B 1 275 ? 9.344 29.984 9.016 1 98.5 275 LEU B N 1
ATOM 6701 C CA . LEU B 1 275 ? 9.414 31.438 9.008 1 98.5 275 LEU B CA 1
ATOM 6702 C C . LEU B 1 275 ? 8.961 32 7.664 1 98.5 275 LEU B C 1
ATOM 6704 O O . LEU B 1 275 ? 9.133 31.359 6.625 1 98.5 275 LEU B O 1
ATOM 6708 N N . THR B 1 276 ? 8.367 33.219 7.734 1 96.94 276 THR B N 1
ATOM 6709 C CA . THR B 1 276 ? 8.086 33.969 6.523 1 96.94 276 THR B CA 1
ATOM 6710 C C . THR B 1 276 ? 8.258 35.469 6.773 1 96.94 276 THR B C 1
ATOM 6712 O O . THR B 1 276 ? 8.156 35.938 7.914 1 96.94 276 THR B O 1
ATOM 6715 N N . LYS B 1 277 ? 8.578 36.156 5.734 1 95.75 277 LYS B N 1
ATOM 6716 C CA . LYS B 1 277 ? 8.719 37.594 5.758 1 95.75 277 LYS B CA 1
ATOM 6717 C C . LYS B 1 277 ? 7.723 38.281 4.805 1 95.75 277 LYS B C 1
ATOM 6719 O O . LYS B 1 277 ? 7.637 37.906 3.633 1 95.75 277 LYS B O 1
ATOM 6724 N N . THR B 1 278 ? 7.016 39.219 5.383 1 92.06 278 THR B N 1
ATOM 6725 C CA . THR B 1 278 ? 6.086 39.938 4.539 1 92.06 278 THR B CA 1
ATOM 6726 C C . THR B 1 278 ? 6.824 41 3.705 1 92.06 278 THR B C 1
ATOM 6728 O O . THR B 1 278 ? 7.992 41.281 3.969 1 92.06 278 THR B O 1
ATOM 6731 N N . ASN B 1 279 ? 6.133 41.562 2.732 1 88 279 ASN B N 1
ATOM 6732 C CA . ASN B 1 279 ? 6.73 42.562 1.874 1 88 279 ASN B CA 1
ATOM 6733 C C . ASN B 1 279 ? 7.066 43.844 2.654 1 88 279 ASN B C 1
ATOM 6735 O O . ASN B 1 279 ? 7.992 44.562 2.293 1 88 279 ASN B O 1
ATOM 6739 N N . ASP B 1 280 ? 6.316 44.094 3.646 1 86.81 280 ASP B N 1
ATOM 6740 C CA . ASP B 1 280 ? 6.566 45.281 4.445 1 86.81 280 ASP B CA 1
ATOM 6741 C C . ASP B 1 280 ? 7.664 45.031 5.477 1 86.81 280 ASP B C 1
ATOM 6743 O O . ASP B 1 280 ? 7.934 45.906 6.32 1 86.81 280 ASP B O 1
ATOM 6747 N N . GLY B 1 281 ? 8.18 43.844 5.52 1 90.25 281 GLY B N 1
ATOM 6748 C CA . GLY B 1 281 ? 9.359 43.562 6.32 1 90.25 281 GLY B CA 1
ATOM 6749 C C . GLY B 1 281 ? 9.039 42.906 7.656 1 90.25 281 GLY B C 1
ATOM 6750 O O . GLY B 1 281 ? 9.93 42.688 8.469 1 90.25 281 GLY B O 1
ATOM 6751 N N . LEU B 1 282 ? 7.793 42.625 7.895 1 92.88 282 LEU B N 1
ATOM 6752 C CA . LEU B 1 282 ? 7.402 41.969 9.133 1 92.88 282 LEU B CA 1
ATOM 6753 C C . LEU B 1 282 ? 7.637 40.438 9.023 1 92.88 282 LEU B C 1
ATOM 6755 O O . LEU B 1 282 ? 7.465 39.875 7.957 1 92.88 282 LEU B O 1
ATOM 6759 N N . TRP B 1 283 ? 8.055 39.875 10.188 1 96.81 283 TRP B N 1
ATOM 6760 C CA . TRP B 1 283 ? 8.32 38.438 10.219 1 96.81 283 TRP B CA 1
ATOM 6761 C C . TRP B 1 283 ? 7.246 37.688 11.016 1 96.81 283 TRP B C 1
ATOM 6763 O O . TRP B 1 283 ? 6.781 38.188 12.047 1 96.81 283 TRP B O 1
ATOM 6773 N N . TYR B 1 284 ? 6.863 36.562 10.508 1 97.81 284 TYR B N 1
ATOM 6774 C CA . TYR B 1 284 ? 5.953 35.625 11.18 1 97.81 284 TYR B CA 1
ATOM 6775 C C . TYR B 1 284 ? 6.488 34.188 11.133 1 97.81 284 TYR B C 1
ATOM 6777 O O . TYR B 1 284 ? 7.406 33.906 10.359 1 97.81 284 TYR B O 1
ATOM 6785 N N . ALA B 1 285 ? 5.938 33.375 11.984 1 98.56 285 ALA B N 1
ATOM 6786 C CA . ALA B 1 285 ? 6.184 31.922 11.93 1 98.56 285 ALA B CA 1
ATOM 6787 C C . ALA B 1 285 ? 4.879 31.141 12.055 1 98.56 285 ALA B C 1
ATOM 6789 O O . ALA B 1 285 ? 4.074 31.406 12.953 1 98.56 285 ALA B O 1
ATOM 6790 N N . THR B 1 286 ? 4.652 30.281 11.086 1 98.75 286 THR B N 1
ATOM 6791 C CA . THR B 1 286 ? 3.588 29.312 11.273 1 98.75 286 THR B CA 1
ATOM 6792 C C . THR B 1 286 ? 4.113 28.062 11.992 1 98.75 286 THR B C 1
ATOM 6794 O O . THR B 1 286 ? 5.301 27.75 11.898 1 98.75 286 THR B O 1
ATOM 6797 N N . PHE B 1 287 ? 3.266 27.391 12.711 1 98.69 287 PHE B N 1
ATOM 6798 C CA . PHE B 1 287 ? 3.623 26.156 13.414 1 98.69 287 PHE B CA 1
ATOM 6799 C C . PHE B 1 287 ? 2.379 25.344 13.734 1 98.69 287 PHE B C 1
ATOM 6801 O O . PHE B 1 287 ? 1.255 25.828 13.586 1 98.69 287 PHE B O 1
ATOM 6808 N N . LEU B 1 288 ? 2.586 24.031 14.062 1 98.56 288 LEU B N 1
ATOM 6809 C CA . LEU B 1 288 ? 1.462 23.203 14.5 1 98.56 288 LEU B CA 1
ATOM 6810 C C . LEU B 1 288 ? 1.3 23.266 16.016 1 98.56 288 LEU B C 1
ATOM 6812 O O . LEU B 1 288 ? 2.281 23.422 16.734 1 98.56 288 LEU B O 1
ATOM 6816 N N . ALA B 1 289 ? 0.095 23.172 16.438 1 98.12 289 ALA B N 1
ATOM 6817 C CA . ALA B 1 289 ? -0.253 23.078 17.859 1 98.12 289 ALA B CA 1
ATOM 6818 C C . ALA B 1 289 ? -1.612 22.406 18.047 1 98.12 289 ALA B C 1
ATOM 6820 O O . ALA B 1 289 ? -2.332 22.172 17.078 1 98.12 289 ALA B O 1
ATOM 6821 N N . ARG B 1 290 ? -1.852 22.047 19.25 1 97.44 290 ARG B N 1
ATOM 6822 C CA . ARG B 1 290 ? -3.131 21.469 19.641 1 97.44 290 ARG B CA 1
ATOM 6823 C C . ARG B 1 290 ? -3.873 22.391 20.609 1 97.44 290 ARG B C 1
ATOM 6825 O O . ARG B 1 290 ? -3.25 23.156 21.344 1 97.44 290 ARG B O 1
ATOM 6832 N N . ARG B 1 291 ? -5.25 22.453 20.562 1 97.62 291 ARG B N 1
ATOM 6833 C CA . ARG B 1 291 ? -6.094 22.953 21.641 1 97.62 291 ARG B CA 1
ATOM 6834 C C . ARG B 1 291 ? -6.617 21.812 22.516 1 97.62 291 ARG B C 1
ATOM 6836 O O . ARG B 1 291 ? -7.469 21.031 22.078 1 97.62 291 ARG B O 1
ATOM 6843 N N . ASN B 1 292 ? -6.09 21.75 23.688 1 96.88 292 ASN B N 1
ATOM 6844 C CA . ASN B 1 292 ? -6.473 20.672 24.578 1 96.88 292 ASN B CA 1
ATOM 6845 C C . ASN B 1 292 ? -7.785 20.984 25.297 1 96.88 292 ASN B C 1
ATOM 6847 O O . ASN B 1 292 ? -8 22.109 25.75 1 96.88 292 ASN B O 1
ATOM 6851 N N . ILE B 1 293 ? -8.633 20.016 25.406 1 96.5 293 ILE B N 1
ATOM 6852 C CA . ILE B 1 293 ? -9.867 19.984 26.172 1 96.5 293 ILE B CA 1
ATOM 6853 C C . ILE B 1 293 ? -9.812 18.844 27.188 1 96.5 293 ILE B C 1
ATOM 6855 O O . ILE B 1 293 ? -10.016 17.672 26.828 1 96.5 293 ILE B O 1
ATOM 6859 N N . ASN B 1 294 ? -9.594 19.188 28.422 1 95.19 294 ASN B N 1
ATOM 6860 C CA . ASN B 1 294 ? -9.469 18.188 29.469 1 95.19 294 ASN B CA 1
ATOM 6861 C C . ASN B 1 294 ? -8.438 17.125 29.125 1 95.19 294 ASN B C 1
ATOM 6863 O O . ASN B 1 294 ? -8.742 15.938 29.125 1 95.19 294 ASN B O 1
ATOM 6867 N N . GLY B 1 295 ? -7.355 17.578 28.641 1 93.81 295 GLY B N 1
ATOM 6868 C CA . GLY B 1 295 ? -6.211 16.703 28.406 1 93.81 295 GLY B CA 1
ATOM 6869 C C . GLY B 1 295 ? -6.23 16.062 27.031 1 93.81 295 GLY B C 1
ATOM 6870 O O . GLY B 1 295 ? -5.309 15.312 26.688 1 93.81 295 GLY B O 1
ATOM 6871 N N . SER B 1 296 ? -7.258 16.297 26.219 1 95 296 SER B N 1
ATOM 6872 C CA . SER B 1 296 ? -7.359 15.695 24.891 1 95 296 SER B CA 1
ATOM 6873 C C . SER B 1 296 ? -7.555 16.766 23.812 1 95 296 SER B C 1
ATOM 6875 O O . SER B 1 296 ? -7.918 17.891 24.109 1 95 296 SER B O 1
ATOM 6877 N N . SER B 1 297 ? -7.223 16.422 22.578 1 96.62 297 SER B N 1
ATOM 6878 C CA . SER B 1 297 ? -7.32 17.391 21.484 1 96.62 297 SER B CA 1
ATOM 6879 C C . SER B 1 297 ? -8.133 16.828 20.328 1 96.62 297 SER B C 1
ATOM 6881 O O . SER B 1 297 ? -7.566 16.406 19.312 1 96.62 297 SER B O 1
ATOM 6883 N N . PRO B 1 298 ? -9.414 16.922 20.312 1 97.69 298 PRO B N 1
ATOM 6884 C CA . PRO B 1 298 ? -10.266 16.297 19.297 1 97.69 298 PRO B CA 1
ATOM 6885 C C . PRO B 1 298 ? -10.008 16.844 17.891 1 97.69 298 PRO B C 1
ATOM 6887 O O . PRO B 1 298 ? -10.188 16.125 16.906 1 97.69 298 PRO B O 1
ATOM 6890 N N . LEU B 1 299 ? -9.539 18.094 17.781 1 98.31 299 LEU B N 1
ATOM 6891 C CA . LEU B 1 299 ? -9.32 18.672 16.469 1 98.31 299 LEU B CA 1
ATOM 6892 C C . LEU B 1 299 ? -7.922 18.359 15.953 1 98.31 299 LEU B C 1
ATOM 6894 O O . LEU B 1 299 ? -7.547 18.797 14.859 1 98.31 299 LEU B O 1
ATOM 6898 N N . GLY B 1 300 ? -7.113 17.656 16.75 1 97.5 300 GLY B N 1
ATOM 6899 C CA . GLY B 1 300 ? -5.766 17.297 16.328 1 97.5 300 GLY B CA 1
ATOM 6900 C C . GLY B 1 300 ? -4.824 18.484 16.266 1 97.5 300 GLY B C 1
ATOM 6901 O O . GLY B 1 300 ? -4.914 19.391 17.094 1 97.5 300 GLY B O 1
ATOM 6902 N N . ARG B 1 301 ? -3.824 18.391 15.445 1 97.56 301 ARG B N 1
ATOM 6903 C CA . ARG B 1 301 ? -2.83 19.438 15.266 1 97.56 301 ARG B CA 1
ATOM 6904 C C . ARG B 1 301 ? -3.299 20.469 14.234 1 97.56 301 ARG B C 1
ATOM 6906 O O . ARG B 1 301 ? -3.539 20.125 13.078 1 97.56 301 ARG B O 1
ATOM 6913 N N . GLU B 1 302 ? -3.412 21.656 14.68 1 98.5 302 GLU B N 1
ATOM 6914 C CA . GLU B 1 302 ? -3.93 22.75 13.859 1 98.5 302 GLU B CA 1
ATOM 6915 C C . GLU B 1 302 ? -2.812 23.703 13.438 1 98.5 302 GLU B C 1
ATOM 6917 O O . GLU B 1 302 ? -1.656 23.531 13.828 1 98.5 302 GLU B O 1
ATOM 6922 N N . THR B 1 303 ? -3.137 24.641 12.523 1 98.81 303 THR B N 1
ATOM 6923 C CA . THR B 1 303 ? -2.139 25.609 12.07 1 98.81 303 THR B CA 1
ATOM 6924 C C . THR B 1 303 ? -2.234 26.906 12.875 1 98.81 303 THR B C 1
ATOM 6926 O O . THR B 1 303 ? -3.291 27.531 12.922 1 98.81 303 THR B O 1
ATOM 6929 N N . PHE B 1 304 ? -1.128 27.266 13.477 1 98.62 304 PHE B N 1
ATOM 6930 C CA . PHE B 1 304 ? -0.987 28.469 14.289 1 98.62 304 PHE B CA 1
ATOM 6931 C C . PHE B 1 304 ? 0.048 29.422 13.68 1 98.62 304 PHE B C 1
ATOM 6933 O O . PHE B 1 304 ? 0.742 29.047 12.727 1 98.62 304 PHE B O 1
ATOM 6940 N N . MET B 1 305 ? 0.069 30.641 14.266 1 98.38 305 MET B N 1
ATOM 6941 C CA . MET B 1 305 ? 1.035 31.641 13.82 1 98.38 305 MET B CA 1
ATOM 6942 C C . MET B 1 305 ? 1.448 32.531 14.977 1 98.38 305 MET B C 1
ATOM 6944 O O . MET B 1 305 ? 0.687 32.75 15.93 1 98.38 305 MET B O 1
ATOM 6948 N N . VAL B 1 306 ? 2.691 33.094 14.922 1 97.94 306 VAL B N 1
ATOM 6949 C CA . VAL B 1 306 ? 3.15 34.125 15.852 1 97.94 306 VAL B CA 1
ATOM 6950 C C . VAL B 1 306 ? 3.973 35.188 15.109 1 97.94 306 VAL B C 1
ATOM 6952 O O . VAL B 1 306 ? 4.492 34.906 14.023 1 97.94 306 VAL B O 1
ATOM 6955 N N . ASN B 1 307 ? 4.09 36.344 15.727 1 96.12 307 ASN B N 1
ATOM 6956 C CA . ASN B 1 307 ? 5.062 37.312 15.281 1 96.12 307 ASN B CA 1
ATOM 6957 C C . ASN B 1 307 ? 6.488 36.906 15.633 1 96.12 307 ASN B C 1
ATOM 6959 O O . ASN B 1 307 ? 6.711 36.25 16.641 1 96.12 307 ASN B O 1
ATOM 6963 N N . VAL B 1 308 ? 7.371 37.375 14.789 1 97.94 308 VAL B N 1
ATOM 6964 C CA . VAL B 1 308 ? 8.789 37.094 15.039 1 97.94 308 VAL B CA 1
ATOM 6965 C C . VAL B 1 308 ? 9.57 38.406 15.031 1 97.94 308 VAL B C 1
ATOM 6967 O O . VAL B 1 308 ? 9.531 39.156 14.047 1 97.94 308 VAL B O 1
ATOM 6970 N N . ASP B 1 309 ? 10.242 38.656 16.109 1 96.75 309 ASP B N 1
ATOM 6971 C CA . ASP B 1 309 ? 11.195 39.75 16.188 1 96.75 309 ASP B CA 1
ATOM 6972 C C . ASP B 1 309 ? 12.633 39.25 16.094 1 96.75 309 ASP B C 1
ATOM 6974 O O . ASP B 1 309 ? 12.875 38.031 16.219 1 96.75 309 ASP B O 1
ATOM 6978 N N . TRP B 1 310 ? 13.539 40.156 15.773 1 97.44 310 TRP B N 1
ATOM 6979 C CA . TRP B 1 310 ? 14.961 39.812 15.734 1 97.44 310 TRP B CA 1
ATOM 6980 C C . TRP B 1 310 ? 15.742 40.656 16.734 1 97.44 310 TRP B C 1
ATOM 6982 O O . TRP B 1 310 ? 15.602 41.875 16.766 1 97.44 310 TRP B O 1
ATOM 6992 N N . LYS B 1 311 ? 16.469 40 17.578 1 96.94 311 LYS B N 1
ATOM 6993 C CA . LYS B 1 311 ? 17.328 40.625 18.562 1 96.94 311 LYS B CA 1
ATOM 6994 C C . LYS B 1 311 ? 18.734 40 18.562 1 96.94 311 LYS B C 1
ATOM 6996 O O . LYS B 1 311 ? 18.875 38.781 18.688 1 96.94 311 LYS B O 1
ATOM 7001 N N . ASP B 1 312 ? 19.812 40.844 18.422 1 96.38 312 ASP B N 1
ATOM 7002 C CA . ASP B 1 312 ? 21.203 40.406 18.422 1 96.38 312 ASP B CA 1
ATOM 7003 C C . ASP B 1 312 ? 21.422 39.281 17.406 1 96.38 312 ASP B C 1
ATOM 7005 O O . ASP B 1 312 ? 21.969 38.219 17.75 1 96.38 312 ASP B O 1
ATOM 7009 N N . GLU B 1 313 ? 20.766 39.312 16.297 1 96.06 313 GLU B N 1
ATOM 7010 C CA . GLU B 1 313 ? 20.922 38.469 15.133 1 96.06 313 GLU B CA 1
ATOM 7011 C C . GLU B 1 313 ? 20.203 37.125 15.344 1 96.06 313 GLU B C 1
ATOM 7013 O O . GLU B 1 313 ? 20.469 36.156 14.625 1 96.06 313 GLU B O 1
ATOM 7018 N N . TRP B 1 314 ? 19.344 37.094 16.328 1 98.38 314 TRP B N 1
ATOM 7019 C CA . TRP B 1 314 ? 18.578 35.875 16.547 1 98.38 314 TRP B CA 1
ATOM 7020 C C . TRP B 1 314 ? 17.078 36.156 16.562 1 98.38 314 TRP B C 1
ATOM 7022 O O . TRP B 1 314 ? 16.656 37.219 17.047 1 98.38 314 TRP B O 1
ATOM 7032 N N . PRO B 1 315 ? 16.281 35.219 16.078 1 98.25 315 PRO B N 1
ATOM 7033 C CA . PRO B 1 315 ? 14.828 35.438 16.141 1 98.25 315 PRO B CA 1
ATOM 7034 C C . PRO B 1 315 ? 14.258 35.219 17.531 1 98.25 315 PRO B C 1
ATOM 7036 O O . PRO B 1 315 ? 14.719 34.344 18.266 1 98.25 315 PRO B O 1
ATOM 7039 N N . VAL B 1 316 ? 13.25 36 17.859 1 98.25 316 VAL B N 1
ATOM 7040 C CA . VAL B 1 316 ? 12.477 35.906 19.078 1 98.25 316 VAL B CA 1
ATOM 7041 C C . VAL B 1 316 ? 11 35.656 18.75 1 98.25 316 VAL B C 1
ATOM 7043 O O . VAL B 1 316 ? 10.367 36.531 18.125 1 98.25 316 VAL B O 1
ATOM 7046 N N . PHE B 1 317 ? 10.531 34.5 19.172 1 98.31 317 PHE B N 1
ATOM 7047 C CA . PHE B 1 317 ? 9.148 34.125 18.859 1 98.31 317 PHE B CA 1
ATOM 7048 C C . PHE B 1 317 ? 8.203 34.656 19.938 1 98.31 317 PHE B C 1
ATOM 7050 O O . PHE B 1 317 ? 8.445 34.5 21.125 1 98.31 317 PHE B O 1
ATOM 7057 N N . ASN B 1 318 ? 7.133 35.344 19.516 1 97.31 318 ASN B N 1
ATOM 7058 C CA . ASN B 1 318 ? 6.047 35.781 20.375 1 97.31 318 ASN B CA 1
ATOM 7059 C C . ASN B 1 318 ? 6.566 36.594 21.578 1 97.31 318 ASN B C 1
ATOM 7061 O O . ASN B 1 318 ? 6.082 36.406 22.688 1 97.31 318 ASN B O 1
ATOM 7065 N N . GLN B 1 319 ? 7.637 37.281 21.391 1 95.12 319 GLN B N 1
ATOM 7066 C CA . GLN B 1 319 ? 8.266 38.125 22.406 1 95.12 319 GLN B CA 1
ATOM 7067 C C . GLN B 1 319 ? 8.742 37.312 23.594 1 95.12 319 GLN B C 1
ATOM 7069 O O . GLN B 1 319 ? 8.891 37.812 24.703 1 95.12 319 GLN B O 1
ATOM 7074 N N . GLY B 1 320 ? 8.852 35.969 23.406 1 95.31 320 GLY B N 1
ATOM 7075 C CA . GLY B 1 320 ? 9.305 35.094 24.453 1 95.31 320 GLY B CA 1
ATOM 7076 C C . GLY B 1 320 ? 8.18 34.625 25.359 1 95.31 320 GLY B C 1
ATOM 7077 O O . GLY B 1 320 ? 8.422 33.875 26.312 1 95.31 320 GLY B O 1
ATOM 7078 N N . ASP B 1 321 ? 6.949 34.969 25.078 1 96.06 321 ASP B N 1
ATOM 7079 C CA . ASP B 1 321 ? 5.785 34.625 25.891 1 96.06 321 ASP B CA 1
ATOM 7080 C C . ASP B 1 321 ? 5.105 33.344 25.375 1 96.06 321 ASP B C 1
ATOM 7082 O O . ASP B 1 321 ? 5.352 32.938 24.234 1 96.06 321 ASP B O 1
ATOM 7086 N N . PRO B 1 322 ? 4.293 32.719 26.219 1 96.62 322 PRO B N 1
ATOM 7087 C CA . PRO B 1 322 ? 3.516 31.594 25.719 1 96.62 322 PRO B CA 1
ATOM 7088 C C . PRO B 1 322 ? 2.477 32 24.688 1 96.62 322 PRO B C 1
ATOM 7090 O O . PRO B 1 322 ? 2.041 33.156 24.656 1 96.62 322 PRO B O 1
ATOM 7093 N N . VAL B 1 323 ? 2.133 31.078 23.891 1 97.62 323 VAL B N 1
ATOM 7094 C CA . VAL B 1 323 ? 1.048 31.281 22.938 1 97.62 323 VAL B CA 1
ATOM 7095 C C . VAL B 1 323 ? -0.297 31.062 23.625 1 97.62 323 VAL B C 1
ATOM 7097 O O . VAL B 1 323 ? -0.573 29.984 24.125 1 97.62 323 VAL B O 1
ATOM 7100 N N . LEU B 1 324 ? -1.13 32.094 23.672 1 97 324 LEU B N 1
ATOM 7101 C CA . LEU B 1 324 ? -2.436 32.062 24.312 1 97 324 LEU B CA 1
ATOM 7102 C C . LEU B 1 324 ? -3.549 32.344 23.312 1 97 324 LEU B C 1
ATOM 7104 O O . LEU B 1 324 ? -3.393 33.219 22.438 1 97 324 LEU B O 1
ATOM 7108 N N . LEU B 1 325 ? -4.723 31.719 23.547 1 95.88 325 LEU B N 1
ATOM 7109 C CA . LEU B 1 325 ? -5.852 31.891 22.656 1 95.88 325 LEU B CA 1
ATOM 7110 C C . LEU B 1 325 ? -6.438 33.281 22.781 1 95.88 325 LEU B C 1
ATOM 7112 O O . LEU B 1 325 ? -7.023 33.812 21.828 1 95.88 325 LEU B O 1
ATOM 7116 N N . SER B 1 326 ? -6.285 33.938 23.891 1 94 326 SER B N 1
ATOM 7117 C CA . SER B 1 326 ? -6.898 35.25 24.156 1 94 326 SER B CA 1
ATOM 7118 C C . SER B 1 326 ? -6.062 36.375 23.578 1 94 326 SER B C 1
ATOM 7120 O O . SER B 1 326 ? -6.492 37.531 23.578 1 94 326 SER B O 1
ATOM 7122 N N . LYS B 1 327 ? -4.941 36.031 23.078 1 93 327 LYS B N 1
ATOM 7123 C CA . LYS B 1 327 ? -4.059 37.094 22.562 1 93 327 LYS B CA 1
ATOM 7124 C C . LYS B 1 327 ? -4.094 37.125 21.031 1 93 327 LYS B C 1
ATOM 7126 O O . LYS B 1 327 ? -3.912 36.094 20.375 1 93 327 LYS B O 1
ATOM 7131 N N . GLN B 1 328 ? -4.305 38.312 20.531 1 91.56 328 GLN B N 1
ATOM 7132 C CA . GLN B 1 328 ? -4.293 38.531 19.094 1 91.56 328 GLN B CA 1
ATOM 7133 C C . GLN B 1 328 ? -2.865 38.656 18.562 1 91.56 328 GLN B C 1
ATOM 7135 O O . GLN B 1 328 ? -1.977 39.125 19.281 1 91.56 328 GLN B O 1
ATOM 7140 N N . ILE B 1 329 ? -2.682 38.25 17.328 1 91.31 329 ILE B N 1
ATOM 7141 C CA . ILE B 1 329 ? -1.399 38.438 16.656 1 91.31 329 ILE B CA 1
ATOM 7142 C C . ILE B 1 329 ? -1.343 39.812 16.031 1 91.31 329 ILE B C 1
ATOM 7144 O O . ILE B 1 329 ? -2.285 40.25 15.352 1 91.31 329 ILE B O 1
ATOM 7148 N N . LYS B 1 330 ? -0.344 40.531 16.234 1 83 330 LYS B N 1
ATOM 7149 C CA . LYS B 1 330 ? -0.229 41.906 15.758 1 83 330 LYS B CA 1
ATOM 7150 C C . LYS B 1 330 ? -0.232 41.938 14.234 1 83 330 LYS B C 1
ATOM 7152 O O . LYS B 1 330 ? 0.346 41.062 13.578 1 83 330 LYS B O 1
ATOM 7157 N N . PRO B 1 331 ? -0.954 43.031 13.719 1 77.06 331 PRO B N 1
ATOM 7158 C CA . PRO B 1 331 ? -1.626 44.188 14.375 1 77.06 331 PRO B CA 1
ATOM 7159 C C . PRO B 1 331 ? -2.984 43.781 14.953 1 77.06 331 PRO B C 1
ATOM 7161 O O . PRO B 1 331 ? -3.701 42.969 14.383 1 77.06 331 PRO B O 1
ATOM 7164 N N . GLU B 1 332 ? -3.191 44.312 16.094 1 75.5 332 GLU B N 1
ATOM 7165 C CA . GLU B 1 332 ? -4.453 44.031 16.766 1 75.5 332 GLU B CA 1
ATOM 7166 C C . GLU B 1 332 ? -5.57 44.906 16.25 1 75.5 332 GLU B C 1
ATOM 7168 O O . GLU B 1 332 ? -5.648 46.094 16.625 1 75.5 332 GLU B O 1
ATOM 7173 N N . VAL B 1 333 ? -6.465 44.375 15.422 1 76.75 333 VAL B N 1
ATOM 7174 C CA . VAL B 1 333 ? -7.344 45.312 14.711 1 76.75 333 VAL B CA 1
ATOM 7175 C C . VAL B 1 333 ? -8.797 44.875 14.875 1 76.75 333 VAL B C 1
ATOM 7177 O O . VAL B 1 333 ? -9.719 45.562 14.422 1 76.75 333 VAL B O 1
ATOM 7180 N N . GLY B 1 334 ? -9.195 43.812 15.641 1 82.56 334 GLY B N 1
ATOM 7181 C CA . GLY B 1 334 ? -10.602 43.438 15.703 1 82.56 334 GLY B CA 1
ATOM 7182 C C . GLY B 1 334 ? -10.852 42.156 16.484 1 82.56 334 GLY B C 1
ATOM 7183 O O . GLY B 1 334 ? -9.914 41.469 16.859 1 82.56 334 GLY B O 1
ATOM 7184 N N . PRO B 1 335 ? -12.188 41.969 16.641 1 85 335 PRO B N 1
ATOM 7185 C CA . PRO B 1 335 ? -12.562 40.781 17.438 1 85 335 PRO B CA 1
ATOM 7186 C C . PRO B 1 335 ? -12.469 39.5 16.641 1 85 335 PRO B C 1
ATOM 7188 O O . PRO B 1 335 ? -12.398 39.531 15.414 1 85 335 PRO B O 1
ATOM 7191 N N . ARG B 1 336 ? -12.391 38.406 17.422 1 87.94 336 ARG B N 1
ATOM 7192 C CA . ARG B 1 336 ? -12.508 37.094 16.828 1 87.94 336 ARG B CA 1
ATOM 7193 C C . ARG B 1 336 ? -13.898 36.875 16.219 1 87.94 336 ARG B C 1
ATOM 7195 O O . ARG B 1 336 ? -14.906 37.156 16.875 1 87.94 336 ARG B O 1
ATOM 7202 N N . GLN B 1 337 ? -13.93 36.406 15.078 1 83.44 337 GLN B N 1
ATOM 7203 C CA . GLN B 1 337 ? -15.219 36.188 14.43 1 83.44 337 GLN B CA 1
ATOM 7204 C C . GLN B 1 337 ? -15.609 34.719 14.492 1 83.44 337 GLN B C 1
ATOM 7206 O O . GLN B 1 337 ? -14.758 33.812 14.383 1 83.44 337 GLN B O 1
ATOM 7211 N N . VAL B 1 338 ? -16.922 34.5 14.703 1 89.31 338 VAL B N 1
ATOM 7212 C CA . VAL B 1 338 ? -17.484 33.188 14.516 1 89.31 338 VAL B CA 1
ATOM 7213 C C . VAL B 1 338 ? -17.672 32.906 13.023 1 89.31 338 VAL B C 1
ATOM 7215 O O . VAL B 1 338 ? -18.25 33.719 12.305 1 89.31 338 VAL B O 1
ATOM 7218 N N . PRO B 1 339 ? -17.188 31.781 12.617 1 91.12 339 PRO B N 1
ATOM 7219 C CA . PRO B 1 339 ? -17.359 31.484 11.195 1 91.12 339 PRO B CA 1
ATOM 7220 C C . PRO B 1 339 ? -18.828 31.453 10.773 1 91.12 339 PRO B C 1
ATOM 7222 O O . PRO B 1 339 ? -19.703 31.109 11.578 1 91.12 339 PRO B O 1
ATOM 7225 N N . ARG B 1 340 ? -19.062 31.812 9.531 1 93.38 340 ARG B N 1
ATOM 7226 C CA . ARG B 1 340 ? -20.406 31.719 8.977 1 93.38 340 ARG B CA 1
ATOM 7227 C C . ARG B 1 340 ? -20.797 30.281 8.727 1 93.38 340 ARG B C 1
ATOM 7229 O O . ARG B 1 340 ? -19.938 29.422 8.531 1 93.38 340 ARG B O 1
ATOM 7236 N N . GLN B 1 341 ? -22.078 30.125 8.789 1 96.69 341 GLN B N 1
ATOM 7237 C CA . GLN B 1 341 ? -22.594 28.812 8.43 1 96.69 341 GLN B CA 1
ATOM 7238 C C . GLN B 1 341 ? -22.125 28.391 7.043 1 96.69 341 GLN B C 1
ATOM 7240 O O . GLN B 1 341 ? -22.062 29.219 6.121 1 96.69 341 GLN B O 1
ATOM 7245 N N . TRP B 1 342 ? -21.781 27.141 6.914 1 97.12 342 TRP B N 1
ATOM 7246 C CA . TRP B 1 342 ? -21.359 26.578 5.637 1 97.12 342 TRP B CA 1
ATOM 7247 C C . TRP B 1 342 ? -22.391 25.562 5.141 1 97.12 342 TRP B C 1
ATOM 7249 O O . TRP B 1 342 ? -22.844 24.703 5.902 1 97.12 342 TRP B O 1
ATOM 7259 N N . VAL B 1 343 ? -22.828 25.688 3.879 1 97.94 343 VAL B N 1
ATOM 7260 C CA . VAL B 1 343 ? -23.812 24.797 3.289 1 97.94 343 VAL B CA 1
ATOM 7261 C C . VAL B 1 343 ? -23.297 24.281 1.947 1 97.94 343 VAL B C 1
ATOM 7263 O O . VAL B 1 343 ? -22.75 25.031 1.151 1 97.94 343 VAL B O 1
ATOM 7266 N N . ASP B 1 344 ? -23.375 23 1.716 1 98.31 344 ASP B N 1
ATOM 7267 C CA . ASP B 1 344 ? -23.219 22.406 0.398 1 98.31 344 ASP B CA 1
ATOM 7268 C C . ASP B 1 344 ? -24.516 21.75 -0.068 1 98.31 344 ASP B C 1
ATOM 7270 O O . ASP B 1 344 ? -24.938 20.734 0.5 1 98.31 344 ASP B O 1
ATOM 7274 N N . ASP B 1 345 ? -25.109 22.312 -1.029 1 97.88 345 ASP B N 1
ATOM 7275 C CA . ASP B 1 345 ? -26.344 21.75 -1.57 1 97.88 345 ASP B CA 1
ATOM 7276 C C . ASP B 1 345 ? -26.062 20.906 -2.814 1 97.88 345 ASP B C 1
ATOM 7278 O O . ASP B 1 345 ? -26.984 20.547 -3.541 1 97.88 345 ASP B O 1
ATOM 7282 N N . PHE B 1 346 ? -24.828 20.703 -3.09 1 98 346 PHE B N 1
ATOM 7283 C CA . PHE B 1 346 ? -24.328 19.828 -4.141 1 98 346 PHE B CA 1
ATOM 7284 C C . PHE B 1 346 ? -24.828 20.281 -5.508 1 98 346 PHE B C 1
ATOM 7286 O O . PHE B 1 346 ? -25.078 19.453 -6.383 1 98 346 PHE B O 1
ATOM 7293 N N . SER B 1 347 ? -24.953 21.531 -5.645 1 96 347 SER B N 1
ATOM 7294 C CA . SER B 1 347 ? -25.438 22.078 -6.906 1 96 347 SER B CA 1
ATOM 7295 C C . SER B 1 347 ? -24.281 22.391 -7.859 1 96 347 SER B C 1
ATOM 7297 O O . SER B 1 347 ? -24.516 22.609 -9.047 1 96 347 SER B O 1
ATOM 7299 N N . ARG B 1 348 ? -23.078 22.359 -7.352 1 93.69 348 ARG B N 1
ATOM 7300 C CA . ARG B 1 348 ? -21.922 22.656 -8.18 1 93.69 348 ARG B CA 1
ATOM 7301 C C . ARG B 1 348 ? -21.562 21.484 -9.086 1 93.69 348 ARG B C 1
ATOM 7303 O O . ARG B 1 348 ? -22 20.359 -8.844 1 93.69 348 ARG B O 1
ATOM 7310 N N . THR B 1 349 ? -20.781 21.859 -10.086 1 93.25 349 THR B N 1
ATOM 7311 C CA . THR B 1 349 ? -20.359 20.844 -11.039 1 93.25 349 THR B CA 1
ATOM 7312 C C . THR B 1 349 ? -19.344 19.906 -10.406 1 93.25 349 THR B C 1
ATOM 7314 O O . THR B 1 349 ? -19.344 18.703 -10.672 1 93.25 349 THR B O 1
ATOM 7317 N N . ASN B 1 350 ? -18.5 20.547 -9.609 1 93.94 350 ASN B N 1
ATOM 7318 C CA . ASN B 1 350 ? -17.469 19.781 -8.922 1 93.94 350 ASN B CA 1
ATOM 7319 C C . ASN B 1 350 ? -17.641 19.828 -7.406 1 93.94 350 ASN B C 1
ATOM 7321 O O . ASN B 1 350 ? -18.234 20.766 -6.879 1 93.94 350 ASN B O 1
ATOM 7325 N N . LEU B 1 351 ? -17.141 18.781 -6.809 1 95.06 351 LEU B N 1
ATOM 7326 C CA . LEU B 1 351 ? -17.156 18.734 -5.348 1 95.06 351 LEU B CA 1
ATOM 7327 C C . LEU B 1 351 ? -16.344 19.891 -4.758 1 95.06 351 LEU B C 1
ATOM 7329 O O . LEU B 1 351 ? -15.273 20.234 -5.273 1 95.06 351 LEU B O 1
ATOM 7333 N N . ASP B 1 352 ? -16.859 20.5 -3.721 1 96.56 352 ASP B N 1
ATOM 7334 C CA . ASP B 1 352 ? -16.078 21.484 -2.982 1 96.56 352 ASP B CA 1
ATOM 7335 C C . ASP B 1 352 ? -14.711 20.938 -2.596 1 96.56 352 ASP B C 1
ATOM 7337 O O . ASP B 1 352 ? -14.602 19.781 -2.172 1 96.56 352 ASP B O 1
ATOM 7341 N N . PRO B 1 353 ? -13.602 21.719 -2.721 1 97.19 353 PRO B N 1
ATOM 7342 C CA . PRO B 1 353 ? -12.25 21.219 -2.484 1 97.19 353 PRO B CA 1
ATOM 7343 C C . PRO B 1 353 ? -12.016 20.812 -1.031 1 97.19 353 PRO B C 1
ATOM 7345 O O . PRO B 1 353 ? -11 20.188 -0.718 1 97.19 353 PRO B O 1
ATOM 7348 N N . SER B 1 354 ? -12.914 21.109 -0.149 1 97.56 354 SER B N 1
ATOM 7349 C CA . SER B 1 354 ? -12.734 20.766 1.258 1 97.56 354 SER B CA 1
ATOM 7350 C C . SER B 1 354 ? -13.203 19.344 1.547 1 97.56 354 SER B C 1
ATOM 7352 O O . SER B 1 354 ? -13.117 18.875 2.684 1 97.56 354 SER B O 1
ATOM 7354 N N . TRP B 1 355 ? -13.719 18.641 0.519 1 98.5 355 TRP B N 1
ATOM 7355 C CA . TRP B 1 355 ? -14.094 17.234 0.662 1 98.5 355 TRP B CA 1
ATOM 7356 C C . TRP B 1 355 ? -12.898 16.328 0.382 1 98.5 355 TRP B C 1
ATOM 7358 O O . TRP B 1 355 ? -12.117 16.594 -0.539 1 98.5 355 TRP B O 1
ATOM 7368 N N . TYR B 1 356 ? -12.828 15.297 1.187 1 98.5 356 TYR B N 1
ATOM 7369 C CA . TYR B 1 356 ? -11.781 14.297 1.039 1 98.5 356 TYR B CA 1
ATOM 7370 C C . TYR B 1 356 ? -12.367 12.891 0.947 1 98.5 356 TYR B C 1
ATOM 7372 O O . TYR B 1 356 ? -13.492 12.648 1.406 1 98.5 356 TYR B O 1
ATOM 7380 N N . GLN B 1 357 ? -11.633 12.008 0.351 1 98.06 357 GLN B N 1
ATOM 7381 C CA . GLN B 1 357 ? -11.891 10.578 0.432 1 98.06 357 GLN B CA 1
ATOM 7382 C C . GLN B 1 357 ? -10.812 9.875 1.257 1 98.06 357 GLN B C 1
ATOM 7384 O O . GLN B 1 357 ? -9.758 10.445 1.532 1 98.06 357 GLN B O 1
ATOM 7389 N N . LEU B 1 358 ? -11.188 8.695 1.738 1 98.31 358 LEU B N 1
ATOM 7390 C CA . LEU B 1 358 ? -10.195 7.832 2.377 1 98.31 358 LEU B CA 1
ATOM 7391 C C . LEU B 1 358 ? -9.375 7.082 1.336 1 98.31 358 LEU B C 1
ATOM 7393 O O . LEU B 1 358 ? -9.922 6.309 0.549 1 98.31 358 LEU B O 1
ATOM 7397 N N . ARG B 1 359 ? -8.023 7.414 1.281 1 97.88 359 ARG B N 1
ATOM 7398 C CA . ARG B 1 359 ? -7.082 6.754 0.381 1 97.88 359 ARG B CA 1
ATOM 7399 C C . ARG B 1 359 ? -7.387 7.098 -1.074 1 97.88 359 ARG B C 1
ATOM 7401 O O . ARG B 1 359 ? -8.359 7.801 -1.362 1 97.88 359 ARG B O 1
ATOM 7408 N N . ALA B 1 360 ? -6.531 6.695 -2.008 1 96.5 360 ALA B N 1
ATOM 7409 C CA . ALA B 1 360 ? -6.688 6.973 -3.434 1 96.5 360 ALA B CA 1
ATOM 7410 C C . ALA B 1 360 ? -7.812 6.129 -4.031 1 96.5 360 ALA B C 1
ATOM 7412 O O . ALA B 1 360 ? -7.812 4.902 -3.904 1 96.5 360 ALA B O 1
ATOM 7413 N N . PRO B 1 361 ? -8.75 6.754 -4.652 1 95.19 361 PRO B N 1
ATOM 7414 C CA . PRO B 1 361 ? -9.844 5.98 -5.25 1 95.19 361 PRO B CA 1
ATOM 7415 C C . PRO B 1 361 ? -9.414 5.234 -6.512 1 95.19 361 PRO B C 1
ATOM 7417 O O . PRO B 1 361 ? -8.68 5.781 -7.336 1 95.19 361 PRO B O 1
ATOM 7420 N N . TYR B 1 362 ? -9.812 3.994 -6.664 1 94.25 362 TYR B N 1
ATOM 7421 C CA . TYR B 1 362 ? -9.578 3.238 -7.891 1 94.25 362 TYR B CA 1
ATOM 7422 C C . TYR B 1 362 ? -10.891 2.918 -8.594 1 94.25 362 TYR B C 1
ATOM 7424 O O . TYR B 1 362 ? -10.891 2.365 -9.695 1 94.25 362 TYR B O 1
ATOM 7432 N N . THR B 1 363 ? -12.047 3.275 -7.965 1 94.69 363 THR B N 1
ATOM 7433 C CA . THR B 1 363 ? -13.375 3.252 -8.57 1 94.69 363 THR B CA 1
ATOM 7434 C C . THR B 1 363 ? -14.117 4.555 -8.289 1 94.69 363 THR B C 1
ATOM 7436 O O . THR B 1 363 ? -13.727 5.32 -7.406 1 94.69 363 THR B O 1
ATOM 7439 N N . LYS B 1 364 ? -15.172 4.77 -9.086 1 93.62 364 LYS B N 1
ATOM 7440 C CA . LYS B 1 364 ? -16.031 5.914 -8.812 1 93.62 364 LYS B CA 1
ATOM 7441 C C . LYS B 1 364 ? -17 5.613 -7.676 1 93.62 364 LYS B C 1
ATOM 7443 O O . LYS B 1 364 ? -17.844 4.715 -7.789 1 93.62 364 LYS B O 1
ATOM 7448 N N . ASN B 1 365 ? -16.953 6.457 -6.648 1 95.62 365 ASN B N 1
ATOM 7449 C CA . ASN B 1 365 ? -17.734 6.164 -5.445 1 95.62 365 ASN B CA 1
ATOM 7450 C C . ASN B 1 365 ? -18.891 7.141 -5.27 1 95.62 365 ASN B C 1
ATOM 7452 O O . ASN B 1 365 ? -19.75 6.941 -4.406 1 95.62 365 ASN B O 1
ATOM 7456 N N . TYR B 1 366 ? -18.906 8.203 -6.059 1 97.62 366 TYR B N 1
ATOM 7457 C CA . TYR B 1 366 ? -19.969 9.203 -5.953 1 97.62 366 TYR B CA 1
ATOM 7458 C C . TYR B 1 366 ? -20.172 9.922 -7.281 1 97.62 366 TYR B C 1
ATOM 7460 O O . TYR B 1 366 ? -19.359 9.797 -8.195 1 97.62 366 TYR B O 1
ATOM 7468 N N . LYS B 1 367 ? -21.297 10.625 -7.367 1 97 367 LYS B N 1
ATOM 7469 C CA . LYS B 1 367 ? -21.562 11.555 -8.461 1 97 367 LYS B CA 1
ATOM 7470 C C . LYS B 1 367 ? -22.5 12.68 -8.008 1 97 367 LYS B C 1
ATOM 7472 O O . LYS B 1 367 ? -23.312 12.492 -7.102 1 97 367 LYS B O 1
ATOM 7477 N N . LEU B 1 368 ? -22.234 13.805 -8.547 1 97.5 368 LEU B N 1
ATOM 7478 C CA . LEU B 1 368 ? -23.172 14.914 -8.398 1 97.5 368 LEU B CA 1
ATOM 7479 C C . LEU B 1 368 ? -24.203 14.914 -9.516 1 97.5 368 LEU B C 1
ATOM 7481 O O . LEU B 1 368 ? -23.844 14.914 -10.695 1 97.5 368 LEU B O 1
ATOM 7485 N N . GLU B 1 369 ? -25.453 14.805 -9.086 1 94.44 369 GLU B N 1
ATOM 7486 C CA . GLU B 1 369 ? -26.516 14.719 -10.078 1 94.44 369 GLU B CA 1
ATOM 7487 C C . GLU B 1 369 ? -27.734 15.531 -9.648 1 94.44 369 GLU B C 1
ATOM 7489 O O . GLU B 1 369 ? -28.359 15.234 -8.617 1 94.44 369 GLU B O 1
ATOM 7494 N N . LYS B 1 370 ? -28.125 16.547 -10.453 1 92.56 370 LYS B N 1
ATOM 7495 C CA . LYS B 1 370 ? -29.359 17.297 -10.258 1 92.56 370 LYS B CA 1
ATOM 7496 C C . LYS B 1 370 ? -29.422 17.875 -8.844 1 92.56 370 LYS B C 1
ATOM 7498 O O . LYS B 1 370 ? -30.438 17.734 -8.156 1 92.56 370 LYS B O 1
ATOM 7503 N N . GLY B 1 371 ? -28.344 18.359 -8.414 1 94.38 371 GLY B N 1
ATOM 7504 C CA . GLY B 1 371 ? -28.328 19.031 -7.121 1 94.38 371 GLY B CA 1
ATOM 7505 C C . GLY B 1 371 ? -28.344 18.062 -5.949 1 94.38 371 GLY B C 1
ATOM 7506 O O . GLY B 1 371 ? -28.891 18.375 -4.891 1 94.38 371 GLY B O 1
ATOM 7507 N N . LYS B 1 372 ? -27.891 16.891 -6.191 1 96.38 372 LYS B N 1
ATOM 7508 C CA . LYS B 1 372 ? -27.75 15.883 -5.141 1 96.38 372 LYS B CA 1
ATOM 7509 C C . LYS B 1 372 ? -26.391 15.195 -5.219 1 96.38 372 LYS B C 1
ATOM 7511 O O . LYS B 1 372 ? -25.781 15.141 -6.289 1 96.38 372 LYS B O 1
ATOM 7516 N N . LEU B 1 373 ? -25.984 14.797 -4.047 1 98.56 373 LEU B N 1
ATOM 7517 C CA . LEU B 1 373 ? -24.875 13.859 -4 1 98.56 373 LEU B CA 1
ATOM 7518 C C . LEU B 1 373 ? -25.375 12.422 -4.039 1 98.56 373 LEU B C 1
ATOM 7520 O O . LEU B 1 373 ? -26.094 11.984 -3.139 1 98.56 373 LEU B O 1
ATOM 7524 N N . VAL B 1 374 ? -25.031 11.727 -5.074 1 98.31 374 VAL B N 1
ATOM 7525 C CA . VAL B 1 374 ? -25.359 10.305 -5.172 1 98.31 374 VAL B CA 1
ATOM 7526 C C . VAL B 1 374 ? -24.125 9.477 -4.816 1 98.31 374 VAL B C 1
ATOM 7528 O O . VAL B 1 374 ? -23.062 9.641 -5.418 1 98.31 374 VAL B O 1
ATOM 7531 N N . LEU B 1 375 ? -24.312 8.625 -3.807 1 98.44 375 LEU B N 1
ATOM 7532 C CA . LEU B 1 375 ? -23.234 7.707 -3.447 1 98.44 375 LEU B CA 1
ATOM 7533 C C . LEU B 1 375 ? -23.391 6.379 -4.18 1 98.44 375 LEU B C 1
ATOM 7535 O O . LEU B 1 375 ? -24.5 5.965 -4.504 1 98.44 375 LEU B O 1
ATOM 7539 N N . LYS B 1 376 ? -22.281 5.801 -4.484 1 97.19 376 LYS B N 1
ATOM 7540 C CA . LYS B 1 376 ? -22.219 4.441 -5.012 1 97.19 376 LYS B CA 1
ATOM 7541 C C . LYS B 1 376 ? -21.641 3.475 -3.988 1 97.19 376 LYS B C 1
ATOM 7543 O O . LYS B 1 376 ? -20.453 3.119 -4.066 1 97.19 376 LYS B O 1
ATOM 7548 N N . PRO B 1 377 ? -22.516 2.953 -3.15 1 97.5 377 PRO B N 1
ATOM 7549 C CA . PRO B 1 377 ? -22.016 2.096 -2.076 1 97.5 377 PRO B CA 1
ATOM 7550 C C . PRO B 1 377 ? -21.297 0.851 -2.602 1 97.5 377 PRO B C 1
ATOM 7552 O O . PRO B 1 377 ? -21.672 0.317 -3.648 1 97.5 377 PRO B O 1
ATOM 7555 N N . ASN B 1 378 ? -20.281 0.451 -1.906 1 96 378 ASN B N 1
ATOM 7556 C CA . ASN B 1 378 ? -19.531 -0.76 -2.225 1 96 378 ASN B CA 1
ATOM 7557 C C . ASN B 1 378 ? -19.359 -1.653 -0.999 1 96 378 ASN B C 1
ATOM 7559 O O . ASN B 1 378 ? -20.109 -1.533 -0.03 1 96 378 ASN B O 1
ATOM 7563 N N . VAL B 1 379 ? -18.453 -2.592 -1.043 1 95.25 379 VAL B N 1
ATOM 7564 C CA . VAL B 1 379 ? -18.359 -3.646 -0.038 1 95.25 379 VAL B CA 1
ATOM 7565 C C . VAL B 1 379 ? -17.656 -3.113 1.204 1 95.25 379 VAL B C 1
ATOM 7567 O O . VAL B 1 379 ? -17.688 -3.742 2.264 1 95.25 379 VAL B O 1
ATOM 7570 N N . PHE B 1 380 ? -17.031 -1.977 1.136 1 96 380 PHE B N 1
ATOM 7571 C CA . PHE B 1 380 ? -16.203 -1.46 2.227 1 96 380 PHE B CA 1
ATOM 7572 C C . PHE B 1 380 ? -16.984 -0.424 3.037 1 96 380 PHE B C 1
ATOM 7574 O O . PHE B 1 380 ? -17.875 0.243 2.512 1 96 380 PHE B O 1
ATOM 7581 N N . GLY B 1 381 ? -16.625 -0.356 4.32 1 96.19 381 GLY B N 1
ATOM 7582 C CA . GLY B 1 381 ? -17.078 0.692 5.215 1 96.19 381 GLY B CA 1
ATOM 7583 C C . GLY B 1 381 ? -15.953 1.521 5.797 1 96.19 381 GLY B C 1
ATOM 7584 O O . GLY B 1 381 ? -14.805 1.392 5.379 1 96.19 381 GLY B O 1
ATOM 7585 N N . LEU B 1 382 ? -16.297 2.367 6.75 1 97.5 382 LEU B N 1
ATOM 7586 C CA . LEU B 1 382 ? -15.359 3.324 7.332 1 97.5 382 LEU B CA 1
ATOM 7587 C C . LEU B 1 382 ? -14.289 2.609 8.156 1 97.5 382 LEU B C 1
ATOM 7589 O O . LEU B 1 382 ? -13.234 3.178 8.43 1 97.5 382 LEU B O 1
ATOM 7593 N N . SER B 1 383 ? -14.531 1.371 8.555 1 95.62 383 SER B N 1
ATOM 7594 C CA . SER B 1 383 ? -13.586 0.637 9.391 1 95.62 383 SER B CA 1
ATOM 7595 C C . SER B 1 383 ? -12.594 -0.147 8.539 1 95.62 383 SER B C 1
ATOM 7597 O O . SER B 1 383 ? -11.633 -0.714 9.062 1 95.62 383 SER B O 1
ATOM 7599 N N . ASP B 1 384 ? -12.836 -0.222 7.262 1 94.62 384 ASP B N 1
ATOM 7600 C CA . ASP B 1 384 ? -12 -1.042 6.395 1 94.62 384 ASP B CA 1
ATOM 7601 C C . ASP B 1 384 ? -10.805 -0.245 5.871 1 94.62 384 ASP B C 1
ATOM 7603 O O . ASP B 1 384 ? -10.945 0.926 5.512 1 94.62 384 ASP B O 1
ATOM 7607 N N . ARG B 1 385 ? -9.641 -0.9 5.848 1 96.12 385 ARG B N 1
ATOM 7608 C CA . ARG B 1 385 ? -8.445 -0.294 5.277 1 96.12 385 ARG B CA 1
ATOM 7609 C C . ARG B 1 385 ? -8.477 -0.357 3.752 1 96.12 385 ARG B C 1
ATOM 7611 O O . ARG B 1 385 ? -7.59 -0.954 3.133 1 96.12 385 ARG B O 1
ATOM 7618 N N . ASP B 1 386 ? -9.508 0.186 3.188 1 96.38 386 ASP B N 1
ATOM 7619 C CA . ASP B 1 386 ? -9.75 0.348 1.756 1 96.38 386 ASP B CA 1
ATOM 7620 C C . ASP B 1 386 ? -10.609 1.578 1.477 1 96.38 386 ASP B C 1
ATOM 7622 O O . ASP B 1 386 ? -10.727 2.465 2.324 1 96.38 386 ASP B O 1
ATOM 7626 N N . THR B 1 387 ? -11.156 1.762 0.247 1 96.88 387 THR B N 1
ATOM 7627 C CA . THR B 1 387 ? -11.805 3 -0.165 1 96.88 387 THR B CA 1
ATOM 7628 C C . THR B 1 387 ? -13.328 2.848 -0.135 1 96.88 387 THR B C 1
ATOM 7630 O O . THR B 1 387 ? -13.93 2.441 -1.129 1 96.88 387 THR B O 1
ATOM 7633 N N . PRO B 1 388 ? -13.969 3.205 0.93 1 97.75 388 PRO B N 1
ATOM 7634 C CA . PRO B 1 388 ? -15.438 3.182 0.986 1 97.75 388 PRO B CA 1
ATOM 7635 C C . PRO B 1 388 ? -16.078 4.305 0.177 1 97.75 388 PRO B C 1
ATOM 7637 O O . PRO B 1 388 ? -15.391 5.246 -0.234 1 97.75 388 PRO B O 1
ATOM 7640 N N . ALA B 1 389 ? -17.359 4.18 -0.082 1 98.44 389 ALA B N 1
ATOM 7641 C CA . ALA B 1 389 ? -18.125 5.309 -0.607 1 98.44 389 ALA B CA 1
ATOM 7642 C C . ALA B 1 389 ? -18.391 6.348 0.479 1 98.44 389 ALA B C 1
ATOM 7644 O O . ALA B 1 389 ? -19.422 6.301 1.154 1 98.44 389 ALA B O 1
ATOM 7645 N N . ALA B 1 390 ? -17.438 7.266 0.615 1 98.81 390 ALA B N 1
ATOM 7646 C CA . ALA B 1 390 ? -17.484 8.25 1.688 1 98.81 390 ALA B CA 1
ATOM 7647 C C . ALA B 1 390 ? -16.797 9.547 1.28 1 98.81 390 ALA B C 1
ATOM 7649 O O . ALA B 1 390 ? -15.82 9.531 0.523 1 98.81 390 ALA B O 1
ATOM 7650 N N . LEU B 1 391 ? -17.344 10.609 1.705 1 98.81 391 LEU B N 1
ATOM 7651 C CA . LEU B 1 391 ? -16.719 11.93 1.644 1 98.81 391 LEU B CA 1
ATOM 7652 C C . LEU B 1 391 ? -16.547 12.516 3.041 1 98.81 391 LEU B C 1
ATOM 7654 O O . LEU B 1 391 ? -17.453 12.414 3.877 1 98.81 391 LEU B O 1
ATOM 7658 N N . LEU B 1 392 ? -15.383 13.055 3.281 1 98.81 392 LEU B N 1
ATOM 7659 C CA . LEU B 1 392 ? -15.086 13.578 4.609 1 98.81 392 LEU B CA 1
ATOM 7660 C C . LEU B 1 392 ? -14.719 15.062 4.535 1 98.81 392 LEU B C 1
ATOM 7662 O O . LEU B 1 392 ? -14.203 15.523 3.516 1 98.81 392 LEU B O 1
ATOM 7666 N N . ARG B 1 393 ? -14.93 15.734 5.578 1 98 393 ARG B N 1
ATOM 7667 C CA . ARG B 1 393 ? -14.492 17.109 5.766 1 98 393 ARG B CA 1
ATOM 7668 C C . ARG B 1 393 ? -14 17.344 7.191 1 98 393 ARG B C 1
ATOM 7670 O O . ARG B 1 393 ? -14.57 16.797 8.141 1 98 393 ARG B O 1
ATOM 7677 N N . LYS B 1 394 ? -13.07 18.141 7.359 1 98.69 394 LYS B N 1
ATOM 7678 C CA . LYS B 1 394 ? -12.445 18.359 8.656 1 98.69 394 LYS B CA 1
ATOM 7679 C C . LYS B 1 394 ? -13.383 19.094 9.609 1 98.69 394 LYS B C 1
ATOM 7681 O O . LYS B 1 394 ? -14.047 20.062 9.211 1 98.69 394 LYS B O 1
ATOM 7686 N N . GLN B 1 395 ? -13.445 18.594 10.852 1 98.81 395 GLN B N 1
ATOM 7687 C CA . GLN B 1 395 ? -14.109 19.391 11.875 1 98.81 395 GLN B CA 1
ATOM 7688 C C . GLN B 1 395 ? -13.328 20.672 12.188 1 98.81 395 GLN B C 1
ATOM 7690 O O . GLN B 1 395 ? -12.125 20.609 12.477 1 98.81 395 GLN B O 1
ATOM 7695 N N . LYS B 1 396 ? -14.039 21.797 12.242 1 97.81 396 LYS B N 1
ATOM 7696 C CA . LYS B 1 396 ? -13.312 23.062 12.297 1 97.81 396 LYS B CA 1
ATOM 7697 C C . LYS B 1 396 ? -13.523 23.766 13.633 1 97.81 396 LYS B C 1
ATOM 7699 O O . LYS B 1 396 ? -12.883 24.781 13.914 1 97.81 396 LYS B O 1
ATOM 7704 N N . SER B 1 397 ? -14.445 23.312 14.43 1 98.31 397 SER B N 1
ATOM 7705 C CA . SER B 1 397 ? -14.758 23.984 15.688 1 98.31 397 SER B CA 1
ATOM 7706 C C . SER B 1 397 ? -15.062 22.984 16.797 1 98.31 397 SER B C 1
ATOM 7708 O O . SER B 1 397 ? -15.547 21.891 16.531 1 98.31 397 SER B O 1
ATOM 7710 N N . LEU B 1 398 ? -14.758 23.406 18.047 1 98.06 398 LEU B N 1
ATOM 7711 C CA . LEU B 1 398 ? -15.039 22.609 19.219 1 98.06 398 LEU B CA 1
ATOM 7712 C C . LEU B 1 398 ? -16.484 22.781 19.672 1 98.06 398 LEU B C 1
ATOM 7714 O O . LEU B 1 398 ? -16.953 22.078 20.578 1 98.06 398 LEU B O 1
ATOM 7718 N N . ASN B 1 399 ? -17.188 23.719 19.062 1 98.12 399 ASN B N 1
ATOM 7719 C CA . ASN B 1 399 ? -18.594 23.984 19.312 1 98.12 399 ASN B CA 1
ATOM 7720 C C . ASN B 1 399 ? -19.359 24.234 18.016 1 98.12 399 ASN B C 1
ATOM 7722 O O . ASN B 1 399 ? -19.438 25.359 17.547 1 98.12 399 ASN B O 1
ATOM 7726 N N . MET B 1 400 ? -19.938 23.172 17.469 1 98.69 400 MET B N 1
ATOM 7727 C CA . MET B 1 400 ? -20.609 23.25 16.172 1 98.69 400 MET B CA 1
ATOM 7728 C C . MET B 1 400 ? -21.562 22.078 15.984 1 98.69 400 MET B C 1
ATOM 7730 O O . MET B 1 400 ? -21.516 21.109 16.75 1 98.69 400 MET B O 1
ATOM 7734 N N . THR B 1 401 ? -22.406 22.219 14.992 1 98.69 401 THR B N 1
ATOM 7735 C CA . THR B 1 401 ? -23.281 21.125 14.578 1 98.69 401 THR B CA 1
ATOM 7736 C C . THR B 1 401 ? -23.094 20.812 13.094 1 98.69 401 THR B C 1
ATOM 7738 O O . THR B 1 401 ? -23.078 21.719 12.266 1 98.69 401 THR B O 1
ATOM 7741 N N . PHE B 1 402 ? -22.859 19.578 12.82 1 98.81 402 PHE B N 1
ATOM 7742 C CA . PHE B 1 402 ? -22.875 19.047 11.461 1 98.81 402 PHE B CA 1
ATOM 7743 C C . PHE B 1 402 ? -24.172 18.297 11.188 1 98.81 402 PHE B C 1
ATOM 7745 O O . PHE B 1 402 ? -24.609 17.469 11.977 1 98.81 402 PHE B O 1
ATOM 7752 N N . SER B 1 403 ? -24.797 18.625 10.07 1 98.75 403 SER B N 1
ATOM 7753 C CA . SER B 1 403 ? -26.016 17.922 9.719 1 98.75 403 SER B CA 1
ATOM 7754 C C . SER B 1 403 ? -26.094 17.641 8.219 1 98.75 403 SER B C 1
ATOM 7756 O O . SER B 1 403 ? -25.438 18.328 7.426 1 98.75 403 SER B O 1
ATOM 7758 N N . ALA B 1 404 ? -26.828 16.609 7.855 1 98.81 404 ALA B N 1
ATOM 7759 C CA . ALA B 1 404 ? -26.984 16.203 6.465 1 98.81 404 ALA B CA 1
ATOM 7760 C C . ALA B 1 404 ? -28.406 15.703 6.203 1 98.81 404 ALA B C 1
ATOM 7762 O O . ALA B 1 404 ? -28.953 14.93 6.988 1 98.81 404 ALA B O 1
ATOM 7763 N N . GLU B 1 405 ? -29 16.172 5.16 1 98.56 405 GLU B N 1
ATOM 7764 C CA . GLU B 1 405 ? -30.312 15.695 4.738 1 98.56 405 GLU B CA 1
ATOM 7765 C C . GLU B 1 405 ? -30.172 14.562 3.727 1 98.56 405 GLU B C 1
ATOM 7767 O O . GLU B 1 405 ? -29.609 14.75 2.65 1 98.56 405 GLU B O 1
ATOM 7772 N N . LEU B 1 406 ? -30.797 13.43 4.047 1 98.31 406 LEU B N 1
ATOM 7773 C CA . LEU B 1 406 ? -30.75 12.297 3.125 1 98.31 406 LEU B CA 1
ATOM 7774 C C . LEU B 1 406 ? -31.734 12.508 1.975 1 98.31 406 LEU B C 1
ATOM 7776 O O . LEU B 1 406 ? -32.812 13.086 2.16 1 98.31 406 LEU B O 1
ATOM 7780 N N . SER B 1 407 ? -31.328 11.984 0.798 1 97.75 407 SER B N 1
ATOM 7781 C CA . SER B 1 407 ? -32.281 11.914 -0.301 1 97.75 407 SER B CA 1
ATOM 7782 C C . SER B 1 407 ? -33.375 10.867 -0.033 1 97.75 407 SER B C 1
ATOM 7784 O O . SER B 1 407 ? -33.094 9.805 0.524 1 97.75 407 SER B O 1
ATOM 7786 N N . ASN B 1 408 ? -34.594 11.219 -0.509 1 95.44 408 ASN B N 1
ATOM 7787 C CA . ASN B 1 408 ? -35.625 10.203 -0.444 1 95.44 408 ASN B CA 1
ATOM 7788 C C . ASN B 1 408 ? -35.375 9.086 -1.455 1 95.44 408 ASN B C 1
ATOM 7790 O O . ASN B 1 408 ? -34.75 9.305 -2.479 1 95.44 408 ASN B O 1
ATOM 7794 N N . PHE B 1 409 ? -35.844 7.945 -1.146 1 95.69 409 PHE B N 1
ATOM 7795 C CA . PHE B 1 409 ? -35.781 6.84 -2.096 1 95.69 409 PHE B CA 1
ATOM 7796 C C . PHE B 1 409 ? -36.906 5.848 -1.86 1 95.69 409 PHE B C 1
ATOM 7798 O O . PHE B 1 409 ? -37.469 5.805 -0.772 1 95.69 409 PHE B O 1
ATOM 7805 N N . LYS B 1 410 ? -37.156 5.082 -2.914 1 93.5 410 LYS B N 1
ATOM 7806 C CA . LYS B 1 410 ? -38.125 3.965 -2.84 1 93.5 410 LYS B CA 1
ATOM 7807 C C . LYS B 1 410 ? -37.375 2.629 -2.793 1 93.5 410 LYS B C 1
ATOM 7809 O O . LYS B 1 410 ? -36.219 2.527 -3.244 1 93.5 410 LYS B O 1
ATOM 7814 N N . GLY B 1 411 ? -38.031 1.708 -2.201 1 91.25 411 GLY B N 1
ATOM 7815 C CA . GLY B 1 411 ? -37.469 0.379 -2.133 1 91.25 411 GLY B CA 1
ATOM 7816 C C . GLY B 1 411 ? -36.906 0.043 -0.763 1 91.25 411 GLY B C 1
ATOM 7817 O O . GLY B 1 411 ? -36.938 0.875 0.146 1 91.25 411 GLY B O 1
ATOM 7818 N N . ASP B 1 412 ? -36.312 -1.19 -0.636 1 89.69 412 ASP B N 1
ATOM 7819 C CA . ASP B 1 412 ? -35.875 -1.7 0.66 1 89.69 412 ASP B CA 1
ATOM 7820 C C . ASP B 1 412 ? -34.375 -1.694 0.768 1 89.69 412 ASP B C 1
ATOM 7822 O O . ASP B 1 412 ? -33.656 -1.691 -0.247 1 89.69 412 ASP B O 1
ATOM 7826 N N . LEU B 1 413 ? -33.938 -1.588 2.027 1 93.12 413 LEU B N 1
ATOM 7827 C CA . LEU B 1 413 ? -32.562 -1.827 2.379 1 93.12 413 LEU B CA 1
ATOM 7828 C C . LEU B 1 413 ? -32.406 -3.152 3.119 1 93.12 413 LEU B C 1
ATOM 7830 O O . LEU B 1 413 ? -33.25 -3.52 3.928 1 93.12 413 LEU B O 1
ATOM 7834 N N . GLY B 1 414 ? -31.312 -3.855 2.744 1 91.56 414 GLY B N 1
ATOM 7835 C CA . GLY B 1 414 ? -30.969 -4.996 3.576 1 91.56 414 GLY B CA 1
ATOM 7836 C C . GLY B 1 414 ? -30.312 -4.605 4.883 1 91.56 414 GLY B C 1
ATOM 7837 O O . GLY B 1 414 ? -29.891 -3.459 5.051 1 91.56 414 GLY B O 1
ATOM 7838 N N . PRO B 1 415 ? -30.219 -5.551 5.816 1 91.75 415 PRO B N 1
ATOM 7839 C CA . PRO B 1 415 ? -29.656 -5.254 7.141 1 91.75 415 PRO B CA 1
ATOM 7840 C C . PRO B 1 415 ? -28.203 -4.824 7.082 1 91.75 415 PRO B C 1
ATOM 7842 O O . PRO B 1 415 ? -27.672 -4.254 8.047 1 91.75 415 PRO B O 1
ATOM 7845 N N . ARG B 1 416 ? -27.531 -5.062 5.965 1 92.38 416 ARG B N 1
ATOM 7846 C CA . ARG B 1 416 ? -26.141 -4.668 5.844 1 92.38 416 ARG B CA 1
ATOM 7847 C C . ARG B 1 416 ? -26 -3.359 5.07 1 92.38 416 ARG B C 1
ATOM 7849 O O . ARG B 1 416 ? -24.938 -2.752 5.051 1 92.38 416 ARG B O 1
ATOM 7856 N N . ASN B 1 417 ? -27.078 -2.986 4.402 1 95.12 417 ASN B N 1
ATOM 7857 C CA . ASN B 1 417 ? -27.094 -1.729 3.66 1 95.12 417 ASN B CA 1
ATOM 7858 C C . ASN B 1 417 ? -27.25 -0.53 4.59 1 95.12 417 ASN B C 1
ATOM 7860 O O . ASN B 1 417 ? -28.25 -0.411 5.289 1 95.12 417 ASN B O 1
ATOM 7864 N N . ARG B 1 418 ? -26.219 0.343 4.57 1 97.25 418 ARG B N 1
ATOM 7865 C CA . ARG B 1 418 ? -26.25 1.486 5.477 1 97.25 418 ARG B CA 1
ATOM 7866 C C . ARG B 1 418 ? -25.984 2.787 4.727 1 97.25 418 ARG B C 1
ATOM 7868 O O . ARG B 1 418 ? -25.188 2.814 3.789 1 97.25 418 ARG B O 1
ATOM 7875 N N . ILE B 1 419 ? -26.594 3.854 5.129 1 98.38 419 ILE B N 1
ATOM 7876 C CA . ILE B 1 419 ? -26.281 5.223 4.73 1 98.38 419 ILE B CA 1
ATOM 7877 C C . ILE B 1 419 ? -26.391 6.152 5.934 1 98.38 419 ILE B C 1
ATOM 7879 O O . ILE B 1 419 ? -27.328 6.02 6.738 1 98.38 419 ILE B O 1
ATOM 7883 N N . GLY B 1 420 ? -25.391 7.055 6.094 1 98.81 420 GLY B N 1
ATOM 7884 C CA . GLY B 1 420 ? -25.422 7.941 7.246 1 98.81 420 GLY B CA 1
ATOM 7885 C C . GLY B 1 420 ? -24.25 8.898 7.309 1 98.81 420 GLY B C 1
ATOM 7886 O O . GLY B 1 420 ? -23.641 9.203 6.285 1 98.81 420 GLY B O 1
ATOM 7887 N N . ILE B 1 421 ? -24.125 9.508 8.5 1 98.94 421 ILE B N 1
ATOM 7888 C CA . ILE B 1 421 ? -23.016 10.414 8.773 1 98.94 421 ILE B CA 1
ATOM 7889 C C . ILE B 1 421 ? -22.188 9.891 9.953 1 98.94 421 ILE B C 1
ATOM 7891 O O . ILE B 1 421 ? -22.641 9.008 10.688 1 98.94 421 ILE B O 1
ATOM 7895 N N . SER B 1 422 ? -20.953 10.406 10.094 1 98.94 422 SER B N 1
ATOM 7896 C CA . SER B 1 422 ? -20.047 9.906 11.117 1 98.94 422 SER B CA 1
ATOM 7897 C C . SER B 1 422 ? -19.141 11.023 11.641 1 98.94 422 SER B C 1
ATOM 7899 O O . SER B 1 422 ? -18.75 11.914 10.891 1 98.94 422 SER B O 1
ATOM 7901 N N . SER B 1 423 ? -18.859 11.023 12.953 1 98.88 423 SER B N 1
ATOM 7902 C CA . SER B 1 423 ? -17.641 11.609 13.477 1 98.88 423 SER B CA 1
ATOM 7903 C C . SER B 1 423 ? -16.469 10.648 13.359 1 98.88 423 SER B C 1
ATOM 7905 O O . SER B 1 423 ? -16.375 9.68 14.117 1 98.88 423 SER B O 1
ATOM 7907 N N . TYR B 1 424 ? -15.578 10.961 12.469 1 98.69 424 TYR B N 1
ATOM 7908 C CA . TYR B 1 424 ? -14.547 10.008 12.07 1 98.69 424 TYR B CA 1
ATOM 7909 C C . TYR B 1 424 ? -13.172 10.461 12.539 1 98.69 424 TYR B C 1
ATOM 7911 O O . TYR B 1 424 ? -12.773 11.602 12.289 1 98.69 424 TYR B O 1
ATOM 7919 N N . LEU B 1 425 ? -12.406 9.523 13.195 1 98.44 425 LEU B N 1
ATOM 7920 C CA . LEU B 1 425 ? -11.008 9.758 13.523 1 98.44 425 LEU B CA 1
ATOM 7921 C C . LEU B 1 425 ? -10.102 8.789 12.766 1 98.44 425 LEU B C 1
ATOM 7923 O O . LEU B 1 425 ? -9.055 9.18 12.258 1 98.44 425 LEU B O 1
ATOM 7927 N N . SER B 1 426 ? -10.484 7.547 12.711 1 97.38 426 SER B N 1
ATOM 7928 C CA . SER B 1 426 ? -9.695 6.492 12.078 1 97.38 426 SER B CA 1
ATOM 7929 C C . SER B 1 426 ? -10.555 5.262 11.797 1 97.38 426 SER B C 1
ATOM 7931 O O . SER B 1 426 ? -11.734 5.219 12.172 1 97.38 426 SER B O 1
ATOM 7933 N N . GLU B 1 427 ? -9.953 4.301 11.164 1 96.12 427 GLU B N 1
ATOM 7934 C CA . GLU B 1 427 ? -10.648 3.049 10.883 1 96.12 427 GLU B CA 1
ATOM 7935 C C . GLU B 1 427 ? -10.953 2.289 12.172 1 96.12 427 GLU B C 1
ATOM 7937 O O . GLU B 1 427 ? -11.773 1.365 12.172 1 96.12 427 GLU B O 1
ATOM 7942 N N . PHE B 1 428 ? -10.398 2.762 13.32 1 95.88 428 PHE B N 1
ATOM 7943 C CA . PHE B 1 428 ? -10.609 2.105 14.602 1 95.88 428 PHE B CA 1
ATOM 7944 C C . PHE B 1 428 ? -11.594 2.898 15.461 1 95.88 428 PHE B C 1
ATOM 7946 O O . PHE B 1 428 ? -12.141 2.375 16.438 1 95.88 428 PHE B O 1
ATOM 7953 N N . GLN B 1 429 ? -11.727 4.16 15.07 1 96.38 429 GLN B N 1
ATOM 7954 C CA . GLN B 1 429 ? -12.492 5.082 15.906 1 96.38 429 GLN B CA 1
ATOM 7955 C C . GLN B 1 429 ? -13.375 5.988 15.062 1 96.38 429 GLN B C 1
ATOM 7957 O O . GLN B 1 429 ? -12.914 6.996 14.523 1 96.38 429 GLN B O 1
ATOM 7962 N N . HIS B 1 430 ? -14.641 5.703 14.992 1 98.19 430 HIS B N 1
ATOM 7963 C CA . HIS B 1 430 ? -15.648 6.547 14.367 1 98.19 430 HIS B CA 1
ATOM 7964 C C . HIS B 1 430 ? -17.031 6.273 14.945 1 98.19 430 HIS B C 1
ATOM 7966 O O . HIS B 1 430 ? -17.312 5.172 15.422 1 98.19 430 HIS B O 1
ATOM 7972 N N . GLN B 1 431 ? -17.875 7.246 14.992 1 98.69 431 GLN B N 1
ATOM 7973 C CA . GLN B 1 431 ? -19.188 7.25 15.625 1 98.69 431 GLN B CA 1
ATOM 7974 C C . GLN B 1 431 ? -20.281 7.578 14.609 1 98.69 431 GLN B C 1
ATOM 7976 O O . GLN B 1 431 ? -20.375 8.711 14.141 1 98.69 431 GLN B O 1
ATOM 7981 N N . ASP B 1 432 ? -21.125 6.57 14.367 1 98.75 432 ASP B N 1
ATOM 7982 C CA . ASP B 1 432 ? -22.016 6.645 13.211 1 98.75 432 ASP B CA 1
ATOM 7983 C C . ASP B 1 432 ? -23.469 6.793 13.648 1 98.75 432 ASP B C 1
ATOM 7985 O O . ASP B 1 432 ? -23.891 6.211 14.648 1 98.75 432 ASP B O 1
ATOM 7989 N N . ILE B 1 433 ? -24.219 7.551 12.883 1 98.88 433 ILE B N 1
ATOM 7990 C CA . ILE B 1 433 ? -25.672 7.543 12.883 1 98.88 433 ILE B CA 1
ATOM 7991 C C . ILE B 1 433 ? -26.188 7.5 11.445 1 98.88 433 ILE B C 1
ATOM 7993 O O . ILE B 1 433 ? -25.641 8.156 10.562 1 98.88 433 ILE B O 1
ATOM 7997 N N . GLY B 1 434 ? -27.188 6.656 11.203 1 98.56 434 GLY B N 1
ATOM 7998 C CA . GLY B 1 434 ? -27.719 6.512 9.852 1 98.56 434 GLY B CA 1
ATOM 7999 C C . GLY B 1 434 ? -28.938 5.621 9.781 1 98.56 434 GLY B C 1
ATOM 8000 O O . GLY B 1 434 ? -29.609 5.402 10.797 1 98.56 434 GLY B O 1
ATOM 8001 N N . VAL B 1 435 ? -29.312 5.23 8.562 1 97.38 435 VAL B N 1
ATOM 8002 C CA . VAL B 1 435 ? -30.438 4.32 8.336 1 97.38 435 VAL B CA 1
ATOM 8003 C C . VAL B 1 435 ? -29.938 3.035 7.684 1 97.38 435 VAL B C 1
ATOM 8005 O O . VAL B 1 435 ? -28.938 3.047 6.965 1 97.38 435 VAL B O 1
ATOM 8008 N N . ARG B 1 436 ? -30.625 2.02 7.961 1 96.31 436 ARG B N 1
ATOM 8009 C CA . ARG B 1 436 ? -30.391 0.706 7.375 1 96.31 436 ARG B CA 1
ATOM 8010 C C . ARG B 1 436 ? -31.656 -0.144 7.395 1 96.31 436 ARG B C 1
ATOM 8012 O O . ARG B 1 436 ? -32.656 0.23 8.016 1 96.31 436 ARG B O 1
ATOM 8019 N N . GLY B 1 437 ? -31.578 -1.322 6.629 1 94.88 437 GLY B N 1
ATOM 8020 C CA . GLY B 1 437 ? -32.562 -2.332 6.965 1 94.88 437 GLY B CA 1
ATOM 8021 C C . GLY B 1 437 ? -32.438 -2.848 8.383 1 94.88 437 GLY B C 1
ATOM 8022 O O . GLY B 1 437 ? -31.328 -3.109 8.859 1 94.88 437 GLY B O 1
ATOM 8023 N N . CYS B 1 438 ? -33.625 -3.002 9.039 1 94.75 438 CYS B N 1
ATOM 8024 C CA . CYS B 1 438 ? -33.594 -3.393 10.445 1 94.75 438 CYS B CA 1
ATOM 8025 C C . CYS B 1 438 ? -32.969 -4.758 10.617 1 94.75 438 CYS B C 1
ATOM 8027 O O . CYS B 1 438 ? -33.219 -5.68 9.836 1 94.75 438 CYS B O 1
ATOM 8029 N N . VAL B 1 439 ? -32.094 -4.816 11.617 1 92.5 439 VAL B N 1
ATOM 8030 C CA . VAL B 1 439 ? -31.5 -6.102 11.977 1 92.5 439 VAL B CA 1
ATOM 8031 C C . VAL B 1 439 ? -32.531 -6.969 12.688 1 92.5 439 VAL B C 1
ATOM 8033 O O . VAL B 1 439 ? -33.094 -6.562 13.719 1 92.5 439 VAL B O 1
ATOM 8036 N N . ASN B 1 440 ? -32.781 -8.172 12.164 1 91.19 440 ASN B N 1
ATOM 8037 C CA . ASN B 1 440 ? -33.719 -9.156 12.727 1 91.19 440 ASN B CA 1
ATOM 8038 C C . ASN B 1 440 ? -35.156 -8.641 12.734 1 91.19 440 ASN B C 1
ATOM 8040 O O . ASN B 1 440 ? -35.938 -9.031 13.586 1 91.19 440 ASN B O 1
ATOM 8044 N N . ALA B 1 441 ? -35.469 -7.645 11.977 1 89.12 441 ALA B N 1
ATOM 8045 C CA . ALA B 1 441 ? -36.812 -7.113 11.805 1 89.12 441 ALA B CA 1
ATOM 8046 C C . ALA B 1 441 ? -37 -6.57 10.391 1 89.12 441 ALA B C 1
ATOM 8048 O O . ALA B 1 441 ? -36.062 -6.461 9.625 1 89.12 441 ALA B O 1
ATOM 8049 N N . THR B 1 442 ? -38.188 -6.32 10.031 1 88.88 442 THR B N 1
ATOM 8050 C CA . THR B 1 442 ? -38.5 -5.773 8.711 1 88.88 442 THR B CA 1
ATOM 8051 C C . THR B 1 442 ? -38.531 -4.25 8.75 1 88.88 442 THR B C 1
ATOM 8053 O O . THR B 1 442 ? -38.688 -3.652 9.82 1 88.88 442 THR B O 1
ATOM 8056 N N . GLY B 1 443 ? -38.281 -3.695 7.562 1 91.44 443 GLY B N 1
ATOM 8057 C CA . GLY B 1 443 ? -38.406 -2.252 7.434 1 91.44 443 GLY B CA 1
ATOM 8058 C C . GLY B 1 443 ? -37.094 -1.528 7.586 1 91.44 443 GLY B C 1
ATOM 8059 O O . GLY B 1 443 ? -36.031 -2.156 7.578 1 91.44 443 GLY B O 1
ATOM 8060 N N . ILE B 1 444 ? -37.219 -0.231 7.707 1 94.38 444 ILE B N 1
ATOM 8061 C CA . ILE B 1 444 ? -36.062 0.637 7.816 1 94.38 444 ILE B CA 1
ATOM 8062 C C . ILE B 1 444 ? -35.906 1.119 9.258 1 94.38 444 ILE B C 1
ATOM 8064 O O . ILE B 1 444 ? -36.875 1.502 9.898 1 94.38 444 ILE B O 1
ATOM 8068 N N . CYS B 1 445 ? -34.688 1.062 9.75 1 96.12 445 CYS B N 1
ATOM 8069 C CA . CYS B 1 445 ? -34.375 1.514 11.102 1 96.12 445 CYS B CA 1
ATOM 8070 C C . CYS B 1 445 ? -33.344 2.629 11.078 1 96.12 445 CYS B C 1
ATOM 8072 O O . CYS B 1 445 ? -32.5 2.67 10.195 1 96.12 445 CYS B O 1
ATOM 8074 N N . ILE B 1 446 ? -33.469 3.525 12.047 1 96.88 446 ILE B N 1
ATOM 8075 C CA . ILE B 1 446 ? -32.344 4.375 12.398 1 96.88 446 ILE B CA 1
ATOM 8076 C C . ILE B 1 446 ? -31.391 3.623 13.336 1 96.88 446 ILE B C 1
ATOM 8078 O O . ILE B 1 446 ? -31.844 2.879 14.211 1 96.88 446 ILE B O 1
ATOM 8082 N N . TYR B 1 447 ? -30.109 3.807 13.133 1 98 447 TYR B N 1
ATOM 8083 C CA . TYR B 1 447 ? -29.156 3.117 14 1 98 447 TYR B CA 1
ATOM 8084 C C . TYR B 1 447 ? -28.031 4.059 14.438 1 98 447 TYR B C 1
ATOM 8086 O O . TYR B 1 447 ? -27.797 5.09 13.797 1 98 447 TYR B O 1
ATOM 8094 N N . THR B 1 448 ? -27.391 3.768 15.57 1 98.69 448 THR B N 1
ATOM 8095 C CA . THR B 1 448 ? -26.109 4.316 15.977 1 98.69 448 THR B CA 1
ATOM 8096 C C . THR B 1 448 ? -25.094 3.197 16.234 1 98.69 448 THR B C 1
ATOM 8098 O O . THR B 1 448 ? -25.469 2.119 16.703 1 98.69 448 THR B O 1
ATOM 8101 N N . GLU B 1 449 ? -23.922 3.41 15.828 1 98 449 GLU B N 1
ATOM 8102 C CA . GLU B 1 449 ? -22.812 2.506 16.109 1 98 449 GLU B CA 1
ATOM 8103 C C . GLU B 1 449 ? -21.578 3.273 16.578 1 98 449 GLU B C 1
ATOM 8105 O O . GLU B 1 449 ? -21 4.055 15.828 1 98 449 GLU B O 1
ATOM 8110 N N . LEU B 1 450 ? -21.203 3.115 17.859 1 98.12 450 LEU B N 1
ATOM 8111 C CA . LEU B 1 450 ? -20.047 3.758 18.469 1 98.12 450 LEU B CA 1
ATOM 8112 C C . LEU B 1 450 ? -18.859 2.801 18.516 1 98.12 450 LEU B C 1
ATOM 8114 O O . LEU B 1 450 ? -18.859 1.832 19.281 1 98.12 450 LEU B O 1
ATOM 8118 N N . ASN B 1 451 ? -17.875 3.055 17.641 1 96.38 451 ASN B N 1
ATOM 8119 C CA . ASN B 1 451 ? -16.641 2.258 17.609 1 96.38 451 ASN B CA 1
ATOM 8120 C C . ASN B 1 451 ? -15.539 2.891 18.453 1 96.38 451 ASN B C 1
ATOM 8122 O O . ASN B 1 451 ? -15.109 4.008 18.172 1 96.38 451 ASN B O 1
ATOM 8126 N N . LYS B 1 452 ? -15.094 2.154 19.438 1 93 452 LYS B N 1
ATOM 8127 C CA . LYS B 1 452 ? -14.133 2.658 20.406 1 93 452 LYS B CA 1
ATOM 8128 C C . LYS B 1 452 ? -12.969 1.69 20.578 1 93 452 LYS B C 1
ATOM 8130 O O . LYS B 1 452 ? -12.922 0.926 21.547 1 93 452 LYS B O 1
ATOM 8135 N N . ASN B 1 453 ? -11.938 1.81 19.781 1 86.94 453 ASN B N 1
ATOM 8136 C CA . ASN B 1 453 ? -10.695 1.044 19.844 1 86.94 453 ASN B CA 1
ATOM 8137 C C . ASN B 1 453 ? -10.969 -0.44 20.078 1 86.94 453 ASN B C 1
ATOM 8139 O O . ASN B 1 453 ? -10.438 -1.031 21.016 1 86.94 453 ASN B O 1
ATOM 8143 N N . GLY B 1 454 ? -11.836 -0.977 19.25 1 83.06 454 GLY B N 1
ATOM 8144 C CA . GLY B 1 454 ? -12.078 -2.412 19.266 1 83.06 454 GLY B CA 1
ATOM 8145 C C . GLY B 1 454 ? -13.398 -2.789 19.906 1 83.06 454 GLY B C 1
ATOM 8146 O O . GLY B 1 454 ? -13.836 -3.939 19.812 1 83.06 454 GLY B O 1
ATOM 8147 N N . THR B 1 455 ? -14.016 -1.911 20.609 1 91.06 455 THR B N 1
ATOM 8148 C CA . THR B 1 455 ? -15.344 -2.168 21.156 1 91.06 455 THR B CA 1
ATOM 8149 C C . THR B 1 455 ? -16.406 -1.422 20.359 1 91.06 455 THR B C 1
ATOM 8151 O O . THR B 1 455 ? -16.125 -0.406 19.734 1 91.06 455 THR B O 1
ATOM 8154 N N . GLN B 1 456 ? -17.609 -2.041 20.406 1 94.25 456 GLN B N 1
ATOM 8155 C CA . GLN B 1 456 ? -18.703 -1.462 19.641 1 94.25 456 GLN B CA 1
ATOM 8156 C C . GLN B 1 456 ? -19.984 -1.403 20.469 1 94.25 456 GLN B C 1
ATOM 8158 O O . GLN B 1 456 ? -20.328 -2.357 21.172 1 94.25 456 GLN B O 1
ATOM 8163 N N . GLU B 1 457 ? -20.625 -0.232 20.531 1 96.94 457 GLU B N 1
ATOM 8164 C CA . GLU B 1 457 ? -21.969 -0.044 21.078 1 96.94 457 GLU B CA 1
ATOM 8165 C C . GLU B 1 457 ? -22.984 0.222 19.969 1 96.94 457 GLU B C 1
ATOM 8167 O O . GLU B 1 457 ? -22.797 1.13 19.156 1 96.94 457 GLU B O 1
ATOM 8172 N N . TYR B 1 458 ? -24.031 -0.591 20 1 96.56 458 TYR B N 1
ATOM 8173 C CA . TYR B 1 458 ? -25.016 -0.528 18.922 1 96.56 458 TYR B CA 1
ATOM 8174 C C . TYR B 1 458 ? -26.406 -0.274 19.453 1 96.56 458 TYR B C 1
ATOM 8176 O O . TYR B 1 458 ? -26.781 -0.797 20.516 1 96.56 458 TYR B O 1
ATOM 8184 N N . TRP B 1 459 ? -27.156 0.604 18.734 1 97.44 459 TRP B N 1
ATOM 8185 C CA . TRP B 1 459 ? -28.547 0.903 19.016 1 97.44 459 TRP B CA 1
ATOM 8186 C C . TRP B 1 459 ? -29.344 1.067 17.719 1 97.44 459 TRP B C 1
ATOM 8188 O O . TRP B 1 459 ? -28.797 1.557 16.719 1 97.44 459 TRP B O 1
ATOM 8198 N N . GLN B 1 460 ? -30.625 0.649 17.641 1 96.88 460 GLN B N 1
ATOM 8199 C CA . GLN B 1 460 ? -31.5 0.908 16.5 1 96.88 460 GLN B CA 1
ATOM 8200 C C . GLN B 1 460 ? -32.938 1.057 16.938 1 96.88 460 GLN B C 1
ATOM 8202 O O . GLN B 1 460 ? -33.344 0.579 18.016 1 96.88 460 GLN B O 1
ATOM 8207 N N . THR B 1 461 ? -33.75 1.724 16.203 1 95.56 461 THR B N 1
ATOM 8208 C CA . THR B 1 461 ? -35.188 1.842 16.375 1 95.56 461 THR B CA 1
ATOM 8209 C C . THR B 1 461 ? -35.875 1.953 15.023 1 95.56 461 THR B C 1
ATOM 8211 O O . THR B 1 461 ? -35.375 2.586 14.102 1 95.56 461 THR B O 1
ATOM 8214 N N . PRO B 1 462 ? -37 1.278 14.82 1 94.19 462 PRO B N 1
ATOM 8215 C CA . PRO B 1 462 ? -37.688 1.373 13.539 1 94.19 462 PRO B CA 1
ATOM 8216 C C . PRO B 1 462 ? -38.188 2.791 13.234 1 94.19 462 PRO B C 1
ATOM 8218 O O . PRO B 1 462 ? -38.625 3.508 14.141 1 94.19 462 PRO B O 1
ATOM 8221 N N . LEU B 1 463 ? -37.969 3.332 11.961 1 90.19 463 LEU B N 1
ATOM 8222 C CA . LEU B 1 463 ? -38.5 4.621 11.5 1 90.19 463 LEU B CA 1
ATOM 8223 C C . LEU B 1 463 ? -39.938 4.504 11.062 1 90.19 463 LEU B C 1
ATOM 8225 O O . LEU B 1 463 ? -40.625 5.512 10.867 1 90.19 463 LEU B O 1
ATOM 8229 N N . ASN B 1 464 ? -40.688 3.555 11.281 1 79.56 464 ASN B N 1
ATOM 8230 C CA . ASN B 1 464 ? -42.062 3.293 10.883 1 79.56 464 ASN B CA 1
ATOM 8231 C C . ASN B 1 464 ? -42.312 3.707 9.43 1 79.56 464 ASN B C 1
ATOM 8233 O O . ASN B 1 464 ? -43.25 4.477 9.148 1 79.56 464 ASN B O 1
ATOM 8237 N N . GLN B 1 465 ? -41.375 3.566 8.625 1 75.88 465 GLN B N 1
ATOM 8238 C CA . GLN B 1 465 ? -41.531 3.768 7.191 1 75.88 465 GLN B CA 1
ATOM 8239 C C . GLN B 1 465 ? -41.656 2.434 6.457 1 75.88 465 GLN B C 1
ATOM 8241 O O . GLN B 1 465 ? -40.969 1.467 6.793 1 75.88 465 GLN B O 1
ATOM 8246 N N . THR B 1 466 ? -42.75 2.197 5.723 1 64.12 466 THR B N 1
ATOM 8247 C CA . THR B 1 466 ? -43.062 0.884 5.16 1 64.12 466 THR B CA 1
ATOM 8248 C C . THR B 1 466 ? -42.125 0.564 3.996 1 64.12 466 THR B C 1
ATOM 8250 O O . THR B 1 466 ? -41.656 -0.572 3.854 1 64.12 466 THR B O 1
ATOM 8253 N N . SER B 1 467 ? -41.969 1.459 3.01 1 78.88 467 SER B N 1
ATOM 8254 C CA . SER B 1 467 ? -41.094 1.147 1.874 1 78.88 467 SER B CA 1
ATOM 8255 C C . SER B 1 467 ? -40.312 2.377 1.415 1 78.88 467 SER B C 1
ATOM 8257 O O . SER B 1 467 ? -40.906 3.311 0.857 1 78.88 467 SER B O 1
ATOM 8259 N N . GLY B 1 468 ? -39 2.422 1.794 1 89.81 468 GLY B N 1
ATOM 8260 C CA . GLY B 1 468 ? -38.156 3.543 1.371 1 89.81 468 GLY B CA 1
ATOM 8261 C C . GLY B 1 468 ? -37.969 4.586 2.455 1 89.81 468 GLY B C 1
ATOM 8262 O O . GLY B 1 468 ? -38.188 4.305 3.639 1 89.81 468 GLY B O 1
ATOM 8263 N N . LEU B 1 469 ? -37.5 5.684 2.137 1 94.06 469 LEU B N 1
ATOM 8264 C CA . LEU B 1 469 ? -37.25 6.828 3.014 1 94.06 469 LEU B CA 1
ATOM 8265 C C . LEU B 1 469 ? -37.938 8.078 2.459 1 94.06 469 LEU B C 1
ATOM 8267 O O . LEU B 1 469 ? -37.656 8.477 1.321 1 94.06 469 LEU B O 1
ATOM 8271 N N . ALA B 1 470 ? -38.812 8.664 3.307 1 92 470 ALA B N 1
ATOM 8272 C CA . ALA B 1 470 ? -39.5 9.875 2.896 1 92 470 ALA B CA 1
ATOM 8273 C C . ALA B 1 470 ? -38.562 11.078 2.891 1 92 470 ALA B C 1
ATOM 8275 O O . ALA B 1 470 ? -37.5 11.055 3.523 1 92 470 ALA B O 1
ATOM 8276 N N . GLY B 1 471 ? -39 12.062 2.189 1 93.06 471 GLY B N 1
ATOM 8277 C CA . GLY B 1 471 ? -38.219 13.289 2.156 1 93.06 471 GLY B CA 1
ATOM 8278 C C . GLY B 1 471 ? -38.219 14.031 3.479 1 93.06 471 GLY B C 1
ATOM 8279 O O . GLY B 1 471 ? -39.125 13.844 4.305 1 93.06 471 GLY B O 1
ATOM 8280 N N . GLY B 1 472 ? -37.094 14.891 3.654 1 94.62 472 GLY B N 1
ATOM 8281 C CA . GLY B 1 472 ? -37.031 15.773 4.812 1 94.62 472 GLY B CA 1
ATOM 8282 C C . GLY B 1 472 ? -36.375 15.133 6.012 1 94.62 472 GLY B C 1
ATOM 8283 O O . GLY B 1 472 ? -36.375 15.695 7.109 1 94.62 472 GLY B O 1
ATOM 8284 N N . PHE B 1 473 ? -35.781 13.977 5.879 1 96.44 473 PHE B N 1
ATOM 8285 C CA . PHE B 1 473 ? -35.094 13.305 6.969 1 96.44 473 PHE B CA 1
ATOM 8286 C C . PHE B 1 473 ? -33.656 13.836 7.098 1 96.44 473 PHE B C 1
ATOM 8288 O O . PHE B 1 473 ? -32.906 13.812 6.129 1 96.44 473 PHE B O 1
ATOM 8295 N N . ARG B 1 474 ? -33.312 14.273 8.305 1 98.19 474 ARG B N 1
ATOM 8296 C CA . ARG B 1 474 ? -32 14.875 8.531 1 98.19 474 ARG B CA 1
ATOM 8297 C C . ARG B 1 474 ? -31.297 14.219 9.711 1 98.19 474 ARG B C 1
ATOM 8299 O O . ARG B 1 474 ? -31.938 13.914 10.727 1 98.19 474 ARG B O 1
ATOM 8306 N N . LEU B 1 475 ? -30 13.992 9.555 1 98.81 475 LEU B N 1
ATOM 8307 C CA . LEU B 1 475 ? -29.141 13.5 10.617 1 98.81 475 LEU B CA 1
ATOM 8308 C C . LEU B 1 475 ? -28.266 14.625 11.18 1 98.81 475 LEU B C 1
ATOM 8310 O O . LEU B 1 475 ? -27.875 15.539 10.445 1 98.81 475 LEU B O 1
ATOM 8314 N N . HIS B 1 476 ? -27.984 14.547 12.516 1 98.81 476 HIS B N 1
ATOM 8315 C CA . HIS B 1 476 ? -27.266 15.609 13.203 1 98.81 476 HIS B CA 1
ATOM 8316 C C . HIS B 1 476 ? -26.172 15.039 14.094 1 98.81 476 HIS B C 1
ATOM 8318 O O . HIS B 1 476 ? -26.359 14.023 14.766 1 98.81 476 HIS B O 1
ATOM 8324 N N . ILE B 1 477 ? -25.031 15.656 14.094 1 98.94 477 ILE B N 1
ATOM 8325 C CA . ILE B 1 477 ? -24 15.484 15.109 1 98.94 477 ILE B CA 1
ATOM 8326 C C . ILE B 1 477 ? -23.656 16.844 15.727 1 98.94 477 ILE B C 1
ATOM 8328 O O . ILE B 1 477 ? -23.125 17.719 15.047 1 98.94 477 ILE B O 1
ATOM 8332 N N . LYS B 1 478 ? -23.938 16.984 16.984 1 98.81 478 LYS B N 1
ATOM 8333 C CA . LYS B 1 478 ? -23.594 18.188 17.734 1 98.81 478 LYS B CA 1
ATOM 8334 C C . LYS B 1 478 ? -22.312 18 18.531 1 98.81 478 LYS B C 1
ATOM 8336 O O . LYS B 1 478 ? -22.25 17.125 19.406 1 98.81 478 LYS B O 1
ATOM 8341 N N . ALA B 1 479 ? -21.344 18.766 18.203 1 98.69 479 ALA B N 1
ATOM 8342 C CA . ALA B 1 479 ? -20.062 18.734 18.906 1 98.69 479 ALA B CA 1
ATOM 8343 C C . ALA B 1 479 ? -19.984 19.875 19.922 1 98.69 479 ALA B C 1
ATOM 8345 O O . ALA B 1 479 ? -20.172 21.047 19.578 1 98.69 479 ALA B O 1
ATOM 8346 N N . GLU B 1 480 ? -19.719 19.562 21.109 1 98 480 GLU B N 1
ATOM 8347 C CA . GLU B 1 480 ? -19.344 20.469 22.203 1 98 480 GLU B CA 1
ATOM 8348 C C . GLU B 1 480 ? -17.984 20.078 22.781 1 98 480 GLU B C 1
ATOM 8350 O O . GLU B 1 480 ? -17.469 18.984 22.516 1 98 480 GLU B O 1
ATOM 8355 N N . PRO B 1 481 ? -17.344 20.953 23.516 1 97.12 481 PRO B N 1
ATOM 8356 C CA . PRO B 1 481 ? -15.969 20.688 23.922 1 97.12 481 PRO B CA 1
ATOM 8357 C C . PRO B 1 481 ? -15.805 19.359 24.641 1 97.12 481 PRO B C 1
ATOM 8359 O O . PRO B 1 481 ? -14.883 18.594 24.328 1 97.12 481 PRO B O 1
ATOM 8362 N N . LEU B 1 482 ? -16.766 18.969 25.469 1 97.5 482 LEU B N 1
ATOM 8363 C CA . LEU B 1 482 ? -16.547 17.797 26.297 1 97.5 482 LEU B CA 1
ATOM 8364 C C . LEU B 1 482 ? -17.328 16.594 25.781 1 97.5 482 LEU B C 1
ATOM 8366 O O . LEU B 1 482 ? -17.094 15.461 26.188 1 97.5 482 LEU B O 1
ATOM 8370 N N . LYS B 1 483 ? -18.25 16.875 24.859 1 97.69 483 LYS B N 1
ATOM 8371 C CA . LYS B 1 483 ? -19.141 15.789 24.469 1 97.69 483 LYS B CA 1
ATOM 8372 C C . LYS B 1 483 ? -19.688 16 23.062 1 97.69 483 LYS B C 1
ATOM 8374 O O . LYS B 1 483 ? -19.859 17.141 22.609 1 97.69 483 LYS B O 1
ATOM 8379 N N . TYR B 1 484 ? -19.953 14.875 22.359 1 98.75 484 TYR B N 1
ATOM 8380 C CA . TYR B 1 484 ? -20.719 14.844 21.109 1 98.75 484 TYR B CA 1
ATOM 8381 C C . TYR B 1 484 ? -22.078 14.195 21.312 1 98.75 484 TYR B C 1
ATOM 8383 O O . TYR B 1 484 ? -22.234 13.297 22.141 1 98.75 484 TYR B O 1
ATOM 8391 N N . ARG B 1 485 ? -23.078 14.641 20.578 1 98.81 485 ARG B N 1
ATOM 8392 C CA . ARG B 1 485 ? -24.406 14.023 20.562 1 98.81 485 ARG B CA 1
ATOM 8393 C C . ARG B 1 485 ? -24.844 13.711 19.125 1 98.81 485 ARG B C 1
ATOM 8395 O O . ARG B 1 485 ? -24.594 14.5 18.219 1 98.81 485 ARG B O 1
ATOM 8402 N N . LEU B 1 486 ? -25.453 12.531 18.953 1 98.88 486 LEU B N 1
ATOM 8403 C CA . LEU B 1 486 ? -25.984 12.102 17.656 1 98.88 486 LEU B CA 1
ATOM 8404 C C . LEU B 1 486 ? -27.5 12.078 17.656 1 98.88 486 LEU B C 1
ATOM 8406 O O . LEU B 1 486 ? -28.109 11.586 18.609 1 98.88 486 LEU B O 1
ATOM 8410 N N . GLY B 1 487 ? -28.109 12.664 16.609 1 98.62 487 GLY B N 1
ATOM 8411 C CA . GLY B 1 487 ? -29.562 12.711 16.562 1 98.62 487 GLY B CA 1
ATOM 8412 C C . GLY B 1 487 ? -30.109 12.828 15.156 1 98.62 487 GLY B C 1
ATOM 8413 O O . GLY B 1 487 ? -29.375 12.695 14.18 1 98.62 487 GLY B O 1
ATOM 8414 N N . TYR B 1 488 ? -31.469 12.922 15.055 1 98.12 488 TYR B N 1
ATOM 8415 C CA . TYR B 1 488 ? -32.156 13.031 13.773 1 98.12 488 TYR B CA 1
ATOM 8416 C C . TYR B 1 488 ? -33.375 13.922 13.898 1 98.12 488 TYR B C 1
ATOM 8418 O O . TYR B 1 488 ? -33.812 14.25 15.008 1 98.12 488 TYR B O 1
ATOM 8426 N N . SER B 1 489 ? -33.875 14.383 12.742 1 97.56 489 SER B N 1
ATOM 8427 C CA . SER B 1 489 ? -35.125 15.156 12.688 1 97.56 489 SER B CA 1
ATOM 8428 C C . SER B 1 489 ? -35.844 14.914 11.375 1 97.56 489 SER B C 1
ATOM 8430 O O . SER B 1 489 ? -35.281 14.422 10.406 1 97.56 489 SER B O 1
ATOM 8432 N N . PHE B 1 490 ? -37.156 15.211 11.398 1 93.5 490 PHE B N 1
ATOM 8433 C CA . PHE B 1 490 ? -37.969 15.211 10.211 1 93.5 490 PHE B CA 1
ATOM 8434 C C . PHE B 1 490 ? -38.469 16.609 9.891 1 93.5 490 PHE B C 1
ATOM 8436 O O . PHE B 1 490 ? -38.969 17.312 10.773 1 93.5 490 PHE B O 1
ATOM 8443 N N . GLY B 1 491 ? -38.281 16.938 8.695 1 90.75 491 GLY B N 1
ATOM 8444 C CA . GLY B 1 491 ? -38.781 18.234 8.289 1 90.75 491 GLY B CA 1
ATOM 8445 C C . GLY B 1 491 ? -38.188 19.375 9.086 1 90.75 491 GLY B C 1
ATOM 8446 O O . GLY B 1 491 ? -36.969 19.5 9.18 1 90.75 491 GLY B O 1
ATOM 8447 N N . LYS B 1 492 ? -39.094 20.109 9.703 1 90.06 492 LYS B N 1
ATOM 8448 C CA . LYS B 1 492 ? -38.656 21.297 10.453 1 90.06 492 LYS B CA 1
ATOM 8449 C C . LYS B 1 492 ? -38.656 21.031 11.953 1 90.06 492 LYS B C 1
ATOM 8451 O O . LYS B 1 492 ? -38.531 21.953 12.75 1 90.06 492 LYS B O 1
ATOM 8456 N N . GLU B 1 493 ? -38.75 19.828 12.32 1 93.31 493 GLU B N 1
ATOM 8457 C CA . GLU B 1 493 ? -38.781 19.484 13.734 1 93.31 493 GLU B CA 1
ATOM 8458 C C . GLU B 1 493 ? -37.375 19.641 14.367 1 93.31 493 GLU B C 1
ATOM 8460 O O . GLU B 1 493 ? -36.375 19.594 13.664 1 93.31 493 GLU B O 1
ATOM 8465 N N . ALA B 1 494 ? -37.469 19.812 15.648 1 96 494 ALA B N 1
ATOM 8466 C CA . ALA B 1 494 ? -36.188 19.844 16.391 1 96 494 ALA B CA 1
ATOM 8467 C C . ALA B 1 494 ? -35.531 18.469 16.406 1 96 494 ALA B C 1
ATOM 8469 O O . ALA B 1 494 ? -36.219 17.438 16.453 1 96 494 ALA B O 1
ATOM 8470 N N . PRO B 1 495 ? -34.25 18.484 16.453 1 97.38 495 PRO B N 1
ATOM 8471 C CA . PRO B 1 495 ? -33.562 17.203 16.5 1 97.38 495 PRO B CA 1
ATOM 8472 C C . PRO B 1 495 ? -33.844 16.422 17.797 1 97.38 495 PRO B C 1
ATOM 8474 O O . PRO B 1 495 ? -33.906 17.031 18.859 1 97.38 495 PRO B O 1
ATOM 8477 N N . VAL B 1 496 ? -34 15.172 17.688 1 97.06 496 VAL B N 1
ATOM 8478 C CA . VAL B 1 496 ? -34 14.234 18.797 1 97.06 496 VAL B CA 1
ATOM 8479 C C . VAL B 1 496 ? -32.625 13.562 18.906 1 97.06 496 VAL B C 1
ATOM 8481 O O . VAL B 1 496 ? -32.219 12.836 18 1 97.06 496 VAL B O 1
ATOM 8484 N N . TYR B 1 497 ? -31.969 13.766 19.969 1 98.19 497 TYR B N 1
ATOM 8485 C CA . TYR B 1 497 ? -30.656 13.141 20.188 1 98.19 497 TYR B CA 1
ATOM 8486 C C . TYR B 1 497 ? -30.812 11.805 20.906 1 98.19 497 TYR B C 1
ATOM 8488 O O . TYR B 1 497 ? -31.484 11.719 21.938 1 98.19 497 TYR B O 1
ATOM 8496 N N . VAL B 1 498 ? -30.141 10.773 20.406 1 98.12 498 VAL B N 1
ATOM 8497 C CA . VAL B 1 498 ? -30.453 9.43 20.875 1 98.12 498 VAL B CA 1
ATOM 8498 C C . VAL B 1 498 ? -29.234 8.82 21.562 1 98.12 498 VAL B C 1
ATOM 8500 O O . VAL B 1 498 ? -29.359 7.812 22.266 1 98.12 498 VAL B O 1
ATOM 8503 N N . THR B 1 499 ? -28.047 9.32 21.391 1 98.06 499 THR B N 1
ATOM 8504 C CA . THR B 1 499 ? -26.844 8.844 22.062 1 98.06 499 THR B CA 1
ATOM 8505 C C . THR B 1 499 ? -25.797 9.945 22.156 1 98.06 499 THR B C 1
ATOM 8507 O O . THR B 1 499 ? -25.969 11.023 21.594 1 98.06 499 THR B O 1
ATOM 8510 N N . SER B 1 500 ? -24.766 9.758 23 1 98.31 500 SER B N 1
ATOM 8511 C CA . SER B 1 500 ? -23.656 10.688 23.172 1 98.31 500 SER B CA 1
ATOM 8512 C C . SER B 1 500 ? -22.359 9.945 23.5 1 98.31 500 SER B C 1
ATOM 8514 O O . SER B 1 500 ? -22.391 8.758 23.828 1 98.31 500 SER B O 1
ATOM 8516 N N . PHE B 1 501 ? -21.25 10.57 23.312 1 97.81 501 PHE B N 1
ATOM 8517 C CA . PHE B 1 501 ? -19.953 10.031 23.703 1 97.81 501 PHE B CA 1
ATOM 8518 C C . PHE B 1 501 ? -19 11.156 24.078 1 97.81 501 PHE B C 1
ATOM 8520 O O . PHE B 1 501 ? -19.188 12.305 23.672 1 97.81 501 PHE B O 1
ATOM 8527 N N . ALA B 1 502 ? -18.016 10.836 24.875 1 97.75 502 ALA B N 1
ATOM 8528 C CA . ALA B 1 502 ? -17.016 11.805 25.297 1 97.75 502 ALA B CA 1
ATOM 8529 C C . ALA B 1 502 ? -16.125 12.242 24.141 1 97.75 502 ALA B C 1
ATOM 8531 O O . ALA B 1 502 ? -15.742 11.414 23.312 1 97.75 502 ALA B O 1
ATOM 8532 N N . SER B 1 503 ? -15.75 13.562 24.125 1 97.38 503 SER B N 1
ATOM 8533 C CA . SER B 1 503 ? -14.945 14.117 23.047 1 97.38 503 SER B CA 1
ATOM 8534 C C . SER B 1 503 ? -13.562 13.469 23 1 97.38 503 SER B C 1
ATOM 8536 O O . SER B 1 503 ? -12.922 13.43 21.953 1 97.38 503 SER B O 1
ATOM 8538 N N . SER B 1 504 ? -13.117 12.914 24.094 1 96.38 504 SER B N 1
ATOM 8539 C CA . SER B 1 504 ? -11.789 12.32 24.188 1 96.38 504 SER B CA 1
ATOM 8540 C C . SER B 1 504 ? -11.656 11.109 23.281 1 96.38 504 SER B C 1
ATOM 8542 O O . SER B 1 504 ? -10.547 10.742 22.875 1 96.38 504 SER B O 1
ATOM 8544 N N . TRP B 1 505 ? -12.742 10.523 22.844 1 96.31 505 TRP B N 1
ATOM 8545 C CA . TRP B 1 505 ? -12.695 9.375 21.953 1 96.31 505 TRP B CA 1
ATOM 8546 C C . TRP B 1 505 ? -12.273 9.781 20.547 1 96.31 505 TRP B C 1
ATOM 8548 O O . TRP B 1 505 ? -11.898 8.938 19.734 1 96.31 505 TRP B O 1
ATOM 8558 N N . GLN B 1 506 ? -12.289 11.055 20.281 1 97 506 GLN B N 1
ATOM 8559 C CA . GLN B 1 506 ? -11.891 11.555 18.969 1 97 506 GLN B CA 1
ATOM 8560 C C . GLN B 1 506 ? -10.484 12.133 19 1 97 506 GLN B C 1
ATOM 8562 O O . GLN B 1 506 ? -10.133 12.977 18.172 1 97 506 GLN B O 1
ATOM 8567 N N . ALA B 1 507 ? -9.617 11.609 19.953 1 94.94 507 ALA B N 1
ATOM 8568 C CA . ALA B 1 507 ? -8.328 12.266 20.094 1 94.94 507 ALA B CA 1
ATOM 8569 C C . ALA B 1 507 ? -7.195 11.242 20.188 1 94.94 507 ALA B C 1
ATOM 8571 O O . ALA B 1 507 ? -6.016 11.602 20.156 1 94.94 507 ALA B O 1
ATOM 8572 N N . PHE B 1 508 ? -7.547 9.945 20.266 1 90.81 508 PHE B N 1
ATOM 8573 C CA . PHE B 1 508 ? -6.441 9.016 20.5 1 90.81 508 PHE B CA 1
ATOM 8574 C C . PHE B 1 508 ? -6.621 7.754 19.656 1 90.81 508 PHE B C 1
ATOM 8576 O O . PHE B 1 508 ? -7.746 7.324 19.406 1 90.81 508 PHE B O 1
ATOM 8583 N N . ALA B 1 509 ? -5.512 7.188 19.328 1 91.38 509 ALA B N 1
ATOM 8584 C CA . ALA B 1 509 ? -5.461 5.895 18.641 1 91.38 509 ALA B CA 1
ATOM 8585 C C . ALA B 1 509 ? -5.336 4.75 19.641 1 91.38 509 ALA B C 1
ATOM 8587 O O . ALA B 1 509 ? -4.953 4.965 20.797 1 91.38 509 ALA B O 1
ATOM 8588 N N . PRO B 1 510 ? -5.664 3.555 19.203 1 92.25 510 PRO B N 1
ATOM 8589 C CA . PRO B 1 510 ? -5.367 2.43 20.094 1 92.25 510 PRO B CA 1
ATOM 8590 C C . PRO B 1 510 ? -3.869 2.223 20.312 1 92.25 510 PRO B C 1
ATOM 8592 O O . PRO B 1 510 ? -3.055 2.834 19.609 1 92.25 510 PRO B O 1
ATOM 8595 N N . PRO B 1 511 ? -3.527 1.357 21.25 1 90.88 511 PRO B N 1
ATOM 8596 C CA . PRO B 1 511 ? -2.105 1.128 21.516 1 90.88 511 PRO B CA 1
ATOM 8597 C C . PRO B 1 511 ? -1.331 0.686 20.281 1 90.88 511 PRO B C 1
ATOM 8599 O O . PRO B 1 511 ? -1.809 -0.157 19.516 1 90.88 511 PRO B O 1
ATOM 8602 N N . ASN B 1 512 ? -0.209 1.28 20.062 1 92.25 512 ASN B N 1
ATOM 8603 C CA . ASN B 1 512 ? 0.762 0.958 19.031 1 92.25 512 ASN B CA 1
ATOM 8604 C C . ASN B 1 512 ? 0.323 1.489 17.656 1 92.25 512 ASN B C 1
ATOM 8606 O O . ASN B 1 512 ? 0.958 1.204 16.641 1 92.25 512 ASN B O 1
ATOM 8610 N N . TRP B 1 513 ? -0.776 2.189 17.672 1 94.19 513 TRP B N 1
ATOM 8611 C CA . TRP B 1 513 ? -1.213 2.924 16.5 1 94.19 513 TRP B CA 1
ATOM 8612 C C . TRP B 1 513 ? -1.035 4.426 16.688 1 94.19 513 TRP B C 1
ATOM 8614 O O . TRP B 1 513 ? -0.852 4.895 17.828 1 94.19 513 TRP B O 1
ATOM 8624 N N . PHE B 1 514 ? -1.061 5.117 15.562 1 92 514 PHE B N 1
ATOM 8625 C CA . PHE B 1 514 ? -0.917 6.566 15.625 1 92 514 PHE B CA 1
ATOM 8626 C C . PHE B 1 514 ? -1.94 7.254 14.734 1 92 514 PHE B C 1
ATOM 8628 O O . PHE B 1 514 ? -2.271 6.75 13.656 1 92 514 PHE B O 1
ATOM 8635 N N . VAL B 1 515 ? -2.438 8.312 15.258 1 93.75 515 VAL B N 1
ATOM 8636 C CA . VAL B 1 515 ? -3.256 9.242 14.484 1 93.75 515 VAL B CA 1
ATOM 8637 C C . VAL B 1 515 ? -2.668 10.648 14.586 1 93.75 515 VAL B C 1
ATOM 8639 O O . VAL B 1 515 ? -2.531 11.195 15.68 1 93.75 515 VAL B O 1
ATOM 8642 N N . PHE B 1 516 ? -2.305 11.18 13.43 1 94.62 516 PHE B N 1
ATOM 8643 C CA . PHE B 1 516 ? -1.695 12.508 13.414 1 94.62 516 PHE B CA 1
ATOM 8644 C C . PHE B 1 516 ? -2.697 13.555 12.945 1 94.62 516 PHE B C 1
ATOM 8646 O O . PHE B 1 516 ? -2.402 14.75 12.953 1 94.62 516 PHE B O 1
ATOM 8653 N N . SER B 1 517 ? -3.887 13.078 12.555 1 95.56 517 SER B N 1
ATOM 8654 C CA . SER B 1 517 ? -4.996 13.945 12.164 1 95.56 517 SER B CA 1
ATOM 8655 C C . SER B 1 517 ? -5.902 14.25 13.352 1 95.56 517 SER B C 1
ATOM 8657 O O . SER B 1 517 ? -5.484 14.133 14.508 1 95.56 517 SER B O 1
ATOM 8659 N N . GLY B 1 518 ? -7.066 14.82 13.109 1 97.81 518 GLY B N 1
ATOM 8660 C CA . GLY B 1 518 ? -8.156 15.062 14.047 1 97.81 518 GLY B CA 1
ATOM 8661 C C . GLY B 1 518 ? -9.5 14.602 13.523 1 97.81 518 GLY B C 1
ATOM 8662 O O . GLY B 1 518 ? -9.578 13.953 12.469 1 97.81 518 GLY B O 1
ATOM 8663 N N . ALA B 1 519 ? -10.484 14.914 14.258 1 98.5 519 ALA B N 1
ATOM 8664 C CA . ALA B 1 519 ? -11.836 14.477 13.914 1 98.5 519 ALA B CA 1
ATOM 8665 C C . ALA B 1 519 ? -12.289 15.102 12.594 1 98.5 519 ALA B C 1
ATOM 8667 O O . ALA B 1 519 ? -12 16.266 12.32 1 98.5 519 ALA B O 1
ATOM 8668 N N . SER B 1 520 ? -13.016 14.312 11.828 1 98.75 520 SER B N 1
ATOM 8669 C CA . SER B 1 520 ? -13.68 14.742 10.602 1 98.75 520 SER B CA 1
ATOM 8670 C C . SER B 1 520 ? -15.141 14.297 10.578 1 98.75 520 SER B C 1
ATOM 8672 O O . SER B 1 520 ? -15.516 13.359 11.289 1 98.75 520 SER B O 1
ATOM 8674 N N . TRP B 1 521 ? -15.906 15.031 9.797 1 98.88 521 TRP B N 1
ATOM 8675 C CA . TRP B 1 521 ? -17.25 14.57 9.453 1 98.88 521 TRP B CA 1
ATOM 8676 C C . TRP B 1 521 ? -17.219 13.688 8.211 1 98.88 521 TRP B C 1
ATOM 8678 O O . TRP B 1 521 ? -16.516 14 7.242 1 98.88 521 TRP B O 1
ATOM 8688 N N . ALA B 1 522 ? -17.984 12.625 8.289 1 98.88 522 ALA B N 1
ATOM 8689 C CA . ALA B 1 522 ? -18.109 11.773 7.102 1 98.88 522 ALA B CA 1
ATOM 8690 C C . ALA B 1 522 ? -19.578 11.602 6.703 1 98.88 522 ALA B C 1
ATOM 8692 O O . ALA B 1 522 ? -20.453 11.453 7.562 1 98.88 522 ALA B O 1
ATOM 8693 N N . ILE B 1 523 ? -19.891 11.68 5.438 1 98.88 523 ILE B N 1
ATOM 8694 C CA . ILE B 1 523 ? -21.109 11.141 4.836 1 98.88 523 ILE B CA 1
ATOM 8695 C C . ILE B 1 523 ? -20.766 9.883 4.039 1 98.88 523 ILE B C 1
ATOM 8697 O O . ILE B 1 523 ? -19.781 9.859 3.295 1 98.88 523 ILE B O 1
ATOM 8701 N N . PHE B 1 524 ? -21.578 8.773 4.266 1 98.88 524 PHE B N 1
ATOM 8702 C CA . PHE B 1 524 ? -21.141 7.508 3.686 1 98.88 524 PHE B CA 1
ATOM 8703 C C . PHE B 1 524 ? -22.328 6.59 3.414 1 98.88 524 PHE B C 1
ATOM 8705 O O . PHE B 1 524 ? -23.422 6.812 3.93 1 98.88 524 PHE B O 1
ATOM 8712 N N . ALA B 1 525 ? -22.125 5.633 2.535 1 98.69 525 ALA B N 1
ATOM 8713 C CA . ALA B 1 525 ? -22.984 4.477 2.303 1 98.69 525 ALA B CA 1
ATOM 8714 C C . ALA B 1 525 ? -22.172 3.213 2.078 1 98.69 525 ALA B C 1
ATOM 8716 O O . ALA B 1 525 ? -21.062 3.275 1.525 1 98.69 525 ALA B O 1
ATOM 8717 N N . THR B 1 526 ? -22.719 2.084 2.498 1 97.19 526 THR B N 1
ATOM 8718 C CA . THR B 1 526 ? -21.938 0.856 2.398 1 97.19 526 THR B CA 1
ATOM 8719 C C . THR B 1 526 ? -22.844 -0.359 2.293 1 97.19 526 THR B C 1
ATOM 8721 O O . THR B 1 526 ? -23.938 -0.369 2.857 1 97.19 526 THR B O 1
ATOM 8724 N N . GLY B 1 527 ? -22.359 -1.306 1.514 1 94.56 527 GLY B N 1
ATOM 8725 C CA . GLY B 1 527 ? -22.984 -2.621 1.521 1 94.56 527 GLY B CA 1
ATOM 8726 C C . GLY B 1 527 ? -22.438 -3.527 2.611 1 94.56 527 GLY B C 1
ATOM 8727 O O . GLY B 1 527 ? -22.953 -4.625 2.826 1 94.56 527 GLY B O 1
ATOM 8728 N N . ASP B 1 528 ? -21.422 -3.111 3.268 1 92.69 528 ASP B N 1
ATOM 8729 C CA . ASP B 1 528 ? -20.859 -3.734 4.461 1 92.69 528 ASP B CA 1
ATOM 8730 C C . ASP B 1 528 ? -20.547 -5.211 4.215 1 92.69 528 ASP B C 1
ATOM 8732 O O . ASP B 1 528 ? -21.031 -6.082 4.945 1 92.69 528 ASP B O 1
ATOM 8736 N N . GLY B 1 529 ? -19.781 -5.473 3.16 1 90.88 529 GLY B N 1
ATOM 8737 C CA . GLY B 1 529 ? -19.312 -6.82 2.891 1 90.88 529 GLY B CA 1
ATOM 8738 C C . GLY B 1 529 ? -20 -7.473 1.71 1 90.88 529 GLY B C 1
ATOM 8739 O O . GLY B 1 529 ? -19.625 -8.57 1.289 1 90.88 529 GLY B O 1
ATOM 8740 N N . GLU B 1 530 ? -20.984 -6.848 1.184 1 90.81 530 GLU B N 1
ATOM 8741 C CA . GLU B 1 530 ? -21.672 -7.328 -0.01 1 90.81 530 GLU B CA 1
ATOM 8742 C C . GLU B 1 530 ? -21.844 -6.215 -1.039 1 90.81 530 GLU B C 1
ATOM 8744 O O . GLU B 1 530 ? -21.938 -5.039 -0.68 1 90.81 530 GLU B O 1
ATOM 8749 N N . PRO B 1 531 ? -21.844 -6.633 -2.311 1 93.5 531 PRO B N 1
ATOM 8750 C CA . PRO B 1 531 ? -22.219 -5.605 -3.289 1 93.5 531 PRO B CA 1
ATOM 8751 C C . PRO B 1 531 ? -23.578 -4.977 -3.004 1 93.5 531 PRO B C 1
ATOM 8753 O O . PRO B 1 531 ? -24.484 -5.652 -2.5 1 93.5 531 PRO B O 1
ATOM 8756 N N . TRP B 1 532 ? -23.641 -3.654 -3.283 1 94.94 532 TRP B N 1
ATOM 8757 C CA . TRP B 1 532 ? -24.953 -3.043 -3.248 1 94.94 532 TRP B CA 1
ATOM 8758 C C . TRP B 1 532 ? -25.922 -3.766 -4.188 1 94.94 532 TRP B C 1
ATOM 8760 O O . TRP B 1 532 ? -25.547 -4.102 -5.316 1 94.94 532 TRP B O 1
ATOM 8770 N N . PRO B 1 533 ? -27.141 -4.059 -3.713 1 93.19 533 PRO B N 1
ATOM 8771 C CA . PRO B 1 533 ? -28.047 -4.824 -4.574 1 93.19 533 PRO B CA 1
ATOM 8772 C C . PRO B 1 533 ? -28.297 -4.148 -5.922 1 93.19 533 PRO B C 1
ATOM 8774 O O . PRO B 1 533 ? -28.5 -2.934 -5.977 1 93.19 533 PRO B O 1
ATOM 8777 N N . HIS B 1 534 ? -28.281 -4.941 -6.973 1 91.5 534 HIS B N 1
ATOM 8778 C CA . HIS B 1 534 ? -28.406 -4.398 -8.32 1 91.5 534 HIS B CA 1
ATOM 8779 C C . HIS B 1 534 ? -29.734 -3.666 -8.492 1 91.5 534 HIS B C 1
ATOM 8781 O O . HIS B 1 534 ? -29.859 -2.77 -9.328 1 91.5 534 HIS B O 1
ATOM 8787 N N . ASN B 1 535 ? -30.75 -4.117 -7.719 1 91.38 535 ASN B N 1
ATOM 8788 C CA . ASN B 1 535 ? -32.062 -3.457 -7.75 1 91.38 535 ASN B CA 1
ATOM 8789 C C . ASN B 1 535 ? -32.281 -2.584 -6.52 1 91.38 535 ASN B C 1
ATOM 8791 O O . ASN B 1 535 ? -33.406 -2.246 -6.184 1 91.38 535 ASN B O 1
ATOM 8795 N N . GLY B 1 536 ? -31.25 -2.328 -5.828 1 92.38 536 GLY B N 1
ATOM 8796 C CA . GLY B 1 536 ? -31.344 -1.488 -4.645 1 92.38 536 GLY B CA 1
ATOM 8797 C C . GLY B 1 536 ? -31.562 -0.023 -4.969 1 92.38 536 GLY B C 1
ATOM 8798 O O . GLY B 1 536 ? -31.344 0.407 -6.102 1 92.38 536 GLY B O 1
ATOM 8799 N N . PRO B 1 537 ? -31.969 0.699 -4.008 1 95.69 537 PRO B N 1
ATOM 8800 C CA . PRO B 1 537 ? -32.25 2.115 -4.266 1 95.69 537 PRO B CA 1
ATOM 8801 C C . PRO B 1 537 ? -30.969 2.934 -4.469 1 95.69 537 PRO B C 1
ATOM 8803 O O . PRO B 1 537 ? -29.906 2.586 -3.934 1 95.69 537 PRO B O 1
ATOM 8806 N N . GLN B 1 538 ? -31.141 3.986 -5.266 1 95.94 538 GLN B N 1
ATOM 8807 C CA . GLN B 1 538 ? -30.109 5.023 -5.281 1 95.94 538 GLN B CA 1
ATOM 8808 C C . GLN B 1 538 ? -30.109 5.824 -3.984 1 95.94 538 GLN B C 1
ATOM 8810 O O . GLN B 1 538 ? -31.172 6.254 -3.516 1 95.94 538 GLN B O 1
ATOM 8815 N N . VAL B 1 539 ? -28.969 5.996 -3.348 1 97.88 539 VAL B N 1
ATOM 8816 C CA . VAL B 1 539 ? -28.906 6.676 -2.059 1 97.88 539 VAL B CA 1
ATOM 8817 C C . VAL B 1 539 ? -27.938 7.855 -2.143 1 97.88 539 VAL B C 1
ATOM 8819 O O . VAL B 1 539 ? -27.047 7.875 -2.996 1 97.88 539 VAL B O 1
ATOM 8822 N N . GLY B 1 540 ? -28.125 8.82 -1.237 1 98.38 540 GLY B N 1
ATOM 8823 C CA . GLY B 1 540 ? -27.297 10.008 -1.229 1 98.38 540 GLY B CA 1
ATOM 8824 C C . GLY B 1 540 ? -27.812 11.102 -0.323 1 98.38 540 GLY B C 1
ATOM 8825 O O . GLY B 1 540 ? -28.516 10.828 0.65 1 98.38 540 GLY B O 1
ATOM 8826 N N . PHE B 1 541 ? -27.406 12.289 -0.595 1 98.75 541 PHE B N 1
ATOM 8827 C CA . PHE B 1 541 ? -27.719 13.43 0.255 1 98.75 541 PHE B CA 1
ATOM 8828 C C . PHE B 1 541 ? -28.141 14.625 -0.586 1 98.75 541 PHE B C 1
ATOM 8830 O O . PHE B 1 541 ? -27.594 14.867 -1.657 1 98.75 541 PHE B O 1
ATOM 8837 N N . ASN B 1 542 ? -29.047 15.422 -0.003 1 98.19 542 ASN B N 1
ATOM 8838 C CA . ASN B 1 542 ? -29.516 16.641 -0.662 1 98.19 542 ASN B CA 1
ATOM 8839 C C . ASN B 1 542 ? -28.719 17.859 -0.223 1 98.19 542 ASN B C 1
ATOM 8841 O O . ASN B 1 542 ? -28.562 18.812 -0.983 1 98.19 542 ASN B O 1
ATOM 8845 N N . GLU B 1 543 ? -28.297 17.734 1.024 1 98 543 GLU B N 1
ATOM 8846 C CA . GLU B 1 543 ? -27.641 18.906 1.601 1 98 543 GLU B CA 1
ATOM 8847 C C . GLU B 1 543 ? -26.859 18.547 2.854 1 98 543 GLU B C 1
ATOM 8849 O O . GLU B 1 543 ? -27.266 17.688 3.629 1 98 543 GLU B O 1
ATOM 8854 N N . VAL B 1 544 ? -25.75 19.266 3.035 1 98.5 544 VAL B N 1
ATOM 8855 C CA . VAL B 1 544 ? -24.984 19.219 4.277 1 98.5 544 VAL B CA 1
ATOM 8856 C C . VAL B 1 544 ? -24.844 20.641 4.84 1 98.5 544 VAL B C 1
ATOM 8858 O O . VAL B 1 544 ? -24.703 21.594 4.086 1 98.5 544 VAL B O 1
ATOM 8861 N N . ARG B 1 545 ? -24.891 20.734 6.199 1 98.31 545 ARG B N 1
ATOM 8862 C CA . ARG B 1 545 ? -24.766 22.031 6.855 1 98.31 545 ARG B CA 1
ATOM 8863 C C . ARG B 1 545 ? -23.828 21.969 8.055 1 98.31 545 ARG B C 1
ATOM 8865 O O . ARG B 1 545 ? -23.859 21 8.82 1 98.31 545 ARG B O 1
ATOM 8872 N N . GLU B 1 546 ? -22.984 22.953 8.141 1 98.62 546 GLU B N 1
ATOM 8873 C CA . GLU B 1 546 ? -22.188 23.219 9.344 1 98.62 546 GLU B CA 1
ATOM 8874 C C . GLU B 1 546 ? -22.609 24.531 10.008 1 98.62 546 GLU B C 1
ATOM 8876 O O . GLU B 1 546 ? -22.562 25.594 9.383 1 98.62 546 GLU B O 1
ATOM 8881 N N . THR B 1 547 ? -23.031 24.406 11.227 1 98.19 547 THR B N 1
ATOM 8882 C CA . THR B 1 547 ? -23.375 25.578 12.023 1 98.19 547 THR B CA 1
ATOM 8883 C C . THR B 1 547 ? -22.391 25.766 13.172 1 98.19 547 THR B C 1
ATOM 8885 O O . THR B 1 547 ? -22.141 24.828 13.938 1 98.19 547 THR B O 1
ATOM 8888 N N . PHE B 1 548 ? -21.922 26.984 13.266 1 97.88 548 PHE B N 1
ATOM 8889 C CA . PHE B 1 548 ? -20.875 27.281 14.242 1 97.88 548 PHE B CA 1
ATOM 8890 C C . PHE B 1 548 ? -21.422 28.141 15.375 1 97.88 548 PHE B C 1
ATOM 8892 O O . PHE B 1 548 ? -22.312 28.969 15.156 1 97.88 548 PHE B O 1
ATOM 8899 N N . HIS B 1 549 ? -20.859 27.875 16.547 1 96.5 549 HIS B N 1
ATOM 8900 C CA . HIS B 1 549 ? -21.172 28.656 17.734 1 96.5 549 HIS B CA 1
ATOM 8901 C C . HIS B 1 549 ? -19.906 29.156 18.422 1 96.5 549 HIS B C 1
ATOM 8903 O O . HIS B 1 549 ? -18.812 28.688 18.109 1 96.5 549 HIS B O 1
ATOM 8909 N N . GLU B 1 550 ? -20.094 30.125 19.297 1 94.81 550 GLU B N 1
ATOM 8910 C CA . GLU B 1 550 ? -18.938 30.578 20.062 1 94.81 550 GLU B CA 1
ATOM 8911 C C . GLU B 1 550 ? -18.328 29.453 20.875 1 94.81 550 GLU B C 1
ATOM 8913 O O . GLU B 1 550 ? -19.047 28.734 21.578 1 94.81 550 GLU B O 1
ATOM 8918 N N . GLU B 1 551 ? -16.969 29.297 20.797 1 92.81 551 GLU B N 1
ATOM 8919 C CA . GLU B 1 551 ? -16.328 28.188 21.5 1 92.81 551 GLU B CA 1
ATOM 8920 C C . GLU B 1 551 ? -16.078 28.516 22.969 1 92.81 551 GLU B C 1
ATOM 8922 O O . GLU B 1 551 ? -16.281 27.672 23.844 1 92.81 551 GLU B O 1
ATOM 8927 N N . ASN B 1 552 ? -15.664 29.719 23.281 1 89.81 552 ASN B N 1
ATOM 8928 C CA . ASN B 1 552 ? -15.344 30.203 24.625 1 89.81 552 ASN B CA 1
ATOM 8929 C C . ASN B 1 552 ? -14.328 29.297 25.312 1 89.81 552 ASN B C 1
ATOM 8931 O O . ASN B 1 552 ? -14.547 28.859 26.438 1 89.81 552 ASN B O 1
ATOM 8935 N N . ILE B 1 553 ? -13.312 28.938 24.641 1 94.56 553 ILE B N 1
ATOM 8936 C CA . ILE B 1 553 ? -12.281 28.062 25.188 1 94.56 553 ILE B CA 1
ATOM 8937 C C . ILE B 1 553 ? -11.289 28.875 26.016 1 94.56 553 ILE B C 1
ATOM 8939 O O . ILE B 1 553 ? -10.703 29.828 25.5 1 94.56 553 ILE B O 1
ATOM 8943 N N . PRO B 1 554 ? -11.008 28.562 27.234 1 95.25 554 PRO B N 1
ATOM 8944 C CA . PRO B 1 554 ? -10.094 29.344 28.078 1 95.25 554 PRO B CA 1
ATOM 8945 C C . PRO B 1 554 ? -8.625 29.109 27.719 1 95.25 554 PRO B C 1
ATOM 8947 O O . PRO B 1 554 ? -8.297 28.125 27.047 1 95.25 554 PRO B O 1
ATOM 8950 N N . ASN B 1 555 ? -7.684 29.984 28.234 1 96.81 555 ASN B N 1
ATOM 8951 C CA . ASN B 1 555 ? -6.242 29.859 28.062 1 96.81 555 ASN B CA 1
ATOM 8952 C C . ASN B 1 555 ? -5.695 28.641 28.797 1 96.81 555 ASN B C 1
ATOM 8954 O O . ASN B 1 555 ? -4.68 28.062 28.406 1 96.81 555 ASN B O 1
ATOM 8958 N N . TYR B 1 556 ? -6.379 28.266 29.844 1 96.5 556 TYR B N 1
ATOM 8959 C CA . TYR B 1 556 ? -5.926 27.172 30.703 1 96.5 556 TYR B CA 1
ATOM 8960 C C . TYR B 1 556 ? -6.859 25.969 30.578 1 96.5 556 TYR B C 1
ATOM 8962 O O . TYR B 1 556 ? -8.078 26.125 30.562 1 96.5 556 TYR B O 1
ATOM 8970 N N . ASP B 1 557 ? -6.23 24.812 30.469 1 94.94 557 ASP B N 1
ATOM 8971 C CA . ASP B 1 557 ? -6.992 23.578 30.281 1 94.94 557 ASP B CA 1
ATOM 8972 C C . ASP B 1 557 ? -7.562 23.078 31.609 1 94.94 557 ASP B C 1
ATOM 8974 O O . ASP B 1 557 ? -7.168 22.016 32.094 1 94.94 557 ASP B O 1
ATOM 8978 N N . ARG B 1 558 ? -8.398 23.797 32.188 1 88.25 558 ARG B N 1
ATOM 8979 C CA . ARG B 1 558 ? -9.062 23.453 33.438 1 88.25 558 ARG B CA 1
ATOM 8980 C C . ARG B 1 558 ? -10.555 23.25 33.25 1 88.25 558 ARG B C 1
ATOM 8982 O O . ARG B 1 558 ? -11.266 24.172 32.844 1 88.25 558 ARG B O 1
ATOM 8989 N N . TRP B 1 559 ? -10.859 21.938 33.25 1 85.25 559 TRP B N 1
ATOM 8990 C CA . TRP B 1 559 ? -12.258 21.562 33.062 1 85.25 559 TRP B CA 1
ATOM 8991 C C . TRP B 1 559 ? -12.812 20.828 34.281 1 85.25 559 TRP B C 1
ATOM 8993 O O . TRP B 1 559 ? -12.07 20.141 35 1 85.25 559 TRP B O 1
#

Secondary structure (DSSP, 8-state):
------------------PPPB-S-SB-SS--S-EEEEETTEEEEE---BTEESEEEEEEESSSS--EEEEEEE-STTT---TTPPTT-EEEEEEEEEETTEEEEEEEEE---BTTB-PPPEEEEEEESSSSS-PPPEEEEEE-EEEEEEE-TTT--EEEEEEEES-TTT--EEEEEEEB-TTT--B-S--EEEE--SS-SSTTT--EEEEEEEETTEEEEEEEES-SSTT-EEEEEEESSTT---EE-TT--SB-GGGG-TTTBSEEEEEEEEEEE-TTS-EEEEEEEEE-BTTB-TT-SEEEEEEEEEETTEEEEGGGPPP-TTSPBSS--SPPPPPPPEEE-S-SSS--TT-BEES--SS--EEE-SS-EEE--BS--TTSSS--EEEEEE---SSEEEEEEEPPB-S---TT-EEEEEEEEETTEEEEEEEEEPTTSSSEEEEEEEEETTEEEEEEEE---SSSB-TTEEEEEEE-SSEEEEEEEETTPPPEEEEEEEGGGGS-PPTT----S--EEEEEEE-SSSPPPTTPPPEEEEEEEEEE------SB---/------------------PPPB-S-SB-SS--S-EEEEETTEEEEE---BTEESEEEEEEESSSS--EEEEEEE-STTT---TTPPTT-EEEEEEEEEETTEEEEEEEEE---BTTB-PPPEEEEEEESSSSS-PPPEEEEEE-EEEEEEE-TTT--EEEEEEEES-TTT--EEEEEEEB-TTT--B-S--EEEE--SS-SSTTT--EEEEEEEETTEEEEEEEES-SSTT-EEEEEEESSTT---EE-TT--SB-GGGG-TTTBSEEEEEEEEEEE-TTS-EEEEEEEEE-BTTB-TT-SEEEEEEEEEETTEEEEGGGPPP-TTSPBSS--SPPPPPPPEEE-S-SSS--TT-BEES--SS--EEE-SS-EEE--BS--TTSSS--EEEEEE---SSEEEEEEEPPB-S---TT-EEEEEEEEETTEEEEEEEEEPTTSSSEEEEEEEEETTEEEEEEEE---SSSB-TTEEEEEEE-SSEEEEEEEETTPPPEEEEEEEGGGGS-PPTT----S--EEEEEEE-SSSPPPTTPPPEEEEEEEEEE------SB---

Foldseek 3Di:
DDDPPPPPPPPPPPPPPPQDFAFPPLFFFFFAQWAWDDDPQKIWTWGADFQWPPGTWIWIDRRSRDIDTPEGQRHDCLAFFAALAFFPFAKHRWYWDQAPQKIKIKTWGGRDAFLVDDDFTFIWMWIDNPSHDIDHTQTADATAGQWDWDQDPVPRFIKIWWWFAPDPPQRFIFIWMAGADNVHNYRPGDIDTAGQDDDPRHNQFRKTNWDWDDDPQKIKIKIWTRDQAQAIFIWMWIANDNRDDTGTDPDPPQAHLCVVPSQWFQKGRWYNWYWDAHPVGWIKIKRWIAGDALNFGQSFTGIHMFTWDDDPRDIHTNVVDHDFSPDIHPPRNDDDDWDDKDKQQLPDQDDDNQKIWRHDDPDDQWHRDPSWIWGFAFQDDQLDSRTGSKIKGGDRAQFKKKKFWKDWKWAAFDQLKWWFKWFDQGSQFIKTWTKGADDVDGAIWIKIWGGFRHDIDIDIDHPPDHTIGDGQKMWMWGGHNFKIWTFIDGHPDDTDTDDMDTSRSQGAHPPRHDHNGHIIMMTHIYSNRDRDDPPDITIGTRMMMMGTDDRPRGRTNDD/DDDPPPPPPPPPPPPPPPQDFAFPPLFFFFFAQWAWDDDPQKIWTWGADFQWPPGTWIWIDRRSRDIDTPEGQRHDCLQFFAALAFFPFAKHRWYWDQAPQKIKIKTWGGRDAFLVDDDFTFIWMWIDNPSHDIDHTQTADATAGQWDWDQDPVVRFIKIWWWFAPDPPQRFIFIWMAGADNVHNYRPGDIDTAGRDDDPRHPQFRKTNWDWDDDPQKIKIKIWTRDQAQAIFIWMWIANDNRDDTGTDPDPPQAHQCVVPSQWFQKGRWYNWYWDAHPVGWIKIKRWIAGDALRFGQSFIGIHMATWDDDPRRIHTNVVDHDFSPDIHPPRNDDDDWDDKDKQQLPDQDDDNQKIWRHDDPDDQWHRDPSWIWGFAFQDDQLDSRTGSKIKGGDRAQWKKKKFWKDWKWAAFDQLKWWFKWFDQGSQFIKTWTKGADDVDGAIWIKIWGGFRHDIDIDIDHPPDHTIGDGQKMWMWGGHNFKIWTFIDGHPDDTDTDDMDTSRSQGAHPPRHDHNGHIIMMTHIYSNRDRDDPPDITIGTRMMMMGTDDRPRGRTNDD

Organism: Fusarium proliferatum (strain ET1) (NCBI:txid1227346)

Solvent-accessible surface area (backbone atoms only — not comparable to full-atom values): 56606 Å² total; per-residue (Å²): 137,82,84,78,79,78,77,78,76,76,75,74,73,71,74,63,79,73,76,54,41,27,48,61,54,49,41,60,16,47,29,29,36,26,17,47,40,64,57,83,78,37,38,35,32,32,19,36,36,30,39,34,24,60,24,33,43,29,31,38,24,76,62,81,34,59,67,43,80,71,30,39,58,31,81,45,65,89,62,43,79,35,63,46,31,40,58,58,16,24,35,41,30,33,25,55,35,78,56,95,88,27,41,33,42,19,23,26,55,27,44,35,47,46,82,88,42,73,57,75,22,47,28,30,36,32,41,20,84,75,66,56,62,53,54,67,68,30,55,33,48,49,48,30,44,25,29,25,67,42,66,38,87,84,81,65,49,38,31,39,34,23,15,23,49,77,34,78,80,80,49,34,50,19,29,29,35,24,35,42,36,88,85,65,21,42,47,77,35,71,78,42,79,45,51,54,71,90,50,69,88,43,88,62,23,39,24,31,37,43,43,75,46,81,56,94,83,30,30,36,41,34,27,15,24,34,49,83,43,59,56,8,16,20,37,45,26,36,18,83,37,94,74,39,73,57,44,71,49,92,67,60,60,48,36,48,37,32,79,72,36,74,79,34,43,11,46,30,27,26,21,33,49,29,68,42,62,47,86,89,67,50,36,34,32,31,19,17,26,25,61,36,52,70,86,24,26,35,38,18,26,17,20,30,66,39,48,39,46,76,56,98,92,36,77,33,34,48,85,72,50,73,75,49,67,87,50,66,36,82,66,81,63,61,77,89,75,74,64,73,69,46,74,49,48,41,68,53,94,61,80,63,86,70,52,28,28,54,24,46,74,90,66,84,33,61,46,69,52,93,38,17,38,35,48,41,42,27,32,33,37,76,60,43,73,55,63,35,17,44,43,29,33,68,34,59,60,56,20,29,34,43,35,38,29,42,46,50,35,60,50,71,51,50,61,49,29,37,39,37,40,28,52,32,54,42,52,51,24,34,40,36,43,34,40,26,10,27,77,99,50,82,43,40,16,39,36,38,41,42,35,55,66,85,42,78,48,78,50,73,47,75,64,84,38,87,68,33,42,67,72,49,35,29,42,38,38,40,36,38,67,68,33,33,34,38,29,35,28,52,66,87,48,72,70,49,70,79,52,70,50,58,30,57,64,36,47,64,54,48,90,71,48,51,62,70,57,24,26,21,40,32,45,38,29,18,17,50,48,32,50,50,58,64,86,42,52,76,47,39,33,41,34,39,38,38,42,62,49,83,64,85,74,62,54,49,34,77,119,137,81,84,80,77,78,80,77,77,76,77,74,73,72,74,63,78,74,76,54,42,28,50,61,57,48,43,60,17,47,29,29,37,27,18,48,39,67,58,81,78,38,37,35,34,32,20,36,35,30,39,33,22,61,25,32,45,29,32,38,25,75,64,80,35,58,68,44,78,72,32,40,59,31,80,46,64,88,62,44,79,36,65,44,34,40,58,58,17,25,36,40,31,34,25,56,35,79,58,94,88,28,41,31,41,19,23,27,56,26,46,36,47,46,83,87,41,71,57,75,22,46,26,32,34,32,42,21,84,75,66,56,62,53,53,67,68,30,56,34,48,48,48,30,46,26,28,26,68,42,66,38,87,85,81,64,48,39,32,39,34,23,16,24,49,76,33,80,78,79,51,34,50,19,30,29,35,23,37,42,36,86,84,64,22,41,47,78,36,70,78,42,80,44,52,54,71,89,51,68,90,43,88,64,24,40,25,31,37,45,42,77,46,80,56,97,83,30,30,34,41,33,27,15,25,35,47,83,42,58,55,7,16,20,38,46,28,36,19,85,38,93,74,39,74,58,45,72,50,92,68,60,62,48,38,50,37,32,78,73,37,73,80,33,43,12,47,30,27,27,22,34,50,29,67,42,62,47,87,89,66,50,37,34,30,32,19,18,26,26,61,37,52,68,87,27,27,37,39,19,27,18,21,31,68,39,49,39,46,76,54,98,91,36,78,34,34,48,84,73,49,76,74,49,68,87,50,65,37,84,65,80,64,62,79,88,76,72,65,74,68,45,75,48,49,40,67,55,92,61,79,64,87,68,50,28,29,54,24,46,72,92,67,82,34,62,48,69,52,93,39,18,38,36,49,42,43,28,32,34,38,77,58,42,72,55,63,35,17,45,43,29,32,67,35,58,61,56,21,30,35,43,34,38,28,42,47,49,34,60,49,70,52,50,60,48,31,37,39,36,39,29,52,33,55,42,53,52,24,33,40,37,43,35,40,26,10,27,76,98,50,83,43,40,16,40,37,39,42,42,36,55,67,85,43,77,49,79,50,72,48,76,63,85,38,86,66,35,43,67,73,50,35,32,41,36,39,40,38,39,67,68,33,33,37,38,30,35,29,52,66,87,49,74,69,49,70,79,51,69,49,59,30,60,66,34,49,65,54,49,91,71,48,51,63,68,58,24,25,21,41,31,43,38,29,19,16,52,49,34,50,51,57,66,85,41,53,74,45,40,32,40,32,38,40,39,44,62,49,85,64,84,73,63,55,49,36,78,118

Nearest PDB structures (foldseek):
  2exk-assembly1_C  TM=8.773E-01  e=5.371E-43  Geobacillus stearothermophilus
  8uws-assembly1_B  TM=8.862E-01  e=5.370E-42  Enterobacter hormaechei
  6ife-assembly1_B  TM=8.862E-01  e=1.375E-41  Bacillus pumilus
  7k1r-assembly1_B-2  TM=8.859E-01  e=2.915E-41  Enterobacter sp. enrichment culture clone nf1B6
  1yif-assembly1_D  TM=8.743E-01  e=1.441E-41  Bacillus subtilis

InterPro domains:
  IPR006710 Glycoside hydrolase, family 43 [PF04616] (24-315)
  IPR013320 Concanavalin A-like lectin/glucanase domain superfamily [SSF49899] (341-529)
  IPR023296 Glycosyl hydrolase, five-bladed beta-propeller domain superfamily [G3DSA:2.115.10.20] (21-332)
  IPR023296 Glycosyl hydrolase, five-bladed beta-propeller domain superfamily [SSF75005] (23-323)
  IPR041542 Beta-xylosidase, C-terminal Concanavalin A-like domain [PF17851] (344-529)
  IPR051795 Glycosyl Hydrolase Family 43 [PTHR42812] (19-545)

Radius of gyration: 32.87 Å; Cα contacts (8 Å, |Δi|>4): 3247; chains: 2; bounding box: 87×126×111 Å